Protein AF-A0AA39I699-F1 (afdb_monomer)

pLDDT: mean 75.39, std 20.85, range [30.75, 96.0]

Radius of gyration: 76.7 Å; Cα contacts (8 Å, |Δi|>4): 14; chains: 1; bounding box: 212×83×236 Å

Solvent-accessible surface area (backbone atoms only — not comparable to full-atom values): 44627 Å² total; per-residue (Å²): 113,66,68,59,55,48,55,47,52,55,46,53,52,51,51,51,50,51,49,53,53,47,53,55,47,50,54,47,52,53,51,52,52,53,50,54,51,48,57,49,50,61,46,49,56,50,49,56,53,50,52,52,52,50,52,51,52,51,51,52,52,52,53,50,54,47,52,51,52,51,50,52,52,50,52,52,49,54,49,54,53,48,54,52,50,48,58,51,48,54,52,49,52,52,53,50,50,54,48,50,54,51,52,51,50,50,52,51,52,51,51,54,48,51,54,52,48,51,50,51,52,51,50,51,50,54,52,47,54,52,48,53,52,49,53,50,54,51,54,46,54,52,48,58,52,47,53,56,47,53,51,52,47,53,54,51,50,51,51,50,52,52,53,53,50,53,52,66,55,47,75,63,83,65,52,94,66,50,49,39,73,79,32,54,69,58,34,49,51,54,44,57,75,72,42,94,66,54,69,70,53,57,53,48,54,49,53,54,50,49,56,51,50,53,50,51,54,52,51,48,51,50,50,58,47,53,54,49,53,52,48,49,60,46,64,66,43,50,62,54,52,54,51,50,51,56,51,48,53,53,49,50,53,50,51,51,54,50,52,55,49,51,52,52,50,51,52,49,52,52,49,54,49,52,52,49,51,52,52,51,52,51,49,51,53,50,49,55,52,50,52,53,49,53,51,53,49,53,52,51,51,50,50,48,51,51,50,50,51,51,58,78,57,45,79,93,72,89,78,84,69,70,82,56,54,57,62,50,49,55,56,49,50,53,49,52,51,52,51,50,50,55,48,50,50,50,49,51,51,49,52,51,51,51,50,54,50,51,53,50,50,52,51,53,50,55,46,51,54,51,55,51,50,57,48,52,53,50,50,51,50,48,52,50,53,50,48,57,51,51,54,53,48,51,53,51,53,52,52,50,52,52,52,52,53,54,52,57,68,66,65,78,76,83,84,83,91,88,84,87,86,84,88,77,98,45,74,66,55,60,51,51,46,50,49,50,50,50,53,50,49,48,54,48,49,53,49,54,50,48,53,51,52,54,45,54,51,51,54,49,53,50,51,54,52,50,49,54,50,52,52,52,52,49,53,52,53,54,52,50,53,49,51,53,55,49,52,52,50,50,51,53,50,49,56,51,49,53,55,48,52,60,48,51,53,52,52,49,49,58,48,49,57,48,51,51,52,53,50,52,54,46,52,56,49,53,52,50,49,52,53,49,52,51,55,46,53,55,50,51,52,50,50,51,53,52,51,53,51,50,50,53,52,48,56,49,53,52,52,50,51,54,51,48,53,49,52,53,51,53,50,48,51,50,50,54,49,47,62,47,49,56,49,49,52,48,53,47,50,51,50,53,49,50,47,54,49,50,52,50,51,50,53,61,51,45,63,58,46,59,73,48,47,80,71,48,67,89,66,77,72,91,84,83,86,90,83,86,90,82,85,88,88,80,91,87,92,87,90,84,89,86,89,80,85,89,84,93,80,91,89,81,93,83,83,86,87,88,80,89,93,82,90,90,87,82,85,88,88,80,94,73,85,85,82,87,86,89,85,83,88,84,84,88,86,83,87,85,90,80,89,80,80,88,76,73,88,69,70,70,71,58,66,68,67,60,69,75,76,77,73,79,76,62,80,66,59,61,55,55,54,57,49,48,57,56,53,57,60,55,60,61,62,72,75,64,86,79,79,92,87,82,86,91,86,87,84,90,78,80,79,85,79,82,80,88,79,85,89,81,94,135

Foldseek 3Di:
DVVVVVVVVVVVVVVVVVVVVVVVVVVVVVVVVVVVVVVVVVVVVVVVVVVVVVVVVVVVVVVVVVVVVVVVVVVVVVVVVVVVVVVVVVVVVVVVVVVVVVVVVVVVVVVVVVVVVVVVVVVVVVVVVVVVVVVVVVVVVVVVVVVVVVVVVVVVVVVVVVLVVLVVVCVPDDDLVSCCSVPVVRSVVVCVVPPPDDPVVVVVVVVVVVVVVVVVVVVVVVVVVVVVVVVVVVVVCVVVVVVVVVVVVVVVVVVVVVVVVVVVVVVVVVVVVVVVVVVVVVVVVVVVVVVVVVVVVVVVVVVVVVVVVVVVPDPDDDDDDDVVPVVVVVVVVVVVVVVVVVVVVVVVVVVVVVVVVVVVVVVVVVVVVVVVVVVVVVVVVVVVVVVVVVVVVVVVVVVVVVVVVVVVVVVPDDDDDDDDDDDDDDPVVVVVVVVVVVVVVVVVVVVVVVVVVVVVVVVVVVVVVVVVVVVVVVVVVVVVVVVVVVVVVVVVVVVVVVVVVVVVVVVVVVVVVVVVVVVVVVVVVVVVVVVVVVVVVVVVVVVVVVVVVVVVVVVVVVVVVVVVVVVVVVVVVVVVVVVVVVVVVVVVVVVVVVVVVVVVVVVVVVVVVVVCVVVCVVVDDDDDDDDDDDDDDDDDDDDDDDDDDDDDDDDDDDDDDDDDDDPPPPPPPDDDDDDDDDDDDDDDDDDDDDDDDDDDPPPVVPVVVVVVPVPDDDPVVVVVVVVVVVVVVVVVVVVPPPDDDDDPDDDPPDDDDDDDDDDDDD

Mean predicted aligned error: 25.69 Å

Structure (mmCIF, N/CA/C/O backbone):
data_AF-A0AA39I699-F1
#
_entry.id   AF-A0AA39I699-F1
#
loop_
_atom_site.group_PDB
_atom_site.id
_atom_site.type_symbol
_atom_site.label_atom_id
_atom_site.label_alt_id
_atom_site.label_comp_id
_atom_site.label_asym_id
_atom_site.label_entity_id
_atom_site.label_seq_id
_atom_site.pdbx_PDB_ins_code
_atom_site.Cartn_x
_atom_site.Cartn_y
_atom_site.Cartn_z
_atom_site.occupancy
_atom_site.B_iso_or_equiv
_atom_site.auth_seq_id
_atom_site.auth_comp_id
_atom_site.auth_asym_id
_atom_site.auth_atom_id
_atom_site.pdbx_PDB_model_num
ATOM 1 N N . MET A 1 1 ? 57.338 37.962 -127.384 1.00 60.59 1 MET A N 1
ATOM 2 C CA . MET A 1 1 ? 56.117 37.476 -126.703 1.00 60.59 1 MET A CA 1
ATOM 3 C C . MET A 1 1 ? 56.489 36.658 -125.481 1.00 60.59 1 MET A C 1
ATOM 5 O O . MET A 1 1 ? 56.047 36.980 -124.392 1.00 60.59 1 MET A O 1
ATOM 9 N N . ASP A 1 2 ? 57.347 35.665 -125.663 1.00 65.94 2 ASP A N 1
ATOM 10 C CA . ASP A 1 2 ? 57.622 34.555 -124.740 1.00 65.94 2 ASP A CA 1
ATOM 11 C C . ASP A 1 2 ? 57.986 34.966 -123.303 1.00 65.94 2 ASP A C 1
ATOM 13 O O . ASP A 1 2 ? 57.552 34.313 -122.360 1.00 65.94 2 ASP A O 1
ATOM 17 N N . VAL A 1 3 ? 58.690 36.091 -123.114 1.00 70.31 3 VAL A N 1
ATOM 18 C CA . VAL A 1 3 ? 58.987 36.651 -121.778 1.00 70.31 3 VAL A CA 1
ATOM 19 C C . VAL A 1 3 ? 57.706 36.982 -120.999 1.00 70.31 3 VAL A C 1
ATOM 21 O O . VAL A 1 3 ? 57.587 36.589 -119.846 1.00 70.31 3 VAL A O 1
ATOM 24 N N . LEU A 1 4 ? 56.720 37.626 -121.638 1.00 72.12 4 LEU A N 1
ATOM 25 C CA . LEU A 1 4 ? 55.424 37.943 -121.019 1.00 72.12 4 LEU A CA 1
ATOM 26 C C . LEU A 1 4 ? 54.596 36.680 -120.756 1.00 72.12 4 LEU A C 1
ATOM 28 O O . LEU A 1 4 ? 53.929 36.592 -119.733 1.00 72.12 4 LEU A O 1
ATOM 32 N N . ILE A 1 5 ? 54.655 35.691 -121.656 1.00 77.75 5 ILE A N 1
ATOM 33 C CA . ILE A 1 5 ? 53.956 34.407 -121.481 1.00 77.75 5 ILE A CA 1
ATOM 34 C C . ILE A 1 5 ? 54.518 33.671 -120.257 1.00 77.75 5 ILE A C 1
ATOM 36 O O . ILE A 1 5 ? 53.753 33.161 -119.440 1.00 77.75 5 ILE A O 1
ATOM 40 N N . LYS A 1 6 ? 55.846 33.673 -120.088 1.00 81.75 6 LYS A N 1
ATOM 41 C CA . LYS A 1 6 ? 56.493 33.097 -118.909 1.00 81.75 6 LYS A CA 1
ATOM 42 C C . LYS A 1 6 ? 56.162 33.876 -117.632 1.00 81.75 6 LYS A C 1
ATOM 44 O O . LYS A 1 6 ? 55.776 33.264 -116.648 1.00 81.75 6 LYS A O 1
ATOM 49 N N . GLU A 1 7 ? 56.231 35.206 -117.657 1.00 83.38 7 GLU A N 1
ATOM 50 C CA . GLU A 1 7 ? 55.905 36.055 -116.500 1.00 83.38 7 GLU A CA 1
ATOM 51 C C . GLU A 1 7 ? 54.439 35.897 -116.043 1.00 83.38 7 GLU A C 1
ATOM 53 O O . GLU A 1 7 ? 54.153 35.956 -114.848 1.00 83.38 7 GLU A O 1
ATOM 58 N N . VAL A 1 8 ? 53.507 35.653 -116.974 1.00 82.19 8 VAL A N 1
ATOM 59 C CA . VAL A 1 8 ? 52.116 35.278 -116.661 1.00 82.19 8 VAL A CA 1
ATOM 60 C C . VAL A 1 8 ? 52.050 33.873 -116.058 1.00 82.19 8 VAL A C 1
ATOM 62 O O . VAL A 1 8 ? 51.485 33.719 -114.982 1.00 82.19 8 VAL A O 1
ATOM 65 N N . SER A 1 9 ? 52.701 32.873 -116.662 1.00 84.81 9 SER A N 1
ATOM 66 C CA . SER A 1 9 ? 52.745 31.501 -116.126 1.00 84.81 9 SER A CA 1
ATOM 67 C C . SER A 1 9 ? 53.339 31.426 -114.711 1.00 84.81 9 SER A C 1
ATOM 69 O O . SER A 1 9 ? 52.842 30.676 -113.869 1.00 84.81 9 SER A O 1
ATOM 71 N N . ASP A 1 10 ? 54.381 32.210 -114.429 1.00 85.06 10 ASP A N 1
ATOM 72 C CA . ASP A 1 10 ? 55.028 32.286 -113.115 1.00 85.06 10 ASP A CA 1
ATOM 73 C C . ASP A 1 10 ? 54.114 33.001 -112.090 1.00 85.06 10 ASP A C 1
ATOM 75 O O . ASP A 1 10 ? 54.040 32.589 -110.927 1.00 85.06 10 ASP A O 1
ATOM 79 N N . ARG A 1 11 ? 53.347 34.024 -112.513 1.00 86.75 11 ARG A N 1
ATOM 80 C CA . ARG A 1 11 ? 52.301 34.662 -111.686 1.00 86.75 11 ARG A CA 1
ATOM 81 C C . ARG A 1 11 ? 51.146 33.716 -111.381 1.00 86.75 11 ARG A C 1
ATOM 83 O O . ARG A 1 11 ? 50.778 33.599 -110.216 1.00 86.75 11 ARG A O 1
ATOM 90 N N . ASP A 1 12 ? 50.600 33.037 -112.384 1.00 87.38 12 ASP A N 1
ATOM 91 C CA . ASP A 1 12 ? 49.466 32.123 -112.220 1.00 87.38 12 ASP A CA 1
ATOM 92 C C . ASP A 1 12 ? 49.845 30.928 -111.336 1.00 87.38 12 ASP A C 1
ATOM 94 O O . ASP A 1 12 ? 49.081 30.551 -110.447 1.00 87.38 12 ASP A O 1
ATOM 98 N N . SER A 1 13 ? 51.071 30.411 -111.478 1.00 86.44 13 SER A N 1
ATOM 99 C CA . SER A 1 13 ? 51.628 29.389 -110.580 1.00 86.44 13 SER A CA 1
ATOM 100 C C . SER A 1 13 ? 51.729 29.891 -109.136 1.00 86.44 13 SER A C 1
ATOM 102 O O . SER A 1 13 ? 51.346 29.182 -108.205 1.00 86.44 13 SER A O 1
ATOM 104 N N . LYS A 1 14 ? 52.180 31.136 -108.923 1.00 91.31 14 LYS A N 1
ATOM 105 C CA . LYS A 1 14 ? 52.234 31.743 -107.584 1.00 91.31 14 LYS A CA 1
ATOM 106 C C . LYS A 1 14 ? 50.840 32.007 -107.000 1.00 91.31 14 LYS A C 1
ATOM 108 O O . LYS A 1 14 ? 50.649 31.824 -105.804 1.00 91.31 14 LYS A O 1
ATOM 113 N N . ILE A 1 15 ? 49.862 32.391 -107.821 1.00 89.31 15 ILE A N 1
ATOM 114 C CA . ILE A 1 15 ? 48.460 32.559 -107.405 1.00 89.31 15 ILE A CA 1
ATOM 115 C C . ILE A 1 15 ? 47.835 31.203 -107.045 1.00 89.31 15 ILE A C 1
ATOM 117 O O . ILE A 1 15 ? 47.092 31.122 -106.070 1.00 89.31 15 ILE A O 1
ATOM 121 N N . ALA A 1 16 ? 48.151 30.135 -107.782 1.00 87.50 16 ALA A N 1
ATOM 122 C CA . ALA A 1 16 ? 47.708 28.781 -107.458 1.00 87.50 16 ALA A CA 1
ATOM 123 C C . ALA A 1 16 ? 48.294 28.291 -106.123 1.00 87.50 16 ALA A C 1
ATOM 125 O O . ALA A 1 16 ? 47.540 27.808 -105.281 1.00 87.50 16 ALA A O 1
ATOM 126 N N . LEU A 1 17 ? 49.599 28.487 -105.891 1.00 89.94 17 LEU A N 1
ATOM 127 C CA . LEU A 1 17 ? 50.243 28.174 -104.609 1.00 89.94 17 LEU A CA 1
ATOM 128 C C . LEU A 1 17 ? 49.617 28.965 -103.452 1.00 89.94 17 LEU A C 1
ATOM 130 O O . LEU A 1 17 ? 49.164 28.355 -102.492 1.00 89.94 17 LEU A O 1
ATOM 134 N N . LEU A 1 18 ? 49.473 30.289 -103.585 1.00 90.62 18 LEU A N 1
ATOM 135 C CA . LEU A 1 18 ? 48.841 31.130 -102.558 1.00 90.62 18 LEU A CA 1
ATOM 136 C C . LEU A 1 18 ? 47.385 30.727 -102.264 1.00 90.62 18 LEU A C 1
ATOM 138 O O . LEU A 1 18 ? 46.940 30.849 -101.128 1.00 90.62 18 LEU A O 1
ATOM 142 N N . ARG A 1 19 ? 46.632 30.224 -103.253 1.00 90.69 19 ARG A N 1
ATOM 143 C CA . ARG A 1 19 ? 45.275 29.684 -103.037 1.00 90.69 19 ARG A CA 1
ATOM 144 C C . ARG A 1 19 ? 45.278 28.351 -102.290 1.00 90.69 19 ARG A C 1
ATOM 146 O O . ARG A 1 19 ? 44.389 28.129 -101.477 1.00 90.69 19 ARG A O 1
ATOM 153 N N . ILE A 1 20 ? 46.253 27.481 -102.551 1.00 89.00 20 ILE A N 1
ATOM 154 C CA . ILE A 1 20 ? 46.423 26.214 -101.822 1.00 89.00 20 ILE A CA 1
ATOM 155 C C . ILE A 1 20 ? 46.878 26.490 -100.382 1.00 89.00 20 ILE A C 1
ATOM 157 O O . ILE A 1 20 ? 46.369 25.870 -99.453 1.00 89.00 20 ILE A O 1
ATOM 161 N N . GLU A 1 21 ? 47.777 27.455 -100.180 1.00 90.38 21 GLU A N 1
ATOM 162 C CA . GLU A 1 21 ? 48.214 27.912 -98.856 1.00 90.38 21 GLU A CA 1
ATOM 163 C C . GLU A 1 21 ? 47.059 28.548 -98.068 1.00 90.38 21 GLU A C 1
ATOM 165 O O . GLU A 1 21 ? 46.848 28.175 -96.916 1.00 90.38 21 GLU A O 1
ATOM 170 N N . LEU A 1 22 ? 46.263 29.431 -98.688 1.00 91.25 22 LEU A N 1
ATOM 171 C CA . LEU A 1 22 ? 45.055 29.998 -98.075 1.00 91.25 22 LEU A CA 1
ATOM 172 C C . LEU A 1 22 ? 44.035 28.914 -97.718 1.00 91.25 22 LEU A C 1
ATOM 174 O O . LEU A 1 22 ? 43.642 28.836 -96.563 1.00 91.25 22 LEU A O 1
ATOM 178 N N . SER A 1 23 ? 43.683 28.022 -98.647 1.00 89.69 23 SER A N 1
ATOM 179 C CA . SER A 1 23 ? 42.734 26.931 -98.379 1.00 89.69 23 SER A CA 1
ATOM 180 C C . SER A 1 23 ? 43.242 25.956 -97.304 1.00 89.69 23 SER A C 1
ATOM 182 O O . SER A 1 23 ? 42.467 25.457 -96.488 1.00 89.69 23 SER A O 1
ATOM 184 N N . GLY A 1 24 ? 44.558 25.729 -97.237 1.00 91.31 24 GLY A N 1
ATOM 185 C CA . GLY A 1 24 ? 45.198 24.954 -96.174 1.00 91.31 24 GLY A CA 1
ATOM 186 C C . GLY A 1 24 ? 45.230 25.663 -94.814 1.00 91.31 24 GLY A C 1
ATOM 187 O O . GLY A 1 24 ? 45.247 24.988 -93.786 1.00 91.31 24 GLY A O 1
ATOM 188 N N . LEU A 1 25 ? 45.227 26.999 -94.781 1.00 92.25 25 LEU A N 1
ATOM 189 C CA . LEU A 1 25 ? 45.075 27.796 -93.558 1.00 92.25 25 LEU A CA 1
ATOM 190 C C . LEU A 1 25 ? 43.607 27.879 -93.121 1.00 92.25 25 LEU A C 1
ATOM 192 O O . LEU A 1 25 ? 43.330 27.701 -91.941 1.00 92.25 25 LEU A O 1
ATOM 196 N N . GLU A 1 26 ? 42.675 28.063 -94.058 1.00 92.00 26 GLU A N 1
ATOM 197 C CA . GLU A 1 26 ? 41.225 28.021 -93.829 1.00 92.00 26 GLU A CA 1
ATOM 198 C C . GLU A 1 26 ? 40.814 26.666 -93.237 1.00 92.00 26 GLU A C 1
ATOM 200 O O . GLU A 1 26 ? 40.204 26.625 -92.174 1.00 92.00 26 GLU A O 1
ATOM 205 N N . SER A 1 27 ? 41.248 25.551 -93.837 1.00 89.62 27 SER A N 1
ATOM 206 C CA . SER A 1 27 ? 40.960 24.203 -93.328 1.00 89.62 27 SER A CA 1
ATOM 207 C C . SER A 1 27 ? 41.569 23.933 -91.943 1.00 89.62 27 SER A C 1
ATOM 209 O O . SER A 1 27 ? 40.943 23.257 -91.126 1.00 89.62 27 SER A O 1
ATOM 211 N N . LYS A 1 28 ? 42.757 24.479 -91.640 1.00 92.31 28 LYS A N 1
ATOM 212 C CA . LYS A 1 28 ? 43.346 24.409 -90.290 1.00 92.31 28 LYS A CA 1
ATOM 213 C C . LYS A 1 28 ? 42.550 25.232 -89.282 1.00 92.31 28 LYS A C 1
ATOM 215 O O . LYS A 1 28 ? 42.256 24.723 -88.209 1.00 92.31 28 LYS A O 1
ATOM 220 N N . TYR A 1 29 ? 42.169 26.454 -89.644 1.00 93.56 29 TYR A N 1
ATOM 221 C CA . TYR A 1 29 ? 41.360 27.333 -88.805 1.00 93.56 29 TYR A CA 1
ATOM 222 C C . TYR A 1 29 ? 39.967 26.744 -88.532 1.00 93.56 29 TYR A C 1
ATOM 224 O O . TYR A 1 29 ? 39.484 26.810 -87.407 1.00 93.56 29 TYR A O 1
ATOM 232 N N . GLU A 1 30 ? 39.329 26.112 -89.521 1.00 92.75 30 GLU A N 1
ATOM 233 C CA . GLU A 1 30 ? 38.067 25.393 -89.316 1.00 92.75 30 GLU A CA 1
ATOM 234 C C . GLU A 1 30 ? 38.239 24.167 -88.409 1.00 92.75 30 GLU A C 1
ATOM 236 O O . GLU A 1 30 ? 37.398 23.942 -87.539 1.00 92.75 30 GLU A O 1
ATOM 241 N N . ALA A 1 31 ? 39.332 23.409 -88.549 1.00 91.88 31 ALA A N 1
ATOM 242 C CA . ALA A 1 31 ? 39.632 22.281 -87.667 1.00 91.88 31 ALA A CA 1
ATOM 243 C C . ALA A 1 31 ? 39.896 22.724 -86.215 1.00 91.88 31 ALA A C 1
ATOM 245 O O . ALA A 1 31 ? 39.310 22.159 -85.296 1.00 91.88 31 ALA A O 1
ATOM 246 N N . GLU A 1 32 ? 40.712 23.762 -86.013 1.00 93.81 32 GLU A N 1
ATOM 247 C CA . GLU A 1 32 ? 41.030 24.354 -84.704 1.00 93.81 32 GLU A CA 1
ATOM 248 C C . GLU A 1 32 ? 39.791 24.989 -84.051 1.00 93.81 32 GLU A C 1
ATOM 250 O O . GLU A 1 32 ? 39.522 24.802 -82.866 1.00 93.81 32 GLU A O 1
ATOM 255 N N . ARG A 1 33 ? 38.945 25.659 -84.841 1.00 94.69 33 ARG A N 1
ATOM 256 C CA . ARG A 1 33 ? 37.639 26.149 -84.384 1.00 94.69 33 ARG A CA 1
ATOM 257 C C . ARG A 1 33 ? 36.706 25.005 -83.973 1.00 94.69 33 ARG A C 1
ATOM 259 O O . ARG A 1 33 ? 35.936 25.174 -83.032 1.00 94.69 33 ARG A O 1
ATOM 266 N N . LEU A 1 34 ? 36.749 23.858 -84.655 1.00 93.56 34 LEU A N 1
ATOM 267 C CA . LEU A 1 34 ? 35.952 22.678 -84.305 1.00 93.56 34 LEU A CA 1
ATOM 268 C C . LEU A 1 34 ? 36.485 21.933 -83.072 1.00 93.56 34 LEU A C 1
ATOM 270 O O . LEU A 1 34 ? 35.672 21.371 -82.339 1.00 93.56 34 LEU A O 1
ATOM 274 N N . THR A 1 35 ? 37.796 21.934 -82.802 1.00 94.06 35 THR A N 1
ATOM 275 C CA . THR A 1 35 ? 38.331 21.409 -81.531 1.00 94.06 35 THR A CA 1
ATOM 276 C C . THR A 1 35 ? 37.985 22.336 -80.373 1.00 94.06 35 THR A C 1
ATOM 278 O O . THR A 1 35 ? 37.394 21.867 -79.409 1.00 94.06 35 THR A O 1
ATOM 281 N N . LEU A 1 36 ? 38.193 23.651 -80.511 1.00 93.38 36 LEU A N 1
ATOM 282 C CA . LEU A 1 36 ? 37.828 24.635 -79.481 1.00 93.38 36 LEU A CA 1
ATOM 283 C C . LEU A 1 36 ? 36.319 24.655 -79.172 1.00 93.38 36 LEU A C 1
ATOM 285 O O . LEU A 1 36 ? 35.926 24.869 -78.028 1.00 93.38 36 LEU A O 1
ATOM 289 N N . LEU A 1 37 ? 35.455 24.410 -80.168 1.00 94.12 37 LEU A N 1
ATOM 290 C CA . LEU A 1 37 ? 34.015 24.240 -79.934 1.00 94.12 37 LEU A CA 1
ATOM 291 C C . LEU A 1 37 ? 33.707 22.976 -79.121 1.00 94.12 37 LEU A C 1
ATOM 293 O O . LEU A 1 37 ? 32.910 23.053 -78.195 1.00 94.12 37 LEU A O 1
ATOM 297 N N . ARG A 1 38 ? 34.357 21.842 -79.413 1.00 93.88 38 ARG A N 1
ATOM 298 C CA . ARG A 1 38 ? 34.192 20.610 -78.619 1.00 93.88 38 ARG A CA 1
ATOM 299 C C . ARG A 1 38 ? 34.728 20.767 -77.203 1.00 93.88 38 ARG A C 1
ATOM 301 O O . ARG A 1 38 ? 34.034 20.410 -76.270 1.00 93.88 38 ARG A O 1
ATOM 308 N N . GLU A 1 39 ? 35.906 21.358 -77.038 1.00 94.12 39 GLU A N 1
ATOM 309 C CA . GLU A 1 39 ? 36.505 21.618 -75.723 1.00 94.12 39 GLU A CA 1
ATOM 310 C C . GLU A 1 39 ? 35.622 22.540 -74.867 1.00 94.12 39 GLU A C 1
ATOM 312 O O . GLU A 1 39 ? 35.481 22.313 -73.667 1.00 94.12 39 GLU A O 1
ATOM 317 N N . ARG A 1 40 ? 34.964 23.534 -75.485 1.00 94.00 40 ARG A N 1
ATOM 318 C CA . ARG A 1 40 ? 33.929 24.356 -74.838 1.00 94.00 40 ARG A CA 1
ATOM 319 C C . ARG A 1 40 ? 32.703 23.529 -74.445 1.00 94.00 40 ARG A C 1
ATOM 321 O O . ARG A 1 40 ? 32.203 23.701 -73.340 1.00 94.00 40 ARG A O 1
ATOM 328 N N . ASP A 1 41 ? 32.205 22.672 -75.330 1.00 93.94 41 ASP A N 1
ATOM 329 C CA . ASP A 1 41 ? 30.977 21.900 -75.093 1.00 93.94 41 ASP A CA 1
ATOM 330 C C . ASP A 1 41 ? 31.203 20.812 -74.024 1.00 93.94 41 ASP A C 1
ATOM 332 O O . ASP A 1 41 ? 30.403 20.678 -73.099 1.00 93.94 41 ASP A O 1
ATOM 336 N N . ASP A 1 42 ? 32.359 20.143 -74.058 1.00 94.50 42 ASP A N 1
ATOM 337 C CA . ASP A 1 42 ? 32.846 19.225 -73.021 1.00 94.50 42 ASP A CA 1
ATOM 338 C C . ASP A 1 42 ? 33.089 19.937 -71.676 1.00 94.50 42 ASP A C 1
ATOM 340 O O . ASP A 1 42 ? 32.997 19.310 -70.619 1.00 94.50 42 ASP A O 1
ATOM 344 N N . ALA A 1 43 ? 33.433 21.231 -71.687 1.00 91.75 43 ALA A N 1
ATOM 345 C CA . ALA A 1 43 ? 33.540 22.046 -70.479 1.00 91.75 43 ALA A CA 1
ATOM 346 C C . ALA A 1 43 ? 32.161 22.476 -69.947 1.00 91.75 43 ALA A C 1
ATOM 348 O O . ALA A 1 43 ? 31.951 22.397 -68.740 1.00 91.75 43 ALA A O 1
ATOM 349 N N . SER A 1 44 ? 31.212 22.852 -70.816 1.00 93.44 44 SER A N 1
ATOM 350 C CA . SER A 1 44 ? 29.822 23.168 -70.432 1.00 93.44 44 SER A CA 1
ATOM 351 C C . SER A 1 44 ? 29.163 21.971 -69.750 1.00 93.44 44 SER A C 1
ATOM 353 O O . SER A 1 44 ? 28.701 22.089 -68.621 1.00 93.44 44 SER A O 1
ATOM 355 N N . ALA A 1 45 ? 29.256 20.784 -70.358 1.00 93.69 45 ALA A N 1
ATOM 356 C CA . ALA A 1 45 ? 28.707 19.554 -69.791 1.00 93.69 45 ALA A CA 1
ATOM 357 C C . ALA A 1 45 ? 29.324 19.182 -68.425 1.00 93.69 45 ALA A C 1
ATOM 359 O O . ALA A 1 45 ? 28.655 18.584 -67.585 1.00 93.69 45 ALA A O 1
ATOM 360 N N . LYS A 1 46 ? 30.591 19.548 -68.171 1.00 94.56 46 LYS A N 1
ATOM 361 C CA . LYS A 1 46 ? 31.232 19.379 -66.852 1.00 94.56 46 LYS A CA 1
ATOM 362 C C . LYS A 1 46 ? 30.753 20.407 -65.832 1.00 94.56 46 LYS A C 1
ATOM 364 O O . LYS A 1 46 ? 30.616 20.047 -64.669 1.00 94.56 46 LYS A O 1
ATOM 369 N N . VAL A 1 47 ? 30.506 21.652 -66.243 1.00 93.25 47 VAL A N 1
ATOM 370 C CA . VAL A 1 47 ? 29.910 22.676 -65.371 1.00 93.25 47 VAL A CA 1
ATOM 371 C C . VAL A 1 47 ? 28.491 22.263 -64.989 1.00 93.25 47 VAL A C 1
ATOM 373 O O . VAL A 1 47 ? 28.216 22.154 -63.804 1.00 93.25 47 VAL A O 1
ATOM 376 N N . GLU A 1 48 ? 27.650 21.898 -65.957 1.00 94.62 48 GLU A N 1
ATOM 377 C CA . GLU A 1 48 ? 26.273 21.431 -65.729 1.00 94.62 48 GLU A CA 1
ATOM 378 C C . GLU A 1 48 ? 26.224 20.206 -64.788 1.00 94.62 48 GLU A C 1
ATOM 380 O O . GLU A 1 48 ? 25.391 20.141 -63.884 1.00 94.62 48 GLU A O 1
ATOM 385 N N . ALA A 1 49 ? 27.154 19.252 -64.937 1.00 93.94 49 ALA A N 1
ATOM 386 C CA . ALA A 1 49 ? 27.259 18.096 -64.043 1.00 93.94 49 ALA A CA 1
ATOM 387 C C . ALA A 1 49 ? 27.708 18.464 -62.613 1.00 93.94 49 ALA A C 1
ATOM 389 O O . ALA A 1 49 ? 27.220 17.874 -61.648 1.00 93.94 49 ALA A O 1
ATOM 390 N N . LEU A 1 50 ? 28.617 19.434 -62.461 1.00 93.44 50 LEU A N 1
ATOM 391 C CA . LEU A 1 50 ? 29.059 19.928 -61.152 1.00 93.44 50 LEU A CA 1
ATOM 392 C C . LEU A 1 50 ? 27.988 20.793 -60.475 1.00 93.44 50 LEU A C 1
ATOM 394 O O . LEU A 1 50 ? 27.811 20.685 -59.267 1.00 93.44 50 LEU A O 1
ATOM 398 N N . GLU A 1 51 ? 27.244 21.602 -61.230 1.00 94.50 51 GLU A N 1
ATOM 399 C CA . GLU A 1 51 ? 26.107 22.383 -60.730 1.00 94.50 51 GLU A CA 1
ATOM 400 C C . GLU A 1 51 ? 25.003 21.458 -60.197 1.00 94.50 51 GLU A C 1
ATOM 402 O O . GLU A 1 51 ? 24.549 21.647 -59.069 1.00 94.50 51 GLU A O 1
ATOM 407 N N . ALA A 1 52 ? 24.659 20.390 -60.928 1.00 94.06 52 ALA A N 1
ATOM 408 C CA . ALA A 1 52 ? 23.723 19.369 -60.452 1.00 94.06 52 ALA A CA 1
ATOM 409 C C . ALA A 1 52 ? 24.229 18.635 -59.191 1.00 94.06 52 ALA A C 1
ATOM 411 O O . ALA A 1 52 ? 23.454 18.379 -58.270 1.00 94.06 52 ALA A O 1
ATOM 412 N N . GLN A 1 53 ? 25.531 18.329 -59.105 1.00 95.50 53 GLN A N 1
ATOM 413 C CA . GLN A 1 53 ? 26.114 17.726 -57.901 1.00 95.50 53 GLN A CA 1
ATOM 414 C C . GLN A 1 53 ? 26.083 18.691 -56.701 1.00 95.50 53 GLN A C 1
ATOM 416 O O . GLN A 1 53 ? 25.826 18.266 -55.575 1.00 95.50 53 GLN A O 1
ATOM 421 N N . ILE A 1 54 ? 26.309 19.989 -56.927 1.00 93.75 54 ILE A N 1
ATOM 422 C CA . ILE A 1 54 ? 26.192 21.032 -55.899 1.00 93.75 54 ILE A CA 1
ATOM 423 C C . ILE A 1 54 ? 24.739 21.162 -55.423 1.00 93.75 54 ILE A C 1
ATOM 425 O O . ILE A 1 54 ? 24.518 21.235 -54.217 1.00 93.75 54 ILE A O 1
ATOM 429 N N . GLU A 1 55 ? 23.754 21.133 -56.325 1.00 96.00 55 GLU A N 1
ATOM 430 C CA . GLU A 1 55 ? 22.331 21.154 -55.959 1.00 96.00 55 GLU A CA 1
ATOM 431 C C . GLU A 1 55 ? 21.939 19.917 -55.131 1.00 96.00 55 GLU A C 1
ATOM 433 O O . GLU A 1 55 ? 21.251 20.052 -54.118 1.00 96.00 55 GLU A O 1
ATOM 438 N N . MET A 1 56 ? 22.427 18.718 -55.479 1.00 94.75 56 MET A N 1
ATOM 439 C CA . MET A 1 56 ? 22.226 17.516 -54.655 1.00 94.75 56 MET A CA 1
ATOM 440 C C . MET A 1 56 ? 22.808 17.683 -53.244 1.00 94.75 56 MET A C 1
ATOM 442 O O . MET A 1 56 ? 22.075 17.537 -52.267 1.00 94.75 56 MET A O 1
ATOM 446 N N . MET A 1 57 ? 24.082 18.078 -53.123 1.00 94.00 57 MET A N 1
ATOM 447 C CA . MET A 1 57 ? 24.726 18.278 -51.815 1.00 94.00 57 MET A CA 1
ATOM 448 C C . MET A 1 57 ? 24.055 19.390 -50.991 1.00 94.00 57 MET A C 1
ATOM 450 O O . MET A 1 57 ? 23.963 19.281 -49.771 1.00 94.00 57 MET A O 1
ATOM 454 N N . GLN A 1 58 ? 23.546 20.453 -51.624 1.00 95.56 58 GLN A N 1
ATOM 455 C CA . GLN A 1 58 ? 22.786 21.500 -50.930 1.00 95.56 58 GLN A CA 1
ATOM 456 C C . GLN A 1 58 ? 21.463 20.970 -50.363 1.00 95.56 58 GLN A C 1
ATOM 458 O O . GLN A 1 58 ? 21.124 21.292 -49.224 1.00 95.56 58 GLN A O 1
ATOM 463 N N . ASN A 1 59 ? 20.741 20.131 -51.110 1.00 95.50 59 ASN A N 1
ATOM 464 C CA . ASN A 1 59 ? 19.522 19.490 -50.616 1.00 95.50 59 ASN A CA 1
ATOM 465 C C . ASN A 1 59 ? 19.817 18.512 -49.462 1.00 95.50 59 ASN A C 1
ATOM 467 O O . ASN A 1 59 ? 19.117 18.547 -48.451 1.00 95.50 59 ASN A O 1
ATOM 471 N N . GLU A 1 60 ? 20.887 17.716 -49.554 1.00 95.62 60 GLU A N 1
ATOM 472 C CA . GLU A 1 60 ? 21.343 16.829 -48.470 1.00 95.62 60 GLU A CA 1
ATOM 473 C C . GLU A 1 60 ? 21.713 17.614 -47.197 1.00 95.62 60 GLU A C 1
ATOM 475 O O . GLU A 1 60 ? 21.308 17.238 -46.095 1.00 95.62 60 GLU A O 1
ATOM 480 N N . ILE A 1 61 ? 22.413 18.749 -47.330 1.00 93.62 61 ILE A N 1
ATOM 481 C CA . ILE A 1 61 ? 22.735 19.650 -46.209 1.00 93.62 61 ILE A CA 1
ATOM 482 C C . ILE A 1 61 ? 21.460 20.219 -45.569 1.00 93.62 61 ILE A C 1
ATOM 484 O O . ILE A 1 61 ? 21.364 20.265 -44.342 1.00 93.62 61 ILE A O 1
ATOM 488 N N . ILE A 1 62 ? 20.465 20.622 -46.368 1.00 95.75 62 ILE A N 1
ATOM 489 C CA . ILE A 1 62 ? 19.178 21.131 -45.864 1.00 95.75 62 ILE A CA 1
ATOM 490 C C . ILE A 1 62 ? 18.402 20.028 -45.126 1.00 95.75 62 ILE A C 1
ATOM 492 O O . ILE A 1 62 ? 17.873 20.280 -44.042 1.00 95.75 62 ILE A O 1
ATOM 496 N N . GLU A 1 63 ? 18.365 18.805 -45.659 1.00 95.50 63 GLU A N 1
ATOM 497 C CA . GLU A 1 63 ? 17.699 17.666 -45.016 1.00 95.50 63 GLU A CA 1
ATOM 498 C C . GLU A 1 63 ? 18.381 17.288 -43.690 1.00 95.50 63 GLU A C 1
ATOM 500 O O . GLU A 1 63 ? 17.709 17.085 -42.675 1.00 95.50 63 GLU A O 1
ATOM 505 N N . MET A 1 64 ? 19.716 17.253 -43.661 1.00 93.38 64 MET A N 1
ATOM 506 C CA . MET A 1 64 ? 20.487 16.969 -42.447 1.00 93.38 64 MET A CA 1
ATOM 507 C C . MET A 1 64 ? 20.359 18.081 -41.398 1.00 93.38 64 MET A C 1
ATOM 509 O O . MET A 1 64 ? 20.201 17.777 -40.217 1.00 93.38 64 MET A O 1
ATOM 513 N N . ALA A 1 65 ? 20.337 19.355 -41.803 1.00 94.56 65 ALA A N 1
ATOM 514 C CA . ALA A 1 65 ? 20.054 20.474 -40.901 1.00 94.56 65 ALA A CA 1
ATOM 515 C C . ALA A 1 65 ? 18.618 20.421 -40.340 1.00 94.56 65 ALA A C 1
ATOM 517 O O . ALA A 1 65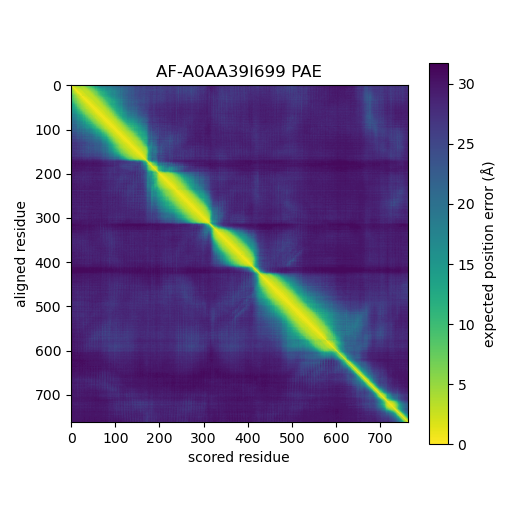 ? 18.400 20.749 -39.171 1.00 94.56 65 ALA A O 1
ATOM 518 N N . GLY A 1 66 ? 17.648 19.957 -41.139 1.00 95.25 66 GLY A N 1
ATOM 519 C CA . GLY A 1 66 ? 16.282 19.672 -40.696 1.00 95.25 66 GLY A CA 1
ATOM 520 C C . GLY A 1 66 ? 16.242 18.598 -39.607 1.00 95.25 66 GLY A C 1
ATOM 521 O O . GLY A 1 66 ? 15.790 18.871 -38.495 1.00 95.25 66 GLY A O 1
ATOM 522 N N . LYS A 1 67 ? 16.808 17.415 -39.885 1.00 95.25 67 LYS A N 1
ATOM 523 C CA . LYS A 1 67 ? 16.913 16.299 -38.923 1.00 95.25 67 LYS A CA 1
ATOM 524 C C . LYS A 1 67 ? 17.636 16.699 -37.636 1.00 95.25 67 LYS A C 1
ATOM 526 O O . LYS A 1 67 ? 17.197 16.339 -36.548 1.00 95.25 67 LYS A O 1
ATOM 531 N N . LEU A 1 68 ? 18.718 17.472 -37.746 1.00 92.88 68 LEU A N 1
ATOM 532 C CA . LEU A 1 68 ? 19.466 17.981 -36.597 1.00 92.88 68 LEU A CA 1
ATOM 533 C C . LEU A 1 68 ? 18.596 18.904 -35.727 1.00 92.88 68 LEU A C 1
ATOM 535 O O . LEU A 1 68 ? 18.569 18.761 -34.506 1.00 92.88 68 LEU A O 1
ATOM 539 N N . LYS A 1 69 ? 17.830 19.812 -36.345 1.00 95.62 69 LYS A N 1
ATOM 540 C CA . LYS A 1 69 ? 16.893 20.696 -35.637 1.00 95.62 69 LYS A CA 1
ATOM 541 C C . LYS A 1 69 ? 15.748 19.924 -34.971 1.00 95.62 69 LYS A C 1
ATOM 543 O O . LYS A 1 69 ? 15.371 20.257 -33.849 1.00 95.62 69 LYS A O 1
ATOM 548 N N . GLU A 1 70 ? 15.215 18.895 -35.626 1.00 94.62 70 GLU A N 1
ATOM 549 C CA . GLU A 1 70 ? 14.206 18.006 -35.036 1.00 94.62 70 GLU A CA 1
ATOM 550 C C . GLU A 1 70 ? 14.770 17.237 -33.834 1.00 94.62 70 GLU A C 1
ATOM 552 O O . GLU A 1 70 ? 14.133 17.211 -32.783 1.00 94.62 70 GLU A O 1
ATOM 557 N N . ALA A 1 71 ? 15.993 16.705 -33.932 1.00 92.62 71 ALA A N 1
ATOM 558 C CA . ALA A 1 71 ? 16.674 16.032 -32.827 1.00 92.62 71 ALA A CA 1
ATOM 559 C C . ALA A 1 71 ? 16.931 16.969 -31.630 1.00 92.62 71 ALA A C 1
ATOM 561 O O . ALA A 1 71 ? 16.703 16.573 -30.486 1.00 92.62 71 ALA A O 1
ATOM 562 N N . TYR A 1 72 ? 17.331 18.226 -31.865 1.00 93.56 72 TYR A N 1
ATOM 563 C CA . TYR A 1 72 ? 17.427 19.232 -30.798 1.00 93.56 72 TYR A CA 1
ATOM 564 C C . TYR A 1 72 ? 16.062 19.547 -30.168 1.00 93.56 72 TYR A C 1
ATOM 566 O O . TYR A 1 72 ? 15.966 19.629 -28.945 1.00 93.56 72 TYR A O 1
ATOM 574 N N . SER A 1 73 ? 14.997 19.668 -30.969 1.00 94.12 73 SER A N 1
ATOM 575 C CA . SER A 1 73 ? 13.639 19.905 -30.455 1.00 94.12 73 SER A CA 1
ATOM 576 C C . SER A 1 73 ? 13.135 18.739 -29.600 1.00 94.12 73 SER A C 1
ATOM 578 O O . SER A 1 73 ? 12.554 18.971 -28.543 1.00 94.12 73 SER A O 1
ATOM 580 N N . GLN A 1 74 ? 13.386 17.496 -30.023 1.00 94.69 74 GLN A N 1
ATOM 581 C CA . GLN A 1 74 ? 13.047 16.293 -29.257 1.00 94.69 74 GLN A CA 1
ATOM 582 C C . GLN A 1 74 ? 13.865 16.219 -27.962 1.00 94.69 74 GLN A C 1
ATOM 584 O O . GLN A 1 74 ? 13.299 16.005 -26.896 1.00 94.69 74 GLN A O 1
ATOM 589 N N . ARG A 1 75 ? 15.183 16.467 -28.018 1.00 94.94 75 ARG A N 1
ATOM 590 C CA . ARG A 1 75 ? 16.042 16.510 -26.822 1.00 94.94 75 ARG A CA 1
ATOM 591 C C . ARG A 1 75 ? 15.588 17.576 -25.821 1.00 94.94 75 ARG A C 1
ATOM 593 O O . ARG A 1 75 ? 15.625 17.315 -24.625 1.00 94.94 75 ARG A O 1
ATOM 600 N N . SER A 1 76 ? 15.145 18.742 -26.294 1.00 94.88 76 SER A N 1
ATOM 601 C CA . SER A 1 76 ? 14.596 19.794 -25.431 1.00 94.88 76 SER A CA 1
ATOM 602 C C . SER A 1 76 ? 13.291 19.368 -24.756 1.00 94.88 76 SER A C 1
ATOM 604 O O . SER A 1 76 ? 13.110 19.672 -23.584 1.00 94.88 76 SER A O 1
ATOM 606 N N . GLN A 1 77 ? 12.405 18.660 -25.466 1.00 94.44 77 GLN A N 1
ATOM 607 C CA . GLN A 1 77 ? 11.165 18.123 -24.892 1.00 94.44 77 GLN A CA 1
ATOM 608 C C . GLN A 1 77 ? 11.462 17.063 -23.828 1.00 94.44 77 GLN A C 1
ATOM 610 O O . GLN A 1 77 ? 10.986 17.195 -22.707 1.00 94.44 77 GLN A O 1
ATOM 615 N N . TYR A 1 78 ? 12.338 16.095 -24.129 1.00 95.19 78 TYR A N 1
ATOM 616 C CA . TYR A 1 78 ? 12.768 15.095 -23.149 1.00 95.19 78 TYR A CA 1
ATOM 617 C C . TYR A 1 78 ? 13.393 15.719 -21.895 1.00 95.19 78 TYR A C 1
ATOM 619 O O . TYR A 1 78 ? 13.171 15.201 -20.807 1.00 95.19 78 TYR A O 1
ATOM 627 N N . LEU A 1 79 ? 14.152 16.816 -22.021 1.00 93.00 79 LEU A N 1
ATOM 628 C CA . LEU A 1 79 ? 14.710 17.514 -20.858 1.00 93.00 79 LEU A CA 1
ATOM 629 C C . LEU A 1 79 ? 13.591 18.063 -19.957 1.00 93.00 79 LEU A C 1
ATOM 631 O O . LEU A 1 79 ? 13.561 17.755 -18.773 1.00 93.00 79 LEU A O 1
ATOM 635 N N . THR A 1 80 ? 12.624 18.782 -20.536 1.00 94.75 80 THR A N 1
ATOM 636 C CA . THR A 1 80 ? 11.475 19.328 -19.795 1.00 94.75 80 THR A CA 1
ATOM 637 C C . THR A 1 80 ? 10.589 18.235 -19.190 1.00 94.75 80 THR A C 1
ATOM 639 O O . THR A 1 80 ? 10.104 18.398 -18.072 1.00 94.75 80 THR A O 1
ATOM 642 N N . ASP A 1 81 ? 10.396 17.112 -19.884 1.00 93.12 81 ASP A N 1
ATOM 643 C CA . ASP A 1 81 ? 9.660 15.963 -19.346 1.00 93.12 81 ASP A CA 1
ATOM 644 C C . ASP A 1 81 ? 10.402 15.333 -18.147 1.00 93.12 81 ASP A C 1
ATOM 646 O O . ASP A 1 81 ? 9.767 15.002 -17.145 1.00 93.12 81 ASP A O 1
ATOM 650 N N . PHE A 1 82 ? 11.740 15.240 -18.194 1.00 94.44 82 PHE A N 1
ATOM 651 C CA . PHE A 1 82 ? 12.559 14.806 -17.054 1.00 94.44 82 PHE A CA 1
ATOM 652 C C . PHE A 1 82 ? 12.512 15.794 -15.879 1.00 94.44 82 PHE A C 1
ATOM 654 O O . PHE A 1 82 ? 12.355 15.354 -14.741 1.00 94.44 82 PHE A O 1
ATOM 661 N N . ASP A 1 83 ? 12.587 17.105 -16.126 1.00 94.44 83 ASP A N 1
ATOM 662 C CA . ASP A 1 83 ? 12.479 18.132 -15.076 1.00 94.44 83 ASP A CA 1
ATOM 663 C C . ASP A 1 83 ? 11.120 18.049 -14.351 1.00 94.44 83 ASP A C 1
ATOM 665 O O . ASP A 1 83 ? 11.037 18.176 -13.126 1.00 94.44 83 ASP A O 1
ATOM 669 N N . LEU A 1 84 ? 10.042 17.780 -15.097 1.00 93.19 84 LEU A N 1
ATOM 670 C CA . LEU A 1 84 ? 8.705 17.551 -14.544 1.00 93.19 84 LEU A CA 1
ATOM 671 C C . LEU A 1 84 ? 8.602 16.219 -13.780 1.00 93.19 84 LEU A C 1
ATOM 673 O O . LEU A 1 84 ? 7.910 16.163 -12.761 1.00 93.19 84 LEU A O 1
ATOM 677 N N . GLU A 1 85 ? 9.291 15.163 -14.222 1.00 92.00 85 GLU A N 1
ATOM 678 C CA . GLU A 1 85 ? 9.368 13.886 -13.497 1.00 92.00 85 GLU A CA 1
ATOM 679 C C . GLU A 1 85 ? 10.142 14.028 -12.173 1.00 92.00 85 GLU A C 1
ATOM 681 O O . GLU A 1 85 ? 9.732 13.457 -11.161 1.00 92.00 85 GLU A O 1
ATOM 686 N N . ILE A 1 86 ? 11.218 14.822 -12.150 1.00 94.00 86 ILE A N 1
ATOM 687 C CA . ILE A 1 86 ? 11.978 15.153 -10.933 1.00 94.00 86 ILE A CA 1
ATOM 688 C C . ILE A 1 86 ? 11.081 15.921 -9.955 1.00 94.00 86 ILE A C 1
ATOM 690 O O . ILE A 1 86 ? 10.839 15.435 -8.853 1.00 94.00 86 ILE A O 1
ATOM 694 N N . GLN A 1 87 ? 10.444 17.016 -10.390 1.00 95.00 87 GLN A N 1
ATOM 695 C CA . GLN A 1 87 ? 9.507 17.768 -9.542 1.00 95.00 87 GLN A CA 1
ATOM 696 C C . GLN A 1 87 ? 8.324 16.926 -9.031 1.00 95.00 87 GLN A C 1
ATOM 698 O O . GLN A 1 87 ? 7.763 17.222 -7.973 1.00 95.00 87 GLN A O 1
ATOM 703 N N . ALA A 1 88 ? 7.898 15.900 -9.774 1.00 90.88 88 ALA A N 1
ATOM 704 C CA . ALA A 1 88 ? 6.881 14.960 -9.314 1.00 90.88 88 ALA A CA 1
ATOM 705 C C . ALA A 1 88 ? 7.423 14.015 -8.227 1.00 90.88 88 ALA A C 1
ATOM 707 O O . ALA A 1 88 ? 6.728 13.776 -7.238 1.00 90.88 88 ALA A O 1
ATOM 708 N N . LYS A 1 89 ? 8.661 13.523 -8.369 1.00 91.50 89 LYS A N 1
ATOM 709 C CA . LYS A 1 89 ? 9.348 12.711 -7.351 1.00 91.50 89 LYS A CA 1
ATOM 710 C C . LYS A 1 89 ? 9.595 13.498 -6.071 1.00 91.50 89 LYS A C 1
ATOM 712 O O . LYS A 1 89 ? 9.267 12.985 -5.010 1.00 91.50 89 LYS A O 1
ATOM 717 N N . ASP A 1 90 ? 10.058 14.743 -6.156 1.00 93.69 90 ASP A N 1
ATOM 718 C CA . ASP A 1 90 ? 10.315 15.586 -4.979 1.00 93.69 90 ASP A CA 1
ATOM 719 C C . ASP A 1 90 ? 9.039 15.813 -4.153 1.00 93.69 90 ASP A C 1
ATOM 721 O O . ASP A 1 90 ? 9.048 15.718 -2.927 1.00 93.69 90 ASP A O 1
ATOM 725 N N . ARG A 1 91 ? 7.896 16.026 -4.823 1.00 94.31 91 ARG A N 1
ATOM 726 C CA . ARG A 1 91 ? 6.581 16.121 -4.160 1.00 94.31 91 ARG A CA 1
ATOM 727 C C . ARG A 1 91 ? 6.169 14.805 -3.499 1.00 94.31 91 ARG A C 1
ATOM 729 O O . ARG A 1 91 ? 5.602 14.835 -2.414 1.00 94.31 91 ARG A O 1
ATOM 736 N N . ILE A 1 92 ? 6.450 13.660 -4.124 1.00 92.12 92 ILE A N 1
ATOM 737 C CA . ILE A 1 92 ? 6.176 12.343 -3.529 1.00 92.12 92 ILE A CA 1
ATOM 738 C C . ILE A 1 92 ? 7.082 12.104 -2.312 1.00 92.12 92 ILE A C 1
ATOM 740 O O . ILE A 1 92 ? 6.582 11.680 -1.277 1.00 92.12 92 ILE A O 1
ATOM 744 N N . ILE A 1 93 ? 8.375 12.429 -2.399 1.00 92.19 93 ILE A N 1
ATOM 745 C CA . ILE A 1 93 ? 9.342 12.307 -1.297 1.00 92.19 93 ILE A CA 1
ATOM 746 C C . ILE A 1 93 ? 8.928 13.185 -0.111 1.00 92.19 93 ILE A C 1
ATOM 748 O O . ILE A 1 93 ? 8.922 12.712 1.021 1.00 92.19 93 ILE A O 1
ATOM 752 N N . ASN A 1 94 ? 8.525 14.434 -0.357 1.00 94.00 94 ASN A N 1
ATOM 753 C CA . ASN A 1 94 ? 8.078 15.333 0.706 1.00 94.00 94 ASN A CA 1
ATOM 754 C C . ASN A 1 94 ? 6.761 14.865 1.347 1.00 94.00 94 ASN A C 1
ATOM 756 O O . ASN A 1 94 ? 6.658 14.875 2.569 1.00 94.00 94 ASN A O 1
ATOM 760 N N . ASN A 1 95 ? 5.796 14.373 0.560 1.00 95.12 95 ASN A N 1
ATOM 761 C CA . ASN A 1 95 ? 4.566 13.785 1.103 1.00 95.12 95 ASN A CA 1
ATOM 762 C C . ASN A 1 95 ? 4.841 12.517 1.936 1.00 95.12 95 ASN A C 1
ATOM 764 O O . ASN A 1 95 ? 4.180 12.297 2.947 1.00 95.12 95 ASN A O 1
ATOM 768 N N . LEU A 1 96 ? 5.797 11.677 1.516 1.00 92.12 96 LEU A N 1
ATOM 769 C CA . LEU A 1 96 ? 6.199 10.483 2.267 1.00 92.12 96 LEU A CA 1
ATOM 770 C C . LEU A 1 96 ? 6.880 10.862 3.586 1.00 92.12 96 LEU A C 1
ATOM 772 O O . LEU A 1 96 ? 6.510 10.310 4.613 1.00 92.12 96 LEU A O 1
ATOM 776 N N . ARG A 1 97 ? 7.776 11.858 3.583 1.00 95.06 97 ARG A N 1
ATOM 777 C CA . ARG A 1 97 ? 8.382 12.406 4.810 1.00 95.06 97 ARG A CA 1
ATOM 778 C C . ARG A 1 97 ? 7.340 12.983 5.766 1.00 95.06 97 ARG A C 1
ATOM 780 O O . ARG A 1 97 ? 7.379 12.678 6.950 1.00 95.06 97 ARG A O 1
ATOM 787 N N . GLU A 1 98 ? 6.370 13.751 5.265 1.00 94.31 98 GLU A N 1
ATOM 788 C CA . GLU A 1 98 ? 5.276 14.268 6.100 1.00 94.31 98 GLU A CA 1
ATOM 789 C C . GLU A 1 98 ? 4.451 13.117 6.713 1.00 94.31 98 GLU A C 1
ATOM 791 O O . GLU A 1 98 ? 4.070 13.172 7.881 1.00 94.31 98 GLU A O 1
ATOM 796 N N . GLN A 1 99 ? 4.224 12.032 5.964 1.00 92.06 99 GLN A N 1
ATOM 797 C CA . GLN A 1 99 ? 3.547 10.836 6.468 1.00 92.06 99 GLN A CA 1
ATOM 798 C C . GLN A 1 99 ? 4.403 10.044 7.481 1.00 92.06 99 GLN A C 1
ATOM 800 O O . GLN A 1 99 ? 3.864 9.520 8.459 1.00 92.06 99 GLN A O 1
ATOM 805 N N . GLU A 1 100 ? 5.722 9.971 7.296 1.00 90.44 100 GLU A N 1
ATOM 806 C CA . GLU A 1 100 ? 6.673 9.394 8.258 1.00 90.44 100 GLU A CA 1
ATOM 807 C C . GLU A 1 100 ? 6.701 10.208 9.563 1.00 90.44 100 GLU A C 1
ATOM 809 O O . GLU A 1 100 ? 6.598 9.633 10.645 1.00 90.44 100 GLU A O 1
ATOM 814 N N . GLU A 1 101 ? 6.725 11.542 9.490 1.00 94.69 101 GLU A N 1
ATOM 815 C CA . GLU A 1 101 ? 6.636 12.431 10.658 1.00 94.69 101 GLU A CA 1
ATOM 816 C C . GLU A 1 101 ? 5.289 12.298 11.392 1.00 94.69 101 GLU A C 1
ATOM 818 O O . GLU A 1 101 ? 5.259 12.169 12.620 1.00 94.69 101 GLU A O 1
ATOM 823 N N . GLN A 1 102 ? 4.169 12.264 10.659 1.00 93.81 102 GLN A N 1
ATOM 824 C CA . GLN A 1 102 ? 2.833 12.070 11.239 1.00 93.81 102 GLN A CA 1
ATOM 825 C C . GLN A 1 102 ? 2.701 10.703 11.931 1.00 93.81 1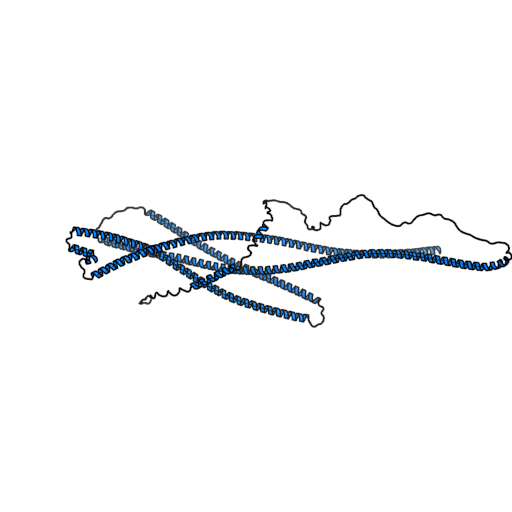02 GLN A C 1
ATOM 827 O O . GLN A 1 102 ? 2.228 10.632 13.067 1.00 93.81 102 GLN A O 1
ATOM 832 N N . THR A 1 103 ? 3.162 9.621 11.295 1.00 90.94 103 THR A N 1
ATOM 833 C CA . THR A 1 103 ? 3.105 8.269 11.883 1.00 90.94 103 THR A CA 1
ATOM 834 C C . THR A 1 103 ? 4.102 8.081 13.029 1.00 90.94 103 THR A C 1
ATOM 836 O O . THR A 1 103 ? 3.792 7.375 13.992 1.00 90.94 103 THR A O 1
ATOM 839 N N . ALA A 1 104 ? 5.256 8.756 13.012 1.00 92.06 104 ALA A N 1
ATOM 840 C CA . ALA A 1 104 ? 6.158 8.824 14.160 1.00 92.06 104 ALA A CA 1
ATOM 841 C C . ALA A 1 104 ? 5.507 9.556 15.349 1.00 92.06 104 ALA A C 1
ATOM 843 O O . ALA A 1 104 ? 5.600 9.085 16.486 1.00 92.06 104 ALA A O 1
ATOM 844 N N . HIS A 1 105 ? 4.795 10.661 15.101 1.00 94.69 105 HIS A N 1
ATOM 845 C CA . HIS A 1 105 ? 4.058 11.387 16.138 1.00 94.69 105 HIS A CA 1
ATOM 846 C C . HIS A 1 105 ? 2.909 10.552 16.730 1.00 94.69 105 HIS A C 1
ATOM 848 O O . HIS A 1 105 ? 2.776 10.471 17.952 1.00 94.69 105 HIS A O 1
ATOM 854 N N . GLU A 1 106 ? 2.132 9.859 15.893 1.00 93.38 106 GLU A N 1
ATOM 855 C CA . GLU A 1 106 ? 1.077 8.940 16.343 1.00 93.38 106 GLU A CA 1
ATOM 856 C C . GLU A 1 106 ? 1.645 7.788 17.194 1.00 93.38 106 GLU A C 1
ATOM 858 O O . GLU A 1 106 ? 1.114 7.487 18.263 1.00 93.38 106 GLU A O 1
ATOM 863 N N . ASN A 1 107 ? 2.792 7.214 16.808 1.00 91.12 107 ASN A N 1
ATOM 864 C CA . ASN A 1 107 ? 3.493 6.208 17.615 1.00 91.12 107 ASN A CA 1
ATOM 865 C C . ASN A 1 107 ? 3.951 6.740 18.987 1.00 91.12 107 ASN A C 1
ATOM 867 O O . ASN A 1 107 ? 3.943 5.990 19.964 1.00 91.12 107 ASN A O 1
ATOM 871 N N . ILE A 1 108 ? 4.342 8.015 19.094 1.00 94.31 108 ILE A N 1
ATOM 872 C CA . ILE A 1 108 ? 4.677 8.642 20.385 1.00 94.31 108 ILE A CA 1
ATOM 873 C C . ILE A 1 108 ? 3.420 8.771 21.257 1.00 94.31 108 ILE A C 1
ATOM 875 O O . ILE A 1 108 ? 3.454 8.385 22.427 1.00 94.31 108 ILE A O 1
ATOM 879 N N . LEU A 1 109 ? 2.300 9.231 20.692 1.00 93.94 109 LEU A N 1
ATOM 880 C CA . LEU A 1 109 ? 1.027 9.354 21.412 1.00 93.94 109 LEU A CA 1
ATOM 881 C C . LEU A 1 109 ? 0.505 7.992 21.898 1.00 93.94 109 LEU A C 1
ATOM 883 O O . LEU A 1 109 ? 0.134 7.867 23.065 1.00 93.94 109 LEU A O 1
ATOM 887 N N . LEU A 1 110 ? 0.560 6.955 21.055 1.00 91.62 110 LEU A N 1
ATOM 888 C CA . LEU A 1 110 ? 0.186 5.583 21.421 1.00 91.62 110 LEU A CA 1
ATOM 889 C C . LEU A 1 110 ? 1.099 5.001 22.514 1.00 91.62 110 LEU A C 1
ATOM 891 O O . LEU A 1 110 ? 0.621 4.304 23.409 1.00 91.62 110 LEU A O 1
ATOM 895 N N . ARG A 1 111 ? 2.404 5.311 22.500 1.00 93.12 111 ARG A N 1
ATOM 896 C CA . ARG A 1 111 ? 3.327 4.932 23.587 1.00 93.12 111 ARG A CA 1
ATOM 897 C C . ARG A 1 111 ? 2.977 5.627 24.901 1.00 93.12 111 ARG A C 1
ATOM 899 O O . ARG A 1 111 ? 2.965 4.966 25.937 1.00 93.12 111 ARG A O 1
ATOM 906 N N . GLU A 1 112 ? 2.648 6.919 24.877 1.00 94.38 112 GLU A N 1
ATOM 907 C CA . GLU A 1 112 ? 2.179 7.608 26.082 1.00 94.38 112 GLU A CA 1
ATOM 908 C C . GLU A 1 112 ? 0.838 7.059 26.595 1.00 94.38 112 GLU A C 1
ATOM 910 O O . GLU A 1 112 ? 0.633 6.981 27.806 1.00 94.38 112 GLU A O 1
ATOM 915 N N . GLU A 1 113 ? -0.101 6.723 25.706 1.00 93.50 113 GLU A N 1
ATOM 916 C CA . GLU A 1 113 ? -1.392 6.143 26.092 1.00 93.50 113 GLU A CA 1
ATOM 917 C C . GLU A 1 113 ? -1.213 4.751 26.705 1.00 93.50 113 GLU A C 1
ATOM 919 O O . GLU A 1 113 ? -1.751 4.486 27.779 1.00 93.50 113 GLU A O 1
ATOM 924 N N . ASN A 1 114 ? -0.366 3.906 26.114 1.00 91.62 114 ASN A N 1
ATOM 925 C CA . ASN A 1 114 ? -0.020 2.608 26.686 1.00 91.62 114 ASN A CA 1
ATOM 926 C C . ASN A 1 114 ? 0.627 2.740 28.074 1.00 91.62 114 ASN A C 1
ATOM 928 O O . ASN A 1 114 ? 0.214 2.033 28.987 1.00 91.62 114 ASN A O 1
ATOM 932 N N . GLN A 1 115 ? 1.535 3.698 28.296 1.00 95.00 115 GLN A N 1
ATOM 933 C CA . GLN A 1 115 ? 2.098 3.963 29.632 1.00 95.00 115 GLN A CA 1
ATOM 934 C C . GLN A 1 115 ? 1.037 4.423 30.651 1.00 95.00 115 GLN A C 1
ATOM 936 O O . GLN A 1 115 ? 1.076 4.028 31.819 1.00 95.00 115 GLN A O 1
ATOM 941 N N . LYS A 1 116 ? 0.057 5.235 30.227 1.00 94.88 116 LYS A N 1
ATOM 942 C CA . LYS A 1 116 ? -1.081 5.650 31.074 1.00 94.88 116 LYS A CA 1
ATOM 943 C C . LYS A 1 116 ? -1.989 4.455 31.396 1.00 94.88 116 LYS A C 1
ATOM 945 O O . LYS A 1 116 ? -2.424 4.312 32.538 1.00 94.88 116 LYS A O 1
ATOM 950 N N . ASN A 1 117 ? -2.212 3.563 30.432 1.00 91.50 117 ASN A N 1
ATOM 951 C CA . ASN A 1 117 ? -2.989 2.337 30.608 1.00 91.50 117 ASN A CA 1
ATOM 952 C C . ASN A 1 117 ? -2.272 1.322 31.515 1.00 91.50 117 ASN A C 1
ATOM 954 O O . ASN A 1 117 ? -2.904 0.773 32.412 1.00 91.50 117 ASN A O 1
ATOM 958 N N . GLU A 1 118 ? -0.958 1.126 31.375 1.00 94.31 118 GLU A N 1
ATOM 959 C CA . GLU A 1 118 ? -0.153 0.314 32.301 1.00 94.31 118 GLU A CA 1
ATOM 960 C C . GLU A 1 118 ? -0.207 0.855 33.733 1.00 94.31 118 GLU A C 1
ATOM 962 O O . GLU A 1 118 ? -0.367 0.082 34.680 1.00 94.31 118 GLU A O 1
ATOM 967 N N . TYR A 1 119 ? -0.116 2.179 33.911 1.00 95.69 119 TYR A N 1
ATOM 968 C CA . TYR A 1 119 ? -0.261 2.809 35.223 1.00 95.69 119 TYR A CA 1
ATOM 969 C C . TYR A 1 119 ? -1.631 2.503 35.847 1.00 95.69 119 TYR A C 1
ATOM 971 O O . TYR A 1 119 ? -1.687 2.028 36.981 1.00 95.69 119 TYR A O 1
ATOM 979 N N . LEU A 1 120 ? -2.720 2.693 35.093 1.00 94.25 120 LEU A N 1
ATOM 980 C CA . LEU A 1 120 ? -4.084 2.399 35.548 1.00 94.25 120 LEU A CA 1
ATOM 981 C C . LEU A 1 120 ? -4.297 0.905 35.838 1.00 94.25 120 LEU A C 1
ATOM 983 O O . LEU A 1 120 ? -4.887 0.559 36.858 1.00 94.25 120 LEU A O 1
ATOM 987 N N . ILE A 1 121 ? -3.771 0.006 35.000 1.00 92.94 121 ILE A N 1
ATOM 988 C CA . ILE A 1 121 ? -3.816 -1.447 35.228 1.00 92.94 121 ILE A CA 1
ATOM 989 C C . ILE A 1 121 ? -3.089 -1.811 36.528 1.00 92.94 121 ILE A C 1
ATOM 991 O O . ILE A 1 121 ? -3.582 -2.633 37.301 1.00 92.94 121 ILE A O 1
ATOM 995 N N . ASN A 1 122 ? -1.937 -1.197 36.802 1.00 94.62 122 ASN A N 1
ATOM 996 C CA . ASN A 1 122 ? -1.192 -1.428 38.036 1.00 94.62 122 ASN A CA 1
ATOM 997 C C . ASN A 1 122 ? -1.900 -0.827 39.264 1.00 94.62 122 ASN A C 1
ATOM 999 O O . ASN A 1 122 ? -1.968 -1.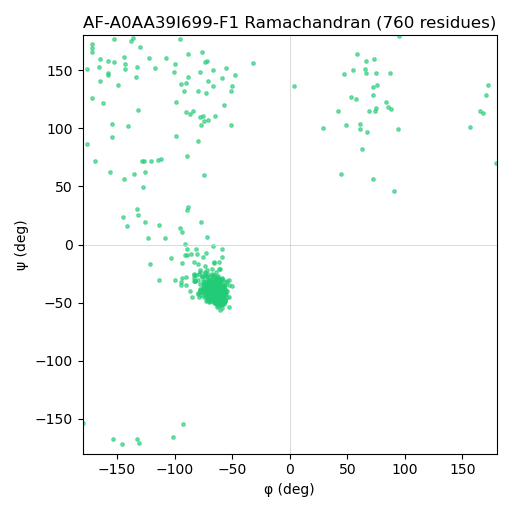492 40.299 1.00 94.62 122 ASN A O 1
ATOM 1003 N N . GLU A 1 123 ? -2.511 0.356 39.152 1.00 94.62 123 GLU A N 1
ATOM 1004 C CA . GLU A 1 123 ? -3.365 0.922 40.204 1.00 94.62 123 GLU A CA 1
ATOM 1005 C C . GLU A 1 123 ? -4.544 -0.019 40.513 1.00 94.62 123 GLU A C 1
ATOM 1007 O O . GLU A 1 123 ? -4.703 -0.446 41.661 1.00 94.62 123 GLU A O 1
ATOM 1012 N N . CYS A 1 124 ? -5.287 -0.464 39.493 1.00 91.06 124 CYS A N 1
ATOM 1013 C CA . CYS A 1 124 ? -6.371 -1.440 39.629 1.00 91.06 124 CYS A CA 1
ATOM 1014 C C . CYS A 1 124 ? -5.910 -2.765 40.259 1.00 91.06 124 CYS A C 1
ATOM 1016 O O . CYS A 1 124 ? -6.583 -3.261 41.162 1.00 91.06 124 CYS A O 1
ATOM 1018 N N . LYS A 1 125 ? -4.752 -3.315 39.859 1.00 94.19 125 LYS A N 1
ATOM 1019 C CA . LYS A 1 125 ? -4.164 -4.513 40.491 1.00 94.19 125 LYS A CA 1
ATOM 1020 C C . LYS A 1 125 ? -3.895 -4.290 41.982 1.00 94.19 125 LYS A C 1
ATOM 1022 O O . LYS A 1 125 ? -4.255 -5.137 42.794 1.00 94.19 125 LYS A O 1
ATOM 1027 N N . THR A 1 126 ? -3.308 -3.153 42.369 1.00 95.12 126 THR A N 1
ATOM 1028 C CA . THR A 1 126 ? -3.045 -2.862 43.793 1.00 95.12 126 THR A CA 1
ATOM 1029 C C . THR A 1 126 ? -4.324 -2.640 44.604 1.00 95.12 126 THR A C 1
ATOM 1031 O O . THR A 1 126 ? -4.404 -3.101 45.743 1.00 95.12 126 THR A O 1
ATOM 1034 N N . ALA A 1 127 ? -5.348 -2.010 44.021 1.00 93.12 127 ALA A N 1
ATOM 1035 C CA . ALA A 1 127 ? -6.654 -1.831 44.652 1.00 93.12 127 ALA A CA 1
ATOM 1036 C C . ALA A 1 127 ? -7.405 -3.164 44.829 1.00 93.12 127 ALA A C 1
ATOM 1038 O O . ALA A 1 127 ? -7.993 -3.405 45.885 1.00 93.12 127 ALA A O 1
ATOM 1039 N N . LEU A 1 128 ? -7.339 -4.053 43.831 1.00 91.38 128 LEU A N 1
ATOM 1040 C CA . LEU A 1 128 ? -7.922 -5.394 43.886 1.00 91.38 128 LEU A CA 1
ATOM 1041 C C . LEU A 1 128 ? -7.232 -6.244 44.961 1.00 91.38 128 LEU A C 1
ATOM 1043 O O . LEU A 1 128 ? -7.911 -6.733 45.861 1.00 91.38 128 LEU A O 1
ATOM 1047 N N . LEU A 1 129 ? -5.895 -6.302 44.966 1.00 95.06 129 LEU A N 1
ATOM 1048 C CA . LEU A 1 129 ? -5.121 -6.987 46.010 1.00 95.06 129 LEU A CA 1
ATOM 1049 C C . LEU A 1 129 ? -5.424 -6.438 47.415 1.00 95.06 129 LEU A C 1
ATOM 1051 O O . LEU A 1 129 ? -5.504 -7.206 48.376 1.00 95.06 129 LEU A O 1
ATOM 1055 N N . ALA A 1 130 ? -5.616 -5.124 47.570 1.00 94.44 130 ALA A N 1
ATOM 1056 C CA . ALA A 1 130 ? -6.020 -4.535 48.848 1.00 94.44 130 ALA A CA 1
ATOM 1057 C C . ALA A 1 130 ? -7.430 -4.989 49.277 1.00 94.44 130 ALA A C 1
ATOM 1059 O O . ALA A 1 130 ? -7.644 -5.299 50.452 1.00 94.44 130 ALA A O 1
ATOM 1060 N N . SER A 1 131 ? -8.371 -5.081 48.331 1.00 91.44 131 SER A N 1
ATOM 1061 C CA . SER A 1 131 ? -9.732 -5.576 48.569 1.00 91.44 131 SER A CA 1
ATOM 1062 C C . SER A 1 131 ? -9.747 -7.058 48.958 1.00 91.44 131 SER A C 1
ATOM 1064 O O . SER A 1 131 ? -10.348 -7.415 49.971 1.00 91.44 131 SER A O 1
ATOM 1066 N N . GLU A 1 132 ? -9.016 -7.912 48.236 1.00 92.12 132 GLU A N 1
ATOM 1067 C CA . GLU A 1 132 ? -8.875 -9.342 48.542 1.00 92.12 132 GLU A CA 1
ATOM 1068 C C . GLU A 1 132 ? -8.265 -9.579 49.926 1.00 92.12 132 GLU A C 1
ATOM 1070 O O . GLU A 1 132 ? -8.783 -10.381 50.707 1.00 92.12 132 GLU A O 1
ATOM 1075 N N . ASN A 1 133 ? -7.204 -8.840 50.271 1.00 94.44 133 ASN A N 1
ATOM 1076 C CA . ASN A 1 133 ? -6.609 -8.894 51.604 1.00 94.44 133 ASN A CA 1
ATOM 1077 C C . ASN A 1 133 ? -7.624 -8.493 52.683 1.00 94.44 133 ASN A C 1
ATOM 1079 O O . ASN A 1 133 ? -7.725 -9.173 53.706 1.00 94.44 133 ASN A O 1
ATOM 1083 N N . GLN A 1 134 ? -8.418 -7.441 52.460 1.00 93.88 134 GLN A N 1
ATOM 1084 C CA . GLN A 1 134 ? -9.431 -7.036 53.431 1.00 93.88 134 GLN A CA 1
ATOM 1085 C C . GLN A 1 134 ? -10.547 -8.086 53.571 1.00 93.88 134 GLN A C 1
ATOM 1087 O O . GLN A 1 134 ? -10.830 -8.504 54.696 1.00 93.88 134 GLN A O 1
ATOM 1092 N N . ILE A 1 135 ? -11.086 -8.606 52.461 1.00 91.38 135 ILE A N 1
ATOM 1093 C CA . ILE A 1 135 ? -12.066 -9.708 52.447 1.00 91.38 135 ILE A CA 1
ATOM 1094 C C . ILE A 1 135 ? -11.509 -10.944 53.168 1.00 91.38 135 ILE A C 1
ATOM 1096 O O . ILE A 1 135 ? -12.232 -11.587 53.927 1.00 91.38 135 ILE A O 1
ATOM 1100 N N . SER A 1 136 ? -10.224 -11.261 52.991 1.00 93.56 136 SER A N 1
ATOM 1101 C CA . SER A 1 136 ? -9.545 -12.347 53.706 1.00 93.56 136 SER A CA 1
ATOM 1102 C C . SER A 1 136 ? -9.492 -12.095 55.221 1.00 93.56 136 SER A C 1
ATOM 1104 O O . SER A 1 136 ? -9.862 -12.972 56.006 1.00 93.56 136 SER A O 1
ATOM 1106 N N . THR A 1 137 ? -9.132 -10.879 55.658 1.00 94.75 137 THR A N 1
ATOM 1107 C CA . THR A 1 137 ? -9.129 -10.535 57.094 1.00 94.75 137 THR A CA 1
ATOM 1108 C C . THR A 1 137 ? -10.524 -10.540 57.719 1.00 94.75 137 THR A C 1
ATOM 1110 O O . THR A 1 137 ? -10.668 -10.982 58.858 1.00 94.75 137 THR A O 1
ATOM 1113 N N . ASP A 1 138 ? -11.558 -10.113 56.992 1.00 91.62 138 ASP A N 1
ATOM 1114 C CA . ASP A 1 138 ? -12.935 -10.134 57.489 1.00 91.62 138 ASP A CA 1
ATOM 1115 C C . ASP A 1 138 ? -13.517 -11.557 57.489 1.00 91.62 138 ASP A C 1
ATOM 1117 O O . ASP A 1 138 ? -14.123 -11.961 58.481 1.00 91.62 138 ASP A O 1
ATOM 1121 N N . ARG A 1 139 ? -13.219 -12.386 56.476 1.00 92.50 139 ARG A N 1
ATOM 1122 C CA . ARG A 1 139 ? -13.498 -13.837 56.508 1.00 92.50 139 ARG A CA 1
ATOM 1123 C C . ARG A 1 139 ? -12.845 -14.516 57.714 1.00 92.50 139 ARG A C 1
ATOM 1125 O O . ARG A 1 139 ? -13.488 -15.357 58.340 1.00 92.50 139 ARG A O 1
ATOM 1132 N N . GLN A 1 140 ? -11.611 -14.151 58.076 1.00 93.31 140 GLN A N 1
ATOM 1133 C CA . GLN A 1 140 ? -10.974 -14.688 59.281 1.00 93.31 140 GLN A CA 1
ATOM 1134 C C . GLN A 1 140 ? -11.703 -14.243 60.554 1.00 93.31 140 GLN A C 1
ATOM 1136 O O . GLN A 1 140 ? -12.084 -15.100 61.343 1.00 93.31 140 GLN A O 1
ATOM 1141 N N . ARG A 1 141 ? -11.999 -12.944 60.710 1.00 93.69 141 ARG A N 1
ATOM 1142 C CA . ARG A 1 141 ? -12.766 -12.416 61.858 1.00 93.69 141 ARG A CA 1
ATOM 1143 C C . ARG A 1 141 ? -14.123 -13.103 62.025 1.00 93.69 141 ARG A C 1
ATOM 1145 O O . ARG A 1 141 ? -14.533 -13.374 63.152 1.00 93.69 141 ARG A O 1
ATOM 1152 N N . PHE A 1 142 ? -14.822 -13.393 60.925 1.00 90.44 142 PHE A N 1
ATOM 1153 C CA . PHE A 1 142 ? -16.092 -14.119 60.975 1.00 90.44 142 PHE A CA 1
ATOM 1154 C C . PHE A 1 142 ? -15.917 -15.590 61.376 1.00 90.44 142 PHE A C 1
ATOM 1156 O O . PHE A 1 142 ? -16.745 -16.083 62.137 1.00 90.44 142 PHE A O 1
ATOM 1163 N N . ARG A 1 143 ? -14.841 -16.274 60.953 1.00 93.50 143 ARG A N 1
ATOM 1164 C CA . ARG A 1 143 ? -14.508 -17.621 61.460 1.00 93.50 143 ARG A CA 1
ATOM 1165 C C . ARG A 1 143 ? -14.200 -17.600 62.957 1.00 93.50 143 ARG A C 1
ATOM 1167 O O . ARG A 1 143 ? -14.837 -18.341 63.696 1.00 93.50 143 ARG A O 1
ATOM 1174 N N . ASP A 1 144 ? -13.329 -16.697 63.407 1.00 92.88 144 ASP A N 1
ATOM 1175 C CA . ASP A 1 144 ? -12.970 -16.548 64.825 1.00 92.88 144 ASP A CA 1
ATOM 1176 C C . ASP A 1 144 ? -14.227 -16.317 65.700 1.00 92.88 144 ASP A C 1
ATOM 1178 O O . ASP A 1 144 ? -14.398 -16.926 66.757 1.00 92.88 144 ASP A O 1
ATOM 1182 N N . PHE A 1 145 ? -15.158 -15.474 65.231 1.00 93.62 145 PHE A N 1
ATOM 1183 C CA . PHE A 1 145 ? -16.431 -15.193 65.907 1.00 93.62 145 PHE A CA 1
ATOM 1184 C C . PHE A 1 145 ? -17.421 -16.372 65.888 1.00 93.62 145 PHE A C 1
ATOM 1186 O O . PHE A 1 145 ? -18.180 -16.555 66.846 1.00 93.62 145 PHE A O 1
ATOM 1193 N N . LEU A 1 146 ? -17.437 -17.171 64.815 1.00 90.94 146 LEU A N 1
ATOM 1194 C CA . LEU A 1 146 ? -18.235 -18.397 64.749 1.00 90.94 146 LEU A CA 1
ATOM 1195 C C . LEU A 1 146 ? -17.692 -19.451 65.720 1.00 90.94 146 LEU A C 1
ATOM 1197 O O . LEU A 1 146 ? -18.482 -19.985 66.494 1.00 90.94 146 LEU A O 1
ATOM 1201 N N . GLU A 1 147 ? -16.373 -19.659 65.786 1.00 93.44 147 GLU A N 1
ATOM 1202 C CA . GLU A 1 147 ? -15.748 -20.563 66.764 1.00 93.44 147 GLU A CA 1
ATOM 1203 C C . GLU A 1 147 ? -16.056 -20.145 68.216 1.00 93.44 147 GLU A C 1
ATOM 1205 O O . GLU A 1 147 ? -16.419 -20.989 69.042 1.00 93.44 147 GLU A O 1
ATOM 1210 N N . GLU A 1 148 ? -15.993 -18.845 68.546 1.00 93.44 148 GLU A N 1
ATOM 1211 C CA . GLU A 1 148 ? -16.415 -18.353 69.868 1.00 93.44 148 GLU A CA 1
ATOM 1212 C C . GLU A 1 148 ? -17.901 -18.636 70.152 1.00 93.44 148 GLU A C 1
ATOM 1214 O O . GLU A 1 148 ? -18.259 -19.000 71.281 1.00 93.44 148 GLU A O 1
ATOM 1219 N N . ARG A 1 149 ? -18.779 -18.506 69.147 1.00 92.06 149 ARG A N 1
ATOM 1220 C CA . ARG A 1 149 ? -20.212 -18.798 69.293 1.00 92.06 149 ARG A CA 1
ATOM 1221 C C . ARG A 1 149 ? -20.510 -20.285 69.424 1.00 92.06 149 ARG A C 1
ATOM 1223 O O . ARG A 1 149 ? -21.273 -20.640 70.317 1.00 92.06 149 ARG A O 1
ATOM 1230 N N . GLU A 1 150 ? -19.926 -21.145 68.599 1.00 92.50 150 GLU A N 1
ATOM 1231 C CA . GLU A 1 150 ? -20.122 -22.598 68.669 1.00 92.50 150 GLU A CA 1
ATOM 1232 C C . GLU A 1 150 ? -19.587 -23.163 69.982 1.00 92.50 150 GLU A C 1
ATOM 1234 O O . GLU A 1 150 ? -20.273 -23.936 70.653 1.00 92.50 150 GLU A O 1
ATOM 1239 N N . LYS A 1 151 ? -18.428 -22.679 70.440 1.00 92.75 151 LYS A N 1
ATOM 1240 C CA . LYS A 1 151 ? -17.925 -22.973 71.782 1.00 92.75 151 LYS A CA 1
ATOM 1241 C C . LYS A 1 151 ? -18.916 -22.542 72.865 1.00 92.75 151 LYS A C 1
ATOM 1243 O O . LYS A 1 151 ? -19.181 -23.315 73.785 1.00 92.75 151 LYS A O 1
ATOM 1248 N N . ARG A 1 152 ? -19.502 -21.340 72.768 1.00 92.81 152 ARG A N 1
ATOM 1249 C CA . ARG A 1 152 ? -20.485 -20.869 73.759 1.00 92.81 152 ARG A CA 1
ATOM 1250 C C . ARG A 1 152 ? -21.814 -21.632 73.692 1.00 92.81 152 ARG A C 1
ATOM 1252 O O . ARG A 1 152 ? -22.446 -21.810 74.731 1.00 92.81 152 ARG A O 1
ATOM 1259 N N . ILE A 1 153 ? -22.219 -22.117 72.517 1.00 90.81 153 ILE A N 1
ATOM 1260 C CA . ILE A 1 153 ? -23.351 -23.040 72.353 1.00 90.81 153 ILE A CA 1
ATOM 1261 C C . ILE A 1 153 ? -23.026 -24.370 73.038 1.00 90.81 153 ILE A C 1
ATOM 1263 O O . ILE A 1 153 ? -23.793 -24.793 73.892 1.00 90.81 153 ILE A O 1
ATOM 1267 N N . SER A 1 154 ? -21.859 -24.962 72.776 1.00 92.44 154 SER A N 1
ATOM 1268 C CA . SER A 1 154 ? -21.403 -26.211 73.403 1.00 92.44 154 SER A CA 1
ATOM 1269 C C . SER A 1 154 ? -21.328 -26.113 74.940 1.00 92.44 154 SER A C 1
ATOM 1271 O O . SER A 1 154 ? -21.757 -27.025 75.649 1.00 92.44 154 SER A O 1
ATOM 1273 N N . GLU A 1 155 ? -20.876 -24.974 75.482 1.00 91.31 155 GLU A N 1
ATOM 1274 C CA . GLU A 1 155 ? -20.931 -24.679 76.923 1.00 91.31 155 GLU A CA 1
ATOM 1275 C C . GLU A 1 155 ? -22.380 -24.673 77.459 1.00 91.31 155 GLU A C 1
ATOM 1277 O O . GLU A 1 155 ? -22.662 -25.296 78.484 1.00 91.31 155 GLU A O 1
ATOM 1282 N N . LEU A 1 156 ? -23.316 -24.025 76.755 1.00 88.81 156 LEU A N 1
ATOM 1283 C CA . LEU A 1 156 ? -24.737 -23.976 77.128 1.00 88.81 156 LEU A CA 1
ATOM 1284 C C . LEU A 1 156 ? -25.451 -25.329 76.955 1.00 88.81 156 LEU A C 1
ATOM 1286 O O . LEU A 1 156 ? -26.322 -25.670 77.754 1.00 88.81 156 LEU A O 1
ATOM 1290 N N . GLU A 1 157 ? -25.076 -26.128 75.959 1.00 91.12 157 GLU A N 1
ATOM 1291 C CA . GLU A 1 157 ? -25.570 -27.494 75.762 1.00 91.12 157 GLU A CA 1
ATOM 1292 C C . GLU A 1 157 ? -25.070 -28.436 76.859 1.00 91.12 157 GLU A C 1
ATOM 1294 O O . GLU A 1 157 ? -25.837 -29.265 77.348 1.00 91.12 157 GLU A O 1
ATOM 1299 N N . ALA A 1 158 ? -23.824 -28.280 77.317 1.00 88.12 158 ALA A N 1
ATOM 1300 C CA . ALA A 1 158 ? -23.300 -29.008 78.469 1.00 88.12 158 ALA A CA 1
ATOM 1301 C C . ALA A 1 158 ? -24.008 -28.601 79.778 1.00 88.12 158 ALA A C 1
ATOM 1303 O O . ALA A 1 158 ? -24.359 -29.470 80.585 1.00 88.12 158 ALA A O 1
ATOM 1304 N N . GLU A 1 159 ? -24.287 -27.306 79.976 1.00 83.75 159 GLU A N 1
ATOM 1305 C CA . GLU A 1 159 ? -25.120 -26.809 81.083 1.00 83.75 159 GLU A CA 1
ATOM 1306 C C . GLU A 1 159 ? -26.549 -27.395 81.019 1.00 83.75 159 GLU A C 1
ATOM 1308 O O . GLU A 1 159 ? -27.052 -27.907 82.024 1.00 83.75 159 GLU A O 1
ATOM 1313 N N . LEU A 1 160 ? -27.181 -27.421 79.838 1.00 85.31 160 LEU A N 1
ATOM 1314 C CA . LEU A 1 160 ? -28.501 -28.028 79.616 1.00 85.31 160 LEU A CA 1
ATOM 1315 C C . LEU A 1 160 ? -28.495 -29.549 79.807 1.00 85.31 160 LEU A C 1
ATOM 1317 O O . LEU A 1 160 ? -29.437 -30.096 80.382 1.00 85.31 160 LEU A O 1
ATOM 1321 N N . ALA A 1 161 ? -27.459 -30.259 79.362 1.00 84.44 161 ALA A N 1
ATOM 1322 C CA . ALA A 1 161 ? -27.319 -31.698 79.568 1.00 84.44 161 ALA A CA 1
ATOM 1323 C C . ALA A 1 161 ? -27.172 -32.030 81.061 1.00 84.44 161 ALA A C 1
ATOM 1325 O O . ALA A 1 161 ? -27.810 -32.966 81.546 1.00 84.44 161 ALA A O 1
ATOM 1326 N N . SER A 1 162 ? -26.404 -31.224 81.801 1.00 80.88 162 SER A N 1
ATOM 1327 C CA . SER A 1 162 ? -26.273 -31.309 83.259 1.00 80.88 162 SER A CA 1
ATOM 1328 C C . SER A 1 162 ? -27.614 -31.060 83.966 1.00 80.88 162 SER A C 1
ATOM 1330 O O . SER A 1 162 ? -28.065 -31.891 84.756 1.00 80.88 162 SER A O 1
ATOM 1332 N N . ALA A 1 163 ? -28.329 -29.987 83.606 1.00 77.75 163 ALA A N 1
ATOM 1333 C CA . ALA A 1 163 ? -29.661 -29.692 84.141 1.00 77.75 163 ALA A CA 1
ATOM 1334 C C . ALA A 1 163 ? -30.680 -30.812 83.844 1.00 77.75 163 ALA A C 1
ATOM 1336 O O . ALA A 1 163 ? -31.453 -31.203 84.718 1.00 77.75 163 ALA A O 1
ATOM 1337 N N . ASN A 1 164 ? -30.643 -31.397 82.643 1.00 77.50 164 ASN A N 1
ATOM 1338 C CA . ASN A 1 164 ? -31.492 -32.532 82.272 1.00 77.50 164 ASN A CA 1
ATOM 1339 C C . ASN A 1 164 ? -31.116 -33.841 82.993 1.00 77.50 164 ASN A C 1
ATOM 1341 O O . ASN A 1 164 ? -31.988 -34.683 83.211 1.00 77.50 164 ASN A O 1
ATOM 1345 N N . GLN A 1 165 ? -29.853 -34.034 83.391 1.00 76.56 165 GLN A N 1
ATOM 1346 C CA . GLN A 1 165 ? -29.459 -35.145 84.268 1.00 76.56 165 GLN A CA 1
ATOM 1347 C C . GLN A 1 165 ? -29.965 -34.938 85.702 1.00 76.56 165 GLN A C 1
ATOM 1349 O O . GLN A 1 165 ? -30.472 -35.886 86.299 1.00 76.56 165 GLN A O 1
ATOM 1354 N N . LEU A 1 166 ? -29.908 -33.709 86.228 1.00 66.94 166 LEU A N 1
ATOM 1355 C CA . LEU A 1 166 ? -30.472 -33.366 87.540 1.00 66.94 166 LEU A CA 1
ATOM 1356 C C . LEU A 1 166 ? -32.001 -33.538 87.568 1.00 66.94 166 LEU A C 1
ATOM 1358 O O . LEU A 1 166 ? -32.528 -34.137 88.501 1.00 66.94 166 LEU A O 1
ATOM 1362 N N . LEU A 1 167 ? -32.713 -33.122 86.513 1.00 64.25 167 LEU A N 1
ATOM 1363 C CA . LEU A 1 167 ? -34.155 -33.370 86.372 1.00 64.25 167 LEU A CA 1
ATOM 1364 C C . LEU A 1 167 ? -34.487 -34.873 86.372 1.00 64.25 167 LEU A C 1
ATOM 1366 O O . LEU A 1 167 ? -35.373 -35.300 87.107 1.00 64.25 167 LEU A O 1
ATOM 1370 N N . LYS A 1 168 ? -33.724 -35.695 85.639 1.00 70.00 168 LYS A N 1
ATOM 1371 C CA . LYS A 1 168 ? -33.886 -37.164 85.639 1.00 70.00 168 LYS A CA 1
ATOM 1372 C C . LYS A 1 168 ? -33.513 -37.831 86.970 1.00 70.00 168 LYS A C 1
ATOM 1374 O O . LYS A 1 168 ? -33.964 -38.942 87.230 1.00 70.00 168 LYS A O 1
ATOM 1379 N N . ALA A 1 169 ? -32.709 -37.183 87.814 1.00 58.28 169 ALA A N 1
ATOM 1380 C CA . ALA A 1 169 ? -32.471 -37.622 89.190 1.00 58.28 169 ALA A CA 1
ATOM 1381 C C . ALA A 1 169 ? -33.623 -37.219 90.136 1.00 58.28 169 ALA A C 1
ATOM 1383 O O . ALA A 1 169 ? -33.923 -37.945 91.085 1.00 58.28 169 ALA A O 1
ATOM 1384 N N . ALA A 1 170 ? -34.307 -36.104 89.861 1.00 50.81 170 ALA A N 1
ATOM 1385 C CA . ALA A 1 170 ? -35.462 -35.641 90.632 1.00 50.81 170 ALA A CA 1
ATOM 1386 C C . ALA A 1 170 ? -36.751 -36.458 90.385 1.00 50.81 170 ALA A C 1
ATOM 1388 O O . ALA A 1 170 ? -37.639 -36.454 91.239 1.00 50.81 170 ALA A O 1
ATOM 1389 N N . ASP A 1 171 ? -36.836 -37.216 89.283 1.00 49.78 171 ASP A N 1
ATOM 1390 C CA . ASP A 1 171 ? -37.925 -38.179 89.025 1.00 49.78 171 ASP A CA 1
ATOM 1391 C C . ASP A 1 171 ? -37.999 -39.316 90.077 1.00 49.78 171 ASP A C 1
ATOM 1393 O O . ASP A 1 171 ? -39.023 -39.997 90.186 1.00 49.78 171 ASP A O 1
ATOM 1397 N N . SER A 1 172 ? -36.955 -39.519 90.896 1.00 51.69 172 SER A N 1
ATOM 1398 C CA . SER A 1 172 ? -36.978 -40.440 92.044 1.00 51.69 172 SER A CA 1
ATOM 1399 C C . SER A 1 172 ? -37.228 -39.731 93.386 1.00 51.69 172 SER A C 1
ATOM 1401 O O . SER A 1 172 ? -36.292 -39.301 94.050 1.00 51.69 172 SER A O 1
ATOM 1403 N N . GLU A 1 173 ? -38.504 -39.668 93.792 1.00 51.56 173 GLU A N 1
ATOM 1404 C CA . GLU A 1 173 ? -39.011 -39.241 95.119 1.00 51.56 173 GLU A CA 1
ATOM 1405 C C . GLU A 1 173 ? -38.363 -37.969 95.719 1.00 51.56 173 GLU A C 1
ATOM 1407 O O . GLU A 1 173 ? -37.808 -37.976 96.820 1.00 51.56 173 GLU A O 1
ATOM 1412 N N . ALA A 1 174 ? -38.509 -36.849 95.003 1.00 44.69 174 ALA A N 1
ATOM 1413 C CA . ALA A 1 174 ? -38.028 -35.525 95.399 1.00 44.69 174 ALA A CA 1
ATOM 1414 C C . ALA A 1 174 ? -38.443 -35.064 96.819 1.00 44.69 174 ALA A C 1
ATOM 1416 O O . ALA A 1 174 ? -39.614 -35.064 97.212 1.00 44.69 174 ALA A O 1
ATOM 1417 N N . SER A 1 175 ? -37.453 -34.567 97.558 1.00 56.72 175 SER A N 1
ATOM 1418 C CA . SER A 1 175 ? -37.529 -33.947 98.879 1.00 56.72 175 SER A CA 1
ATOM 1419 C C . SER A 1 175 ? -37.605 -32.410 98.793 1.00 56.72 175 SER A C 1
ATOM 1421 O O . SER A 1 175 ? -37.485 -31.801 97.731 1.00 56.72 175 SER A O 1
ATOM 1423 N N . GLU A 1 176 ? -37.747 -31.727 99.937 1.00 47.59 176 GLU A N 1
ATOM 1424 C CA . GLU A 1 176 ? -37.863 -30.252 100.027 1.00 47.59 176 GLU A CA 1
ATOM 1425 C C . GLU A 1 176 ? -36.571 -29.499 99.613 1.00 47.59 176 GLU A C 1
ATOM 1427 O O . GLU A 1 176 ? -36.520 -28.268 99.616 1.00 47.59 176 GLU A O 1
ATOM 1432 N N . ARG A 1 177 ? -35.516 -30.237 99.248 1.00 55.50 177 ARG A N 1
ATOM 1433 C CA . ARG A 1 177 ? -34.272 -29.716 98.669 1.00 55.50 177 ARG A CA 1
ATOM 1434 C C . ARG A 1 177 ? -34.370 -29.578 97.148 1.00 55.50 177 ARG A C 1
ATOM 1436 O O . ARG A 1 177 ? -33.963 -28.559 96.604 1.00 55.50 177 ARG A O 1
ATOM 1443 N N . ASP A 1 178 ? -34.991 -30.550 96.494 1.00 54.28 178 ASP A N 1
ATOM 1444 C CA . ASP A 1 178 ? -34.877 -30.767 95.047 1.00 54.28 178 ASP A CA 1
ATOM 1445 C C . ASP A 1 178 ? -35.850 -29.847 94.280 1.00 54.28 178 ASP A C 1
ATOM 1447 O O . ASP A 1 178 ? -35.555 -29.346 93.196 1.00 54.28 178 ASP A O 1
ATOM 1451 N N . ILE A 1 179 ? -36.949 -29.453 94.940 1.00 55.03 179 ILE A N 1
ATOM 1452 C CA . ILE A 1 179 ? -37.830 -28.347 94.520 1.00 55.03 179 ILE A CA 1
ATOM 1453 C C . ILE A 1 179 ? -37.033 -27.038 94.314 1.00 55.03 179 ILE A C 1
ATOM 1455 O O . ILE A 1 179 ? -37.395 -26.228 93.459 1.00 55.03 179 ILE A O 1
ATOM 1459 N N . ALA A 1 180 ? -35.944 -26.818 95.066 1.00 54.75 180 ALA A N 1
ATOM 1460 C CA . ALA A 1 180 ? -35.118 -25.611 94.955 1.00 54.75 180 ALA A CA 1
ATOM 1461 C C . ALA A 1 180 ? -34.126 -25.630 93.786 1.00 54.75 180 ALA A C 1
ATOM 1463 O O . ALA A 1 180 ? -33.649 -24.561 93.402 1.00 54.75 180 ALA A O 1
ATOM 1464 N N . GLU A 1 181 ? -33.851 -26.805 93.221 1.00 58.94 181 GLU A N 1
ATOM 1465 C CA . GLU A 1 181 ? -33.004 -26.976 92.037 1.00 58.94 181 GLU A CA 1
ATOM 1466 C C . GLU A 1 181 ? -33.850 -26.913 90.752 1.00 58.94 181 GLU A C 1
ATOM 1468 O O . GLU A 1 181 ? -33.434 -26.289 89.781 1.00 58.94 181 GLU A O 1
ATOM 1473 N N . ILE A 1 182 ? -35.091 -27.423 90.783 1.00 53.28 182 ILE A N 1
ATOM 1474 C CA . ILE A 1 182 ? -36.059 -27.316 89.671 1.00 53.28 182 ILE A CA 1
ATOM 1475 C C . ILE A 1 182 ? -36.547 -25.871 89.473 1.00 53.28 182 ILE A C 1
ATOM 1477 O O . ILE A 1 182 ? -36.662 -25.388 88.347 1.00 53.28 182 ILE A O 1
ATOM 1481 N N . SER A 1 183 ? -36.873 -25.160 90.558 1.00 50.44 183 SER A N 1
ATOM 1482 C CA . SER A 1 183 ? -37.241 -23.744 90.488 1.00 50.44 183 SER A CA 1
ATOM 1483 C C . SER A 1 183 ? -36.960 -23.040 91.810 1.00 50.44 183 SER A C 1
ATOM 1485 O O . SER A 1 183 ? -37.726 -23.117 92.775 1.00 50.44 183 SER A O 1
ATOM 1487 N N . GLN A 1 184 ? -35.869 -22.275 91.832 1.00 58.91 184 GLN A N 1
ATOM 1488 C CA . GLN A 1 184 ? -35.471 -21.494 93.000 1.00 58.91 184 GLN A CA 1
ATOM 1489 C C . GLN A 1 184 ? -36.578 -20.513 93.437 1.00 58.91 184 GLN A C 1
ATOM 1491 O O . GLN A 1 184 ? -36.799 -20.334 94.632 1.00 58.91 184 GLN A O 1
ATOM 1496 N N . SER A 1 185 ? -37.346 -19.951 92.495 1.00 53.81 185 SER A N 1
ATOM 1497 C CA . SER A 1 185 ? -38.522 -19.116 92.774 1.00 53.81 185 SER A CA 1
ATOM 1498 C C . SER A 1 185 ? -39.688 -19.897 93.397 1.00 53.81 185 SER A C 1
ATOM 1500 O O . SER A 1 185 ? -40.304 -19.394 94.337 1.00 53.81 185 SER A O 1
ATOM 1502 N N . ALA A 1 186 ? -39.971 -21.130 92.958 1.00 58.12 186 ALA A N 1
ATOM 1503 C CA . ALA A 1 186 ? -41.009 -21.964 93.573 1.00 58.12 186 ALA A CA 1
ATOM 1504 C C . ALA A 1 186 ? -40.635 -22.402 95.002 1.00 58.12 186 ALA A C 1
ATOM 1506 O O . ALA A 1 186 ? -41.472 -22.350 95.905 1.00 58.12 186 ALA A O 1
ATOM 1507 N N . ALA A 1 187 ? -39.373 -22.770 95.242 1.00 56.28 187 ALA A N 1
ATOM 1508 C CA . ALA A 1 187 ? -38.897 -23.131 96.578 1.00 56.28 187 ALA A CA 1
ATOM 1509 C C . ALA A 1 187 ? -38.804 -21.932 97.534 1.00 56.28 187 ALA A C 1
ATOM 1511 O O . ALA A 1 187 ? -39.120 -22.068 98.718 1.00 56.28 187 ALA A O 1
ATOM 1512 N N . VAL A 1 188 ? -38.422 -20.748 97.040 1.00 59.78 188 VAL A N 1
ATOM 1513 C CA . VAL A 1 188 ? -38.486 -19.497 97.815 1.00 59.78 188 VAL A CA 1
ATOM 1514 C C . VAL A 1 188 ? -39.938 -19.171 98.170 1.00 59.78 188 VAL A C 1
ATOM 1516 O O . VAL A 1 188 ? -40.220 -18.940 99.342 1.00 59.78 188 VAL A O 1
ATOM 1519 N N . ALA A 1 189 ? -40.885 -19.274 97.231 1.00 59.25 189 ALA A N 1
ATOM 1520 C CA . ALA A 1 189 ? -42.309 -19.093 97.525 1.00 59.25 189 ALA A CA 1
ATOM 1521 C C . ALA A 1 189 ? -42.828 -20.103 98.572 1.00 59.25 189 ALA A C 1
ATOM 1523 O O . ALA A 1 189 ? -43.489 -19.712 99.536 1.00 59.25 189 ALA A O 1
ATOM 1524 N N . ALA A 1 190 ? -42.473 -21.388 98.454 1.00 53.19 190 ALA A N 1
ATOM 1525 C CA . ALA A 1 190 ? -42.830 -22.410 99.441 1.00 53.19 190 ALA A CA 1
ATOM 1526 C C . ALA A 1 190 ? -42.234 -22.121 100.836 1.00 53.19 190 ALA A C 1
ATOM 1528 O O . ALA A 1 190 ? -42.915 -22.309 101.850 1.00 53.19 190 ALA A O 1
ATOM 1529 N N . ARG A 1 191 ? -40.999 -21.601 100.902 1.00 58.94 191 ARG A N 1
ATOM 1530 C CA . ARG A 1 191 ? -40.371 -21.139 102.152 1.00 58.94 191 ARG A CA 1
ATOM 1531 C C . ARG A 1 191 ? -41.030 -19.889 102.727 1.00 58.94 191 ARG A C 1
ATOM 1533 O O . ARG A 1 191 ? -41.214 -19.849 103.938 1.00 58.94 191 ARG A O 1
ATOM 1540 N N . LEU A 1 192 ? -41.415 -18.907 101.912 1.00 60.47 192 LEU A N 1
ATOM 1541 C CA . LEU A 1 192 ? -42.107 -17.696 102.376 1.00 60.47 192 LEU A CA 1
ATOM 1542 C C . LEU A 1 192 ? -43.508 -17.995 102.926 1.00 60.47 192 LEU A C 1
ATOM 1544 O O . LEU A 1 192 ? -43.950 -17.332 103.857 1.00 60.47 192 LEU A O 1
ATOM 1548 N N . VAL A 1 193 ? -44.197 -19.002 102.3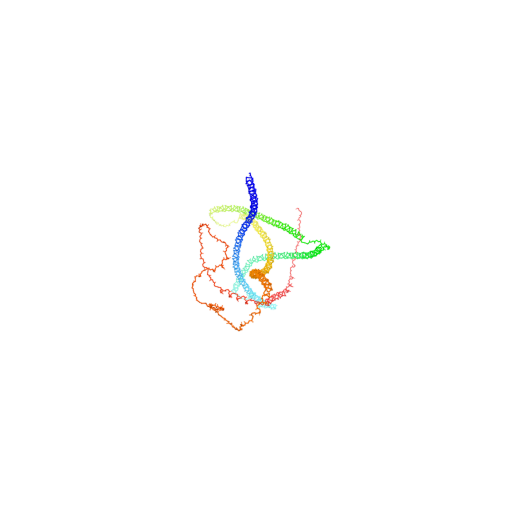80 1.00 58.69 193 VAL A N 1
ATOM 1549 C CA . VAL A 1 193 ? -45.546 -19.398 102.825 1.00 58.69 193 VAL A CA 1
ATOM 1550 C C . VAL A 1 193 ? -45.521 -20.290 104.080 1.00 58.69 193 VAL A C 1
ATOM 1552 O O . VAL A 1 193 ? -46.489 -20.291 104.839 1.00 58.69 193 VAL A O 1
ATOM 1555 N N . ARG A 1 194 ? -44.433 -21.039 104.334 1.00 58.62 194 ARG A N 1
ATOM 1556 C CA . ARG A 1 194 ? -44.283 -21.902 105.532 1.00 58.62 194 ARG A CA 1
ATOM 1557 C C . ARG A 1 194 ? -43.450 -21.290 106.662 1.00 58.62 194 ARG A C 1
ATOM 1559 O O . ARG A 1 194 ? -43.655 -21.636 107.824 1.00 58.62 194 ARG A O 1
ATOM 1566 N N . GLY A 1 195 ? -42.479 -20.442 106.342 1.00 56.59 195 GLY A N 1
ATOM 1567 C CA . GLY A 1 195 ? -41.600 -19.787 107.305 1.00 56.59 195 GLY A CA 1
ATOM 1568 C C . GLY A 1 195 ? -42.186 -18.469 107.804 1.00 56.59 195 GLY A C 1
ATOM 1569 O O . GLY A 1 195 ? -42.773 -17.714 107.038 1.00 56.59 195 GLY A O 1
ATOM 1570 N N . ASN A 1 196 ? -41.967 -18.145 109.081 1.00 53.03 196 ASN A N 1
ATOM 1571 C CA . ASN A 1 196 ? -42.367 -16.862 109.675 1.00 53.03 196 ASN A CA 1
ATOM 1572 C C . ASN A 1 196 ? -41.441 -15.711 109.219 1.00 53.03 196 ASN A C 1
ATOM 1574 O O . ASN A 1 196 ? -40.753 -15.089 110.032 1.00 53.03 196 ASN A O 1
ATOM 1578 N N . VAL A 1 197 ? -41.381 -15.456 107.910 1.00 59.81 197 VAL A N 1
ATOM 1579 C CA . VAL A 1 197 ? -40.614 -14.357 107.316 1.00 59.81 197 VAL A CA 1
ATOM 1580 C C . VAL A 1 197 ? -41.322 -13.037 107.627 1.00 59.81 197 VAL A C 1
ATOM 1582 O O . VAL A 1 197 ? -42.528 -12.900 107.429 1.00 59.81 197 VAL A O 1
ATOM 1585 N N . SER A 1 198 ? -40.578 -12.049 108.132 1.00 63.62 198 SER A N 1
ATOM 1586 C CA . SER A 1 198 ? -41.127 -10.709 108.374 1.00 63.62 198 SER A CA 1
ATOM 1587 C C . SER A 1 198 ? -41.656 -10.102 107.074 1.00 63.62 198 SER A C 1
ATOM 1589 O O . SER A 1 198 ? -41.009 -10.213 106.033 1.00 63.62 198 SER A O 1
ATOM 1591 N N . LEU A 1 199 ? -42.765 -9.360 107.154 1.00 63.47 199 LEU A N 1
ATOM 1592 C CA . LEU A 1 199 ? -43.310 -8.587 106.035 1.00 63.47 199 LEU A CA 1
ATOM 1593 C C . LEU A 1 199 ? -42.236 -7.698 105.375 1.00 63.47 199 LEU A C 1
ATOM 1595 O O . LEU A 1 199 ? -42.201 -7.577 104.156 1.00 63.47 199 LEU A O 1
ATOM 1599 N N . THR A 1 200 ? -41.300 -7.147 106.159 1.00 73.12 200 THR A N 1
ATOM 1600 C CA . THR A 1 200 ? -40.151 -6.370 105.657 1.00 73.12 200 THR A CA 1
ATOM 1601 C C . THR A 1 200 ? -39.225 -7.182 104.743 1.00 73.12 200 THR A C 1
ATOM 1603 O O . THR A 1 200 ? -38.693 -6.632 103.786 1.00 73.12 200 THR A O 1
ATOM 1606 N N . GLY A 1 201 ? -39.042 -8.479 105.015 1.00 71.81 201 GLY A N 1
ATOM 1607 C CA . GLY A 1 201 ? -38.250 -9.384 104.176 1.00 71.81 201 GLY A CA 1
ATOM 1608 C C . GLY A 1 201 ? -38.939 -9.662 102.842 1.00 71.81 201 GLY A C 1
ATOM 1609 O O . GLY A 1 201 ? -38.319 -9.502 101.798 1.00 71.81 201 GLY A O 1
ATOM 1610 N N . ILE A 1 202 ? -40.247 -9.937 102.873 1.00 72.94 202 ILE A N 1
ATOM 1611 C CA . ILE A 1 202 ? -41.067 -10.125 101.663 1.00 72.94 202 ILE A CA 1
ATOM 1612 C C . ILE A 1 202 ? -41.039 -8.858 100.789 1.00 72.94 202 ILE A C 1
ATOM 1614 O O . ILE A 1 202 ? -40.845 -8.945 99.580 1.00 72.94 202 ILE A O 1
ATOM 1618 N N . TYR A 1 203 ? -41.152 -7.666 101.390 1.00 77.81 203 TYR A N 1
ATOM 1619 C CA . TYR A 1 203 ? -40.995 -6.400 100.662 1.00 77.81 203 TYR A CA 1
ATOM 1620 C C . TYR A 1 203 ? -39.585 -6.205 100.081 1.00 77.81 203 TYR A C 1
ATOM 1622 O O . TYR A 1 203 ? -39.462 -5.622 99.006 1.00 77.81 203 TYR A O 1
ATOM 1630 N N . HIS A 1 204 ? -38.530 -6.673 100.755 1.00 79.25 204 HIS A N 1
ATOM 1631 C CA . HIS A 1 204 ? -37.160 -6.556 100.252 1.00 79.25 204 HIS A CA 1
ATOM 1632 C C . HIS A 1 204 ? -36.891 -7.501 99.073 1.00 79.25 204 HIS A C 1
ATOM 1634 O O . HIS A 1 204 ? -36.357 -7.071 98.054 1.00 79.25 204 HIS A O 1
ATOM 1640 N N . GLU A 1 205 ? -37.331 -8.757 99.165 1.00 79.62 205 GLU A N 1
ATOM 1641 C CA . GLU A 1 205 ? -37.272 -9.705 98.047 1.00 79.62 205 GLU A CA 1
ATOM 1642 C C . GLU A 1 205 ? -38.116 -9.213 96.860 1.00 79.62 205 GLU A C 1
ATOM 1644 O O . GLU A 1 205 ? -37.674 -9.291 95.716 1.00 79.62 205 GLU A O 1
ATOM 1649 N N . HIS A 1 206 ? -39.281 -8.607 97.115 1.00 79.50 206 HIS A N 1
ATOM 1650 C CA . HIS A 1 206 ? -40.106 -7.991 96.074 1.00 79.50 206 HIS A CA 1
ATOM 1651 C C . HIS A 1 206 ? -39.411 -6.797 95.394 1.00 79.50 206 HIS A C 1
ATOM 1653 O O . HIS A 1 206 ? -39.458 -6.689 94.170 1.00 79.50 206 HIS A O 1
ATOM 1659 N N . THR A 1 207 ? -38.727 -5.908 96.131 1.00 82.31 207 THR A N 1
ATOM 1660 C CA . THR A 1 207 ? -37.955 -4.816 95.498 1.00 82.31 207 THR A CA 1
ATOM 1661 C C . THR A 1 207 ? -36.727 -5.325 94.744 1.00 82.31 207 THR A C 1
ATOM 1663 O O . THR A 1 207 ? -36.388 -4.775 93.696 1.00 82.31 207 THR A O 1
ATOM 1666 N N . GLN A 1 208 ? -36.101 -6.412 95.199 1.00 84.31 208 GLN A N 1
ATOM 1667 C CA . GLN A 1 208 ? -35.016 -7.071 94.469 1.00 84.31 208 GLN A CA 1
ATOM 1668 C C . GLN A 1 208 ? -35.516 -7.754 93.183 1.00 84.31 208 GLN A C 1
ATOM 1670 O O . GLN A 1 208 ? -34.855 -7.665 92.146 1.00 84.31 208 GLN A O 1
ATOM 1675 N N . ALA A 1 209 ? -36.695 -8.383 93.220 1.00 80.38 209 ALA A N 1
ATOM 1676 C CA . ALA A 1 209 ? -37.351 -8.961 92.051 1.00 80.38 209 ALA A CA 1
ATOM 1677 C C . ALA A 1 209 ? -37.749 -7.885 91.029 1.00 80.38 209 ALA A C 1
ATOM 1679 O O . ALA A 1 209 ? -37.463 -8.053 89.845 1.00 80.38 209 ALA A O 1
ATOM 1680 N N . LEU A 1 210 ? -38.314 -6.754 91.476 1.00 83.06 210 LEU A N 1
ATOM 1681 C CA . LEU A 1 210 ? -38.586 -5.597 90.613 1.00 83.06 210 LEU A CA 1
ATOM 1682 C C . LEU A 1 210 ? -37.308 -5.088 89.932 1.00 83.06 210 LEU A C 1
ATOM 1684 O O . LEU A 1 210 ? -37.288 -5.000 88.711 1.00 83.06 210 LEU A O 1
ATOM 1688 N N . SER A 1 211 ? -36.214 -4.873 90.673 1.00 84.12 211 SER A N 1
ATOM 1689 C CA . SER A 1 211 ? -34.943 -4.426 90.073 1.00 84.12 211 SER A CA 1
ATOM 1690 C C . SER A 1 211 ? -34.335 -5.447 89.097 1.00 84.12 211 SER A C 1
ATOM 1692 O O . SER A 1 211 ? -33.620 -5.065 88.169 1.00 84.12 211 SER A O 1
ATOM 1694 N N . LYS A 1 212 ? -34.618 -6.749 89.262 1.00 86.56 212 LYS A N 1
ATOM 1695 C CA . LYS A 1 212 ? -34.238 -7.774 88.277 1.00 86.56 212 LYS A CA 1
ATOM 1696 C C . LYS A 1 212 ? -35.129 -7.726 87.029 1.00 86.56 212 LYS A C 1
ATOM 1698 O O . LYS A 1 212 ? -34.607 -7.872 85.929 1.00 86.56 212 LYS A O 1
ATOM 1703 N N . ILE A 1 213 ? -36.434 -7.497 87.185 1.00 84.31 213 ILE A N 1
ATOM 1704 C CA . ILE A 1 213 ? -37.370 -7.309 86.064 1.00 84.31 213 ILE A CA 1
ATOM 1705 C C . ILE A 1 213 ? -36.997 -6.054 85.267 1.00 84.31 213 ILE A C 1
ATOM 1707 O O . ILE A 1 213 ? -36.892 -6.138 84.050 1.00 84.31 213 ILE A O 1
ATOM 1711 N N . GLU A 1 214 ? -36.722 -4.928 85.931 1.00 88.94 214 GLU A N 1
ATOM 1712 C CA . GLU A 1 214 ? -36.293 -3.678 85.287 1.00 88.94 214 GLU A CA 1
ATOM 1713 C C . GLU A 1 214 ? -35.084 -3.913 84.372 1.00 88.94 214 GLU A C 1
ATOM 1715 O O . GLU A 1 214 ? -35.189 -3.679 83.168 1.00 88.94 214 GLU A O 1
ATOM 1720 N N . ARG A 1 215 ? -34.002 -4.511 84.894 1.00 87.75 215 ARG A N 1
ATOM 1721 C CA . ARG A 1 215 ? -32.805 -4.848 84.098 1.00 87.75 215 ARG A CA 1
ATOM 1722 C C . ARG A 1 215 ? -33.107 -5.770 82.921 1.00 87.75 215 ARG A C 1
ATOM 1724 O O . ARG A 1 215 ? -32.635 -5.503 81.826 1.00 87.75 215 ARG A O 1
ATOM 1731 N N . LEU A 1 216 ? -33.918 -6.812 83.115 1.00 87.62 216 LEU A N 1
ATOM 1732 C CA . LEU A 1 216 ? -34.308 -7.712 82.023 1.00 87.62 216 LEU A CA 1
ATOM 1733 C C . LEU A 1 216 ? -35.168 -6.999 80.964 1.00 87.62 216 LEU A C 1
ATOM 1735 O O . LEU A 1 216 ? -35.082 -7.330 79.786 1.00 87.62 216 LEU A O 1
ATOM 1739 N N . THR A 1 217 ? -35.961 -5.985 81.336 1.00 90.19 217 THR A N 1
ATOM 1740 C CA . THR A 1 217 ? -36.678 -5.154 80.351 1.00 90.19 217 THR A CA 1
ATOM 1741 C C . THR A 1 217 ? -35.781 -4.138 79.644 1.00 90.19 217 THR A C 1
ATOM 1743 O O . THR A 1 217 ? -36.078 -3.775 78.510 1.00 90.19 217 THR A O 1
ATOM 1746 N N . GLU A 1 218 ? -34.693 -3.680 80.265 1.00 91.00 218 GLU A N 1
ATOM 1747 C CA . GLU A 1 218 ? -33.663 -2.858 79.611 1.00 91.00 218 GLU A CA 1
ATOM 1748 C C . GLU A 1 218 ? -32.798 -3.698 78.660 1.00 91.00 218 GLU A C 1
ATOM 1750 O O . GLU A 1 218 ? -32.531 -3.280 77.535 1.00 91.00 218 GLU A O 1
ATOM 1755 N N . GLU A 1 219 ? -32.433 -4.912 79.071 1.00 91.38 219 GLU A N 1
ATOM 1756 C CA . GLU A 1 219 ? -31.690 -5.885 78.270 1.00 91.38 219 GLU A CA 1
ATOM 1757 C C . GLU A 1 219 ? -32.507 -6.359 77.061 1.00 91.38 219 GLU A C 1
ATOM 1759 O O . GLU A 1 219 ? -32.019 -6.270 75.934 1.00 91.38 219 GLU A O 1
ATOM 1764 N N . ASN A 1 220 ? -33.785 -6.715 77.250 1.00 88.81 220 ASN A N 1
ATOM 1765 C CA . ASN A 1 220 ? -34.682 -7.001 76.129 1.00 88.81 220 ASN A CA 1
ATOM 1766 C C . ASN A 1 220 ? -34.810 -5.803 75.184 1.00 88.81 220 ASN A C 1
ATOM 1768 O O . ASN A 1 220 ? -34.686 -6.006 73.988 1.00 88.81 220 ASN A O 1
ATOM 1772 N N . LYS A 1 221 ? -34.981 -4.561 75.671 1.00 92.50 221 LYS A N 1
ATOM 1773 C CA . LYS A 1 221 ? -35.012 -3.363 74.800 1.00 92.50 221 LYS A CA 1
ATOM 1774 C C . LYS A 1 221 ? -33.719 -3.177 74.004 1.00 92.50 221 LYS A C 1
ATOM 1776 O O . LYS A 1 221 ? -33.773 -2.740 72.860 1.00 92.50 221 LYS A O 1
ATOM 1781 N N . ARG A 1 222 ? -32.561 -3.496 74.591 1.00 94.12 222 ARG A N 1
ATOM 1782 C CA . ARG A 1 222 ? -31.268 -3.439 73.898 1.00 94.12 222 ARG A CA 1
ATOM 1783 C C . ARG A 1 222 ? -31.180 -4.490 72.787 1.00 94.12 222 ARG A C 1
ATOM 1785 O O . ARG A 1 222 ? -30.722 -4.160 71.699 1.00 94.12 222 ARG A O 1
ATOM 1792 N N . LEU A 1 223 ? -31.643 -5.714 73.041 1.00 92.19 223 LEU A N 1
ATOM 1793 C CA . LEU A 1 223 ? -31.719 -6.774 72.030 1.00 92.19 223 LEU A CA 1
ATOM 1794 C C . LEU A 1 223 ? -32.733 -6.428 70.926 1.00 92.19 223 LEU A C 1
ATOM 1796 O O . LEU A 1 223 ? -32.420 -6.564 69.750 1.00 92.19 223 LEU A O 1
ATOM 1800 N N . ASP A 1 224 ? -33.897 -5.890 71.296 1.00 92.62 224 ASP A N 1
ATOM 1801 C CA . ASP A 1 224 ? -34.940 -5.401 70.384 1.00 92.62 224 ASP A CA 1
ATOM 1802 C C . ASP A 1 224 ? -34.427 -4.304 69.440 1.00 92.62 224 ASP A C 1
ATOM 1804 O O . ASP A 1 224 ? -34.876 -4.211 68.301 1.00 92.62 224 ASP A O 1
ATOM 1808 N N . ASN A 1 225 ? -33.528 -3.440 69.921 1.00 92.31 225 ASN A N 1
ATOM 1809 C CA . ASN A 1 225 ? -32.890 -2.409 69.105 1.00 92.31 225 ASN A CA 1
ATOM 1810 C C . ASN A 1 225 ? -31.828 -3.013 68.183 1.00 92.31 225 ASN A C 1
ATOM 1812 O O . ASN A 1 225 ? -31.859 -2.738 66.992 1.00 92.31 225 ASN A O 1
ATOM 1816 N N . TYR A 1 226 ? -30.971 -3.902 68.691 1.00 94.12 226 TYR A N 1
ATOM 1817 C CA . TYR A 1 226 ? -29.942 -4.565 67.883 1.00 94.12 226 TYR A CA 1
ATOM 1818 C C . TYR A 1 226 ? -30.533 -5.435 66.756 1.00 94.12 226 TYR A C 1
ATOM 1820 O O . TYR A 1 226 ? -30.015 -5.462 65.644 1.00 94.12 226 TYR A O 1
ATOM 1828 N N . ILE A 1 227 ? -31.674 -6.089 67.000 1.00 91.94 227 ILE A N 1
ATOM 1829 C CA . ILE A 1 227 ? -32.422 -6.821 65.965 1.00 91.94 227 ILE A CA 1
ATOM 1830 C C . ILE A 1 227 ? -32.985 -5.863 64.901 1.00 91.94 227 ILE A C 1
ATOM 1832 O O . ILE A 1 227 ? -32.992 -6.211 63.723 1.00 91.94 227 ILE A O 1
ATOM 1836 N N . LYS A 1 228 ? -33.421 -4.653 65.281 1.00 93.00 228 LYS A N 1
ATOM 1837 C CA . LYS A 1 228 ? -33.881 -3.624 64.327 1.00 93.00 228 LYS A CA 1
ATOM 1838 C C . LYS A 1 228 ? -32.725 -3.019 63.536 1.00 93.00 228 LYS A C 1
ATOM 1840 O O . LYS A 1 228 ? -32.884 -2.817 62.343 1.00 93.00 228 LYS A O 1
ATOM 1845 N N . GLU A 1 229 ? -31.575 -2.794 64.167 1.00 92.69 229 GLU A N 1
ATOM 1846 C CA . GLU A 1 229 ? -30.342 -2.348 63.505 1.00 92.69 229 GLU A CA 1
ATOM 1847 C C . GLU A 1 229 ? -29.915 -3.368 62.430 1.00 92.69 229 GLU A C 1
ATOM 1849 O O . GLU A 1 229 ? -29.739 -2.994 61.274 1.00 92.69 229 GLU A O 1
ATOM 1854 N N . ILE A 1 230 ? -29.887 -4.669 62.757 1.00 91.69 230 ILE A N 1
ATOM 1855 C CA . ILE A 1 230 ? -29.625 -5.745 61.779 1.00 91.69 230 ILE A CA 1
ATOM 1856 C C . ILE A 1 230 ? -30.695 -5.795 60.677 1.00 91.69 230 ILE A C 1
ATOM 1858 O O . ILE A 1 230 ? -30.355 -5.964 59.508 1.00 91.69 230 ILE A O 1
ATOM 1862 N N . ALA A 1 231 ? -31.981 -5.659 61.020 1.00 91.81 231 ALA A N 1
ATOM 1863 C CA . ALA A 1 231 ? -33.058 -5.671 60.030 1.00 91.81 231 ALA A CA 1
ATOM 1864 C C . ALA A 1 231 ? -32.944 -4.492 59.049 1.00 91.81 231 ALA A C 1
ATOM 1866 O O . ALA A 1 231 ? -33.091 -4.695 57.848 1.00 91.81 231 ALA A O 1
ATOM 1867 N N . GLN A 1 232 ? -32.604 -3.295 59.535 1.00 92.31 232 GLN A N 1
ATOM 1868 C CA . GLN A 1 232 ? -32.365 -2.117 58.698 1.00 92.31 232 GLN A CA 1
ATOM 1869 C C . GLN A 1 232 ? -31.122 -2.290 57.817 1.00 92.31 232 GLN A C 1
ATOM 1871 O O . GLN A 1 232 ? -31.200 -2.044 56.618 1.00 92.31 232 GLN A O 1
ATOM 1876 N N . GLU A 1 233 ? -30.013 -2.812 58.353 1.00 91.50 233 GLU A N 1
ATOM 1877 C CA . GLU A 1 233 ? -28.844 -3.169 57.537 1.00 91.50 233 GLU A CA 1
ATOM 1878 C C . GLU A 1 233 ? -29.168 -4.194 56.436 1.00 91.50 233 GLU A C 1
ATOM 1880 O O . GLU A 1 233 ? -28.513 -4.200 55.394 1.00 91.50 233 GLU A O 1
ATOM 1885 N N . PHE A 1 234 ? -30.141 -5.083 56.658 1.00 91.12 234 PHE A N 1
ATOM 1886 C CA . PHE A 1 234 ? -30.578 -6.058 55.661 1.00 91.12 234 PHE A CA 1
ATOM 1887 C C . PHE A 1 234 ? -31.504 -5.416 54.614 1.00 91.12 234 PHE A C 1
ATOM 1889 O O . PHE A 1 234 ? -31.289 -5.599 53.416 1.00 91.12 234 PHE A O 1
ATOM 1896 N N . GLU A 1 235 ? -32.473 -4.600 55.044 1.00 90.81 235 GLU A N 1
ATOM 1897 C CA . GLU A 1 235 ? -33.346 -3.803 54.167 1.00 90.81 235 GLU A CA 1
ATOM 1898 C C . GLU A 1 235 ? -32.548 -2.834 53.271 1.00 90.81 235 GLU A C 1
ATOM 1900 O O . GLU A 1 235 ? -32.899 -2.659 52.106 1.00 90.81 235 GLU A O 1
ATOM 1905 N N . GLU A 1 236 ? -31.440 -2.262 53.758 1.00 89.94 236 GLU A N 1
ATOM 1906 C CA . GLU A 1 236 ? -30.534 -1.410 52.969 1.00 89.94 236 GLU A CA 1
ATOM 1907 C C . GLU A 1 236 ? -29.678 -2.192 51.951 1.00 89.94 236 GLU A C 1
ATOM 1909 O O . GLU A 1 236 ? -29.301 -1.642 50.911 1.00 89.94 236 GLU A O 1
ATOM 1914 N N . LYS A 1 237 ? -29.383 -3.475 52.210 1.00 91.56 237 LYS A N 1
ATOM 1915 C CA . LYS A 1 237 ? -28.560 -4.332 51.330 1.00 91.56 237 LYS A CA 1
ATOM 1916 C C . LYS A 1 237 ? -29.378 -5.087 50.278 1.00 91.56 237 LYS A C 1
ATOM 1918 O O . LYS A 1 237 ? -28.859 -5.343 49.194 1.00 91.56 237 LYS A O 1
ATOM 1923 N N . VAL A 1 238 ? -30.655 -5.394 50.529 1.00 91.88 238 VAL A N 1
ATOM 1924 C CA . VAL A 1 238 ? -31.542 -6.068 49.553 1.00 91.88 238 VAL A CA 1
ATOM 1925 C C . VAL A 1 238 ? -31.593 -5.359 48.182 1.00 91.88 238 VAL A C 1
ATOM 1927 O O . VAL A 1 238 ? -31.437 -6.049 47.174 1.00 91.88 238 VAL A O 1
ATOM 1930 N N . PRO A 1 239 ? -31.719 -4.017 48.081 1.00 90.06 239 PRO A N 1
ATOM 1931 C CA . PRO A 1 239 ? -31.640 -3.311 46.798 1.00 90.06 239 PRO A CA 1
ATOM 1932 C C . PRO A 1 239 ? -30.297 -3.481 46.074 1.00 90.06 239 PRO A C 1
ATOM 1934 O O . PRO A 1 239 ? -30.273 -3.534 44.848 1.00 90.06 239 PRO A O 1
ATOM 1937 N N . GLN A 1 240 ? -29.188 -3.596 46.814 1.00 87.88 240 GLN A N 1
ATOM 1938 C CA . GLN A 1 240 ? -27.855 -3.789 46.234 1.00 87.88 240 GLN A CA 1
ATOM 1939 C C . GLN A 1 240 ? -27.718 -5.194 45.636 1.00 87.88 240 GLN A C 1
ATOM 1941 O O . GLN A 1 240 ? -27.219 -5.329 44.523 1.00 87.88 240 GLN A O 1
ATOM 1946 N N . PHE A 1 241 ? -28.231 -6.225 46.319 1.00 89.81 241 PHE A N 1
ATOM 1947 C CA . PHE A 1 241 ? -28.278 -7.588 45.779 1.00 89.81 241 PHE A CA 1
ATOM 1948 C C . PHE A 1 241 ? -29.192 -7.702 44.551 1.00 89.81 241 PHE A C 1
ATOM 1950 O O . PHE A 1 241 ? -28.795 -8.310 43.561 1.00 89.81 241 PHE A O 1
ATOM 1957 N N . MET A 1 242 ? -30.368 -7.062 44.568 1.00 90.75 242 MET A N 1
ATOM 1958 C CA . MET A 1 242 ? -31.257 -6.990 43.396 1.00 90.75 242 MET A CA 1
ATOM 1959 C C . MET A 1 242 ? -30.557 -6.336 42.195 1.00 90.75 242 MET A C 1
ATOM 1961 O O . MET A 1 242 ? -30.616 -6.857 41.084 1.00 90.75 242 MET A O 1
ATOM 1965 N N . GLN A 1 243 ? -29.836 -5.231 42.418 1.00 91.50 243 GLN A N 1
ATOM 1966 C CA . GLN A 1 243 ? -29.068 -4.563 41.366 1.00 91.50 243 GLN A CA 1
ATOM 1967 C C . GLN A 1 243 ? -27.899 -5.428 40.861 1.00 91.50 243 GLN A C 1
ATOM 1969 O O . GLN A 1 243 ? -27.656 -5.473 39.657 1.00 91.50 243 GLN A O 1
ATOM 1974 N N . GLN A 1 244 ? -27.196 -6.140 41.750 1.00 90.31 244 GLN A N 1
ATOM 1975 C CA . GLN A 1 244 ? -26.130 -7.076 41.372 1.00 90.31 244 GLN A CA 1
ATOM 1976 C C . GLN A 1 244 ? -26.667 -8.225 40.509 1.00 90.31 244 GLN A C 1
ATOM 1978 O O . GLN A 1 244 ? -26.088 -8.513 39.461 1.00 90.31 244 GLN A O 1
ATOM 1983 N N . GLN A 1 245 ? -27.800 -8.821 40.889 1.00 93.38 245 GLN A N 1
ATOM 1984 C CA . GLN A 1 245 ? -28.477 -9.858 40.109 1.00 93.38 245 GLN A CA 1
ATOM 1985 C C . GLN A 1 245 ? -28.893 -9.341 38.722 1.00 93.38 245 GLN A C 1
ATOM 1987 O O . GLN A 1 245 ? -28.615 -9.994 37.719 1.00 93.38 245 GLN A O 1
ATOM 1992 N N . GLU A 1 246 ? -29.466 -8.135 38.639 1.00 92.94 246 GLU A N 1
ATOM 1993 C CA . GLU A 1 246 ? -29.825 -7.503 37.362 1.00 92.94 246 GLU A CA 1
ATOM 1994 C C . GLU A 1 246 ? -28.589 -7.239 36.473 1.00 92.94 246 GLU A C 1
ATOM 1996 O O . GLU A 1 246 ? -28.663 -7.364 35.249 1.00 92.94 246 GLU A O 1
ATOM 2001 N N . THR A 1 247 ? -27.433 -6.893 37.058 1.00 89.44 247 THR A N 1
ATOM 2002 C CA . THR A 1 247 ? -26.179 -6.737 36.295 1.00 89.44 247 THR A CA 1
ATOM 2003 C C . THR A 1 247 ? -25.557 -8.064 35.862 1.00 89.44 247 THR A C 1
ATOM 2005 O O . THR A 1 247 ? -25.001 -8.119 34.767 1.00 89.44 247 THR A O 1
ATOM 2008 N N . LEU A 1 248 ? -25.676 -9.126 36.667 1.00 92.94 248 LEU A N 1
ATOM 2009 C CA . LEU A 1 248 ? -25.204 -10.466 36.304 1.00 92.94 248 LEU A CA 1
ATOM 2010 C C . LEU A 1 248 ? -26.022 -11.027 35.140 1.00 92.94 248 LEU A C 1
ATOM 2012 O O . LEU A 1 248 ? -25.435 -11.374 34.120 1.00 92.94 248 LEU A O 1
ATOM 2016 N N . GLN A 1 249 ? -27.355 -10.975 35.222 1.00 95.19 249 GLN A N 1
ATOM 2017 C CA . GLN A 1 249 ? -28.237 -11.428 34.143 1.00 95.19 249 GLN A CA 1
ATOM 2018 C C . GLN A 1 249 ? -27.942 -10.700 32.817 1.00 95.19 249 GLN A C 1
ATOM 2020 O O . GLN A 1 249 ? -27.832 -11.326 31.768 1.00 95.19 249 GLN A O 1
ATOM 2025 N N . LYS A 1 250 ? -27.724 -9.377 32.847 1.00 93.44 250 LYS A N 1
ATOM 2026 C CA . LYS A 1 250 ? -27.330 -8.612 31.646 1.00 93.44 250 LYS A CA 1
ATOM 2027 C C . LYS A 1 250 ? -25.948 -9.000 31.115 1.00 93.44 250 LYS A C 1
ATOM 2029 O O . LYS A 1 250 ? -25.723 -8.942 29.909 1.00 93.44 250 LYS A O 1
ATOM 2034 N N . SER A 1 251 ? -25.022 -9.383 31.993 1.00 91.06 251 SER A N 1
ATOM 2035 C CA . SER A 1 251 ? -23.710 -9.905 31.599 1.00 91.06 251 SER A CA 1
ATOM 2036 C C . SER A 1 251 ? -23.851 -11.268 30.910 1.00 91.06 251 SER A C 1
ATOM 2038 O O . SER A 1 251 ? -23.269 -11.482 29.850 1.00 91.06 251 SER A O 1
ATOM 2040 N N . GLU A 1 252 ? -24.683 -12.158 31.451 1.00 92.19 252 GLU A N 1
ATOM 2041 C CA . GLU A 1 252 ? -25.006 -13.470 30.877 1.00 92.19 252 GLU A CA 1
ATOM 2042 C C . GLU A 1 252 ? -25.707 -13.348 29.514 1.00 92.19 252 GLU A C 1
ATOM 2044 O O . GLU A 1 252 ? -25.307 -14.016 28.561 1.00 92.19 252 GLU A O 1
ATOM 2049 N N . GLU A 1 253 ? -26.675 -12.435 29.374 1.00 94.75 253 GLU A N 1
ATOM 2050 C CA . GLU A 1 253 ? -27.329 -12.106 28.098 1.00 94.75 253 GLU A CA 1
ATOM 2051 C C . GLU A 1 253 ? -26.314 -11.612 27.047 1.00 94.75 253 GLU A C 1
ATOM 2053 O O . GLU A 1 253 ? -26.330 -12.065 25.898 1.00 94.75 253 GLU A O 1
ATOM 2058 N N . VAL A 1 254 ? -25.374 -10.739 27.433 1.00 93.25 254 VAL A N 1
ATOM 2059 C CA . VAL A 1 254 ? -24.302 -10.254 26.543 1.00 93.25 254 VAL A CA 1
ATOM 2060 C C . VAL A 1 254 ? -23.313 -11.366 26.175 1.00 93.25 254 VAL A C 1
ATOM 2062 O O . VAL A 1 254 ? -22.912 -11.453 25.013 1.00 93.25 254 VAL A O 1
ATOM 2065 N N . ILE A 1 255 ? -22.946 -12.244 27.113 1.00 92.69 255 ILE A N 1
ATOM 2066 C CA . ILE A 1 255 ? -22.098 -13.419 26.850 1.00 92.69 255 ILE A CA 1
ATOM 2067 C C . ILE A 1 255 ? -22.818 -14.394 25.903 1.00 92.69 255 ILE A C 1
ATOM 2069 O O . ILE A 1 255 ? -22.197 -14.912 24.975 1.00 92.69 255 ILE A O 1
ATOM 2073 N N . GLY A 1 256 ? -24.129 -14.591 26.065 1.00 95.31 256 GLY A N 1
ATOM 2074 C CA . GLY A 1 256 ? -24.972 -15.377 25.160 1.00 95.31 256 GLY A CA 1
ATOM 2075 C C . GLY A 1 256 ? -25.034 -14.798 23.742 1.00 95.31 256 GLY A C 1
ATOM 2076 O O . GLY A 1 256 ? -24.821 -15.528 22.769 1.00 95.31 256 GLY A O 1
ATOM 2077 N N . GLU A 1 257 ? -25.229 -13.480 23.600 1.00 94.62 257 GLU A N 1
ATOM 2078 C CA . GLU A 1 257 ? -25.124 -12.795 22.301 1.00 94.62 257 GLU A CA 1
ATOM 2079 C C . GLU A 1 257 ? -23.721 -12.954 21.685 1.00 94.62 257 GLU A C 1
ATOM 2081 O O . GLU A 1 257 ? -23.602 -13.187 20.481 1.00 94.62 257 GLU A O 1
ATOM 2086 N N . GLN A 1 258 ? -22.649 -12.846 22.477 1.00 91.00 258 GLN A N 1
ATOM 2087 C CA . GLN A 1 258 ? -21.273 -12.984 21.985 1.00 91.00 258 GLN A CA 1
ATOM 2088 C C . GLN A 1 258 ? -20.955 -14.415 21.530 1.00 91.00 258 GLN A C 1
ATOM 2090 O O . GLN A 1 258 ? -20.440 -14.583 20.425 1.00 91.00 258 GLN A O 1
ATOM 2095 N N . ARG A 1 259 ? -21.330 -15.441 22.308 1.00 93.81 259 ARG A N 1
ATOM 2096 C CA . ARG A 1 259 ? -21.218 -16.860 21.915 1.00 93.81 259 ARG A CA 1
ATOM 2097 C C . ARG A 1 259 ? -21.963 -17.128 20.604 1.00 93.81 259 ARG A C 1
ATOM 2099 O O . ARG A 1 259 ? -21.362 -17.621 19.654 1.00 93.81 259 ARG A O 1
ATOM 2106 N N . SER A 1 260 ? -23.210 -16.664 20.494 1.00 93.25 260 SER A N 1
ATOM 2107 C CA . SER A 1 260 ? -24.029 -16.799 19.277 1.00 93.25 260 SER A CA 1
ATOM 2108 C C . SER A 1 260 ? -23.379 -16.152 18.040 1.00 93.25 260 SER A C 1
ATOM 2110 O O . SER A 1 260 ? -23.442 -16.691 16.934 1.00 93.25 260 SER A O 1
ATOM 2112 N N . ARG A 1 261 ? -22.720 -14.994 18.207 1.00 92.69 261 ARG A N 1
ATOM 2113 C CA . ARG A 1 261 ? -21.979 -14.319 17.124 1.00 92.69 261 ARG A CA 1
ATOM 2114 C C . ARG A 1 261 ? -20.701 -15.073 16.739 1.00 92.69 261 ARG A C 1
ATOM 2116 O O . ARG A 1 261 ? -20.390 -15.147 15.553 1.00 92.69 261 ARG A O 1
ATOM 2123 N N . LEU A 1 262 ? -19.980 -15.640 17.710 1.00 89.75 262 LEU A N 1
ATOM 2124 C CA . LEU A 1 262 ? -18.790 -16.464 17.463 1.00 89.75 262 LEU A CA 1
ATOM 2125 C C . LEU A 1 262 ? -19.143 -17.770 16.740 1.00 89.75 262 LEU A C 1
ATOM 2127 O O . LEU A 1 262 ? -18.413 -18.179 15.840 1.00 89.75 262 LEU A O 1
ATOM 2131 N N . GLU A 1 263 ? -20.266 -18.406 17.072 1.00 94.19 263 GLU A N 1
ATOM 2132 C CA . GLU A 1 263 ? -20.777 -19.578 16.348 1.00 94.19 263 GLU A CA 1
ATOM 2133 C C . GLU A 1 263 ? -21.125 -19.242 14.892 1.00 94.19 263 GLU A C 1
ATOM 2135 O O . GLU A 1 263 ? -20.672 -19.934 13.976 1.00 94.19 263 GLU A O 1
ATOM 2140 N N . ALA A 1 264 ? -21.852 -18.141 14.662 1.00 91.50 264 ALA A N 1
ATOM 2141 C CA . ALA A 1 264 ? -22.191 -17.676 13.318 1.00 91.50 264 ALA A CA 1
ATOM 2142 C C . ALA A 1 264 ? -20.939 -17.379 12.470 1.00 91.50 264 ALA A C 1
ATOM 2144 O O . ALA A 1 264 ? -20.830 -17.864 11.343 1.00 91.50 264 ALA A O 1
ATOM 2145 N N . PHE A 1 265 ? -19.961 -16.660 13.033 1.00 93.12 265 PHE A N 1
ATOM 2146 C CA . PHE A 1 265 ? -18.688 -16.364 12.367 1.00 93.12 265 PHE A CA 1
ATOM 2147 C C . PHE A 1 265 ? -17.859 -17.631 12.094 1.00 93.12 265 PHE A C 1
ATOM 2149 O O . PHE A 1 265 ? -17.240 -17.759 11.038 1.00 93.12 265 PHE A O 1
ATOM 2156 N N . ASN A 1 266 ? -17.869 -18.609 13.004 1.00 89.56 266 ASN A N 1
ATOM 2157 C CA . ASN A 1 266 ? -17.191 -19.887 12.786 1.00 89.56 266 ASN A CA 1
ATOM 2158 C C . ASN A 1 266 ? -17.839 -20.718 11.667 1.00 89.56 266 ASN A C 1
ATOM 2160 O O . ASN A 1 266 ? -17.113 -21.363 10.906 1.00 89.56 266 ASN A O 1
ATOM 2164 N N . GLU A 1 267 ? -19.167 -20.700 11.520 1.00 94.12 267 GLU A N 1
ATOM 2165 C CA . GLU A 1 267 ? -19.826 -21.388 10.402 1.00 94.12 267 GLU A CA 1
ATOM 2166 C C . GLU A 1 267 ? -19.659 -20.639 9.070 1.00 94.12 267 GLU A C 1
ATOM 2168 O O . GLU A 1 267 ? -19.453 -21.288 8.046 1.00 94.12 267 GLU A O 1
ATOM 2173 N N . GLU A 1 268 ? -19.614 -19.302 9.065 1.00 92.31 268 GLU A N 1
ATOM 2174 C CA . GLU A 1 268 ? -19.185 -18.524 7.891 1.00 92.31 268 GLU A CA 1
ATOM 2175 C C . GLU A 1 268 ? -17.740 -18.878 7.492 1.00 92.31 268 GLU A C 1
ATOM 2177 O O . GLU A 1 268 ? -17.476 -19.217 6.337 1.00 92.31 268 GLU A O 1
ATOM 2182 N N . ARG A 1 269 ? -16.809 -18.937 8.456 1.00 90.12 269 ARG A N 1
ATOM 2183 C CA . ARG A 1 269 ? -15.414 -19.352 8.221 1.00 90.12 269 ARG A CA 1
ATOM 2184 C C . ARG A 1 269 ? -15.320 -20.777 7.657 1.00 90.12 269 ARG A C 1
ATOM 2186 O O . ARG A 1 269 ? -14.489 -21.033 6.786 1.00 90.12 269 ARG A O 1
ATOM 2193 N N . ARG A 1 270 ? -16.189 -21.699 8.093 1.00 90.94 270 ARG A N 1
ATOM 2194 C CA . ARG A 1 270 ? -16.313 -23.058 7.522 1.00 90.94 270 ARG A CA 1
ATOM 2195 C C . ARG A 1 270 ? -16.909 -23.061 6.113 1.00 90.94 270 ARG A C 1
ATOM 2197 O O . ARG A 1 270 ? -16.540 -23.926 5.323 1.00 90.94 270 ARG A O 1
ATOM 2204 N N . GLN A 1 271 ? -17.825 -22.151 5.786 1.00 93.44 271 GLN A N 1
ATOM 2205 C CA . GLN A 1 271 ? -18.378 -22.017 4.433 1.00 93.44 271 GLN A CA 1
ATOM 2206 C C . GLN A 1 271 ? -17.320 -21.470 3.467 1.00 93.44 271 GLN A C 1
ATOM 2208 O O . GLN A 1 271 ? -17.030 -22.122 2.466 1.00 93.44 271 GLN A O 1
ATOM 2213 N N . LEU A 1 272 ? -16.640 -20.380 3.831 1.00 91.12 272 LEU A N 1
ATOM 2214 C CA . LEU A 1 272 ? -15.531 -19.806 3.058 1.00 91.12 272 LEU A CA 1
ATOM 2215 C C . LEU A 1 272 ? -14.367 -20.795 2.863 1.00 91.12 272 LEU A C 1
ATOM 2217 O O . LEU A 1 272 ? -13.749 -20.816 1.800 1.00 91.12 272 LEU A O 1
ATOM 2221 N N . ALA A 1 273 ? -14.087 -21.660 3.845 1.00 89.31 273 ALA A N 1
ATOM 2222 C CA . ALA A 1 273 ? -13.108 -22.739 3.691 1.00 89.31 273 ALA A CA 1
ATOM 2223 C C . ALA A 1 273 ? -13.523 -23.769 2.620 1.00 89.31 273 ALA A C 1
ATOM 2225 O O . ALA A 1 273 ? -12.701 -24.131 1.778 1.00 89.31 273 ALA A O 1
ATOM 2226 N N . LYS A 1 274 ? -14.797 -24.193 2.601 1.00 92.69 274 LYS A N 1
ATOM 2227 C CA . LYS A 1 274 ? -15.347 -25.115 1.584 1.00 92.69 274 LYS A CA 1
ATOM 2228 C C . LYS A 1 274 ? -15.350 -24.479 0.187 1.00 92.69 274 LYS A C 1
ATOM 2230 O O . LYS A 1 274 ? -15.014 -25.145 -0.789 1.00 92.69 274 LYS A O 1
ATOM 2235 N N . GLU A 1 275 ? -15.692 -23.194 0.082 1.00 92.88 275 GLU A N 1
ATOM 2236 C CA . GLU A 1 275 ? -15.647 -22.453 -1.188 1.00 92.88 275 GLU A CA 1
ATOM 2237 C C . GLU A 1 275 ? -14.214 -22.284 -1.703 1.00 92.88 275 GLU A C 1
ATOM 2239 O O . GLU A 1 275 ? -13.958 -22.508 -2.887 1.00 92.88 275 GLU A O 1
ATOM 2244 N N . ARG A 1 276 ? -13.256 -21.970 -0.819 1.00 93.62 276 ARG A N 1
ATOM 2245 C CA . ARG A 1 276 ? -11.828 -21.950 -1.163 1.00 93.62 276 ARG A CA 1
ATOM 2246 C C . ARG A 1 276 ? -11.364 -23.312 -1.679 1.00 93.62 276 ARG A C 1
ATOM 2248 O O . ARG A 1 276 ? -10.691 -23.353 -2.705 1.00 93.62 276 ARG A O 1
ATOM 2255 N N . GLU A 1 277 ? -11.711 -24.404 -0.998 1.00 93.44 277 GLU A N 1
ATOM 2256 C CA . GLU A 1 277 ? -11.332 -25.756 -1.425 1.00 93.44 277 GLU A CA 1
ATOM 2257 C C . GLU A 1 277 ? -11.908 -26.082 -2.814 1.00 93.44 277 GLU A C 1
ATOM 2259 O O . GLU A 1 277 ? -11.179 -26.540 -3.693 1.00 93.44 277 GLU A O 1
ATOM 2264 N N . ALA A 1 278 ? -13.184 -25.766 -3.057 1.00 91.06 278 ALA A N 1
ATOM 2265 C CA . ALA A 1 278 ? -13.818 -25.948 -4.362 1.00 91.06 278 ALA A CA 1
ATOM 2266 C C . ALA A 1 278 ? -13.127 -25.127 -5.469 1.00 91.06 278 ALA A C 1
ATOM 2268 O O . ALA A 1 278 ? -12.832 -25.660 -6.539 1.00 91.06 278 ALA A O 1
ATOM 2269 N N . LEU A 1 279 ? -12.793 -23.859 -5.206 1.00 90.88 279 LEU A N 1
ATOM 2270 C CA . LEU A 1 279 ? -12.046 -23.010 -6.142 1.00 90.88 279 LEU A CA 1
ATOM 2271 C C . LEU A 1 279 ? -10.614 -23.516 -6.383 1.00 90.88 279 LEU A C 1
ATOM 2273 O O . LEU A 1 279 ? -10.091 -23.372 -7.487 1.00 90.88 279 LEU A O 1
ATOM 2277 N N . GLU A 1 280 ? -9.975 -24.140 -5.394 1.00 91.19 280 GLU A N 1
ATOM 2278 C CA . GLU A 1 280 ? -8.647 -24.750 -5.529 1.00 91.19 280 GLU A CA 1
ATOM 2279 C C . GLU A 1 280 ? -8.699 -26.061 -6.348 1.00 91.19 280 GLU A C 1
ATOM 2281 O O . GLU A 1 280 ? -7.821 -26.319 -7.185 1.00 91.19 280 GLU A O 1
ATOM 2286 N N . GLN A 1 281 ? -9.784 -26.834 -6.225 1.00 92.00 281 GLN A N 1
ATOM 2287 C CA . GLN A 1 281 ? -10.095 -27.968 -7.107 1.00 92.00 281 GLN A CA 1
ATOM 2288 C C . GLN A 1 281 ? -10.393 -27.509 -8.554 1.00 92.00 281 GLN A C 1
ATOM 2290 O O . GLN A 1 281 ? -9.871 -28.092 -9.509 1.00 92.00 281 GLN A O 1
ATOM 2295 N N . GLU A 1 282 ? -11.144 -26.420 -8.756 1.00 91.56 282 GLU A N 1
ATOM 2296 C CA . GLU A 1 282 ? -11.353 -25.838 -10.094 1.00 91.56 282 GLU A CA 1
ATOM 2297 C C . GLU A 1 282 ? -10.056 -25.272 -10.698 1.00 91.56 282 GLU A C 1
ATOM 2299 O O . GLU A 1 282 ? -9.779 -25.482 -11.882 1.00 91.56 282 GLU A O 1
ATOM 2304 N N . LEU A 1 283 ? -9.214 -24.613 -9.894 1.00 90.50 283 LEU A N 1
ATOM 2305 C CA . LEU A 1 283 ? -7.911 -24.087 -10.311 1.00 90.50 283 LEU A CA 1
ATOM 2306 C C . LEU A 1 283 ? -6.965 -25.210 -10.762 1.00 90.50 283 LEU A C 1
ATOM 2308 O O . LEU A 1 283 ? -6.279 -25.076 -11.778 1.00 90.50 283 LEU A O 1
ATOM 2312 N N . THR A 1 284 ? -6.907 -26.322 -10.028 1.00 91.50 284 THR A N 1
ATOM 2313 C CA . THR A 1 284 ? -6.066 -27.480 -10.383 1.00 91.50 284 THR A CA 1
ATOM 2314 C C . THR A 1 284 ? -6.600 -28.224 -11.613 1.00 91.50 284 THR A C 1
ATOM 2316 O O . THR A 1 284 ? -5.813 -28.609 -12.486 1.00 91.50 284 THR A O 1
ATOM 2319 N N . TYR A 1 285 ? -7.923 -28.318 -11.778 1.00 92.81 285 TYR A N 1
ATOM 2320 C CA . TYR A 1 285 ? -8.544 -28.785 -13.023 1.00 92.81 285 TYR A CA 1
ATOM 2321 C C . TYR A 1 285 ? -8.234 -27.862 -14.219 1.00 92.81 285 TYR A C 1
ATOM 2323 O O . TYR A 1 285 ? -7.907 -28.332 -15.312 1.00 92.81 285 TYR A O 1
ATOM 2331 N N . ALA A 1 286 ? -8.255 -26.540 -14.025 1.00 88.62 286 ALA A N 1
ATOM 2332 C CA . ALA A 1 286 ? -7.897 -25.572 -15.060 1.00 88.62 286 ALA A CA 1
ATOM 2333 C C . ALA A 1 286 ? -6.407 -25.655 -15.452 1.00 88.62 286 ALA A C 1
ATOM 2335 O O . ALA A 1 286 ? -6.095 -25.646 -16.646 1.00 88.62 286 ALA A O 1
ATOM 2336 N N . LYS A 1 287 ? -5.496 -25.798 -14.475 1.00 90.56 287 LYS A N 1
ATOM 2337 C CA . LYS A 1 287 ? -4.048 -25.995 -14.695 1.00 90.56 287 LYS A CA 1
ATOM 2338 C C . LYS A 1 287 ? -3.764 -27.255 -15.519 1.00 90.56 287 LYS A C 1
ATOM 2340 O O . LYS A 1 287 ? -3.180 -27.158 -16.595 1.00 90.56 287 LYS A O 1
ATOM 2345 N N . THR A 1 288 ? -4.258 -28.414 -15.085 1.00 90.06 288 THR A N 1
ATOM 2346 C CA . THR A 1 288 ? -4.042 -29.695 -15.791 1.00 90.06 288 THR A CA 1
ATOM 2347 C C . THR A 1 288 ? -4.641 -29.699 -17.204 1.00 90.06 288 THR A C 1
ATOM 2349 O O . THR A 1 288 ? -4.048 -30.235 -18.149 1.00 90.06 288 THR A O 1
ATOM 2352 N N . ARG A 1 289 ? -5.782 -29.025 -17.408 1.00 90.94 289 ARG A N 1
ATOM 2353 C CA . ARG A 1 289 ? -6.368 -28.808 -18.741 1.00 90.94 289 ARG A CA 1
ATOM 2354 C C . ARG A 1 289 ? -5.517 -27.880 -19.621 1.00 90.94 289 ARG A C 1
ATOM 2356 O O . ARG A 1 289 ? -5.391 -28.147 -20.818 1.00 90.94 289 ARG A O 1
ATOM 2363 N N . LEU A 1 290 ? -4.922 -26.826 -19.056 1.00 89.00 290 LEU A N 1
ATOM 2364 C CA . LEU A 1 290 ? -3.991 -25.933 -19.757 1.00 89.00 290 LEU A CA 1
ATOM 2365 C C . LEU A 1 290 ? -2.717 -26.681 -20.177 1.00 89.00 290 LEU A C 1
ATOM 2367 O O . LEU A 1 290 ? -2.312 -26.593 -21.333 1.00 89.00 290 LEU A O 1
ATOM 2371 N N . GLU A 1 291 ? -2.117 -27.451 -19.271 1.00 88.81 291 GLU A N 1
ATOM 2372 C CA . GLU A 1 291 ? -0.930 -28.278 -19.528 1.00 88.81 291 GLU A CA 1
ATOM 2373 C C . GLU A 1 291 ? -1.185 -29.282 -20.659 1.00 88.81 291 GLU A C 1
ATOM 2375 O O . GLU A 1 291 ? -0.411 -29.356 -21.616 1.00 88.81 291 GLU A O 1
ATOM 2380 N N . THR A 1 292 ? -2.329 -29.973 -20.619 1.00 84.81 292 THR A N 1
ATOM 2381 C CA . THR A 1 292 ? -2.771 -30.885 -21.687 1.00 84.81 292 THR A CA 1
ATOM 2382 C C . THR A 1 292 ? -2.879 -30.162 -23.037 1.00 84.81 292 THR A C 1
ATOM 2384 O O . THR A 1 292 ? -2.410 -30.670 -24.059 1.00 84.81 292 THR A O 1
ATOM 2387 N N . ALA A 1 293 ? -3.438 -28.947 -23.058 1.00 84.00 293 ALA A N 1
ATOM 2388 C CA . ALA A 1 293 ? -3.525 -28.133 -24.271 1.00 84.00 293 ALA A CA 1
ATOM 2389 C C . ALA A 1 293 ? -2.146 -27.655 -24.771 1.00 84.00 293 ALA A C 1
ATOM 2391 O O . ALA A 1 293 ? -1.910 -27.637 -25.979 1.00 84.00 293 ALA A O 1
ATOM 2392 N N . GLN A 1 294 ? -1.211 -27.325 -23.873 1.00 86.06 294 GLN A N 1
ATOM 2393 C CA . GLN A 1 294 ? 0.164 -26.962 -24.236 1.00 86.06 294 GLN A CA 1
ATOM 2394 C C . GLN A 1 294 ? 0.950 -28.144 -24.820 1.00 86.06 294 GLN A C 1
ATOM 2396 O O . GLN A 1 294 ? 1.728 -27.949 -25.756 1.00 86.06 294 GLN A O 1
ATOM 2401 N N . VAL A 1 295 ? 0.758 -29.363 -24.303 1.00 84.12 295 VAL A N 1
ATOM 2402 C CA . VAL A 1 295 ? 1.347 -30.584 -24.881 1.00 84.12 295 VAL A CA 1
ATOM 2403 C C . VAL A 1 295 ? 0.781 -30.824 -26.282 1.00 84.12 295 VAL A C 1
ATOM 2405 O O . VAL A 1 295 ? 1.556 -30.914 -27.234 1.00 84.12 295 VAL A O 1
ATOM 2408 N N . GLY A 1 296 ? -0.547 -30.794 -26.443 1.00 84.12 296 GLY A N 1
ATOM 2409 C CA . GLY A 1 296 ? -1.191 -30.927 -27.754 1.00 84.12 296 GLY A CA 1
ATOM 2410 C C . GLY A 1 296 ? -0.751 -29.855 -28.761 1.00 84.12 296 GLY A C 1
ATOM 2411 O O . GLY A 1 296 ? -0.530 -30.161 -29.932 1.00 84.12 296 GLY A O 1
ATOM 2412 N N . TYR A 1 297 ? -0.534 -28.612 -28.316 1.00 86.88 297 TYR A N 1
ATOM 2413 C CA . TYR A 1 297 ? 0.015 -27.548 -29.162 1.00 86.88 297 TYR A CA 1
ATOM 2414 C C . TYR A 1 297 ? 1.466 -27.826 -29.589 1.00 86.88 297 TYR A C 1
ATOM 2416 O O . TYR A 1 297 ? 1.800 -27.635 -30.755 1.00 86.88 297 TYR A O 1
ATOM 2424 N N . LYS A 1 298 ? 2.328 -28.327 -28.692 1.00 86.50 298 LYS A N 1
ATOM 2425 C CA . LYS A 1 298 ? 3.709 -28.731 -29.033 1.00 86.50 298 LYS A CA 1
ATOM 2426 C C . LYS A 1 298 ? 3.729 -29.891 -30.035 1.00 86.50 298 LYS A C 1
ATOM 2428 O O . LYS A 1 298 ? 4.523 -29.873 -30.974 1.00 86.50 298 LYS A O 1
ATOM 2433 N N . GLU A 1 299 ? 2.837 -30.869 -29.883 1.00 82.12 299 GLU A N 1
ATOM 2434 C CA . GLU A 1 299 ? 2.674 -31.967 -30.845 1.00 82.12 299 GLU A CA 1
ATOM 2435 C C . GLU A 1 299 ? 2.216 -31.460 -32.217 1.00 82.12 299 GLU A C 1
ATOM 2437 O O . GLU A 1 299 ? 2.839 -31.790 -33.227 1.00 82.12 299 GLU A O 1
ATOM 2442 N N . GLN A 1 300 ? 1.194 -30.599 -32.266 1.00 83.25 300 GLN A N 1
ATOM 2443 C CA . GLN A 1 300 ? 0.736 -29.963 -33.506 1.00 83.25 300 GLN A CA 1
ATOM 2444 C C . GLN A 1 300 ? 1.830 -29.098 -34.142 1.00 83.25 300 GLN A C 1
ATOM 2446 O O . GLN A 1 300 ? 2.044 -29.184 -35.347 1.00 83.25 300 GLN A O 1
ATOM 2451 N N . GLN A 1 301 ? 2.583 -28.322 -33.359 1.00 85.12 301 GLN A N 1
ATOM 2452 C CA . GLN A 1 301 ? 3.704 -27.523 -33.859 1.00 85.12 301 GLN A CA 1
ATOM 2453 C C . GLN A 1 301 ? 4.801 -28.410 -34.468 1.00 85.12 301 GLN A C 1
ATOM 2455 O O . GLN A 1 301 ? 5.385 -28.050 -35.489 1.00 85.12 301 GLN A O 1
ATOM 2460 N N . ASN A 1 302 ? 5.068 -29.582 -33.888 1.00 73.25 302 ASN A N 1
ATOM 2461 C CA . ASN A 1 302 ? 6.024 -30.544 -34.436 1.00 73.25 302 ASN A CA 1
ATOM 2462 C C . ASN A 1 302 ? 5.488 -31.252 -35.693 1.00 73.25 302 ASN A C 1
ATOM 2464 O O . ASN A 1 302 ? 6.252 -31.459 -36.634 1.00 73.25 302 ASN A O 1
ATOM 2468 N N . GLN A 1 303 ? 4.186 -31.550 -35.767 1.00 74.88 303 GLN A N 1
ATOM 2469 C CA . GLN A 1 303 ? 3.542 -32.034 -36.996 1.00 74.88 303 GLN A CA 1
ATOM 2470 C C . GLN A 1 303 ? 3.587 -30.978 -38.109 1.00 74.88 303 GLN A C 1
ATOM 2472 O O . GLN A 1 303 ? 3.920 -31.312 -39.243 1.00 74.88 303 GLN A O 1
ATOM 2477 N N . VAL A 1 304 ? 3.333 -29.704 -37.792 1.00 78.44 304 VAL A N 1
ATOM 2478 C CA . VAL A 1 304 ? 3.475 -28.584 -38.735 1.00 78.44 304 VAL A CA 1
ATOM 2479 C C . VAL A 1 304 ? 4.924 -28.453 -39.191 1.00 78.44 304 VAL A C 1
ATOM 2481 O O . VAL A 1 304 ? 5.152 -28.447 -40.390 1.00 78.44 304 VAL A O 1
ATOM 2484 N N . LYS A 1 305 ? 5.918 -28.456 -38.290 1.00 75.69 305 LYS A N 1
ATOM 2485 C CA . LYS A 1 305 ? 7.347 -28.452 -38.670 1.00 75.69 305 LYS A CA 1
ATOM 2486 C C . LYS A 1 305 ? 7.712 -29.625 -39.586 1.00 75.69 305 LYS A C 1
ATOM 2488 O O . LYS A 1 305 ? 8.445 -29.430 -40.545 1.00 75.69 305 LYS A O 1
ATOM 2493 N N . PHE A 1 306 ? 7.189 -30.824 -39.327 1.00 66.88 306 PHE A N 1
ATOM 2494 C CA . PHE A 1 306 ? 7.421 -32.003 -40.166 1.00 66.88 306 PHE A CA 1
ATOM 2495 C C . PHE A 1 306 ? 6.748 -31.895 -41.546 1.00 66.88 306 PHE A C 1
ATOM 2497 O O . PHE A 1 306 ? 7.353 -32.254 -42.553 1.00 66.88 306 PHE A O 1
ATOM 2504 N N . LEU A 1 307 ? 5.524 -31.366 -41.618 1.00 70.06 307 LEU A N 1
ATOM 2505 C CA . LEU A 1 307 ? 4.819 -31.126 -42.881 1.00 70.06 307 LEU A CA 1
ATOM 2506 C C . LEU A 1 307 ? 5.459 -29.987 -43.684 1.00 70.06 307 LEU A C 1
ATOM 2508 O O . LEU A 1 307 ? 5.650 -30.137 -44.885 1.00 70.06 307 LEU A O 1
ATOM 2512 N N . THR A 1 308 ? 5.852 -28.895 -43.029 1.00 74.00 308 THR A N 1
ATOM 2513 C CA . THR A 1 308 ? 6.633 -27.802 -43.618 1.00 74.00 308 THR A CA 1
ATOM 2514 C C . THR A 1 308 ? 7.957 -28.331 -44.160 1.00 74.00 308 THR A C 1
ATOM 2516 O O . THR A 1 308 ? 8.210 -28.153 -45.344 1.00 74.00 308 THR A O 1
ATOM 2519 N N . TYR A 1 309 ? 8.713 -29.115 -43.383 1.00 71.56 309 TYR A N 1
ATOM 2520 C CA . TYR A 1 309 ? 9.923 -29.795 -43.859 1.00 71.56 309 TYR A CA 1
ATOM 2521 C C . TYR A 1 309 ? 9.660 -30.685 -45.083 1.00 71.56 309 TYR A C 1
ATOM 2523 O O . TYR A 1 309 ? 10.477 -30.726 -45.993 1.00 71.56 309 TYR A O 1
ATOM 2531 N N . LEU A 1 310 ? 8.522 -31.383 -45.159 1.00 60.38 310 LEU A N 1
ATOM 2532 C CA . LEU A 1 310 ? 8.152 -32.178 -46.338 1.00 60.38 310 LEU A CA 1
ATOM 2533 C C . LEU A 1 310 ? 7.699 -31.335 -47.546 1.00 60.38 310 LEU A C 1
ATOM 2535 O O . LEU A 1 310 ? 7.814 -31.812 -48.675 1.00 60.38 310 LEU A O 1
ATOM 2539 N N . MET A 1 311 ? 7.215 -30.107 -47.341 1.00 62.22 311 MET A N 1
ATOM 2540 C CA . MET A 1 311 ? 6.919 -29.152 -48.420 1.00 62.22 311 MET A CA 1
ATOM 2541 C C . MET A 1 311 ? 8.192 -28.447 -48.917 1.00 62.22 311 MET A C 1
ATOM 2543 O O . MET A 1 311 ? 8.400 -28.361 -50.124 1.00 62.22 311 MET A O 1
ATOM 2547 N N . GLU A 1 312 ? 9.081 -28.036 -48.007 1.00 59.25 312 GLU A N 1
ATOM 2548 C CA . GLU A 1 312 ? 10.448 -27.565 -48.291 1.00 59.25 312 GLU A CA 1
ATOM 2549 C C . GLU A 1 312 ? 11.266 -28.645 -49.025 1.00 59.25 312 GLU A C 1
ATOM 2551 O O . GLU A 1 312 ? 11.998 -28.361 -49.970 1.00 59.25 312 GLU A O 1
ATOM 2556 N N . LYS A 1 313 ? 11.101 -29.915 -48.631 1.00 46.09 313 LYS A N 1
ATOM 2557 C CA . LYS A 1 313 ? 11.660 -31.109 -49.291 1.00 46.09 313 LYS A CA 1
ATOM 2558 C C . LYS A 1 313 ? 10.747 -31.662 -50.392 1.00 46.09 313 LYS A C 1
ATOM 2560 O O . LYS A 1 313 ? 10.744 -32.874 -50.633 1.00 46.09 313 LYS A O 1
ATOM 2565 N N . GLY A 1 314 ? 9.999 -30.792 -51.077 1.00 42.34 314 GLY A N 1
ATOM 2566 C CA . GLY A 1 314 ? 9.280 -31.138 -52.304 1.00 42.34 314 GLY A CA 1
ATOM 2567 C C . GLY A 1 314 ? 10.181 -31.904 -53.286 1.00 42.34 314 GLY A C 1
ATOM 2568 O O . GLY A 1 314 ? 11.397 -31.703 -53.313 1.00 42.34 314 GLY A O 1
ATOM 2569 N N . GLN A 1 315 ? 9.598 -32.845 -54.041 1.00 44.06 315 GLN A N 1
ATOM 2570 C CA . GLN A 1 315 ? 10.360 -33.849 -54.802 1.00 44.06 315 GLN A CA 1
ATOM 2571 C C . GLN A 1 315 ? 11.482 -33.220 -55.657 1.00 44.06 315 GLN A C 1
ATOM 2573 O O . GLN A 1 315 ? 11.251 -32.202 -56.306 1.00 44.06 315 GLN A O 1
ATOM 2578 N N . PRO A 1 316 ? 12.692 -33.815 -55.674 1.00 46.91 316 PRO A N 1
ATOM 2579 C CA . PRO A 1 316 ? 13.917 -33.105 -56.038 1.00 46.91 316 PRO A CA 1
ATOM 2580 C C . PRO A 1 316 ? 13.923 -32.635 -57.500 1.00 46.91 316 PRO A C 1
ATOM 2582 O O . PRO A 1 316 ? 14.052 -33.448 -58.417 1.00 46.91 316 PRO A O 1
ATOM 2585 N N . GLY A 1 317 ? 13.836 -31.317 -57.703 1.00 44.22 317 GLY A N 1
ATOM 2586 C CA . GLY A 1 317 ? 13.855 -30.698 -59.029 1.00 44.22 317 GLY A CA 1
ATOM 2587 C C . GLY A 1 317 ? 13.844 -29.166 -59.002 1.00 44.22 317 GLY A C 1
ATOM 2588 O O . GLY A 1 317 ? 12.783 -28.569 -59.110 1.00 44.22 317 GLY A O 1
ATOM 2589 N N . ASN A 1 318 ? 15.037 -28.571 -58.904 1.00 48.38 318 ASN A N 1
ATOM 2590 C CA . ASN A 1 318 ? 15.413 -27.190 -59.253 1.00 48.38 318 ASN A CA 1
ATOM 2591 C C . ASN A 1 318 ? 14.339 -26.078 -59.165 1.00 48.38 318 ASN A C 1
ATOM 2593 O O . ASN A 1 318 ? 13.655 -25.811 -60.153 1.00 48.38 318 ASN A O 1
ATOM 2597 N N . ILE A 1 319 ? 14.364 -25.301 -58.077 1.00 42.75 319 ILE A N 1
ATOM 2598 C CA . ILE A 1 319 ? 14.200 -23.835 -58.123 1.00 42.75 319 ILE A CA 1
ATOM 2599 C C . ILE A 1 319 ? 15.310 -23.234 -57.238 1.00 42.75 319 ILE A C 1
ATOM 2601 O O . ILE A 1 319 ? 15.715 -23.859 -56.257 1.00 42.75 319 ILE A O 1
ATOM 2605 N N . GLU A 1 320 ? 15.857 -22.087 -57.634 1.00 49.91 320 GLU A N 1
ATOM 2606 C CA . GLU A 1 320 ? 16.943 -21.380 -56.935 1.00 49.91 320 GLU A CA 1
ATOM 2607 C C . GLU A 1 320 ? 16.398 -20.607 -55.713 1.00 49.91 320 GLU A C 1
ATOM 2609 O O . GLU A 1 320 ? 15.227 -20.231 -55.686 1.00 49.91 320 GLU A O 1
ATOM 2614 N N . ALA A 1 321 ? 17.205 -20.466 -54.655 1.00 52.31 321 ALA A N 1
ATOM 2615 C CA . ALA A 1 321 ? 16.676 -20.295 -53.294 1.00 52.31 321 ALA A CA 1
ATOM 2616 C C . ALA A 1 321 ? 16.504 -18.843 -52.803 1.00 52.31 321 ALA A C 1
ATOM 2618 O O . ALA A 1 321 ? 15.639 -18.596 -51.967 1.00 52.31 321 ALA A O 1
ATOM 2619 N N . GLU A 1 322 ? 17.306 -17.895 -53.294 1.00 47.91 322 GLU A N 1
ATOM 2620 C CA . GLU A 1 322 ? 17.478 -16.586 -52.636 1.00 47.91 322 GLU A CA 1
ATOM 2621 C C . GLU A 1 322 ? 16.274 -15.636 -52.832 1.00 47.91 322 GLU A C 1
ATOM 2623 O O . GLU A 1 322 ? 15.795 -15.049 -51.864 1.00 47.91 322 GLU A O 1
ATOM 2628 N N . ASP A 1 323 ? 15.680 -15.564 -54.032 1.00 49.81 323 ASP A N 1
ATOM 2629 C CA . ASP A 1 323 ? 14.566 -14.637 -54.340 1.00 49.81 323 ASP A CA 1
ATOM 2630 C C . ASP A 1 323 ? 13.251 -14.919 -53.572 1.00 49.81 323 ASP A C 1
ATOM 2632 O O . ASP A 1 323 ? 12.334 -14.088 -53.559 1.00 49.81 323 ASP A O 1
ATOM 2636 N N . VAL A 1 324 ? 13.101 -16.100 -52.962 1.00 54.25 324 VAL A N 1
ATOM 2637 C CA . VAL A 1 324 ? 11.844 -16.534 -52.319 1.00 54.25 324 VAL A CA 1
ATOM 2638 C C . VAL A 1 324 ? 11.825 -16.225 -50.819 1.00 54.25 324 VAL A C 1
ATOM 2640 O O . VAL A 1 324 ? 10.759 -15.930 -50.271 1.00 54.25 324 VAL A O 1
ATOM 2643 N N . GLU A 1 325 ? 12.982 -16.271 -50.157 1.00 54.50 325 GLU A N 1
ATOM 2644 C CA . GLU A 1 325 ? 13.091 -16.127 -48.702 1.00 54.50 325 GLU A CA 1
ATOM 2645 C C . GLU A 1 325 ? 12.815 -14.680 -48.257 1.00 54.50 325 GLU A C 1
ATOM 2647 O O . GLU A 1 325 ? 11.951 -14.460 -47.404 1.00 54.50 325 GLU A O 1
ATOM 2652 N N . ASP A 1 326 ? 13.402 -13.688 -48.936 1.00 51.78 326 ASP A N 1
ATOM 2653 C CA . ASP A 1 326 ? 13.140 -12.259 -48.698 1.00 51.78 326 ASP A CA 1
ATOM 2654 C C . ASP A 1 326 ? 11.659 -11.892 -48.896 1.00 51.78 326 ASP A C 1
ATOM 2656 O O . ASP A 1 326 ? 11.045 -11.233 -48.054 1.00 51.78 326 ASP A O 1
ATOM 266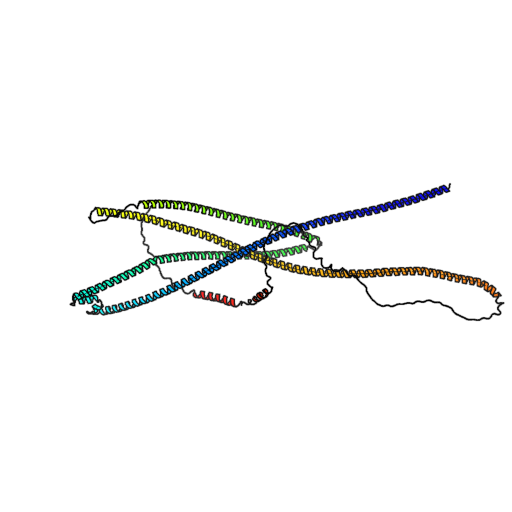0 N N . ASN A 1 327 ? 11.033 -12.366 -49.979 1.00 53.62 327 ASN A N 1
ATOM 2661 C CA . ASN A 1 327 ? 9.619 -12.091 -50.264 1.00 53.62 327 ASN A CA 1
ATOM 2662 C C . ASN A 1 327 ? 8.666 -12.693 -49.210 1.00 53.62 327 ASN A C 1
ATOM 2664 O O . ASN A 1 327 ? 7.585 -12.148 -48.963 1.00 53.62 327 ASN A O 1
ATOM 2668 N N . LEU A 1 328 ? 9.052 -13.797 -48.561 1.00 59.25 328 LEU A N 1
ATOM 2669 C CA . LEU A 1 328 ? 8.332 -14.349 -47.410 1.00 59.25 328 LEU A CA 1
ATOM 2670 C C . LEU A 1 328 ? 8.629 -13.568 -46.123 1.00 59.25 328 LEU A C 1
ATOM 2672 O O . LEU A 1 328 ? 7.709 -13.332 -45.335 1.00 59.25 328 LEU A O 1
ATOM 2676 N N . LEU A 1 329 ? 9.873 -13.128 -45.921 1.00 62.59 329 LEU A N 1
ATOM 2677 C CA . LEU A 1 329 ? 10.294 -12.333 -44.769 1.00 62.59 329 LEU A CA 1
ATOM 2678 C C . LEU A 1 329 ? 9.560 -10.985 -44.713 1.00 62.59 329 LEU A C 1
ATOM 2680 O O . LEU A 1 329 ? 8.896 -10.705 -43.714 1.00 62.59 329 LEU A O 1
ATOM 2684 N N . PHE A 1 330 ? 9.576 -10.195 -45.793 1.00 58.91 330 PHE A N 1
ATOM 2685 C CA . PHE A 1 330 ? 8.859 -8.913 -45.852 1.00 58.91 330 PHE A CA 1
ATOM 2686 C C . PHE A 1 330 ? 7.352 -9.085 -45.630 1.00 58.91 330 PHE A C 1
ATOM 2688 O O . PHE A 1 330 ? 6.753 -8.358 -44.839 1.00 58.91 330 PHE A O 1
ATOM 2695 N N . ARG A 1 331 ? 6.739 -10.113 -46.227 1.00 63.66 331 ARG A N 1
ATOM 2696 C CA . ARG A 1 331 ? 5.308 -10.403 -46.054 1.00 63.66 331 ARG A CA 1
ATOM 2697 C C . ARG A 1 331 ? 4.940 -10.859 -44.632 1.00 63.66 331 ARG A C 1
ATOM 2699 O O . ARG A 1 331 ? 3.809 -10.629 -44.191 1.00 63.66 331 ARG A O 1
ATOM 2706 N N . ASN A 1 332 ? 5.859 -11.505 -43.914 1.00 69.81 332 ASN A N 1
ATOM 2707 C CA . ASN A 1 332 ? 5.698 -11.823 -42.493 1.00 69.81 332 ASN A CA 1
ATOM 2708 C C . ASN A 1 332 ? 5.887 -10.579 -41.610 1.00 69.81 332 ASN A C 1
ATOM 2710 O O . ASN A 1 332 ? 5.138 -10.404 -40.651 1.00 69.81 332 ASN A O 1
ATOM 2714 N N . ILE A 1 333 ? 6.824 -9.691 -41.957 1.00 68.00 333 ILE A N 1
ATOM 2715 C CA . ILE A 1 333 ? 7.040 -8.401 -41.285 1.00 68.00 333 ILE A CA 1
ATOM 2716 C C . ILE A 1 333 ? 5.796 -7.507 -41.419 1.00 68.00 333 ILE A C 1
ATOM 2718 O O . ILE A 1 333 ? 5.300 -7.013 -40.409 1.00 68.00 333 ILE A O 1
ATOM 2722 N N . GLU A 1 334 ? 5.215 -7.370 -42.615 1.00 67.75 334 GLU A N 1
ATOM 2723 C CA . GLU A 1 334 ? 3.957 -6.632 -42.828 1.00 67.75 334 GLU A CA 1
ATOM 2724 C C . GLU A 1 334 ? 2.800 -7.190 -41.983 1.00 67.75 334 GLU A C 1
ATOM 2726 O O . GLU A 1 334 ? 2.064 -6.431 -41.348 1.00 67.75 334 GLU A O 1
ATOM 2731 N N . GLN A 1 335 ? 2.650 -8.518 -41.922 1.00 73.19 335 GLN A N 1
ATOM 2732 C CA . GLN A 1 335 ? 1.616 -9.161 -41.104 1.00 73.19 335 GLN A CA 1
ATOM 2733 C C . GLN A 1 335 ? 1.862 -8.970 -39.602 1.00 73.19 335 GLN A C 1
ATOM 2735 O O . GLN A 1 335 ? 0.915 -8.699 -38.864 1.00 73.19 335 GLN A O 1
ATOM 2740 N N . LEU A 1 336 ? 3.115 -9.039 -39.145 1.00 75.25 336 LEU A N 1
ATOM 2741 C CA . LEU A 1 336 ? 3.483 -8.735 -37.761 1.00 75.25 336 LEU A CA 1
ATOM 2742 C C . LEU A 1 336 ? 3.231 -7.265 -37.414 1.00 75.25 336 LEU A C 1
ATOM 2744 O O . LEU A 1 336 ? 2.735 -6.994 -36.321 1.00 75.25 336 LEU A O 1
ATOM 2748 N N . HIS A 1 337 ? 3.495 -6.320 -38.318 1.00 72.25 337 HIS A N 1
ATOM 2749 C CA . HIS A 1 337 ? 3.137 -4.915 -38.117 1.00 72.25 337 HIS A CA 1
ATOM 2750 C C . HIS A 1 337 ? 1.619 -4.720 -38.050 1.00 72.25 337 HIS A C 1
ATOM 2752 O O . HIS A 1 337 ? 1.144 -4.074 -37.118 1.00 72.25 337 HIS A O 1
ATOM 2758 N N . LEU A 1 338 ? 0.847 -5.325 -38.959 1.00 84.56 338 LEU A N 1
ATOM 2759 C CA . LEU A 1 338 ? -0.616 -5.237 -38.951 1.00 84.56 338 LEU A CA 1
ATOM 2760 C C . LEU A 1 338 ? -1.224 -5.816 -37.662 1.00 84.56 338 LEU A C 1
ATOM 2762 O O . LEU A 1 338 ? -2.096 -5.193 -37.058 1.00 84.56 338 LEU A O 1
ATOM 2766 N N . VAL A 1 339 ? -0.732 -6.969 -37.197 1.00 79.62 339 VAL A N 1
ATOM 2767 C CA . VAL A 1 339 ? -1.163 -7.573 -35.925 1.00 79.62 339 VAL A CA 1
ATOM 2768 C C . VAL A 1 339 ? -0.736 -6.716 -34.729 1.00 79.62 339 VAL A C 1
ATOM 2770 O O . VAL A 1 339 ? -1.532 -6.533 -33.812 1.00 79.62 339 VAL A O 1
ATOM 2773 N N . ASN A 1 340 ? 0.463 -6.123 -34.735 1.00 78.81 340 ASN A N 1
ATOM 2774 C CA . ASN A 1 340 ? 0.885 -5.192 -33.682 1.00 78.81 340 ASN A CA 1
ATOM 2775 C C . ASN A 1 340 ? 0.037 -3.911 -33.648 1.00 78.81 340 ASN A C 1
ATOM 2777 O O . ASN A 1 340 ? -0.263 -3.425 -32.559 1.00 78.81 340 ASN A O 1
ATOM 2781 N N . VAL A 1 341 ? -0.386 -3.377 -34.799 1.00 84.31 341 VAL A N 1
ATOM 2782 C CA . VAL A 1 341 ? -1.328 -2.245 -34.861 1.00 84.31 341 VAL A CA 1
ATOM 2783 C C . VAL A 1 341 ? -2.678 -2.654 -34.271 1.00 84.31 341 VAL A C 1
ATOM 2785 O O . VAL A 1 341 ? -3.129 -2.012 -33.330 1.00 84.31 341 VAL A O 1
ATOM 2788 N N . GLN A 1 342 ? -3.258 -3.777 -34.704 1.00 84.62 342 GLN A N 1
ATOM 2789 C CA . GLN A 1 342 ? -4.537 -4.274 -34.172 1.00 84.62 342 GLN A CA 1
ATOM 2790 C C . GLN A 1 342 ? -4.488 -4.609 -32.671 1.00 84.62 342 GLN A C 1
ATOM 2792 O O . GLN A 1 342 ? -5.488 -4.466 -31.967 1.00 84.62 342 GLN A O 1
ATOM 2797 N N . LEU A 1 343 ? -3.339 -5.058 -32.156 1.00 82.56 343 LEU A N 1
ATOM 2798 C CA . LEU A 1 343 ? -3.132 -5.262 -30.721 1.00 82.56 343 LEU A CA 1
ATOM 2799 C C . LEU A 1 343 ? -3.020 -3.930 -29.971 1.00 82.56 343 LEU A C 1
ATOM 2801 O O . LEU A 1 343 ? -3.633 -3.795 -28.917 1.00 82.56 343 LEU A O 1
ATOM 2805 N N . ARG A 1 344 ? -2.314 -2.929 -30.514 1.00 82.00 344 ARG A N 1
ATOM 2806 C CA . ARG A 1 344 ? -2.256 -1.572 -29.938 1.00 82.00 344 ARG A CA 1
ATOM 2807 C C . ARG A 1 344 ? -3.631 -0.902 -29.925 1.00 82.00 344 ARG A C 1
ATOM 2809 O O . ARG A 1 344 ? -3.995 -0.319 -28.909 1.00 82.00 344 ARG A O 1
ATOM 2816 N N . GLU A 1 345 ? -4.409 -1.037 -30.997 1.00 86.00 345 GLU A N 1
ATOM 2817 C CA . GLU A 1 345 ? -5.796 -0.561 -31.078 1.00 86.00 345 GLU A CA 1
ATOM 2818 C C . GLU A 1 345 ? -6.669 -1.227 -30.007 1.00 86.00 345 GLU A C 1
ATOM 2820 O O . GLU A 1 345 ? -7.267 -0.527 -29.195 1.00 86.00 345 GLU A O 1
ATOM 2825 N N . LYS A 1 346 ? -6.656 -2.564 -29.903 1.00 87.81 346 LYS A N 1
ATOM 2826 C CA . LYS A 1 346 ? -7.399 -3.293 -28.855 1.00 87.81 346 LYS A CA 1
ATOM 2827 C C . LYS A 1 346 ? -6.956 -2.945 -27.437 1.00 87.81 346 LYS A C 1
ATOM 2829 O O . LYS A 1 346 ? -7.789 -2.890 -26.540 1.00 87.81 346 LYS A O 1
ATOM 2834 N N . VAL A 1 347 ? -5.666 -2.704 -27.214 1.00 82.19 347 VAL A N 1
ATOM 2835 C CA . VAL A 1 347 ? -5.148 -2.249 -25.916 1.00 82.19 347 VAL A CA 1
ATOM 2836 C C . VAL A 1 347 ? -5.647 -0.832 -25.605 1.00 82.19 347 VAL A C 1
ATOM 2838 O O . VAL A 1 347 ? -6.077 -0.581 -24.483 1.00 82.19 347 VAL A O 1
ATOM 2841 N N . GLN A 1 348 ? -5.702 0.074 -26.586 1.00 85.88 348 GLN A N 1
ATOM 2842 C CA . GLN A 1 348 ? -6.322 1.394 -26.412 1.00 85.88 348 GLN A CA 1
ATOM 2843 C C . GLN A 1 348 ? -7.844 1.319 -26.196 1.00 85.88 348 GLN A C 1
ATOM 2845 O O . GLN A 1 348 ? -8.372 2.091 -25.397 1.00 85.88 348 GLN A O 1
ATOM 2850 N N . GLU A 1 349 ? -8.557 0.404 -26.858 1.00 87.94 349 GLU A N 1
ATOM 2851 C CA . GLU A 1 349 ? -9.981 0.141 -26.596 1.00 87.94 349 GLU A CA 1
ATOM 2852 C C . GLU A 1 349 ? -10.203 -0.410 -25.181 1.00 87.94 349 GLU A C 1
ATOM 2854 O O . GLU A 1 349 ? -11.107 0.050 -24.487 1.00 87.94 349 GLU A O 1
ATOM 2859 N N . MET A 1 350 ? -9.351 -1.330 -24.715 1.00 83.69 350 MET A N 1
ATOM 2860 C CA . MET A 1 350 ? -9.381 -1.866 -23.348 1.00 83.69 350 MET A CA 1
ATOM 2861 C C . MET A 1 350 ? -9.111 -0.778 -22.302 1.00 83.69 350 MET A C 1
ATOM 2863 O O . MET A 1 350 ? -9.870 -0.670 -21.339 1.00 83.69 350 MET A O 1
ATOM 2867 N N . TYR A 1 351 ? -8.090 0.066 -22.501 1.00 85.69 351 TYR A N 1
ATOM 2868 C CA . TYR A 1 351 ? -7.812 1.192 -21.602 1.00 85.69 351 TYR A CA 1
ATOM 2869 C C . TYR A 1 351 ? -8.970 2.193 -21.573 1.00 85.69 351 TYR A C 1
ATOM 2871 O O . TYR A 1 351 ? -9.418 2.549 -20.488 1.00 85.69 351 TYR A O 1
ATOM 2879 N N . LYS A 1 352 ? -9.534 2.569 -22.729 1.00 87.94 352 LYS A N 1
ATOM 2880 C CA . LYS A 1 352 ? -10.737 3.420 -22.787 1.00 87.94 352 LYS A CA 1
ATOM 2881 C C . LYS A 1 352 ? -11.945 2.753 -22.130 1.00 87.94 352 LYS A C 1
ATOM 2883 O O . LYS A 1 352 ? -12.736 3.436 -21.487 1.00 87.94 352 LYS A O 1
ATOM 2888 N N . GLY A 1 353 ? -12.107 1.437 -22.256 1.00 89.12 353 GLY A N 1
ATOM 2889 C CA . GLY A 1 353 ? -13.159 0.681 -21.572 1.00 89.12 353 GLY A CA 1
ATOM 2890 C C . GLY A 1 353 ? -13.020 0.743 -20.049 1.00 89.12 353 GLY A C 1
ATOM 2891 O O . GLY A 1 353 ? -13.993 1.030 -19.352 1.00 89.12 353 GLY A O 1
ATOM 2892 N N . LEU A 1 354 ? -11.801 0.550 -19.538 1.00 85.94 354 LEU A N 1
ATOM 2893 C CA . LEU A 1 354 ? -11.472 0.643 -18.113 1.00 85.94 354 LEU A CA 1
ATOM 2894 C C . LEU A 1 354 ? -11.617 2.078 -17.574 1.00 85.94 354 LEU A C 1
ATOM 2896 O O . LEU A 1 354 ? -12.181 2.281 -16.500 1.00 85.94 354 LEU A O 1
ATOM 2900 N N . GLU A 1 355 ? -11.177 3.078 -18.336 1.00 89.38 355 GLU A N 1
ATOM 2901 C CA . GLU A 1 355 ? -11.340 4.504 -18.034 1.00 89.38 355 GLU A CA 1
ATOM 2902 C C . GLU A 1 355 ? -12.826 4.882 -17.938 1.00 89.38 355 GLU A C 1
ATOM 2904 O O . GLU A 1 355 ? -13.272 5.371 -16.903 1.00 89.38 355 GLU A O 1
ATOM 2909 N N . ASN A 1 356 ? -13.640 4.541 -18.944 1.00 90.38 356 ASN A N 1
ATOM 2910 C CA . ASN A 1 356 ? -15.092 4.754 -18.894 1.00 90.38 356 ASN A CA 1
ATOM 2911 C C . ASN A 1 356 ? -15.756 3.986 -17.734 1.00 90.38 356 ASN A C 1
ATOM 2913 O O . ASN A 1 356 ? -16.693 4.490 -17.116 1.00 90.38 356 ASN A O 1
ATOM 2917 N N . SER A 1 357 ? -15.296 2.772 -17.411 1.00 88.06 357 SER A N 1
ATOM 2918 C CA . SER A 1 357 ? -15.843 1.990 -16.293 1.00 88.06 357 SER A CA 1
ATOM 2919 C C . SER A 1 357 ? -15.515 2.615 -14.933 1.00 88.06 357 SER A C 1
ATOM 2921 O O . SER A 1 357 ? -16.389 2.700 -14.071 1.00 88.06 357 SER A O 1
ATOM 2923 N N . THR A 1 358 ? -14.282 3.088 -14.739 1.00 86.12 358 THR A N 1
ATOM 2924 C CA . THR A 1 358 ? -13.850 3.744 -13.493 1.00 86.12 358 THR A CA 1
ATOM 2925 C C . THR A 1 358 ? -14.445 5.143 -13.344 1.00 86.12 358 THR A C 1
ATOM 2927 O O . THR A 1 358 ? -14.853 5.515 -12.245 1.00 86.12 358 THR A O 1
ATOM 2930 N N . GLU A 1 359 ? -14.598 5.901 -14.431 1.00 88.50 359 GLU A N 1
ATOM 2931 C CA . GLU A 1 359 ? -15.298 7.188 -14.407 1.00 88.50 359 GLU A CA 1
ATOM 2932 C C . GLU A 1 359 ? -16.794 7.010 -14.082 1.00 88.50 359 GLU A C 1
ATOM 2934 O O . GLU A 1 359 ? -17.352 7.782 -13.303 1.00 88.50 359 GLU A O 1
ATOM 2939 N N . ASN A 1 360 ? -17.446 5.962 -14.603 1.00 89.31 360 ASN A N 1
ATOM 2940 C CA . ASN A 1 360 ? -18.833 5.637 -14.255 1.00 89.31 360 ASN A CA 1
ATOM 2941 C C . ASN A 1 360 ? -18.986 5.166 -12.798 1.00 89.31 360 ASN A C 1
ATOM 2943 O O . ASN A 1 360 ? -19.932 5.591 -12.135 1.00 89.31 360 ASN A O 1
ATOM 2947 N N . ALA A 1 361 ? -18.054 4.366 -12.268 1.00 85.44 361 ALA A N 1
ATOM 2948 C CA . ALA A 1 361 ? -18.037 4.003 -10.847 1.00 85.44 361 ALA A CA 1
ATOM 2949 C C . ALA A 1 361 ? -17.926 5.254 -9.954 1.00 85.44 361 ALA A C 1
ATOM 2951 O O . ALA A 1 361 ? -18.804 5.498 -9.124 1.00 85.44 361 ALA A O 1
ATOM 2952 N N . ARG A 1 362 ? -16.947 6.128 -10.235 1.00 87.94 362 ARG A N 1
ATOM 2953 C CA . ARG A 1 362 ? -16.762 7.419 -9.547 1.00 87.94 362 ARG A CA 1
ATOM 2954 C C . ARG A 1 362 ? -17.998 8.323 -9.640 1.00 87.94 362 ARG A C 1
ATOM 2956 O O . ARG A 1 362 ? -18.340 8.990 -8.668 1.00 87.94 362 ARG A O 1
ATOM 2963 N N . LYS A 1 363 ? -18.705 8.344 -10.779 1.00 90.88 363 LYS A N 1
ATOM 2964 C CA . LYS A 1 363 ? -19.974 9.085 -10.943 1.00 90.88 363 LYS A CA 1
ATOM 2965 C C . LYS A 1 363 ? -21.093 8.528 -10.058 1.00 90.88 363 LYS A C 1
ATOM 2967 O O . LYS A 1 363 ? -21.825 9.315 -9.461 1.00 90.88 363 LYS A O 1
ATOM 2972 N N . ILE A 1 364 ? -21.212 7.203 -9.946 1.00 90.62 364 ILE A N 1
ATOM 2973 C CA . ILE A 1 364 ? -22.206 6.534 -9.090 1.00 90.62 364 ILE A CA 1
ATOM 2974 C C . ILE A 1 364 ? -21.898 6.779 -7.606 1.00 90.62 364 ILE A C 1
ATOM 2976 O O . ILE A 1 364 ? -22.802 7.100 -6.838 1.00 90.62 364 ILE A O 1
ATOM 2980 N N . GLU A 1 365 ? -20.634 6.695 -7.197 1.00 82.06 365 GLU A N 1
ATOM 2981 C CA . GLU A 1 365 ? -20.194 7.007 -5.830 1.00 82.06 365 GLU A CA 1
ATOM 2982 C C . GLU A 1 365 ? -20.429 8.481 -5.488 1.00 82.06 365 GLU A C 1
ATOM 2984 O O . GLU A 1 365 ? -21.088 8.787 -4.495 1.00 82.06 365 GLU A O 1
ATOM 2989 N N . ALA A 1 366 ? -20.014 9.408 -6.357 1.00 83.12 366 ALA A N 1
ATOM 2990 C CA . ALA A 1 366 ? -20.287 10.834 -6.189 1.00 83.12 366 ALA A CA 1
ATOM 2991 C C . ALA A 1 366 ? -21.794 11.152 -6.131 1.00 83.12 366 ALA A C 1
ATOM 2993 O O . ALA A 1 366 ? -22.190 12.105 -5.458 1.00 83.12 366 ALA A O 1
ATOM 2994 N N . GLN A 1 367 ? -22.651 10.369 -6.797 1.00 89.81 367 GLN A N 1
ATOM 2995 C CA . GLN A 1 367 ? -24.102 10.484 -6.645 1.00 89.81 367 GLN A CA 1
ATOM 2996 C C . GLN A 1 367 ? -24.576 9.966 -5.275 1.00 89.81 367 GLN A C 1
ATOM 2998 O O . GLN A 1 367 ? -25.291 10.698 -4.592 1.00 89.81 367 GLN A O 1
ATOM 3003 N N . LYS A 1 368 ? -24.127 8.783 -4.826 1.00 89.25 368 LYS A N 1
ATOM 3004 C CA . LYS A 1 368 ? -24.435 8.252 -3.480 1.00 89.25 368 LYS A CA 1
ATOM 3005 C C . LYS A 1 368 ? -24.056 9.244 -2.375 1.00 89.25 368 LYS A C 1
ATOM 3007 O O . LYS A 1 368 ? -24.864 9.500 -1.487 1.00 89.25 368 LYS A O 1
ATOM 3012 N N . TYR A 1 369 ? -22.869 9.854 -2.449 1.00 86.69 369 TYR A N 1
ATOM 3013 C CA . TYR A 1 369 ? -22.428 10.847 -1.462 1.00 86.69 369 TYR A CA 1
ATOM 3014 C C . TYR A 1 369 ? -23.289 12.123 -1.474 1.00 86.69 369 TYR A C 1
ATOM 3016 O O . TYR A 1 369 ? -23.590 12.655 -0.408 1.00 86.69 369 TYR A O 1
ATOM 3024 N N . ARG A 1 370 ? -23.763 12.591 -2.641 1.00 89.31 370 ARG A N 1
ATOM 3025 C CA . ARG A 1 370 ? -24.723 13.715 -2.725 1.00 89.31 370 ARG A CA 1
ATOM 3026 C C . ARG A 1 370 ? -26.090 13.362 -2.142 1.00 89.31 370 ARG A C 1
ATOM 3028 O O . ARG A 1 370 ? -26.699 14.193 -1.474 1.00 89.31 370 ARG A O 1
ATOM 3035 N N . GLU A 1 371 ? -26.582 12.152 -2.394 1.00 92.00 371 GLU A N 1
ATOM 3036 C CA . GLU A 1 371 ? -27.861 11.678 -1.853 1.00 92.00 371 GLU A CA 1
ATOM 3037 C C . GLU A 1 371 ? -27.793 11.525 -0.326 1.00 92.00 371 GLU A C 1
ATOM 3039 O O . GLU A 1 371 ? -28.705 11.968 0.374 1.00 92.00 371 GLU A O 1
ATOM 3044 N N . LEU A 1 372 ? -26.677 11.007 0.199 1.00 90.75 372 LEU A N 1
ATOM 3045 C CA . LEU A 1 372 ? -26.396 10.935 1.633 1.00 90.75 372 LEU A CA 1
ATOM 3046 C C . LEU A 1 372 ? -26.300 12.332 2.272 1.00 90.75 372 LEU A C 1
ATOM 3048 O O . LEU A 1 372 ? -26.975 12.587 3.268 1.00 90.75 372 LEU A O 1
ATOM 3052 N N . ALA A 1 373 ? -25.545 13.259 1.671 1.00 85.38 373 ALA A N 1
ATOM 3053 C CA . ALA A 1 373 ? -25.453 14.644 2.139 1.00 85.38 373 ALA A CA 1
ATOM 3054 C C . ALA A 1 373 ? -26.830 15.332 2.166 1.00 85.38 373 ALA A C 1
ATOM 3056 O O . ALA A 1 373 ? -27.214 15.905 3.182 1.00 85.38 373 ALA A O 1
ATOM 3057 N N . SER A 1 374 ? -27.629 15.182 1.103 1.00 93.19 374 SER A N 1
ATOM 3058 C CA . SER A 1 374 ? -29.000 15.709 1.045 1.00 93.19 374 SER A CA 1
ATOM 3059 C C . SER A 1 374 ? -29.922 15.098 2.110 1.00 93.19 374 SER A C 1
ATOM 3061 O O . SER A 1 374 ? -30.897 15.727 2.521 1.00 93.19 374 SER A O 1
ATOM 3063 N N . ASN A 1 375 ? -29.659 13.873 2.570 1.00 90.75 375 ASN A N 1
ATOM 3064 C CA . ASN A 1 375 ? -30.423 13.258 3.655 1.00 90.75 375 ASN A CA 1
ATOM 3065 C C . ASN A 1 375 ? -30.000 13.794 5.030 1.00 90.75 375 ASN A C 1
ATOM 3067 O O . ASN A 1 375 ? -30.882 14.111 5.830 1.00 90.75 375 ASN A O 1
ATOM 3071 N N . TYR A 1 376 ? -28.704 14.017 5.269 1.00 88.00 376 TYR A N 1
ATOM 3072 C CA . TYR A 1 376 ? -28.242 14.718 6.472 1.00 88.00 376 TYR A CA 1
ATOM 3073 C C . TYR A 1 376 ? -28.737 16.174 6.526 1.00 88.00 376 TYR A C 1
ATOM 3075 O O . TYR A 1 376 ? -29.183 16.617 7.581 1.00 88.00 376 TYR A O 1
ATOM 3083 N N . GLU A 1 377 ? -28.779 16.901 5.401 1.00 87.25 377 GLU A N 1
ATOM 3084 C CA . GLU A 1 377 ? -29.397 18.238 5.333 1.00 87.25 377 GLU A CA 1
ATOM 3085 C C . GLU A 1 377 ? -30.871 18.219 5.777 1.00 87.25 377 GLU A C 1
ATOM 3087 O O . GLU A 1 377 ? -31.299 19.085 6.542 1.00 87.25 377 GLU A O 1
ATOM 3092 N N . LYS A 1 378 ? -31.655 17.220 5.343 1.00 92.00 378 LYS A N 1
ATOM 3093 C CA . LYS A 1 378 ? -33.066 17.055 5.752 1.00 92.00 378 LYS A CA 1
ATOM 3094 C C . LYS A 1 378 ? -33.192 16.711 7.236 1.00 92.00 378 LYS A C 1
ATOM 3096 O O . LYS A 1 378 ? -34.067 17.258 7.902 1.00 92.00 378 LYS A O 1
ATOM 3101 N N . GLN A 1 379 ? -32.329 15.836 7.758 1.00 88.62 379 GLN A N 1
ATOM 3102 C CA . GLN A 1 379 ? -32.311 15.461 9.176 1.00 88.62 379 GLN A CA 1
ATOM 3103 C C . GLN A 1 379 ? -31.964 16.666 10.063 1.00 88.62 379 GLN A C 1
ATOM 3105 O O . GLN A 1 379 ? -32.644 16.916 11.056 1.00 88.62 379 GLN A O 1
ATOM 3110 N N . LEU A 1 380 ? -30.982 17.474 9.655 1.00 85.25 380 LEU A N 1
ATOM 3111 C CA . LEU A 1 380 ? -30.566 18.684 10.363 1.00 85.25 380 LEU A CA 1
ATOM 3112 C C . LEU A 1 380 ? -31.642 19.786 10.286 1.00 85.25 380 LEU A C 1
ATOM 3114 O O . LEU A 1 380 ? -31.914 20.451 11.285 1.00 85.25 380 LEU A O 1
ATOM 3118 N N . GLN A 1 381 ? -32.346 19.927 9.153 1.00 88.69 381 GLN A N 1
ATOM 3119 C CA . GLN A 1 381 ? -33.544 20.778 9.065 1.00 88.69 381 GLN A CA 1
ATOM 3120 C C . GLN A 1 381 ? -34.686 20.282 9.969 1.00 88.69 381 GLN A C 1
ATOM 3122 O O . GLN A 1 381 ? -35.361 21.097 10.597 1.00 88.69 381 GLN A O 1
ATOM 3127 N N . PHE A 1 382 ? -34.909 18.968 10.066 1.00 89.88 382 PHE A N 1
ATOM 3128 C CA . PHE A 1 382 ? -35.922 18.392 10.955 1.00 89.88 382 PHE A CA 1
ATOM 3129 C C . PHE A 1 382 ? -35.597 18.665 12.432 1.00 89.88 382 PHE A C 1
ATOM 3131 O O . PHE A 1 382 ? -36.430 19.228 13.140 1.00 89.88 382 PHE A O 1
ATOM 3138 N N . GLN A 1 383 ? -34.367 18.377 12.868 1.00 86.62 383 GLN A N 1
ATOM 3139 C CA . GLN A 1 383 ? -33.897 18.667 14.227 1.00 86.62 383 GLN A CA 1
ATOM 3140 C C . GLN A 1 383 ? -33.937 20.171 14.545 1.00 86.62 383 GLN A C 1
ATOM 3142 O O . GLN A 1 383 ? -34.342 20.558 15.640 1.00 86.62 383 GLN A O 1
ATOM 3147 N N . GLY A 1 384 ? -33.605 21.038 13.582 1.00 88.44 384 GLY A N 1
ATOM 3148 C CA . GLY A 1 384 ? -33.761 22.488 13.725 1.00 88.44 384 GLY A CA 1
ATOM 3149 C C . GLY A 1 384 ? -35.219 22.918 13.934 1.00 88.44 384 GLY A C 1
ATOM 3150 O O . GLY A 1 384 ? -35.501 23.774 14.772 1.00 88.44 384 GLY A O 1
ATOM 3151 N N . ASN A 1 385 ? -36.170 22.301 13.228 1.00 89.56 385 ASN A N 1
ATOM 3152 C CA . ASN A 1 385 ? -37.602 22.553 13.425 1.00 89.56 385 ASN A CA 1
ATOM 3153 C C . ASN A 1 385 ? -38.108 22.031 14.783 1.00 89.56 385 ASN A C 1
ATOM 3155 O O . ASN A 1 385 ? -38.889 22.718 15.441 1.00 89.56 385 ASN A O 1
ATOM 3159 N N . GLU A 1 386 ? -37.629 20.870 15.241 1.00 86.81 386 GLU A N 1
ATOM 3160 C CA . GLU A 1 386 ? -37.891 20.381 16.600 1.00 86.81 386 GLU A CA 1
ATOM 3161 C C . GLU A 1 386 ? -37.346 21.325 17.677 1.00 86.81 386 GLU A C 1
ATOM 3163 O O . GLU A 1 386 ? -38.065 21.631 18.627 1.00 86.81 386 GLU A O 1
ATOM 3168 N N . MET A 1 387 ? -36.109 21.812 17.535 1.00 82.81 387 MET A N 1
ATOM 3169 C CA . MET A 1 387 ? -35.508 22.766 18.474 1.00 82.81 387 MET A CA 1
ATOM 3170 C C . MET A 1 387 ? -36.328 24.054 18.557 1.00 82.81 387 MET A C 1
ATOM 3172 O O . MET A 1 387 ? -36.739 24.435 19.648 1.00 82.81 387 MET A O 1
ATOM 3176 N N . ASN A 1 388 ? -36.702 24.644 17.415 1.00 86.50 388 ASN A N 1
ATOM 3177 C CA . ASN A 1 388 ? -37.596 25.808 17.374 1.00 86.50 388 ASN A CA 1
ATOM 3178 C C . ASN A 1 388 ? -38.947 25.547 18.083 1.00 86.50 388 ASN A C 1
ATOM 3180 O O . ASN A 1 388 ? -39.504 26.443 18.723 1.00 86.50 388 ASN A O 1
ATOM 3184 N N . SER A 1 389 ? -39.480 24.321 18.002 1.00 89.31 389 SER A N 1
ATOM 3185 C CA . SER A 1 389 ? -40.703 23.925 18.716 1.00 89.31 389 SER A CA 1
ATOM 3186 C C . SER A 1 389 ? -40.479 23.772 20.227 1.00 89.31 389 SER A C 1
ATOM 3188 O O . SER A 1 389 ? -41.323 24.194 21.021 1.00 89.31 389 SER A O 1
ATOM 3190 N N . LYS A 1 390 ? -39.342 23.198 20.641 1.00 81.44 390 LYS A N 1
ATOM 3191 C CA . LYS A 1 390 ? -38.953 23.027 22.052 1.00 81.44 390 LYS A CA 1
ATOM 3192 C C . LYS A 1 390 ? -38.685 24.385 22.712 1.00 81.44 390 LYS A C 1
ATOM 3194 O O . LYS A 1 390 ? -39.224 24.640 23.786 1.00 81.44 390 LYS A O 1
ATOM 3199 N N . ASP A 1 391 ? -38.001 25.300 22.028 1.00 85.69 391 ASP A N 1
ATOM 3200 C CA . ASP A 1 391 ? -37.792 26.685 22.471 1.00 85.69 391 ASP A CA 1
ATOM 3201 C C . ASP A 1 391 ? -39.117 27.453 22.621 1.00 85.69 391 ASP A C 1
ATOM 3203 O O . ASP A 1 391 ? -39.325 28.162 23.610 1.00 85.69 391 ASP A O 1
ATOM 3207 N N . SER A 1 392 ? -40.065 27.260 21.694 1.00 84.75 392 SER A N 1
ATOM 3208 C CA . SER A 1 392 ? -41.413 27.835 21.809 1.00 84.75 392 SER A CA 1
ATOM 3209 C C . SER A 1 392 ? -42.162 27.320 23.046 1.00 84.75 392 SER A C 1
ATOM 3211 O O . SER A 1 392 ? -42.833 28.096 23.732 1.00 84.75 392 SER A O 1
ATOM 3213 N N . HIS A 1 393 ? -42.013 26.036 23.387 1.00 86.19 393 HIS A N 1
ATOM 3214 C CA . HIS A 1 393 ? -42.607 25.469 24.598 1.00 86.19 393 HIS A CA 1
ATOM 3215 C C . HIS A 1 393 ? -41.904 25.949 25.881 1.00 86.19 393 HIS A C 1
ATOM 3217 O O . HIS A 1 393 ? -42.572 26.300 26.855 1.00 86.19 393 HIS A O 1
ATOM 3223 N N . ILE A 1 394 ? -40.572 26.070 25.874 1.00 85.25 394 ILE A N 1
ATOM 3224 C CA . ILE A 1 394 ? -39.798 26.649 26.984 1.00 85.25 394 ILE A CA 1
ATOM 3225 C C . ILE A 1 394 ? -40.248 28.092 27.261 1.00 85.25 394 ILE A C 1
ATOM 3227 O O . ILE A 1 394 ? -40.447 28.454 28.423 1.00 85.25 394 ILE A O 1
ATOM 3231 N N . ALA A 1 395 ? -40.492 28.901 26.225 1.00 86.00 395 ALA A N 1
ATOM 3232 C CA . ALA A 1 395 ? -41.030 30.253 26.382 1.00 86.00 395 ALA A CA 1
ATOM 3233 C C . ALA A 1 395 ? -42.422 30.263 27.053 1.00 86.00 395 ALA A C 1
ATOM 3235 O O . ALA A 1 395 ? -42.659 31.060 27.963 1.00 86.00 395 ALA A O 1
ATOM 3236 N N . GLN A 1 396 ? -43.316 29.338 26.682 1.00 86.12 396 GLN A N 1
ATOM 3237 C CA . GLN A 1 396 ? -44.635 29.185 27.319 1.00 86.12 396 GLN A CA 1
ATOM 3238 C C . GLN A 1 396 ? -44.519 28.781 28.800 1.00 86.12 396 GLN A C 1
ATOM 3240 O O . GLN A 1 396 ? -45.231 29.321 29.648 1.00 86.12 396 GLN A O 1
ATOM 3245 N N . LEU A 1 397 ? -43.601 27.872 29.143 1.00 81.06 397 LEU A N 1
ATOM 3246 C CA . LEU A 1 397 ? -43.345 27.474 30.534 1.00 81.06 397 LEU A CA 1
ATOM 3247 C C . LEU A 1 397 ? -42.760 28.629 31.366 1.00 81.06 397 LEU A C 1
ATOM 3249 O O . LEU A 1 397 ? -43.122 28.801 32.532 1.00 81.06 397 LEU A O 1
ATOM 3253 N N . GLN A 1 398 ? -41.906 29.470 30.773 1.00 81.81 398 GLN A N 1
ATOM 3254 C CA . GLN A 1 398 ? -41.402 30.687 31.420 1.00 81.81 398 GLN A CA 1
ATOM 3255 C C . GLN A 1 398 ? -42.519 31.717 31.669 1.00 81.81 398 GLN A C 1
ATOM 3257 O O . GLN A 1 398 ? -42.565 32.312 32.749 1.00 81.81 398 GLN A O 1
ATOM 3262 N N . GLU A 1 399 ? -43.454 31.887 30.728 1.00 87.00 399 GLU A N 1
ATOM 3263 C CA . GLU A 1 399 ? -44.638 32.742 30.899 1.00 87.00 399 GLU A CA 1
ATOM 3264 C C . GLU A 1 399 ? -45.558 32.224 32.022 1.00 87.00 399 GLU A C 1
ATOM 3266 O O . GLU A 1 399 ? -45.958 32.990 32.906 1.00 87.00 399 GLU A O 1
ATOM 3271 N N . GLN A 1 400 ? -45.811 30.911 32.075 1.00 81.50 400 GLN A N 1
ATOM 3272 C CA . GLN A 1 400 ? -46.565 30.283 33.168 1.00 81.50 400 GLN A CA 1
ATOM 3273 C C . GLN A 1 400 ? -45.875 30.480 34.529 1.00 81.50 400 GLN A C 1
ATOM 3275 O O . GLN A 1 400 ? -46.522 30.872 35.502 1.00 81.50 400 GLN A O 1
ATOM 3280 N N . LEU A 1 401 ? -44.553 30.295 34.615 1.00 78.19 401 LEU A N 1
ATOM 3281 C CA . LEU A 1 401 ? -43.787 30.551 35.842 1.00 78.19 401 LEU A CA 1
ATOM 3282 C C . LEU A 1 401 ? -43.838 32.025 36.279 1.00 78.19 401 LEU A C 1
ATOM 3284 O O . LEU A 1 401 ? -43.853 32.303 37.482 1.00 78.19 401 LEU A O 1
ATOM 3288 N N . ALA A 1 402 ? -43.895 32.974 35.341 1.00 79.81 402 ALA A N 1
ATOM 3289 C CA . ALA A 1 402 ? -44.102 34.387 35.655 1.00 79.81 402 ALA A CA 1
ATOM 3290 C C . ALA A 1 402 ? -45.511 34.643 36.228 1.00 79.81 402 ALA A C 1
ATOM 3292 O O . ALA A 1 402 ? -45.643 35.325 37.250 1.00 79.81 402 ALA A O 1
ATOM 3293 N N . ALA A 1 403 ? -46.550 34.033 35.646 1.00 78.00 403 ALA A N 1
ATOM 3294 C CA . ALA A 1 403 ? -47.921 34.096 36.156 1.00 78.00 403 ALA A CA 1
ATOM 3295 C C . ALA A 1 403 ? -48.061 33.483 37.567 1.00 78.00 403 ALA A C 1
ATOM 3297 O O . ALA A 1 403 ? -48.657 34.105 38.452 1.00 78.00 403 ALA A O 1
ATOM 3298 N N . TYR A 1 404 ? -47.455 32.320 37.831 1.00 76.81 404 TYR A N 1
ATOM 3299 C CA . TYR A 1 404 ? -47.470 31.710 39.168 1.00 76.81 404 TYR A CA 1
ATOM 3300 C C . TYR A 1 404 ? -46.727 32.556 40.214 1.00 76.81 404 TYR A C 1
ATOM 3302 O O . TYR A 1 404 ? -47.227 32.730 41.328 1.00 76.81 404 TYR A O 1
ATOM 3310 N N . LYS A 1 405 ? -45.586 33.169 39.862 1.00 80.56 405 LYS A N 1
ATOM 3311 C CA . LYS A 1 405 ? -44.885 34.119 40.748 1.00 80.56 405 LYS A CA 1
ATOM 3312 C C . LYS A 1 405 ? -45.745 35.347 41.071 1.00 80.56 405 LYS A C 1
ATOM 3314 O O . LYS A 1 405 ? -45.750 35.800 42.216 1.00 80.56 405 LYS A O 1
ATOM 3319 N N . ALA A 1 406 ? -46.520 35.859 40.111 1.00 74.06 406 ALA A N 1
ATOM 3320 C CA . ALA A 1 406 ? -47.469 36.946 40.358 1.00 74.06 406 ALA A CA 1
ATOM 3321 C C . ALA A 1 406 ? -48.603 36.533 41.322 1.00 74.06 406 ALA A C 1
ATOM 3323 O O . ALA A 1 406 ? -48.958 37.311 42.208 1.00 74.06 406 ALA A O 1
ATOM 3324 N N . LEU A 1 407 ? -49.123 35.306 41.203 1.00 73.81 407 LEU A N 1
ATOM 3325 C CA . LEU A 1 407 ? -50.137 34.737 42.104 1.00 73.81 407 LEU A CA 1
ATOM 3326 C C . LEU A 1 407 ? -49.630 34.555 43.545 1.00 73.81 407 LEU A C 1
ATOM 3328 O O . LEU A 1 407 ? -50.309 34.967 44.486 1.00 73.81 407 LEU A O 1
ATOM 3332 N N . ILE A 1 408 ? -48.427 34.005 43.732 1.00 65.31 408 ILE A N 1
ATOM 3333 C CA . ILE A 1 408 ? -47.818 33.817 45.064 1.00 65.31 408 ILE A CA 1
ATOM 3334 C C . ILE A 1 408 ? -47.645 35.168 45.779 1.00 65.31 408 ILE A C 1
ATOM 3336 O O . ILE A 1 408 ? -48.008 35.307 46.951 1.00 65.31 408 ILE A O 1
ATOM 3340 N N . ASN A 1 409 ? -47.187 36.192 45.051 1.00 63.00 409 ASN A N 1
ATOM 3341 C CA . ASN A 1 409 ? -47.029 37.551 45.577 1.00 63.00 409 ASN A CA 1
ATOM 3342 C C . ASN A 1 409 ? -48.361 38.211 45.993 1.00 63.00 409 ASN A C 1
ATOM 3344 O O . ASN A 1 409 ? -48.352 39.098 46.845 1.00 63.00 409 ASN A O 1
ATOM 3348 N N . GLN A 1 410 ? -49.509 37.779 45.453 1.00 57.69 410 GLN A N 1
ATOM 3349 C CA . GLN A 1 410 ? -50.829 38.261 45.891 1.00 57.69 410 GLN A CA 1
ATOM 3350 C C . GLN A 1 410 ? -51.317 37.599 47.190 1.00 57.69 410 GLN A C 1
ATOM 3352 O O . GLN A 1 410 ? -52.105 38.203 47.917 1.00 57.69 410 GLN A O 1
ATOM 3357 N N . GLN A 1 411 ? -50.856 36.386 47.519 1.00 55.66 411 GLN A N 1
ATOM 3358 C CA . GLN A 1 411 ? -51.333 35.649 48.700 1.00 55.66 411 GLN A CA 1
ATOM 3359 C C . GLN A 1 411 ? -50.639 36.047 50.016 1.00 55.66 411 GLN A C 1
ATOM 3361 O O . GLN A 1 411 ? -51.162 35.767 51.091 1.00 55.66 411 GLN A O 1
ATOM 3366 N N . HIS A 1 412 ? -49.506 36.754 49.970 1.00 42.44 412 HIS A N 1
ATOM 3367 C CA . HIS A 1 412 ? -48.711 37.114 51.157 1.00 42.44 412 HIS A CA 1
ATOM 3368 C C . HIS A 1 412 ? -49.262 38.288 52.007 1.00 42.44 412 HIS A C 1
ATOM 3370 O O . HIS A 1 412 ? -48.534 38.869 52.811 1.00 42.44 412 HIS A O 1
ATOM 3376 N N . ILE A 1 413 ? -50.552 38.636 51.887 1.00 46.19 413 ILE A N 1
ATOM 3377 C CA . ILE A 1 413 ? -51.197 39.694 52.690 1.00 46.19 413 ILE A CA 1
ATOM 3378 C C . ILE A 1 413 ? -52.474 39.184 53.389 1.00 46.19 413 ILE A C 1
ATOM 3380 O O . ILE A 1 413 ? -53.579 39.600 53.037 1.00 46.19 413 ILE A O 1
ATOM 3384 N N . ARG A 1 414 ? -52.325 38.334 54.426 1.00 37.75 414 ARG A N 1
ATOM 3385 C CA . ARG A 1 414 ? -53.144 38.350 55.671 1.00 37.75 414 ARG A CA 1
ATOM 3386 C C . ARG A 1 414 ? -52.707 37.329 56.740 1.00 37.75 414 ARG A C 1
ATOM 3388 O O . ARG A 1 414 ? -52.182 36.267 56.445 1.00 37.75 414 ARG A O 1
ATOM 3395 N N . VAL A 1 415 ? -52.971 37.711 57.991 1.00 36.09 415 VAL A N 1
ATOM 3396 C CA . VAL A 1 415 ? -52.682 37.102 59.316 1.00 36.09 415 VAL A CA 1
ATOM 3397 C C . VAL A 1 415 ? -53.810 37.639 60.258 1.00 36.09 415 VAL A C 1
ATOM 3399 O O . VAL A 1 415 ? -54.325 38.706 59.896 1.00 36.09 415 VAL A O 1
ATOM 3402 N N . PRO A 1 416 ? -54.239 37.050 61.415 1.00 43.38 416 PRO A N 1
ATOM 3403 C CA . PRO A 1 416 ? -53.751 35.883 62.186 1.00 43.38 416 PRO A CA 1
ATOM 3404 C C . PRO A 1 416 ? -54.792 34.796 62.605 1.00 43.38 416 PRO A C 1
ATOM 3406 O O . PRO A 1 416 ? -56.001 34.979 62.539 1.00 43.38 416 PRO A O 1
ATOM 3409 N N . VAL A 1 417 ? -54.244 33.683 63.117 1.00 45.81 417 VAL A N 1
ATOM 3410 C CA . VAL A 1 417 ? -54.564 32.916 64.358 1.00 45.81 417 VAL A CA 1
ATOM 3411 C C . VAL A 1 417 ? -55.761 33.343 65.243 1.00 45.81 417 VAL A C 1
ATOM 3413 O O . VAL A 1 417 ? -55.798 34.486 65.685 1.00 45.81 417 VAL A O 1
ATOM 3416 N N . GLU A 1 418 ? -56.563 32.366 65.717 1.00 30.97 418 GLU A N 1
ATOM 3417 C CA . GLU A 1 418 ? -57.003 32.290 67.136 1.00 30.97 418 GLU A CA 1
ATOM 3418 C C . GLU A 1 418 ? -57.316 30.843 67.618 1.00 30.97 418 GLU A C 1
ATOM 3420 O O . GLU A 1 418 ? -57.108 29.890 66.868 1.00 30.97 418 GLU A O 1
ATOM 3425 N N . ARG A 1 419 ? -57.669 30.652 68.906 1.00 33.19 419 ARG A N 1
ATOM 3426 C CA . ARG A 1 419 ? -57.599 29.366 69.654 1.00 33.19 419 ARG A CA 1
ATOM 3427 C C . ARG A 1 419 ? -58.958 28.693 69.936 1.00 33.19 419 ARG A C 1
ATOM 3429 O O . ARG A 1 419 ? -59.987 29.355 69.991 1.00 33.19 419 ARG A O 1
ATOM 3436 N N . ALA A 1 420 ? -58.923 27.387 70.225 1.00 39.47 420 ALA A N 1
ATOM 3437 C CA . ALA A 1 420 ? -60.049 26.605 70.760 1.00 39.47 420 ALA A CA 1
ATOM 3438 C C . ALA A 1 420 ? -60.385 26.933 72.234 1.00 39.47 420 ALA A C 1
ATOM 3440 O O . ALA A 1 420 ? -59.521 27.413 72.977 1.00 39.47 420 ALA A O 1
ATOM 3441 N N . PRO A 1 421 ? -61.624 26.633 72.667 1.00 41.09 421 PRO A N 1
ATOM 3442 C CA . PRO A 1 421 ? -61.813 25.740 73.821 1.00 41.09 421 PRO A CA 1
ATOM 3443 C C . PRO A 1 421 ? -62.880 24.640 73.574 1.00 41.09 421 PRO A C 1
ATOM 3445 O O . PRO A 1 421 ? -63.247 24.363 72.436 1.00 41.09 421 PRO A O 1
ATOM 3448 N N . GLU A 1 422 ? -63.310 23.953 74.638 1.00 32.28 422 GLU A N 1
ATOM 3449 C CA . GLU A 1 422 ? -63.774 22.555 74.614 1.00 32.28 422 GLU A CA 1
ATOM 3450 C C . GLU A 1 422 ? -65.305 22.318 74.588 1.00 32.28 422 GLU A C 1
ATOM 3452 O O . GLU A 1 422 ? -66.086 23.089 75.138 1.00 32.28 422 GLU A O 1
ATOM 3457 N N . ASN A 1 423 ? -65.681 21.143 74.060 1.00 43.19 423 ASN A N 1
ATOM 3458 C CA . ASN A 1 423 ? -66.799 20.271 74.462 1.00 43.19 423 ASN A CA 1
ATOM 3459 C C . ASN A 1 423 ? -68.211 20.864 74.676 1.00 43.19 423 ASN A C 1
ATOM 3461 O O . ASN A 1 423 ? -68.576 21.236 75.791 1.00 43.19 423 ASN A O 1
ATOM 3465 N N . THR A 1 424 ? -69.105 20.649 73.700 1.00 35.66 424 THR A N 1
ATOM 3466 C CA . THR A 1 424 ? -70.459 20.138 74.014 1.00 35.66 424 THR A CA 1
ATOM 3467 C C . THR A 1 424 ? -70.911 19.118 72.967 1.00 35.66 424 THR A C 1
ATOM 3469 O O . THR A 1 424 ? -71.387 19.502 71.903 1.00 35.66 424 THR A O 1
ATOM 3472 N N . LEU A 1 425 ? -70.823 17.828 73.323 1.00 52.69 425 LEU A N 1
ATOM 3473 C CA . LEU A 1 425 ? -71.240 16.687 72.497 1.00 52.69 425 LEU A CA 1
ATOM 3474 C C . LEU A 1 425 ? -72.667 16.854 71.958 1.00 52.69 425 LEU A C 1
ATOM 3476 O O . LEU A 1 425 ? -73.651 16.666 72.675 1.00 52.69 425 LEU A O 1
ATOM 3480 N N . ASN A 1 426 ? -72.763 17.215 70.679 1.00 51.03 426 ASN A N 1
ATOM 3481 C CA . ASN A 1 426 ? -74.012 17.506 69.980 1.00 51.03 426 ASN A CA 1
ATOM 3482 C C . ASN A 1 426 ? -74.060 16.789 68.627 1.00 51.03 426 ASN A C 1
ATOM 3484 O O . ASN A 1 426 ? -73.043 16.571 67.977 1.00 51.03 426 ASN A O 1
ATOM 3488 N N . PHE A 1 427 ? -75.272 16.496 68.148 1.00 48.62 427 PHE A N 1
ATOM 3489 C CA . PHE A 1 427 ? -75.520 15.824 66.862 1.00 48.62 427 PHE A CA 1
ATOM 3490 C C . PHE A 1 427 ? -74.819 16.506 65.665 1.00 48.62 427 PHE A C 1
ATOM 3492 O O . PHE A 1 427 ? -74.393 15.836 64.725 1.00 48.62 427 PHE A O 1
ATOM 3499 N N . HIS A 1 428 ? -74.633 17.828 65.730 1.00 56.00 428 HIS A N 1
ATOM 3500 C CA . HIS A 1 428 ? -73.902 18.601 64.725 1.00 56.00 428 HIS A CA 1
ATOM 3501 C C . HIS A 1 428 ? -72.396 18.308 64.668 1.00 56.00 428 HIS A C 1
ATOM 3503 O O . HIS A 1 428 ? -71.819 18.469 63.600 1.00 56.00 428 HIS A O 1
ATOM 3509 N N . GLU A 1 429 ? -71.758 17.847 65.748 1.00 56.78 429 GLU A N 1
ATOM 3510 C CA . GLU A 1 429 ? -70.347 17.434 65.706 1.00 56.78 429 GLU A CA 1
ATOM 3511 C C . GLU A 1 429 ? -70.199 16.139 64.902 1.00 56.78 429 GLU A C 1
ATOM 3513 O O . GLU A 1 429 ? -69.385 16.094 63.990 1.00 56.78 429 GLU A O 1
ATOM 3518 N N . VAL A 1 430 ? -71.066 15.144 65.126 1.00 61.09 430 VAL A N 1
ATOM 3519 C CA . VAL A 1 430 ? -71.104 13.901 64.325 1.00 61.09 430 VAL A CA 1
ATOM 3520 C C . VAL A 1 430 ? -71.449 14.190 62.859 1.00 61.09 430 VAL A C 1
ATOM 3522 O O . VAL A 1 430 ? -70.912 13.559 61.950 1.00 61.09 430 VAL A O 1
ATOM 3525 N N . GLN A 1 431 ? -72.323 15.166 62.600 1.00 65.50 431 GLN A N 1
ATOM 3526 C CA . GLN A 1 431 ? -72.669 15.574 61.238 1.00 65.50 431 GLN A CA 1
ATOM 3527 C C . GLN A 1 431 ? -71.517 16.329 60.548 1.00 65.50 431 GLN A C 1
ATOM 3529 O O . GLN A 1 431 ? -71.221 16.048 59.388 1.00 65.50 431 GLN A O 1
ATOM 3534 N N . ALA A 1 432 ? -70.806 17.201 61.269 1.00 72.06 432 ALA A N 1
ATOM 3535 C CA . ALA A 1 432 ? -69.607 17.879 60.779 1.00 72.06 432 ALA A CA 1
ATOM 3536 C C . ALA A 1 432 ? -68.406 16.927 60.638 1.00 72.06 432 ALA A C 1
ATOM 3538 O O . ALA A 1 432 ? -67.586 17.115 59.747 1.00 72.06 432 ALA A O 1
ATOM 3539 N N . GLU A 1 433 ? -68.287 15.886 61.467 1.00 73.25 433 GLU A N 1
ATOM 3540 C CA . GLU A 1 433 ? -67.313 14.810 61.265 1.00 73.25 433 GLU A CA 1
ATOM 3541 C C . GLU A 1 433 ? -67.669 13.946 60.063 1.00 73.25 433 GLU A C 1
ATOM 3543 O O . GLU A 1 433 ? -66.782 13.642 59.273 1.00 73.25 433 GLU A O 1
ATOM 3548 N N . LYS A 1 434 ? -68.950 13.640 59.831 1.00 77.25 434 LYS A N 1
ATOM 3549 C CA . LYS A 1 434 ? -69.383 12.987 58.589 1.00 77.25 434 LYS A CA 1
ATOM 3550 C C . LYS A 1 434 ? -69.024 13.824 57.355 1.00 77.25 434 LYS A C 1
ATOM 3552 O O . LYS A 1 434 ? -68.559 13.259 56.371 1.00 77.25 434 LYS A O 1
ATOM 3557 N N . GLU A 1 435 ? -69.201 15.145 57.399 1.00 80.56 435 GLU A N 1
ATOM 3558 C CA . GLU A 1 435 ? -68.794 16.043 56.307 1.00 80.56 435 GLU A CA 1
ATOM 3559 C C . GLU A 1 435 ? -67.264 16.142 56.173 1.00 80.56 435 GLU A C 1
ATOM 3561 O O . GLU A 1 435 ? -66.753 16.059 55.060 1.00 80.56 435 GLU A O 1
ATOM 3566 N N . LYS A 1 436 ? -66.503 16.205 57.277 1.00 82.19 436 LYS A N 1
ATOM 3567 C CA . LYS A 1 436 ? -65.029 16.111 57.247 1.00 82.19 436 LYS A CA 1
ATOM 3568 C C . LYS A 1 436 ? -64.552 14.786 56.647 1.00 82.19 436 LYS A C 1
ATOM 3570 O O . LYS A 1 436 ? -63.636 14.803 55.838 1.00 82.19 436 LYS A O 1
ATOM 3575 N N . ILE A 1 437 ? -65.169 13.661 57.010 1.00 81.94 437 ILE A N 1
ATOM 3576 C CA . ILE A 1 437 ? -64.845 12.323 56.492 1.00 81.94 437 ILE A CA 1
ATOM 3577 C C . ILE A 1 437 ? -65.230 12.211 55.014 1.00 81.94 437 ILE A C 1
ATOM 3579 O O . ILE A 1 437 ? -64.453 11.668 54.237 1.00 81.94 437 ILE A O 1
ATOM 3583 N N . ALA A 1 438 ? -66.370 12.768 54.592 1.00 81.50 438 ALA A N 1
ATOM 3584 C CA . ALA A 1 438 ? -66.751 12.826 53.181 1.00 81.50 438 ALA A CA 1
ATOM 3585 C C . ALA A 1 438 ? -65.759 13.670 52.359 1.00 81.50 438 ALA A C 1
ATOM 3587 O O . ALA A 1 438 ? -65.269 13.203 51.335 1.00 81.50 438 ALA A O 1
ATOM 3588 N N . ASN A 1 439 ? -65.381 14.855 52.845 1.00 84.75 439 ASN A N 1
ATOM 3589 C CA . ASN A 1 439 ? -64.399 15.727 52.193 1.00 84.75 439 ASN A CA 1
ATOM 3590 C C . ASN A 1 439 ? -62.980 15.120 52.202 1.00 84.75 439 ASN A C 1
ATOM 3592 O O . ASN A 1 439 ? -62.226 15.282 51.243 1.00 84.75 439 ASN A O 1
ATOM 3596 N N . ALA A 1 440 ? -62.610 14.385 53.255 1.00 85.06 440 ALA A N 1
ATOM 3597 C CA . ALA A 1 440 ? -61.360 13.629 53.319 1.00 85.06 440 ALA A CA 1
ATOM 3598 C C . ALA A 1 440 ? -61.368 12.449 52.336 1.00 85.06 440 ALA A C 1
ATOM 3600 O O . ALA A 1 440 ? -60.380 12.219 51.650 1.00 85.06 440 ALA A O 1
ATOM 3601 N N . TYR A 1 441 ? -62.489 11.734 52.210 1.00 85.62 441 TYR A N 1
ATOM 3602 C CA . TYR A 1 441 ? -62.646 10.646 51.246 1.00 85.62 441 TYR A CA 1
ATOM 3603 C C . TYR A 1 441 ? -62.624 11.163 49.801 1.00 85.62 441 TYR A C 1
ATOM 3605 O O . TYR A 1 441 ? -61.977 10.566 48.946 1.00 85.62 441 TYR A O 1
ATOM 3613 N N . GLN A 1 442 ? -63.262 12.305 49.536 1.00 88.69 442 GLN A N 1
ATOM 3614 C CA . GLN A 1 442 ? -63.270 12.940 48.220 1.00 88.69 442 GLN A CA 1
ATOM 3615 C C . GLN A 1 442 ? -61.885 13.485 47.832 1.00 88.69 442 GLN A C 1
ATOM 3617 O O . GLN A 1 442 ? -61.395 13.160 46.755 1.00 88.69 442 GLN A O 1
ATOM 3622 N N . SER A 1 443 ? -61.190 14.196 48.727 1.00 84.88 443 SER A N 1
ATOM 3623 C CA . SER A 1 443 ? -59.801 14.626 48.470 1.00 84.88 443 SER A CA 1
ATOM 3624 C C . SER A 1 443 ? -58.816 13.450 48.378 1.00 84.88 443 SER A C 1
ATOM 3626 O O . SER A 1 443 ? -57.828 13.529 47.649 1.00 84.88 443 SER A O 1
ATOM 3628 N N . LEU A 1 444 ? -59.095 12.320 49.041 1.00 88.81 444 LEU A N 1
ATOM 3629 C CA . LEU A 1 444 ? -58.346 11.074 48.861 1.00 88.81 444 LEU A CA 1
ATOM 3630 C C . LEU A 1 444 ? -58.628 10.419 47.495 1.00 88.81 444 LEU A C 1
ATOM 3632 O O . LEU A 1 444 ? -57.691 9.936 46.865 1.00 88.81 444 LEU A O 1
ATOM 3636 N N . GLN A 1 445 ? -59.871 10.438 46.996 1.00 89.38 445 GLN A N 1
ATOM 3637 C CA . GLN A 1 445 ? -60.195 10.002 45.628 1.00 89.38 445 GLN A CA 1
ATOM 3638 C C . GLN A 1 445 ? -59.525 10.887 44.570 1.00 89.38 445 GLN A C 1
ATOM 3640 O O . GLN A 1 445 ? -58.940 10.358 43.628 1.00 89.38 445 GLN A O 1
ATOM 3645 N N . GLU A 1 446 ? -59.550 12.210 44.741 1.00 90.75 446 GLU A N 1
ATOM 3646 C CA . GLU A 1 446 ? -58.851 13.165 43.869 1.00 90.75 446 GLU A CA 1
ATOM 3647 C C . GLU A 1 446 ? -57.334 12.907 43.874 1.00 90.75 446 GLU A C 1
ATOM 3649 O O . GLU A 1 446 ? -56.710 12.839 42.816 1.00 90.75 446 GLU A O 1
ATOM 3654 N N . ARG A 1 447 ? -56.743 12.639 45.046 1.00 86.69 447 ARG A N 1
ATOM 3655 C CA . ARG A 1 447 ? -55.327 12.260 45.165 1.00 86.69 447 ARG A CA 1
ATOM 3656 C C . ARG A 1 447 ? -55.010 10.903 44.521 1.00 86.69 447 ARG A C 1
ATOM 3658 O O . ARG A 1 447 ? -53.959 10.766 43.906 1.00 86.69 447 ARG A O 1
ATOM 3665 N N . PHE A 1 448 ? -55.905 9.915 44.597 1.00 86.94 448 PHE A N 1
ATOM 3666 C CA . PHE A 1 448 ? -55.751 8.652 43.861 1.00 86.94 448 PHE A CA 1
ATOM 3667 C C . PHE A 1 448 ? -55.920 8.816 42.343 1.00 86.94 448 PHE A C 1
ATOM 3669 O O . PHE A 1 448 ? -55.291 8.074 41.590 1.00 86.94 448 PHE A O 1
ATOM 3676 N N . ALA A 1 449 ? -56.732 9.770 41.877 1.00 90.56 449 ALA A N 1
ATOM 3677 C CA . ALA A 1 449 ? -56.818 10.110 40.459 1.00 90.56 449 ALA A CA 1
ATOM 3678 C C . ALA A 1 449 ? -55.506 10.743 39.967 1.00 90.56 449 ALA A C 1
ATOM 3680 O O . ALA A 1 449 ? -54.961 10.286 38.964 1.00 90.56 449 ALA A O 1
ATOM 3681 N N . LEU A 1 450 ? -54.946 11.693 40.728 1.00 90.38 450 LEU A N 1
ATOM 3682 C CA . LEU A 1 450 ? -53.630 12.278 40.450 1.00 90.38 450 LEU A CA 1
ATOM 3683 C C . LEU A 1 450 ? -52.525 11.214 40.429 1.00 90.38 450 LEU A C 1
ATOM 3685 O O . LEU A 1 450 ? -51.794 11.147 39.451 1.00 90.38 450 LEU A O 1
ATOM 3689 N N . TYR A 1 451 ? -52.459 10.308 41.413 1.00 89.94 451 TYR A N 1
ATOM 3690 C CA . TYR A 1 451 ? -51.465 9.223 41.404 1.00 89.94 451 TYR A CA 1
ATOM 3691 C C . TYR A 1 451 ? -51.606 8.257 40.215 1.00 89.94 451 TYR A C 1
ATOM 3693 O O . TYR A 1 451 ? -50.611 7.688 39.768 1.00 89.94 451 TYR A O 1
ATOM 3701 N N . ARG A 1 452 ? -52.816 8.064 39.669 1.00 90.88 452 ARG A N 1
ATOM 3702 C CA . ARG A 1 452 ? -53.004 7.301 38.422 1.00 90.88 452 ARG A CA 1
ATOM 3703 C C . ARG A 1 452 ? -52.504 8.073 37.204 1.00 90.88 452 ARG A C 1
ATOM 3705 O O . ARG A 1 452 ? -51.896 7.469 36.329 1.00 90.88 452 ARG A O 1
ATOM 3712 N N . GLU A 1 453 ? -52.737 9.381 37.149 1.00 91.88 453 GLU A N 1
ATOM 3713 C CA . GLU A 1 453 ? -52.266 10.239 36.058 1.00 91.88 453 GLU A CA 1
ATOM 3714 C C . GLU A 1 453 ? -50.735 10.408 36.080 1.00 91.88 453 GLU A C 1
ATOM 3716 O O . GLU A 1 453 ? -50.092 10.316 35.037 1.00 91.88 453 GLU A O 1
ATOM 3721 N N . GLU A 1 454 ? -50.139 10.586 37.262 1.00 86.19 454 GLU A N 1
ATOM 3722 C CA . GLU A 1 454 ? -48.685 10.599 37.473 1.00 86.19 454 GLU A CA 1
ATOM 3723 C C . GLU A 1 454 ? -48.054 9.260 37.087 1.00 86.19 454 GLU A C 1
ATOM 3725 O O . GLU A 1 454 ? -47.050 9.255 36.378 1.00 86.19 454 GLU A O 1
ATOM 3730 N N . ARG A 1 455 ? -48.668 8.128 37.469 1.00 91.38 455 ARG A N 1
ATOM 3731 C CA . ARG A 1 455 ? -48.205 6.806 37.031 1.00 91.38 455 ARG A CA 1
ATOM 3732 C C . ARG A 1 455 ? -48.250 6.665 35.510 1.00 91.38 455 ARG A C 1
ATOM 3734 O O . ARG A 1 455 ? -47.240 6.296 34.934 1.00 91.38 455 ARG A O 1
ATOM 3741 N N . VAL A 1 456 ? -49.370 6.981 34.855 1.00 92.81 456 VAL A N 1
ATOM 3742 C CA . VAL A 1 456 ? -49.476 6.864 33.387 1.00 92.81 456 VAL A CA 1
ATOM 3743 C C . VAL A 1 456 ? -48.434 7.736 32.679 1.00 92.81 456 VAL A C 1
ATOM 3745 O O . VAL A 1 456 ? -47.862 7.298 31.689 1.00 92.81 456 VAL A O 1
ATOM 3748 N N . LYS A 1 457 ? -48.123 8.927 33.207 1.00 92.06 457 LYS A N 1
ATOM 3749 C CA . LYS A 1 457 ? -47.044 9.780 32.679 1.00 92.06 457 LYS A CA 1
ATOM 3750 C C . LYS A 1 457 ? -45.649 9.206 32.929 1.00 92.06 457 LYS A C 1
ATOM 3752 O O . LYS A 1 457 ? -44.789 9.348 32.070 1.00 92.06 457 LYS A O 1
ATOM 3757 N N . ALA A 1 458 ? -45.408 8.575 34.078 1.00 86.75 458 ALA A N 1
ATOM 3758 C CA . ALA A 1 458 ? -44.139 7.910 34.368 1.00 86.75 458 ALA A CA 1
ATOM 3759 C C . ALA A 1 458 ? -43.935 6.671 33.480 1.00 86.75 458 ALA A C 1
ATOM 3761 O O . ALA A 1 458 ? -42.854 6.497 32.925 1.00 86.75 458 ALA A O 1
ATOM 3762 N N . ASP A 1 459 ? -44.984 5.864 33.298 1.00 89.88 459 ASP A N 1
ATOM 3763 C CA . ASP A 1 459 ? -45.004 4.710 32.398 1.00 89.88 459 ASP A CA 1
ATOM 3764 C C . ASP A 1 459 ? -44.726 5.184 30.945 1.00 89.88 459 ASP A C 1
ATOM 3766 O O . ASP A 1 459 ? -43.779 4.712 30.323 1.00 89.88 459 ASP A O 1
ATOM 3770 N N . GLN A 1 460 ? -45.408 6.236 30.462 1.00 93.62 460 GLN A N 1
ATOM 3771 C CA . GLN A 1 460 ? -45.151 6.861 29.147 1.00 93.62 460 GLN A CA 1
ATOM 3772 C C . GLN A 1 460 ? -43.719 7.394 28.969 1.00 93.62 460 GLN A C 1
ATOM 3774 O O . GLN A 1 460 ? -43.121 7.207 27.914 1.00 93.62 460 GLN A O 1
ATOM 3779 N N . LEU A 1 461 ? -43.149 8.058 29.979 1.00 92.69 461 LEU A N 1
ATOM 3780 C CA . LEU A 1 461 ? -41.790 8.614 29.904 1.00 92.69 461 LEU A CA 1
ATOM 3781 C C . LEU A 1 461 ? -40.732 7.491 29.903 1.00 92.69 461 LEU A C 1
ATOM 3783 O O . LEU A 1 461 ? -39.702 7.601 29.238 1.00 92.69 461 LEU A O 1
ATOM 3787 N N . ASN A 1 462 ? -41.006 6.377 30.590 1.00 89.81 462 ASN A N 1
ATOM 3788 C CA . ASN A 1 462 ? -40.188 5.168 30.496 1.00 89.81 462 ASN A CA 1
ATOM 3789 C C . ASN A 1 462 ? -40.276 4.526 29.101 1.00 89.81 462 ASN A C 1
ATOM 3791 O O . ASN A 1 462 ? -39.228 4.174 28.560 1.00 89.81 462 ASN A O 1
ATOM 3795 N N . ASP A 1 463 ? -41.470 4.436 28.504 1.00 92.12 463 ASP A N 1
ATOM 3796 C CA . ASP A 1 463 ? -41.668 3.932 27.135 1.00 92.12 463 ASP A CA 1
ATOM 3797 C C . ASP A 1 463 ? -40.946 4.811 26.093 1.00 92.12 463 ASP A C 1
ATOM 3799 O O . ASP A 1 463 ? -40.229 4.296 25.234 1.00 92.12 463 ASP A O 1
ATOM 3803 N N . GLU A 1 464 ? -41.052 6.143 26.195 1.00 93.50 464 GLU A N 1
ATOM 3804 C CA . GLU A 1 464 ? -40.324 7.087 25.331 1.00 93.50 464 GLU A CA 1
ATOM 3805 C C . GLU A 1 464 ? -38.801 6.923 25.456 1.00 93.50 464 GLU A C 1
ATOM 3807 O O . GLU A 1 464 ? -38.087 6.923 24.449 1.00 93.50 464 GLU A O 1
ATOM 3812 N N . ARG A 1 465 ? -38.286 6.744 26.681 1.00 94.50 465 ARG A N 1
ATOM 3813 C CA . ARG A 1 465 ? -36.855 6.510 26.923 1.00 94.50 465 ARG A CA 1
ATOM 3814 C C . ARG A 1 465 ? -36.401 5.148 26.390 1.00 94.50 465 ARG A C 1
ATOM 3816 O O . ARG A 1 465 ? -35.297 5.047 25.860 1.00 94.50 465 ARG A O 1
ATOM 3823 N N . LEU A 1 466 ? -37.235 4.115 26.514 1.00 92.31 466 LEU A N 1
ATOM 3824 C CA . LEU A 1 466 ? -36.967 2.784 25.971 1.00 92.31 466 LEU A C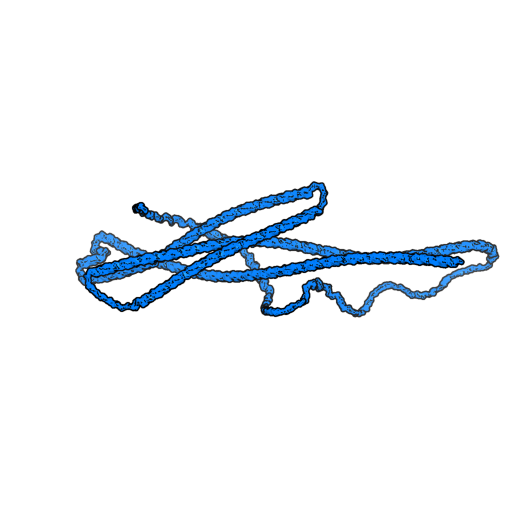A 1
ATOM 3825 C C . LEU A 1 466 ? -36.914 2.821 24.438 1.00 92.31 466 LEU A C 1
ATOM 3827 O O . LEU A 1 466 ? -35.980 2.276 23.854 1.00 92.31 466 LEU A O 1
ATOM 3831 N N . GLN A 1 467 ? -37.844 3.527 23.788 1.00 93.62 467 GLN A N 1
ATOM 3832 C CA . GLN A 1 467 ? -37.830 3.702 22.334 1.00 93.62 467 GLN A CA 1
ATOM 3833 C C . GLN A 1 467 ? -36.567 4.440 21.865 1.00 93.62 467 GLN A C 1
ATOM 3835 O O . GLN A 1 467 ? -35.904 3.972 20.947 1.00 93.62 467 GLN A O 1
ATOM 3840 N N . GLN A 1 468 ? -36.160 5.518 22.548 1.00 93.81 468 GLN A N 1
ATOM 3841 C CA . GLN A 1 468 ? -34.903 6.223 22.246 1.00 93.81 468 GLN A CA 1
ATOM 3842 C C . GLN A 1 468 ? -33.668 5.311 22.374 1.00 93.81 468 GLN A C 1
ATOM 3844 O O . GLN A 1 468 ? -32.728 5.429 21.589 1.00 93.81 468 GLN A O 1
ATOM 3849 N N . GLN A 1 469 ? -33.663 4.380 23.335 1.00 92.38 469 GLN A N 1
ATOM 3850 C CA . GLN A 1 469 ? -32.600 3.379 23.468 1.00 92.38 469 GLN A CA 1
ATOM 3851 C C . GLN A 1 469 ? -32.646 2.330 22.344 1.00 92.38 469 GLN A C 1
ATOM 3853 O O . GLN A 1 469 ? -31.596 1.978 21.811 1.00 92.38 469 GLN A O 1
ATOM 3858 N N . ILE A 1 470 ? -33.835 1.872 21.938 1.00 90.75 470 ILE A N 1
ATOM 3859 C CA . ILE A 1 470 ? -34.021 0.954 20.801 1.00 90.75 470 ILE A CA 1
ATOM 3860 C C . ILE A 1 470 ? -33.536 1.597 19.493 1.00 90.75 470 ILE A C 1
ATOM 3862 O O . ILE A 1 470 ? -32.790 0.962 18.744 1.00 90.75 470 ILE A O 1
ATOM 3866 N N . ASP A 1 471 ? -33.900 2.856 19.244 1.00 92.12 471 ASP A N 1
ATOM 3867 C CA . ASP A 1 471 ? -33.513 3.600 18.042 1.00 92.12 471 ASP A CA 1
ATOM 3868 C C . ASP A 1 471 ? -31.988 3.810 17.989 1.00 92.12 471 ASP A C 1
ATOM 3870 O O . ASP A 1 471 ? -31.358 3.525 16.969 1.00 92.12 471 ASP A O 1
ATOM 3874 N N . LEU A 1 472 ? -31.362 4.190 19.111 1.00 93.69 472 LEU A N 1
ATOM 3875 C CA . LEU A 1 472 ? -29.903 4.306 19.221 1.00 93.69 472 LEU A CA 1
ATOM 3876 C C . LEU A 1 472 ? -29.192 2.960 18.987 1.00 93.69 472 LEU A C 1
ATOM 3878 O O . LEU A 1 472 ? -28.179 2.902 18.289 1.00 93.69 472 LEU A O 1
ATOM 3882 N N . ILE A 1 473 ? -29.723 1.857 19.527 1.00 89.12 473 ILE A N 1
ATOM 3883 C CA . ILE A 1 473 ? -29.187 0.507 19.285 1.00 89.12 473 ILE A CA 1
ATOM 3884 C C . ILE A 1 473 ? -29.330 0.121 17.803 1.00 89.12 473 ILE A C 1
ATOM 3886 O O . ILE A 1 473 ? -28.434 -0.527 17.253 1.00 89.12 473 ILE A O 1
ATOM 3890 N N . ALA A 1 474 ? -30.407 0.533 17.128 1.00 91.44 474 ALA A N 1
ATOM 3891 C CA . ALA A 1 474 ? -30.585 0.318 15.694 1.00 91.44 474 ALA A CA 1
ATOM 3892 C C . ALA A 1 474 ? -29.580 1.128 14.853 1.00 91.44 474 ALA A C 1
ATOM 3894 O O . ALA A 1 474 ? -28.972 0.566 13.939 1.00 91.44 474 ALA A O 1
ATOM 3895 N N . GLU A 1 475 ? -29.332 2.401 15.184 1.00 91.50 475 GLU A N 1
ATOM 3896 C CA . GLU A 1 475 ? -28.303 3.220 14.523 1.00 91.50 475 GLU A CA 1
ATOM 3897 C C . GLU A 1 475 ? -26.889 2.653 14.731 1.00 91.50 475 GLU A C 1
ATOM 3899 O O . GLU A 1 475 ? -26.119 2.541 13.772 1.00 91.50 475 GLU A O 1
ATOM 3904 N N . LEU A 1 476 ? -26.554 2.214 15.950 1.00 90.12 476 LEU A N 1
ATOM 3905 C CA . LEU A 1 476 ? -25.271 1.570 16.252 1.00 90.12 476 LEU A CA 1
ATOM 3906 C C . LEU A 1 476 ? -25.101 0.244 15.496 1.00 90.12 476 LEU A C 1
ATOM 3908 O O . LEU A 1 476 ? -24.039 0.003 14.921 1.00 90.12 476 LEU A O 1
ATOM 3912 N N . ARG A 1 477 ? -26.147 -0.593 15.416 1.00 90.69 477 ARG A N 1
ATOM 3913 C CA . ARG A 1 477 ? -26.143 -1.827 14.604 1.00 90.69 477 ARG A CA 1
ATOM 3914 C C . ARG A 1 477 ? -25.970 -1.522 13.109 1.00 90.69 477 ARG A C 1
ATOM 3916 O O . ARG A 1 477 ? -25.195 -2.204 12.441 1.00 90.69 477 ARG A O 1
ATOM 3923 N N . ALA A 1 478 ? -26.617 -0.476 12.593 1.00 88.56 478 ALA A N 1
ATOM 3924 C CA . ALA A 1 478 ? -26.477 -0.052 11.199 1.00 88.56 478 ALA A CA 1
ATOM 3925 C C . ALA A 1 478 ? -25.080 0.512 10.881 1.00 88.56 478 ALA A C 1
ATOM 3927 O O . ALA A 1 478 ? -24.544 0.248 9.806 1.00 88.56 478 ALA A O 1
ATOM 3928 N N . ASN A 1 479 ? -24.467 1.263 11.800 1.00 90.75 479 ASN A N 1
ATOM 3929 C CA . ASN A 1 479 ? -23.106 1.775 11.628 1.00 90.75 479 ASN A CA 1
ATOM 3930 C C . ASN A 1 479 ? -22.050 0.670 11.772 1.00 90.75 479 ASN A C 1
ATOM 3932 O O . ASN A 1 479 ? -21.118 0.637 10.972 1.00 90.75 479 ASN A O 1
ATOM 3936 N N . LYS A 1 480 ? -22.235 -0.291 12.690 1.00 89.38 480 LYS A N 1
ATOM 3937 C CA . LYS A 1 480 ? -21.400 -1.501 12.767 1.00 89.38 480 LYS A CA 1
ATOM 3938 C C . LYS A 1 480 ? -21.400 -2.260 11.433 1.00 89.38 480 LYS A C 1
ATOM 3940 O O . LYS A 1 480 ? -20.331 -2.546 10.909 1.00 89.38 480 LYS A O 1
ATOM 3945 N N . ALA A 1 481 ? -22.575 -2.501 10.846 1.00 85.75 481 ALA A N 1
ATOM 3946 C CA . ALA A 1 481 ? -22.682 -3.196 9.563 1.00 85.75 481 ALA A CA 1
ATOM 3947 C C . ALA A 1 481 ? -21.971 -2.453 8.411 1.00 85.75 481 ALA A C 1
ATOM 3949 O O . ALA A 1 481 ? -21.342 -3.095 7.573 1.00 85.75 481 ALA A O 1
ATOM 3950 N N . LYS A 1 482 ? -22.012 -1.108 8.380 1.00 90.19 482 LYS A N 1
ATOM 3951 C CA . LYS A 1 482 ? -21.223 -0.312 7.416 1.00 90.19 482 LYS A CA 1
ATOM 3952 C C . LYS A 1 482 ? -19.725 -0.535 7.612 1.00 90.19 482 LYS A C 1
ATOM 3954 O O . LYS A 1 482 ? -19.049 -0.880 6.648 1.00 90.19 482 LYS A O 1
ATOM 3959 N N . LEU A 1 483 ? -19.231 -0.407 8.845 1.00 86.00 483 LEU A N 1
ATOM 3960 C CA . LEU A 1 483 ? -17.814 -0.602 9.168 1.00 86.00 483 LEU A CA 1
ATOM 3961 C C . LEU A 1 483 ? -17.339 -2.018 8.809 1.00 86.00 483 LEU A C 1
ATOM 3963 O O . LEU A 1 483 ? -16.255 -2.172 8.263 1.00 86.00 483 LEU A O 1
ATOM 3967 N N . GLU A 1 484 ? -18.164 -3.048 9.009 1.00 89.75 484 GLU A N 1
ATOM 3968 C CA . GLU A 1 484 ? -17.858 -4.419 8.572 1.00 89.75 484 GLU A CA 1
ATOM 3969 C C . GLU A 1 484 ? -17.771 -4.541 7.036 1.00 89.75 484 GLU A C 1
ATOM 3971 O O . GLU A 1 484 ? -16.855 -5.189 6.521 1.00 89.75 484 GLU A O 1
ATOM 3976 N N . THR A 1 485 ? -18.643 -3.859 6.279 1.00 90.75 485 THR A N 1
ATOM 3977 C CA . THR A 1 485 ? -18.519 -3.789 4.806 1.00 90.75 485 THR A CA 1
ATOM 3978 C C . THR A 1 485 ? -17.327 -2.952 4.328 1.00 90.75 485 THR A C 1
ATOM 3980 O O . THR A 1 485 ? -16.727 -3.263 3.300 1.00 90.75 485 THR A O 1
ATOM 3983 N N . GLU A 1 486 ? -16.936 -1.917 5.072 1.00 89.00 486 GLU A N 1
ATOM 3984 C CA . GLU A 1 486 ? -15.770 -1.088 4.758 1.00 89.00 486 GLU A CA 1
ATOM 3985 C C . GLU A 1 486 ? -14.471 -1.860 5.034 1.00 89.00 486 GLU A C 1
ATOM 3987 O O . GLU A 1 486 ? -13.648 -1.987 4.126 1.00 89.00 486 GLU A O 1
ATOM 3992 N N . ILE A 1 487 ? -14.332 -2.489 6.208 1.00 87.00 487 ILE A N 1
ATOM 3993 C CA . ILE A 1 487 ? -13.190 -3.343 6.582 1.00 87.00 487 ILE A CA 1
ATOM 3994 C C . ILE A 1 487 ? -12.991 -4.480 5.573 1.00 87.00 487 ILE A C 1
ATOM 3996 O O . ILE A 1 487 ? -11.877 -4.675 5.086 1.00 87.00 487 ILE A O 1
ATOM 4000 N N . THR A 1 488 ? -14.052 -5.204 5.203 1.00 91.31 488 THR A N 1
ATOM 4001 C CA . THR A 1 488 ? -13.949 -6.283 4.202 1.00 91.31 488 THR A CA 1
ATOM 4002 C C . THR A 1 488 ? -13.560 -5.748 2.820 1.00 91.31 488 THR A C 1
ATOM 4004 O O . THR A 1 488 ? -12.726 -6.356 2.146 1.00 91.31 488 THR A O 1
ATOM 4007 N N . SER A 1 489 ? -14.055 -4.572 2.409 1.00 88.06 489 SER A N 1
ATOM 4008 C CA . SER A 1 489 ? -13.614 -3.936 1.158 1.00 88.06 489 SER A CA 1
ATOM 4009 C C . SER A 1 489 ? -12.132 -3.524 1.183 1.00 88.06 489 SER A C 1
ATOM 4011 O O . SER A 1 489 ? -11.414 -3.744 0.205 1.00 88.06 489 SER A O 1
ATOM 4013 N N . VAL A 1 490 ? -11.642 -3.004 2.315 1.00 85.38 490 VAL A N 1
ATOM 4014 C CA . VAL A 1 490 ? -10.232 -2.633 2.520 1.00 85.38 490 VAL A CA 1
ATOM 4015 C C . VAL A 1 490 ? -9.336 -3.872 2.515 1.00 85.38 490 VAL A C 1
ATOM 4017 O O . VAL A 1 490 ? -8.306 -3.863 1.846 1.00 85.38 490 VAL A O 1
ATOM 4020 N N . GLN A 1 491 ? -9.743 -4.967 3.162 1.00 88.50 491 GLN A N 1
ATOM 4021 C CA . GLN A 1 491 ? -9.018 -6.242 3.132 1.00 88.50 491 GLN A CA 1
ATOM 4022 C C . GLN A 1 491 ? -8.919 -6.823 1.712 1.00 88.50 491 GLN A C 1
ATOM 4024 O O . GLN A 1 491 ? -7.842 -7.260 1.303 1.00 88.50 491 GLN A O 1
ATOM 4029 N N . ILE A 1 492 ? -10.002 -6.786 0.927 1.00 87.62 492 ILE A N 1
ATOM 4030 C CA . ILE A 1 492 ? -9.994 -7.228 -0.479 1.00 87.62 492 ILE A CA 1
ATOM 4031 C C . ILE A 1 492 ? -9.048 -6.354 -1.319 1.00 87.62 492 ILE A C 1
ATOM 4033 O O . ILE A 1 492 ? -8.241 -6.885 -2.086 1.00 87.62 492 ILE A O 1
ATOM 4037 N N . ASN A 1 493 ? -9.089 -5.030 -1.138 1.00 85.50 493 ASN A N 1
ATOM 4038 C CA . ASN A 1 493 ? -8.197 -4.098 -1.830 1.00 85.50 493 ASN A CA 1
ATOM 4039 C C . ASN A 1 493 ? -6.723 -4.300 -1.435 1.00 85.50 493 ASN A C 1
ATOM 4041 O O . ASN A 1 493 ? -5.862 -4.332 -2.312 1.00 85.50 493 ASN A O 1
ATOM 4045 N N . ALA A 1 494 ? -6.424 -4.521 -0.151 1.00 80.94 494 ALA A N 1
ATOM 4046 C CA . ALA A 1 494 ? -5.076 -4.818 0.334 1.00 80.94 494 ALA A CA 1
ATOM 4047 C C . ALA A 1 494 ? -4.540 -6.147 -0.231 1.00 80.94 494 ALA A C 1
ATOM 4049 O O . ALA A 1 494 ? -3.407 -6.207 -0.710 1.00 80.94 494 ALA A O 1
ATOM 4050 N N . GLN A 1 495 ? -5.365 -7.201 -0.278 1.00 87.81 495 GLN A N 1
ATOM 4051 C CA . GLN A 1 495 ? -4.993 -8.464 -0.928 1.00 87.81 495 GLN A CA 1
ATOM 4052 C C . GLN A 1 495 ? -4.781 -8.314 -2.442 1.00 87.81 495 GLN A C 1
ATOM 4054 O O . GLN A 1 495 ? -3.940 -9.012 -3.014 1.00 87.81 495 GLN A O 1
ATOM 4059 N N . ALA A 1 496 ? -5.535 -7.438 -3.112 1.00 85.56 496 ALA A N 1
ATOM 4060 C CA . ALA A 1 496 ? -5.335 -7.136 -4.527 1.00 85.56 496 ALA A CA 1
ATOM 4061 C C . ALA A 1 496 ? -4.027 -6.359 -4.761 1.00 85.56 496 ALA A C 1
ATOM 4063 O O . ALA A 1 496 ? -3.269 -6.717 -5.662 1.00 85.56 496 ALA A O 1
ATOM 4064 N N . ALA A 1 497 ? -3.724 -5.368 -3.916 1.00 83.75 497 ALA A N 1
ATOM 4065 C CA . ALA A 1 497 ? -2.475 -4.612 -3.952 1.00 83.75 497 ALA A CA 1
ATOM 4066 C C . ALA A 1 497 ? -1.254 -5.513 -3.698 1.00 83.75 497 ALA A C 1
ATOM 4068 O O . ALA A 1 497 ? -0.329 -5.516 -4.505 1.00 83.75 497 ALA A O 1
ATOM 4069 N N . GLY A 1 498 ? -1.280 -6.368 -2.669 1.00 86.19 498 GLY A N 1
ATOM 4070 C CA . GLY A 1 498 ? -0.195 -7.324 -2.402 1.00 86.19 498 GLY A CA 1
ATOM 4071 C C . GLY A 1 498 ? 0.061 -8.292 -3.567 1.00 86.19 498 GLY A C 1
ATOM 4072 O O . GLY A 1 498 ? 1.208 -8.570 -3.909 1.00 86.19 498 GLY A O 1
ATOM 4073 N N . LYS A 1 499 ? -0.997 -8.743 -4.258 1.00 89.50 499 LYS A N 1
ATOM 4074 C CA . LYS A 1 499 ? -0.871 -9.547 -5.490 1.00 89.50 499 LYS A CA 1
ATOM 4075 C C . LYS A 1 499 ? -0.280 -8.756 -6.664 1.00 89.50 499 LYS A C 1
ATOM 4077 O O . LYS A 1 499 ? 0.396 -9.357 -7.495 1.00 89.50 499 LYS A O 1
ATOM 4082 N N . GLN A 1 500 ? -0.517 -7.445 -6.744 1.00 86.25 500 GLN A N 1
ATOM 4083 C CA . GLN A 1 500 ? 0.131 -6.581 -7.736 1.00 86.25 500 GLN A CA 1
ATOM 4084 C C . GLN A 1 500 ? 1.615 -6.377 -7.415 1.00 86.25 500 GLN A C 1
ATOM 4086 O O . GLN A 1 500 ? 2.423 -6.576 -8.315 1.00 86.25 500 GLN A O 1
ATOM 4091 N N . VAL A 1 501 ? 1.979 -6.095 -6.156 1.00 85.50 501 VAL A N 1
ATOM 4092 C CA . VAL A 1 501 ? 3.381 -5.933 -5.716 1.00 85.50 501 VAL A CA 1
ATOM 4093 C C . VAL A 1 501 ? 4.210 -7.182 -6.038 1.00 85.50 501 VAL A C 1
ATOM 4095 O O . VAL A 1 501 ? 5.204 -7.094 -6.755 1.00 85.50 501 VAL A O 1
ATOM 4098 N N . LEU A 1 502 ? 3.732 -8.369 -5.641 1.00 90.94 502 LEU A N 1
ATOM 4099 C CA . LEU A 1 502 ? 4.402 -9.645 -5.937 1.00 90.94 502 LEU A CA 1
ATOM 4100 C C . LEU A 1 502 ? 4.546 -9.928 -7.445 1.00 90.94 502 LEU A C 1
ATOM 4102 O O . LEU A 1 502 ? 5.487 -10.603 -7.868 1.00 90.94 502 LEU A O 1
ATOM 4106 N N . GLN A 1 503 ? 3.621 -9.429 -8.272 1.00 89.25 503 GLN A N 1
ATOM 4107 C CA . GLN A 1 503 ? 3.724 -9.538 -9.726 1.00 89.25 503 GLN A CA 1
ATOM 4108 C C . GLN A 1 503 ? 4.718 -8.513 -10.297 1.00 89.25 503 GLN A C 1
ATOM 4110 O O . GLN A 1 503 ? 5.515 -8.880 -11.160 1.00 89.25 503 GLN A O 1
ATOM 4115 N N . THR A 1 504 ? 4.745 -7.273 -9.795 1.00 86.25 504 THR A N 1
ATOM 4116 C CA . THR A 1 504 ? 5.730 -6.267 -10.220 1.00 86.25 504 THR A CA 1
ATOM 4117 C C . THR A 1 504 ? 7.152 -6.635 -9.812 1.00 86.25 504 THR A C 1
ATOM 4119 O O . THR A 1 504 ? 8.049 -6.465 -10.630 1.00 86.25 504 THR A O 1
ATOM 4122 N N . ASP A 1 505 ? 7.370 -7.224 -8.633 1.00 88.06 505 ASP A N 1
ATOM 4123 C CA . ASP A 1 505 ? 8.690 -7.723 -8.215 1.00 88.06 505 ASP A CA 1
ATOM 4124 C C . ASP A 1 505 ? 9.184 -8.835 -9.142 1.00 88.06 505 ASP A C 1
ATOM 4126 O O . ASP A 1 505 ? 10.337 -8.847 -9.576 1.00 88.06 505 ASP A O 1
ATOM 4130 N N . LYS A 1 506 ? 8.287 -9.751 -9.521 1.00 91.81 506 LYS A N 1
ATOM 4131 C CA . LYS A 1 506 ? 8.582 -10.823 -10.474 1.00 91.81 506 LYS A CA 1
ATOM 4132 C C . LYS A 1 506 ? 8.906 -10.291 -11.872 1.00 91.81 506 LYS A C 1
ATOM 4134 O O . LYS A 1 506 ? 9.835 -10.785 -12.514 1.00 91.81 506 LYS A O 1
ATOM 4139 N N . ASP A 1 507 ? 8.171 -9.288 -12.346 1.00 88.31 507 ASP A N 1
ATOM 4140 C CA . ASP A 1 507 ? 8.451 -8.639 -13.629 1.00 88.31 507 ASP A CA 1
ATOM 4141 C C . ASP A 1 507 ? 9.766 -7.839 -13.579 1.00 88.31 507 ASP A C 1
ATOM 4143 O O . ASP A 1 507 ? 10.553 -7.889 -14.527 1.00 88.31 507 ASP A O 1
ATOM 4147 N N . LEU A 1 508 ? 10.073 -7.194 -12.449 1.00 89.38 508 LEU A N 1
ATOM 4148 C CA . LEU A 1 508 ? 11.323 -6.473 -12.197 1.00 89.38 508 LEU A CA 1
ATOM 4149 C C . LEU A 1 508 ? 12.528 -7.428 -12.138 1.00 89.38 508 LEU A C 1
ATOM 4151 O O . LEU A 1 508 ? 13.564 -7.132 -12.736 1.00 89.38 508 LEU A O 1
ATOM 4155 N N . LEU A 1 509 ? 12.393 -8.605 -11.519 1.00 92.06 509 LEU A N 1
ATOM 4156 C CA . LEU A 1 509 ? 13.398 -9.677 -11.560 1.00 92.06 509 LEU A CA 1
ATOM 4157 C C . LEU A 1 509 ? 13.638 -10.178 -12.993 1.00 92.06 509 LEU A C 1
ATOM 4159 O O . LEU A 1 509 ? 14.787 -10.251 -13.431 1.00 92.06 509 LEU A O 1
ATOM 4163 N N . MET A 1 510 ? 12.577 -10.430 -13.772 1.00 89.12 510 MET A N 1
ATOM 4164 C CA . MET A 1 510 ? 12.714 -10.798 -15.190 1.00 89.12 510 MET A CA 1
ATOM 4165 C C . MET A 1 510 ? 13.367 -9.692 -16.035 1.00 89.12 510 MET A C 1
ATOM 4167 O O . MET A 1 510 ? 14.046 -9.992 -17.020 1.00 89.12 510 MET A O 1
ATOM 4171 N N . VAL A 1 511 ? 13.181 -8.419 -15.675 1.00 87.12 511 VAL A N 1
ATOM 4172 C CA . VAL A 1 511 ? 13.869 -7.282 -16.303 1.00 87.12 511 VAL A CA 1
ATOM 4173 C C . VAL A 1 511 ? 15.346 -7.236 -15.894 1.00 87.12 511 VAL A C 1
ATOM 4175 O O . VAL A 1 511 ? 16.190 -7.107 -16.781 1.00 87.12 511 VAL A O 1
ATOM 4178 N N . ARG A 1 512 ? 15.688 -7.431 -14.610 1.00 89.50 512 ARG A N 1
ATOM 4179 C CA . ARG A 1 512 ? 17.084 -7.536 -14.133 1.00 89.50 512 ARG A CA 1
ATOM 4180 C C . ARG A 1 512 ? 17.842 -8.657 -14.852 1.00 89.50 512 ARG A C 1
ATOM 4182 O O . ARG A 1 512 ? 18.878 -8.386 -15.454 1.00 89.50 512 ARG A O 1
ATOM 4189 N N . GLU A 1 513 ? 17.275 -9.864 -14.922 1.00 91.00 513 GLU A N 1
ATOM 4190 C CA . GLU A 1 513 ? 17.848 -10.990 -15.679 1.00 91.00 513 GLU A CA 1
ATOM 4191 C C . GLU A 1 513 ? 18.133 -10.645 -17.153 1.00 91.00 513 GLU A C 1
ATOM 4193 O O . GLU A 1 513 ? 19.126 -11.094 -17.728 1.00 91.00 513 GLU A O 1
ATOM 4198 N N . ARG A 1 514 ? 17.238 -9.888 -17.803 1.00 89.31 514 ARG A N 1
ATOM 4199 C CA . ARG A 1 514 ? 17.421 -9.459 -19.199 1.00 89.31 514 ARG A CA 1
ATOM 4200 C C . ARG A 1 514 ? 18.510 -8.401 -19.324 1.00 89.31 514 ARG A C 1
ATOM 4202 O O . ARG A 1 514 ? 19.280 -8.466 -20.277 1.00 89.31 514 ARG A O 1
ATOM 4209 N N . PHE A 1 515 ? 18.611 -7.472 -18.375 1.00 87.31 515 PHE A N 1
ATOM 4210 C CA . PHE A 1 515 ? 19.700 -6.495 -18.334 1.00 87.31 515 PHE A CA 1
ATOM 4211 C C . PHE A 1 515 ? 21.066 -7.157 -18.123 1.00 87.31 515 PHE A C 1
ATOM 4213 O O . PHE A 1 515 ? 22.021 -6.759 -18.782 1.00 87.31 515 PHE A O 1
ATOM 4220 N N . GLU A 1 516 ? 21.176 -8.195 -17.292 1.00 91.44 516 GLU A N 1
ATOM 4221 C CA . GLU A 1 516 ? 22.429 -8.949 -17.128 1.00 91.44 516 GLU A CA 1
ATOM 4222 C C . GLU A 1 516 ? 22.821 -9.722 -18.395 1.00 91.44 516 GLU A C 1
ATOM 4224 O O . GLU A 1 516 ? 23.980 -9.682 -18.819 1.00 91.44 516 GLU A O 1
ATOM 4229 N N . LYS A 1 517 ? 21.852 -10.357 -19.067 1.00 92.06 517 LYS A N 1
ATOM 4230 C CA . LYS A 1 517 ? 22.073 -11.020 -20.365 1.00 92.06 517 LYS A CA 1
ATOM 4231 C C . LYS A 1 517 ? 22.530 -10.005 -21.423 1.00 92.06 517 LYS A C 1
ATOM 4233 O O . LYS A 1 517 ? 23.601 -10.172 -21.994 1.00 92.06 517 LYS A O 1
ATOM 4238 N N . MET A 1 518 ? 21.832 -8.877 -21.565 1.00 88.44 518 MET A N 1
ATOM 4239 C CA . MET A 1 518 ? 22.242 -7.768 -22.444 1.00 88.44 518 MET A CA 1
ATOM 4240 C C . MET A 1 518 ? 23.628 -7.197 -22.084 1.00 88.44 518 MET A C 1
ATOM 4242 O O . MET A 1 518 ? 24.401 -6.846 -22.973 1.00 88.44 518 MET A O 1
ATOM 4246 N N . ARG A 1 519 ? 23.977 -7.110 -20.792 1.00 93.62 519 ARG A N 1
ATOM 4247 C CA . ARG A 1 519 ? 25.284 -6.621 -20.315 1.00 93.62 519 ARG A CA 1
ATOM 4248 C C . ARG A 1 519 ? 26.420 -7.578 -20.678 1.00 93.62 519 ARG A C 1
ATOM 4250 O O . ARG A 1 519 ? 27.466 -7.114 -21.126 1.00 93.62 519 ARG A O 1
ATOM 4257 N N . THR A 1 520 ? 26.216 -8.886 -20.526 1.00 93.75 520 THR A N 1
ATOM 4258 C CA . THR A 1 520 ? 27.214 -9.902 -20.910 1.00 93.75 520 THR A CA 1
ATOM 4259 C C . THR A 1 520 ? 27.342 -10.031 -22.431 1.00 93.75 520 THR A C 1
ATOM 4261 O O . THR A 1 520 ? 28.460 -10.088 -22.941 1.00 93.75 520 THR A O 1
ATOM 4264 N N . GLU A 1 521 ? 26.237 -9.958 -23.179 1.00 91.75 521 GLU A N 1
ATOM 4265 C CA . GLU A 1 521 ? 26.253 -9.879 -24.647 1.00 91.75 521 GLU A CA 1
ATOM 4266 C C . GLU A 1 521 ? 26.993 -8.628 -25.144 1.00 91.75 521 GLU A C 1
ATOM 4268 O O . GLU A 1 521 ? 27.835 -8.736 -26.039 1.00 91.75 521 GLU A O 1
ATOM 4273 N N . LYS A 1 522 ? 26.770 -7.461 -24.518 1.00 91.81 522 LYS A N 1
ATOM 4274 C CA . LYS A 1 522 ? 27.539 -6.244 -24.814 1.00 91.81 522 LYS A CA 1
ATOM 4275 C C . LYS A 1 522 ? 29.030 -6.444 -24.535 1.00 91.81 522 LYS A C 1
ATOM 4277 O O . LYS A 1 522 ? 29.837 -6.144 -25.403 1.00 91.81 522 LYS A O 1
ATOM 4282 N N . GLN A 1 523 ? 29.413 -6.992 -23.381 1.00 93.00 523 GLN A N 1
ATOM 4283 C CA . GLN A 1 523 ? 30.827 -7.233 -23.054 1.00 93.00 523 GLN A CA 1
ATOM 4284 C C . GLN A 1 523 ? 31.518 -8.163 -24.068 1.00 93.00 523 GLN A C 1
ATOM 4286 O O . GLN A 1 523 ? 32.669 -7.923 -24.428 1.00 93.00 523 GLN A O 1
ATOM 4291 N N . LEU A 1 524 ? 30.821 -9.185 -24.573 1.00 93.31 524 LEU A N 1
ATOM 4292 C CA . LEU A 1 524 ? 31.331 -10.066 -25.632 1.00 93.31 524 LEU A CA 1
ATOM 4293 C C . LEU A 1 524 ? 31.437 -9.353 -26.993 1.00 93.31 524 LEU A C 1
ATOM 4295 O O . LEU A 1 524 ? 32.371 -9.615 -27.753 1.00 93.31 524 LEU A O 1
ATOM 4299 N N . LEU A 1 525 ? 30.512 -8.440 -27.303 1.00 91.75 525 LEU A N 1
ATOM 4300 C CA . LEU A 1 525 ? 30.582 -7.572 -28.483 1.00 91.75 525 LEU A CA 1
ATOM 4301 C C . LEU A 1 525 ? 31.740 -6.571 -28.389 1.00 91.75 525 LEU A C 1
ATOM 4303 O O . LEU A 1 525 ? 32.519 -6.485 -29.334 1.00 91.75 525 LEU A O 1
ATOM 4307 N N . ASP A 1 526 ? 31.902 -5.888 -27.255 1.00 92.69 526 ASP A N 1
ATOM 4308 C CA . ASP A 1 526 ? 32.985 -4.933 -26.994 1.00 92.69 526 ASP A CA 1
ATOM 4309 C C . ASP A 1 526 ? 34.360 -5.631 -27.127 1.00 92.69 526 ASP A C 1
ATOM 4311 O O . ASP A 1 526 ? 35.230 -5.157 -27.859 1.00 92.69 526 ASP A O 1
ATOM 4315 N N . GLN A 1 527 ? 34.531 -6.825 -26.536 1.00 95.06 527 GLN A N 1
ATOM 4316 C CA . GLN A 1 527 ? 35.737 -7.658 -26.704 1.00 95.06 527 GLN A CA 1
ATOM 4317 C C . GLN A 1 527 ? 35.985 -8.068 -28.164 1.00 95.06 527 GLN A C 1
ATOM 4319 O O . GLN A 1 527 ? 37.129 -8.100 -28.624 1.00 95.06 527 GLN A O 1
ATOM 4324 N N . LYS A 1 528 ? 34.928 -8.394 -28.918 1.00 94.44 528 LYS A N 1
ATOM 4325 C CA . LYS A 1 528 ? 35.040 -8.758 -30.337 1.00 94.44 528 LYS A CA 1
ATOM 4326 C C . LYS A 1 528 ? 35.402 -7.552 -31.208 1.00 94.44 528 LYS A C 1
ATOM 4328 O O . LYS A 1 528 ? 36.170 -7.710 -32.155 1.00 94.44 528 LYS A O 1
ATOM 4333 N N . VAL A 1 529 ? 34.892 -6.362 -30.889 1.00 91.12 529 VAL A N 1
ATOM 4334 C CA . VAL A 1 529 ? 35.301 -5.103 -31.528 1.00 91.12 529 VAL A CA 1
ATOM 4335 C C . VAL A 1 529 ? 36.774 -4.828 -31.233 1.00 91.12 529 VAL A C 1
ATOM 4337 O O . VAL A 1 529 ? 37.528 -4.594 -32.169 1.00 91.12 529 VAL A O 1
ATOM 4340 N N . GLU A 1 530 ? 37.225 -4.962 -29.983 1.00 95.06 530 GLU A N 1
ATOM 4341 C CA . GLU A 1 530 ? 38.637 -4.780 -29.614 1.00 95.06 530 GLU A CA 1
ATOM 4342 C C . GLU A 1 530 ? 39.574 -5.741 -30.379 1.00 95.06 530 GLU A C 1
ATOM 4344 O O . GLU A 1 530 ? 40.623 -5.329 -30.879 1.00 95.06 530 GLU A O 1
ATOM 4349 N N . GLN A 1 531 ? 39.184 -7.013 -30.529 1.00 95.44 531 GLN A N 1
ATOM 4350 C CA . GLN A 1 531 ? 39.918 -7.999 -31.337 1.00 95.44 531 GLN A CA 1
ATOM 4351 C C . GLN A 1 531 ? 39.962 -7.622 -32.825 1.00 95.44 531 GLN A C 1
ATOM 4353 O O . GLN A 1 531 ? 41.018 -7.721 -33.452 1.00 95.44 531 GLN A O 1
ATOM 4358 N N . LEU A 1 532 ? 38.837 -7.170 -33.392 1.00 92.50 532 LEU A N 1
ATOM 4359 C CA . LEU A 1 532 ? 38.771 -6.737 -34.789 1.00 92.50 532 LEU A CA 1
ATOM 4360 C C . LEU A 1 532 ? 39.629 -5.489 -35.030 1.00 92.50 532 LEU A C 1
ATOM 4362 O O . LEU A 1 532 ? 40.415 -5.489 -35.975 1.00 92.50 532 LEU A O 1
ATOM 4366 N N . THR A 1 533 ? 39.562 -4.486 -34.150 1.00 94.00 533 THR A N 1
ATOM 4367 C CA . THR A 1 533 ? 40.402 -3.280 -34.211 1.00 94.00 533 THR A CA 1
ATOM 4368 C C . THR A 1 533 ? 41.888 -3.630 -34.173 1.00 94.00 533 THR A C 1
ATOM 4370 O O . THR A 1 533 ? 42.636 -3.144 -35.016 1.00 94.00 533 THR A O 1
ATOM 4373 N N . LYS A 1 534 ? 42.319 -4.540 -33.285 1.00 95.00 534 LYS A N 1
ATOM 4374 C CA . LYS A 1 534 ? 43.715 -5.018 -33.252 1.00 95.00 534 LYS A CA 1
ATOM 4375 C C . LYS A 1 534 ? 44.127 -5.673 -34.574 1.00 95.00 534 LYS A C 1
ATOM 4377 O O . LYS A 1 534 ? 45.153 -5.304 -35.141 1.00 95.00 534 LYS A O 1
ATOM 4382 N N . SER A 1 535 ? 43.292 -6.565 -35.115 1.00 93.75 535 SER A N 1
ATOM 4383 C CA . SER A 1 535 ? 43.565 -7.213 -36.409 1.00 93.75 535 SER A CA 1
ATOM 4384 C C . SER A 1 535 ? 43.590 -6.232 -37.592 1.00 93.75 535 SER A C 1
ATOM 4386 O O . SER A 1 535 ? 44.336 -6.443 -38.548 1.00 93.75 535 SER A O 1
ATOM 4388 N N . LEU A 1 536 ? 42.823 -5.137 -37.517 1.00 92.38 536 LEU A N 1
ATOM 4389 C CA . LEU A 1 536 ? 42.855 -4.055 -38.498 1.00 92.38 536 LEU A CA 1
ATOM 4390 C C . LEU A 1 536 ? 44.167 -3.269 -38.395 1.00 92.38 536 LEU A C 1
ATOM 4392 O O . LEU A 1 536 ? 44.843 -3.119 -39.408 1.00 92.38 536 LEU A O 1
ATOM 4396 N N . THR A 1 537 ? 44.585 -2.859 -37.193 1.00 93.56 537 THR A N 1
ATOM 4397 C CA . THR A 1 537 ? 45.865 -2.150 -37.003 1.00 93.56 537 THR A CA 1
ATOM 4398 C C . THR A 1 537 ? 47.076 -3.000 -37.405 1.00 93.56 537 THR A C 1
ATOM 4400 O O . THR A 1 537 ? 48.000 -2.490 -38.035 1.00 93.56 537 THR A O 1
ATOM 4403 N N . GLU A 1 538 ? 47.053 -4.313 -37.144 1.00 94.88 538 GLU A N 1
ATOM 4404 C CA . GLU A 1 538 ? 48.086 -5.247 -37.617 1.00 94.88 538 GLU A CA 1
ATOM 4405 C C . GLU A 1 538 ? 48.133 -5.328 -39.155 1.00 94.88 538 GLU A C 1
ATOM 4407 O O . GLU A 1 538 ? 49.216 -5.357 -39.747 1.00 94.88 538 GLU A O 1
ATOM 4412 N N . ALA A 1 539 ? 46.970 -5.328 -39.817 1.00 92.12 539 ALA A N 1
ATOM 4413 C CA . ALA A 1 539 ? 46.877 -5.321 -41.275 1.00 92.12 539 ALA A CA 1
ATOM 4414 C C . ALA A 1 539 ? 47.312 -3.977 -41.888 1.00 92.12 539 ALA A C 1
ATOM 4416 O O . ALA A 1 539 ? 47.976 -3.968 -42.925 1.00 92.12 539 ALA A O 1
ATOM 4417 N N . GLU A 1 540 ? 46.990 -2.848 -41.253 1.00 92.56 540 GLU A N 1
ATOM 4418 C CA . GLU A 1 540 ? 47.424 -1.512 -41.676 1.00 92.56 540 GLU A CA 1
ATOM 4419 C C . GLU A 1 540 ? 48.941 -1.335 -41.537 1.00 92.56 540 GLU A C 1
ATOM 4421 O O . GLU A 1 540 ? 49.592 -0.883 -42.484 1.00 92.56 540 GLU A O 1
ATOM 4426 N N . GLU A 1 541 ? 49.538 -1.777 -40.423 1.00 93.94 541 GLU A N 1
ATOM 4427 C CA . GLU A 1 541 ? 50.995 -1.850 -40.272 1.00 93.94 541 GLU A CA 1
ATOM 4428 C C . GLU A 1 541 ? 51.640 -2.691 -41.381 1.00 93.94 541 GLU A C 1
ATOM 4430 O O . GLU A 1 541 ? 52.621 -2.272 -42.000 1.00 93.94 541 GLU A O 1
ATOM 4435 N N . GLU A 1 542 ? 51.092 -3.872 -41.669 1.00 94.25 542 GLU A N 1
ATOM 4436 C CA . GLU A 1 542 ? 51.630 -4.764 -42.694 1.00 94.25 542 GLU A CA 1
ATOM 4437 C C . GLU A 1 542 ? 51.490 -4.169 -44.110 1.00 94.25 542 GLU A C 1
ATOM 4439 O O . GLU A 1 542 ? 52.424 -4.248 -44.913 1.00 94.25 542 GLU A O 1
ATOM 4444 N N . VAL A 1 543 ? 50.401 -3.448 -44.400 1.00 93.31 543 VAL A N 1
ATOM 4445 C CA . VAL A 1 543 ? 50.246 -2.659 -45.635 1.00 93.31 543 VAL A CA 1
ATOM 4446 C C . VAL A 1 543 ? 51.263 -1.512 -45.707 1.00 93.31 543 VAL A C 1
ATOM 4448 O O . VAL A 1 543 ? 51.817 -1.260 -46.780 1.00 93.31 543 VAL A O 1
ATOM 4451 N N . LEU A 1 544 ? 51.587 -0.839 -44.598 1.00 93.25 544 LEU A N 1
ATOM 4452 C CA . LEU A 1 544 ? 52.625 0.203 -44.555 1.00 93.25 544 LEU A CA 1
ATOM 4453 C C . LEU A 1 544 ? 54.040 -0.372 -44.770 1.00 93.25 544 LEU A C 1
ATOM 4455 O O . LEU A 1 544 ? 54.846 0.217 -45.505 1.00 93.25 544 LEU A O 1
ATOM 4459 N N . ARG A 1 545 ? 54.339 -1.559 -44.225 1.00 94.56 545 ARG A N 1
ATOM 4460 C CA . ARG A 1 545 ? 55.581 -2.314 -44.497 1.00 94.56 545 ARG A CA 1
ATOM 4461 C C . ARG A 1 545 ? 55.670 -2.737 -45.971 1.00 94.56 545 ARG A C 1
ATOM 4463 O O . ARG A 1 545 ? 56.719 -2.585 -46.605 1.00 94.56 545 ARG A O 1
ATOM 4470 N N . GLN A 1 546 ? 54.569 -3.192 -46.568 1.00 93.50 546 GLN A N 1
ATOM 4471 C CA . GLN A 1 546 ? 54.516 -3.549 -47.993 1.00 93.50 546 GLN A CA 1
ATOM 4472 C C . GLN A 1 546 ? 54.619 -2.316 -48.910 1.00 93.50 546 GLN A C 1
ATOM 4474 O O . GLN A 1 546 ? 55.314 -2.351 -49.927 1.00 93.50 546 GLN A O 1
ATOM 4479 N N . ARG A 1 547 ? 54.023 -1.179 -48.530 1.00 94.56 547 ARG A N 1
ATOM 4480 C CA . ARG A 1 547 ? 54.119 0.091 -49.271 1.00 94.56 547 ARG A CA 1
ATOM 4481 C C . ARG A 1 547 ? 55.537 0.666 -49.259 1.00 94.56 547 ARG A C 1
ATOM 4483 O O . ARG A 1 547 ? 56.034 1.083 -50.305 1.00 94.56 547 ARG A O 1
ATOM 4490 N N . SER A 1 548 ? 56.201 0.663 -48.105 1.00 93.00 548 SER A N 1
ATOM 4491 C CA . SER A 1 548 ? 57.582 1.151 -47.969 1.00 93.00 548 SER A CA 1
ATOM 4492 C C . SER A 1 548 ? 58.591 0.244 -48.688 1.00 93.00 548 SER A C 1
ATOM 4494 O O . SER A 1 548 ? 59.450 0.740 -49.420 1.00 93.00 548 SER A O 1
ATOM 4496 N N . THR A 1 549 ? 58.451 -1.083 -48.597 1.00 94.69 549 THR A N 1
ATOM 4497 C CA . THR A 1 549 ? 59.280 -2.014 -49.389 1.00 94.69 549 THR A CA 1
ATOM 4498 C C . THR A 1 549 ? 59.036 -1.883 -50.897 1.00 94.69 549 THR A C 1
ATOM 4500 O O . THR A 1 549 ? 60.003 -1.886 -51.663 1.00 94.69 549 THR A O 1
ATOM 4503 N N . ALA A 1 550 ? 57.795 -1.656 -51.344 1.00 89.94 550 ALA A N 1
ATOM 4504 C CA . ALA A 1 550 ? 57.493 -1.353 -52.745 1.00 89.94 550 ALA A CA 1
ATOM 4505 C C . ALA A 1 550 ? 58.157 -0.047 -53.230 1.00 89.94 550 ALA A C 1
ATOM 4507 O O . ALA A 1 550 ? 58.730 -0.026 -54.320 1.00 89.94 550 ALA A O 1
ATOM 4508 N N . GLN A 1 551 ? 58.165 1.017 -52.417 1.00 92.50 551 GLN A N 1
ATOM 4509 C CA . GLN A 1 551 ? 58.886 2.264 -52.726 1.00 92.50 551 GLN A CA 1
ATOM 4510 C C . GLN A 1 551 ? 60.406 2.051 -52.823 1.00 92.50 551 GLN A C 1
ATOM 4512 O O . GLN A 1 551 ? 61.048 2.561 -53.746 1.00 92.50 551 GLN A O 1
ATOM 4517 N N . ILE A 1 552 ? 60.991 1.255 -51.920 1.00 92.69 552 ILE A N 1
ATOM 4518 C CA . ILE A 1 552 ? 62.416 0.893 -51.976 1.00 92.69 552 ILE A CA 1
ATOM 4519 C C . ILE A 1 552 ? 62.723 0.156 -53.287 1.00 92.69 552 ILE A C 1
ATOM 4521 O O . ILE A 1 552 ? 63.651 0.555 -53.999 1.00 92.69 552 ILE A O 1
ATOM 4525 N N . LEU A 1 553 ? 61.924 -0.855 -53.646 1.00 92.81 553 LEU A N 1
ATOM 4526 C CA . LEU A 1 553 ? 62.065 -1.616 -54.893 1.00 92.81 553 LEU A CA 1
ATOM 4527 C C . LEU A 1 553 ? 61.870 -0.742 -56.142 1.00 92.81 553 LEU A C 1
ATOM 4529 O O . LEU A 1 553 ? 62.627 -0.887 -57.102 1.00 92.81 553 LEU A O 1
ATOM 4533 N N . GLN A 1 554 ? 60.935 0.212 -56.128 1.00 93.44 554 GLN A N 1
ATOM 4534 C CA . GLN A 1 554 ? 60.788 1.188 -57.212 1.00 93.44 554 GLN A CA 1
ATOM 4535 C C . GLN A 1 554 ? 62.052 2.051 -57.358 1.00 93.44 554 GLN A C 1
ATOM 4537 O O . GLN A 1 554 ? 62.567 2.188 -58.467 1.00 93.44 554 GLN A O 1
ATOM 4542 N N . SER A 1 555 ? 62.615 2.557 -56.254 1.00 91.44 555 SER A N 1
ATOM 4543 C CA . SER A 1 555 ? 63.855 3.350 -56.297 1.00 91.44 555 SER A CA 1
ATOM 4544 C C . SER A 1 555 ? 65.059 2.550 -56.822 1.00 91.44 555 SER A C 1
ATOM 4546 O O . SER A 1 555 ? 65.956 3.111 -57.452 1.00 91.44 555 SER A O 1
ATOM 4548 N N . GLN A 1 556 ? 65.089 1.232 -56.586 1.00 93.56 556 GLN A N 1
ATOM 4549 C CA . GLN A 1 556 ? 66.095 0.323 -57.142 1.00 93.56 556 GLN A CA 1
ATOM 4550 C C . GLN A 1 556 ? 65.862 0.093 -58.642 1.00 93.56 556 GLN A C 1
ATOM 4552 O O . GLN A 1 556 ? 66.800 0.209 -59.428 1.00 93.56 556 GLN A O 1
ATOM 4557 N N . LEU A 1 557 ? 64.615 -0.140 -59.061 1.00 91.56 557 LEU A N 1
ATOM 4558 C CA . LEU A 1 557 ? 64.244 -0.284 -60.471 1.00 91.56 557 LEU A CA 1
ATOM 4559 C C . LEU A 1 557 ? 64.559 0.980 -61.288 1.00 91.56 557 LEU A C 1
ATOM 4561 O O . LEU A 1 557 ? 64.985 0.882 -62.436 1.00 91.56 557 LEU A O 1
ATOM 4565 N N . GLU A 1 558 ? 64.380 2.169 -60.714 1.00 92.38 558 GLU A N 1
ATOM 4566 C CA . GLU A 1 558 ? 64.732 3.441 -61.354 1.00 92.38 558 GLU A CA 1
ATOM 4567 C C . GLU A 1 558 ? 66.250 3.629 -61.478 1.00 92.38 558 GLU A C 1
ATOM 4569 O O . GLU A 1 558 ? 66.725 4.009 -62.552 1.00 92.38 558 GLU A O 1
ATOM 4574 N N . LYS A 1 559 ? 67.031 3.264 -60.449 1.00 92.31 559 LYS A N 1
ATOM 4575 C CA . LYS A 1 559 ? 68.505 3.216 -60.533 1.00 92.31 559 LYS A CA 1
ATOM 4576 C C . LYS A 1 559 ? 68.973 2.263 -61.635 1.00 92.31 559 LYS A C 1
ATOM 4578 O O . LYS A 1 559 ? 69.802 2.654 -62.456 1.00 92.31 559 LYS A O 1
ATOM 4583 N N . GLU A 1 560 ? 68.392 1.068 -61.724 1.00 88.81 560 GLU A N 1
ATOM 4584 C CA . GLU A 1 560 ? 68.745 0.095 -62.763 1.00 88.81 560 GLU A CA 1
ATOM 4585 C C . GLU A 1 560 ? 68.284 0.508 -64.166 1.00 88.81 560 GLU A C 1
ATOM 4587 O O . GLU A 1 560 ? 69.020 0.308 -65.130 1.00 88.81 560 GLU A O 1
ATOM 4592 N N . ARG A 1 561 ? 67.139 1.187 -64.311 1.00 92.44 561 ARG A N 1
ATOM 4593 C CA . ARG A 1 561 ? 66.745 1.824 -65.583 1.00 92.44 561 ARG A CA 1
ATOM 4594 C C . ARG A 1 561 ? 67.762 2.880 -66.021 1.00 92.44 561 ARG A C 1
ATOM 4596 O O . ARG A 1 561 ? 68.169 2.881 -67.181 1.00 92.44 561 ARG A O 1
ATOM 4603 N N . VAL A 1 562 ? 68.217 3.739 -65.106 1.00 91.88 562 VAL A N 1
ATOM 4604 C CA . VAL A 1 562 ? 69.251 4.750 -65.387 1.00 91.88 562 VAL A CA 1
ATOM 4605 C C . VAL A 1 562 ? 70.597 4.098 -65.731 1.00 91.88 562 VAL A C 1
ATOM 4607 O O . VAL A 1 562 ? 71.270 4.550 -66.657 1.00 91.88 562 VAL A O 1
ATOM 4610 N N . ASN A 1 563 ? 70.985 3.019 -65.046 1.00 92.50 563 ASN A N 1
ATOM 4611 C CA . ASN A 1 563 ? 72.194 2.255 -65.368 1.00 92.50 563 ASN A CA 1
ATOM 4612 C C . ASN A 1 563 ? 72.098 1.581 -66.746 1.00 92.50 563 ASN A C 1
ATOM 4614 O O . ASN A 1 563 ? 73.052 1.641 -67.519 1.00 92.50 563 ASN A O 1
ATOM 4618 N N . ASN A 1 564 ? 70.941 1.020 -67.100 1.00 89.81 564 ASN A N 1
ATOM 4619 C CA . ASN A 1 564 ? 70.714 0.412 -68.409 1.00 89.81 564 ASN A CA 1
ATOM 4620 C C . ASN A 1 564 ? 70.796 1.460 -69.538 1.00 89.81 564 ASN A C 1
ATOM 4622 O O . ASN A 1 564 ? 71.528 1.260 -70.500 1.00 89.81 564 ASN A O 1
ATOM 4626 N N . ILE A 1 565 ? 70.190 2.643 -69.367 1.00 91.88 565 ILE A N 1
ATOM 4627 C CA . ILE A 1 565 ? 70.314 3.764 -70.323 1.00 91.88 565 ILE A CA 1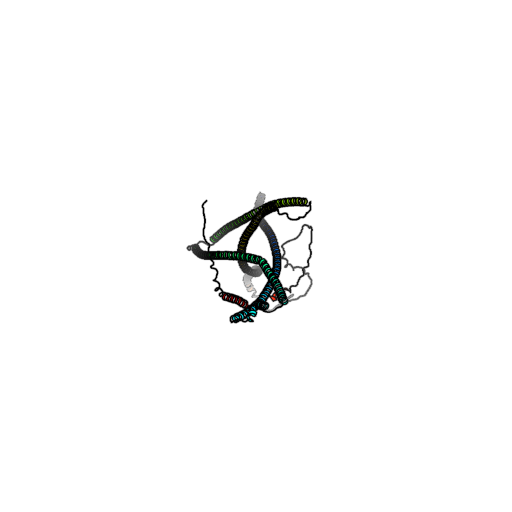
ATOM 4628 C C . ILE A 1 565 ? 71.781 4.210 -70.491 1.00 91.88 565 ILE A C 1
ATOM 4630 O O . ILE A 1 565 ? 72.229 4.458 -71.615 1.00 91.88 565 ILE A O 1
ATOM 4634 N N . LYS A 1 566 ? 72.572 4.273 -69.406 1.00 90.25 566 LYS A N 1
ATOM 4635 C CA . LYS A 1 566 ? 74.023 4.533 -69.504 1.00 90.25 566 LYS A CA 1
ATOM 4636 C C . LYS A 1 566 ? 74.714 3.454 -70.342 1.00 90.25 566 LYS A C 1
ATOM 4638 O O . LYS A 1 566 ? 75.382 3.789 -71.315 1.00 90.25 566 LYS A O 1
ATOM 4643 N N . LEU A 1 567 ? 74.483 2.176 -70.041 1.00 89.12 567 LEU A N 1
ATOM 4644 C CA . LEU A 1 567 ? 75.066 1.055 -70.783 1.00 89.12 567 LEU A CA 1
ATOM 4645 C C . LEU A 1 567 ? 74.639 1.037 -72.262 1.00 89.12 567 LEU A C 1
ATOM 4647 O O . LEU A 1 567 ? 75.474 0.776 -73.125 1.00 89.12 567 LEU A O 1
ATOM 4651 N N . GLU A 1 568 ? 73.390 1.376 -72.595 1.00 89.88 568 GLU A N 1
ATOM 4652 C CA . GLU A 1 568 ? 72.940 1.527 -73.984 1.00 89.88 568 GLU A CA 1
ATOM 4653 C C . GLU A 1 568 ? 73.640 2.688 -74.700 1.00 89.88 568 GLU A C 1
ATOM 4655 O O . GLU A 1 568 ? 74.042 2.543 -75.858 1.00 89.88 568 GLU A O 1
ATOM 4660 N N . THR A 1 569 ? 73.826 3.836 -74.039 1.00 88.88 569 THR A N 1
ATOM 4661 C CA . THR A 1 569 ? 74.554 4.969 -74.637 1.00 88.88 569 THR A CA 1
ATOM 4662 C C . THR A 1 569 ? 76.040 4.654 -74.823 1.00 88.88 569 THR A C 1
ATOM 4664 O O . THR A 1 569 ? 76.563 4.883 -75.915 1.00 88.88 569 THR A O 1
ATOM 4667 N N . GLU A 1 570 ? 76.701 4.020 -73.851 1.00 86.62 570 GLU A N 1
ATOM 4668 C CA . GLU A 1 570 ? 78.069 3.504 -73.993 1.00 86.62 570 GLU A CA 1
ATOM 4669 C C . GLU A 1 570 ? 78.182 2.476 -75.126 1.00 86.62 570 GLU A C 1
ATOM 4671 O O . GLU A 1 570 ? 79.095 2.550 -75.950 1.00 86.62 570 GLU A O 1
ATOM 4676 N N . LEU A 1 571 ? 77.232 1.544 -75.227 1.00 87.88 571 LEU A N 1
ATOM 4677 C CA . LEU A 1 571 ? 77.187 0.518 -76.269 1.00 87.88 571 LEU A CA 1
ATOM 4678 C C . LEU A 1 571 ? 76.920 1.123 -77.658 1.00 87.88 571 LEU A C 1
ATOM 4680 O O . LEU A 1 571 ? 77.468 0.650 -78.656 1.00 87.88 571 LEU A O 1
ATOM 4684 N N . ASN A 1 572 ? 76.151 2.208 -77.748 1.00 86.12 572 ASN A N 1
ATOM 4685 C CA . ASN A 1 572 ? 75.964 2.959 -78.989 1.00 86.12 572 ASN A CA 1
ATOM 4686 C C . ASN A 1 572 ? 77.201 3.804 -79.353 1.00 86.12 572 ASN A C 1
ATOM 4688 O O . ASN A 1 572 ? 77.556 3.865 -80.531 1.00 86.12 572 ASN A O 1
ATOM 4692 N N . VAL A 1 573 ? 77.939 4.349 -78.379 1.00 86.31 573 VAL A N 1
ATOM 4693 C CA . VAL A 1 573 ? 79.268 4.957 -78.603 1.00 86.31 573 VAL A CA 1
ATOM 4694 C C . VAL A 1 573 ? 80.294 3.898 -79.037 1.00 86.31 573 VAL A C 1
ATOM 4696 O O . VAL A 1 573 ? 81.088 4.146 -79.949 1.00 86.31 573 VAL A O 1
ATOM 4699 N N . ARG A 1 574 ? 80.243 2.679 -78.482 1.00 80.88 574 ARG A N 1
ATOM 4700 C CA . ARG A 1 574 ? 81.036 1.519 -78.933 1.00 80.88 574 ARG A CA 1
ATOM 4701 C C . ARG A 1 574 ? 80.687 1.111 -80.366 1.00 80.88 574 ARG A C 1
ATOM 4703 O O . ARG A 1 574 ? 81.601 0.932 -81.160 1.00 80.88 574 ARG A O 1
ATOM 4710 N N . LYS A 1 575 ? 79.405 1.048 -80.748 1.00 85.25 575 LYS A N 1
ATOM 4711 C CA . LYS A 1 575 ? 78.984 0.813 -82.148 1.00 85.25 575 LYS A CA 1
ATOM 4712 C C . LYS A 1 575 ? 79.438 1.936 -83.087 1.00 85.25 575 LYS A C 1
ATOM 4714 O O . LYS A 1 575 ? 79.931 1.662 -84.177 1.00 85.25 575 LYS A O 1
ATOM 4719 N N . GLY A 1 576 ? 79.309 3.197 -82.672 1.00 82.62 576 GLY A N 1
ATOM 4720 C CA . GLY A 1 576 ? 79.743 4.359 -83.454 1.00 82.62 576 GLY A CA 1
ATOM 4721 C C . GLY A 1 576 ? 81.254 4.370 -83.698 1.00 82.62 576 GLY A C 1
ATOM 4722 O O . GLY A 1 576 ? 81.700 4.558 -84.831 1.00 82.62 576 GLY A O 1
ATOM 4723 N N . SER A 1 577 ? 82.041 4.088 -82.657 1.00 80.31 577 SER A N 1
ATOM 4724 C CA . SER A 1 577 ? 83.497 3.932 -82.757 1.00 80.31 577 SER A CA 1
ATOM 4725 C C . SER A 1 577 ? 83.904 2.661 -83.508 1.00 80.31 577 SER A C 1
ATOM 4727 O O . SER A 1 577 ? 84.823 2.738 -84.317 1.00 80.31 577 SER A O 1
ATOM 4729 N N . GLN A 1 578 ? 83.183 1.541 -83.388 1.00 81.81 578 GLN A N 1
ATOM 4730 C CA . GLN A 1 578 ? 83.363 0.372 -84.260 1.00 81.81 578 GLN A CA 1
ATOM 4731 C C . GLN A 1 578 ? 83.126 0.741 -85.732 1.00 81.81 578 GLN A C 1
ATOM 4733 O O . GLN A 1 578 ? 83.951 0.420 -86.578 1.00 81.81 578 GLN A O 1
ATOM 4738 N N . GLY A 1 579 ? 82.081 1.509 -86.050 1.00 79.69 579 GLY A N 1
ATOM 4739 C CA . GLY A 1 579 ? 81.845 2.027 -87.401 1.00 79.69 579 GLY A CA 1
ATOM 4740 C C . GLY A 1 579 ? 82.903 3.029 -87.889 1.00 79.69 579 GLY A C 1
ATOM 4741 O O . GLY A 1 579 ? 82.972 3.313 -89.085 1.00 79.69 579 GLY A O 1
ATOM 4742 N N . ILE A 1 580 ? 83.737 3.590 -87.006 1.00 79.62 580 ILE A N 1
ATOM 4743 C CA . ILE A 1 580 ? 84.953 4.340 -87.372 1.00 79.62 580 ILE A CA 1
ATOM 4744 C C . ILE A 1 580 ? 86.124 3.370 -87.574 1.00 79.62 580 ILE A C 1
ATOM 4746 O O . ILE A 1 580 ? 86.807 3.471 -88.589 1.00 79.62 580 ILE A O 1
ATOM 4750 N N . ILE A 1 581 ? 86.310 2.395 -86.680 1.00 79.75 581 ILE A N 1
ATOM 4751 C CA . ILE A 1 581 ? 87.335 1.347 -86.779 1.00 79.75 581 ILE A CA 1
ATOM 4752 C C . ILE A 1 581 ? 87.172 0.558 -88.081 1.00 79.75 581 ILE A C 1
ATOM 4754 O O . ILE A 1 581 ? 88.133 0.448 -88.820 1.00 79.75 581 ILE A O 1
ATOM 4758 N N . GLU A 1 582 ? 85.972 0.112 -88.452 1.00 80.88 582 GLU A N 1
ATOM 4759 C CA . GLU A 1 582 ? 85.714 -0.589 -89.719 1.00 80.88 582 GLU A CA 1
ATOM 4760 C C . GLU A 1 582 ? 86.007 0.276 -90.955 1.00 80.88 582 GLU A C 1
ATOM 4762 O O . GLU A 1 582 ? 86.441 -0.242 -91.986 1.00 80.88 582 GLU A O 1
ATOM 4767 N N . ARG A 1 583 ? 85.807 1.600 -90.870 1.00 82.94 583 ARG A N 1
ATOM 4768 C CA . ARG A 1 583 ? 86.224 2.536 -91.927 1.00 82.94 583 ARG A CA 1
ATOM 4769 C C . ARG A 1 583 ? 87.743 2.681 -91.973 1.00 82.94 583 ARG A C 1
ATOM 4771 O O . ARG A 1 583 ? 88.296 2.668 -93.066 1.00 82.94 583 ARG A O 1
ATOM 4778 N N . LEU A 1 584 ? 88.418 2.739 -90.825 1.00 80.31 584 LEU A N 1
ATOM 4779 C CA . LEU A 1 584 ? 89.880 2.711 -90.748 1.00 80.31 584 LEU A CA 1
ATOM 4780 C C . LEU A 1 584 ? 90.439 1.380 -91.268 1.00 80.31 584 LEU A C 1
ATOM 4782 O O . LEU A 1 584 ? 91.365 1.407 -92.062 1.00 80.31 584 LEU A O 1
ATOM 4786 N N . THR A 1 585 ? 89.845 0.231 -90.936 1.00 84.31 585 THR A N 1
ATOM 4787 C CA . THR A 1 585 ? 90.219 -1.086 -91.473 1.00 84.31 585 THR A CA 1
ATOM 4788 C C . THR A 1 585 ? 89.998 -1.158 -92.982 1.00 84.31 585 THR A C 1
ATOM 4790 O O . THR A 1 585 ? 90.854 -1.683 -93.682 1.00 84.31 585 THR A O 1
ATOM 4793 N N . LYS A 1 586 ? 88.910 -0.589 -93.522 1.00 81.69 586 LYS A N 1
ATOM 4794 C CA . LYS A 1 586 ? 88.722 -0.475 -94.981 1.00 81.69 586 LYS A CA 1
ATOM 4795 C C . LYS A 1 586 ? 89.781 0.416 -95.627 1.00 81.69 586 LYS A C 1
ATOM 4797 O O . LYS A 1 586 ? 90.381 -0.007 -96.603 1.00 81.69 586 LYS A O 1
ATOM 4802 N N . VAL A 1 587 ? 90.075 1.584 -95.058 1.00 81.62 587 VAL A N 1
ATOM 4803 C CA . VAL A 1 587 ? 91.116 2.499 -95.560 1.00 81.62 587 VAL A CA 1
ATOM 4804 C C . VAL A 1 587 ? 92.524 1.894 -95.443 1.00 81.62 587 VAL A C 1
ATOM 4806 O O . VAL A 1 587 ? 93.339 2.072 -96.343 1.00 81.62 587 VAL A O 1
ATOM 4809 N N . VAL A 1 588 ? 92.808 1.126 -94.388 1.00 80.19 588 VAL A N 1
ATOM 4810 C CA . VAL A 1 588 ? 94.051 0.353 -94.229 1.00 80.19 588 VAL A CA 1
ATOM 4811 C C . VAL A 1 588 ? 94.115 -0.777 -95.253 1.00 80.19 588 VAL A C 1
ATOM 4813 O O . VAL A 1 588 ? 95.141 -0.914 -95.903 1.00 80.19 588 VAL A O 1
ATOM 4816 N N . ASN A 1 589 ? 93.029 -1.520 -95.481 1.00 80.00 589 ASN A N 1
ATOM 4817 C CA . ASN A 1 589 ? 92.968 -2.546 -96.526 1.00 80.00 589 ASN A CA 1
ATOM 4818 C C . ASN A 1 589 ? 93.091 -1.937 -97.934 1.00 80.00 589 ASN A C 1
ATOM 4820 O O . ASN A 1 589 ? 93.726 -2.527 -98.798 1.00 80.00 589 ASN A O 1
ATOM 4824 N N . GLU A 1 590 ? 92.543 -0.745 -98.182 1.00 80.75 590 GLU A N 1
ATOM 4825 C CA . GLU A 1 590 ? 92.745 -0.002 -99.431 1.00 80.75 590 GLU A CA 1
ATOM 4826 C C . GLU A 1 590 ? 94.190 0.494 -99.575 1.00 80.75 590 GLU A C 1
ATOM 4828 O O . GLU A 1 590 ? 94.729 0.461 -100.679 1.00 80.75 590 GLU A O 1
ATOM 4833 N N . MET A 1 591 ? 94.849 0.914 -98.489 1.00 77.81 591 MET A N 1
ATOM 4834 C CA . MET A 1 591 ? 96.279 1.240 -98.499 1.00 77.81 591 MET A CA 1
ATOM 4835 C C . MET A 1 591 ? 97.161 0.000 -98.687 1.00 77.81 591 MET A C 1
ATOM 4837 O O . MET A 1 591 ? 98.139 0.076 -99.419 1.00 77.81 591 MET A O 1
ATOM 4841 N N . ASP A 1 592 ? 96.802 -1.141 -98.108 1.00 78.88 592 ASP A N 1
ATOM 4842 C CA . ASP A 1 592 ? 97.483 -2.431 -98.265 1.00 78.88 592 ASP A CA 1
ATOM 4843 C C . ASP A 1 592 ? 97.287 -3.010 -99.682 1.00 78.88 592 ASP A C 1
ATOM 4845 O O . ASP A 1 592 ? 98.236 -3.505 -100.289 1.00 78.88 592 ASP A O 1
ATOM 4849 N N . ILE A 1 593 ? 96.105 -2.833 -100.285 1.00 77.75 593 ILE A N 1
ATOM 4850 C CA . ILE A 1 593 ? 95.868 -3.088 -101.715 1.00 77.75 593 ILE A CA 1
ATOM 4851 C C . ILE A 1 593 ? 96.694 -2.126 -102.581 1.00 77.75 593 ILE A C 1
ATOM 4853 O O . ILE A 1 593 ? 97.316 -2.579 -103.538 1.00 77.75 593 ILE A O 1
ATOM 4857 N N . ARG A 1 594 ? 96.761 -0.827 -102.250 1.00 76.12 594 ARG A N 1
ATOM 4858 C CA . ARG A 1 594 ? 97.598 0.151 -102.978 1.00 76.12 594 ARG A CA 1
ATOM 4859 C C . ARG A 1 594 ? 99.092 -0.139 -102.853 1.00 76.12 594 ARG A C 1
ATOM 4861 O O . ARG A 1 594 ? 99.825 0.069 -103.816 1.00 76.12 594 ARG A O 1
ATOM 4868 N N . LEU A 1 595 ? 99.546 -0.628 -101.700 1.00 72.00 595 LEU A N 1
ATOM 4869 C CA . LEU A 1 595 ? 100.909 -1.115 -101.503 1.00 72.00 595 LEU A CA 1
ATOM 4870 C C . LEU A 1 595 ? 101.157 -2.327 -102.401 1.00 72.00 595 LEU A C 1
ATOM 4872 O O . LEU A 1 595 ? 102.095 -2.290 -103.187 1.00 72.00 595 LEU A O 1
ATOM 4876 N N . LYS A 1 596 ? 100.256 -3.316 -102.410 1.00 73.75 596 LYS A N 1
ATOM 4877 C CA . LYS A 1 596 ? 100.348 -4.492 -103.293 1.00 73.75 596 LYS A CA 1
ATOM 4878 C C . LYS A 1 596 ? 100.298 -4.139 -104.781 1.00 73.75 596 LYS A C 1
ATOM 4880 O O . LYS A 1 596 ? 101.017 -4.753 -105.562 1.00 73.75 596 LYS A O 1
ATOM 4885 N N . THR A 1 597 ? 99.531 -3.129 -105.203 1.00 67.12 597 THR A N 1
ATOM 4886 C CA . THR A 1 597 ? 99.600 -2.634 -106.591 1.00 67.12 597 THR A CA 1
ATOM 4887 C C . THR A 1 597 ? 100.880 -1.851 -106.863 1.00 67.12 597 THR A C 1
ATOM 4889 O O . THR A 1 597 ? 101.425 -1.993 -107.947 1.00 67.12 597 THR A O 1
ATOM 4892 N N . SER A 1 598 ? 101.416 -1.098 -105.898 1.00 63.75 598 SER A N 1
ATOM 4893 C CA . SER A 1 598 ? 102.707 -0.408 -106.049 1.00 63.75 598 SER A CA 1
ATOM 4894 C C . SER A 1 598 ? 103.890 -1.388 -106.082 1.00 63.75 598 SER A C 1
ATOM 4896 O O . SER A 1 598 ? 104.861 -1.173 -106.803 1.00 63.75 598 SER A O 1
ATOM 4898 N N . GLU A 1 599 ? 103.802 -2.509 -105.365 1.00 64.12 599 GLU A N 1
ATOM 4899 C CA . GLU A 1 599 ? 104.721 -3.647 -105.465 1.00 64.12 599 GLU A CA 1
ATOM 4900 C C . GLU A 1 599 ? 104.594 -4.350 -106.826 1.00 64.12 599 GLU A C 1
ATOM 4902 O O . GLU A 1 599 ? 105.608 -4.703 -107.428 1.00 64.12 599 GLU A O 1
ATOM 4907 N N . LEU A 1 600 ? 103.377 -4.473 -107.369 1.00 62.25 600 LEU A N 1
ATOM 4908 C CA . LEU A 1 600 ? 103.140 -5.000 -108.716 1.00 62.25 600 LEU A CA 1
ATOM 4909 C C . LEU A 1 600 ? 103.674 -4.060 -109.815 1.00 62.25 600 LEU A C 1
ATOM 4911 O O . LEU A 1 600 ? 104.291 -4.518 -110.773 1.00 62.25 600 LEU A O 1
ATOM 4915 N N . GLU A 1 601 ? 103.514 -2.745 -109.660 1.00 58.69 601 GLU A N 1
ATOM 4916 C CA . GLU A 1 601 ? 104.097 -1.728 -110.546 1.00 58.69 601 GLU A CA 1
ATOM 4917 C C . GLU A 1 601 ? 105.633 -1.748 -110.475 1.00 58.69 601 GLU A C 1
ATOM 4919 O O . GLU A 1 601 ? 106.299 -1.763 -111.512 1.00 58.69 601 GLU A O 1
ATOM 4924 N N . ARG A 1 602 ? 106.213 -1.886 -109.272 1.00 58.75 602 ARG A N 1
ATOM 4925 C CA . ARG A 1 602 ? 107.655 -2.135 -109.083 1.00 58.75 602 ARG A CA 1
ATOM 4926 C C . ARG A 1 602 ? 108.119 -3.440 -109.734 1.00 58.75 602 ARG A C 1
ATOM 4928 O O . ARG A 1 602 ? 109.224 -3.476 -110.264 1.00 58.75 602 ARG A O 1
ATOM 4935 N N . SER A 1 603 ? 107.291 -4.486 -109.757 1.00 56.12 603 SER A N 1
ATOM 4936 C CA . SER A 1 603 ? 107.585 -5.724 -110.490 1.00 56.12 603 SER A CA 1
ATOM 4937 C C . SER A 1 603 ? 107.626 -5.511 -112.012 1.00 56.12 603 SER A C 1
ATOM 4939 O O . SER A 1 603 ? 108.440 -6.136 -112.687 1.00 56.12 603 SER A O 1
AT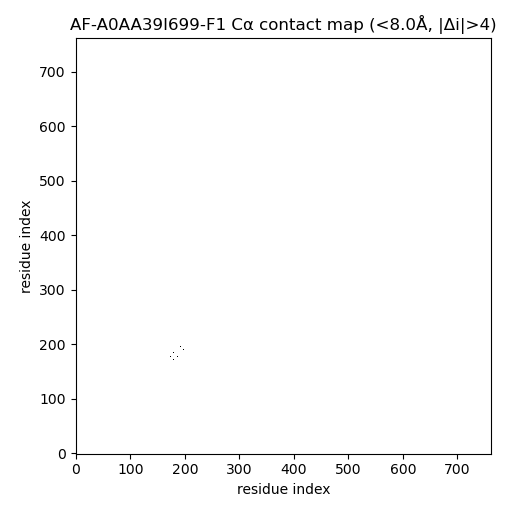OM 4941 N N . ILE A 1 604 ? 106.799 -4.609 -112.552 1.00 58.12 604 ILE A N 1
ATOM 4942 C CA . ILE A 1 604 ? 106.732 -4.284 -113.992 1.00 58.12 604 ILE A CA 1
ATOM 4943 C C . ILE A 1 604 ? 107.892 -3.370 -114.430 1.00 58.12 604 ILE A C 1
ATOM 4945 O O . ILE A 1 604 ? 108.407 -3.509 -115.541 1.00 58.12 604 ILE A O 1
ATOM 4949 N N . ASP A 1 605 ? 108.360 -2.464 -113.568 1.00 54.41 605 ASP A N 1
ATOM 4950 C CA . ASP A 1 605 ? 109.607 -1.723 -113.813 1.00 54.41 605 ASP A CA 1
ATOM 4951 C C . ASP A 1 605 ? 110.866 -2.560 -113.515 1.00 54.41 605 ASP A C 1
ATOM 4953 O O . ASP A 1 605 ? 111.904 -2.357 -114.150 1.00 54.41 605 ASP A O 1
ATOM 4957 N N . GLY A 1 606 ? 110.766 -3.584 -112.661 1.00 56.06 606 GLY A N 1
ATOM 4958 C CA . GLY A 1 606 ? 111.812 -4.586 -112.439 1.00 56.06 606 GLY A CA 1
ATOM 4959 C C . GLY A 1 606 ? 112.234 -5.323 -113.717 1.00 56.06 606 GLY A C 1
ATOM 4960 O O . GLY A 1 606 ? 113.424 -5.552 -113.932 1.00 56.06 606 GLY A O 1
ATOM 4961 N N . GLU A 1 607 ? 111.305 -5.624 -114.629 1.00 53.88 607 GLU A N 1
ATOM 4962 C CA . GLU A 1 607 ? 111.642 -6.234 -115.929 1.00 53.88 607 GLU A CA 1
ATOM 4963 C C . GLU A 1 607 ? 112.452 -5.291 -116.844 1.00 53.88 607 GLU A C 1
ATOM 4965 O O . GLU A 1 607 ? 113.258 -5.750 -117.655 1.00 53.88 607 GLU A O 1
ATOM 4970 N N . LYS A 1 608 ? 112.321 -3.966 -116.675 1.00 54.94 608 LYS A N 1
ATOM 4971 C CA . LYS A 1 608 ? 113.125 -2.961 -117.400 1.00 54.94 608 LYS A CA 1
ATOM 4972 C C . LYS A 1 608 ? 114.498 -2.751 -116.757 1.00 54.94 608 LYS A C 1
ATOM 4974 O O . LYS A 1 608 ? 115.464 -2.481 -117.468 1.00 54.94 608 LYS A O 1
ATOM 4979 N N . ILE A 1 609 ? 114.594 -2.905 -115.436 1.00 53.34 609 ILE A N 1
ATOM 4980 C CA . ILE A 1 609 ? 115.856 -2.845 -114.683 1.00 53.34 609 ILE A CA 1
ATOM 4981 C C . ILE A 1 609 ? 116.748 -4.046 -115.035 1.00 53.34 609 ILE A C 1
ATOM 4983 O O . ILE A 1 609 ? 117.903 -3.847 -115.412 1.00 53.34 609 ILE A O 1
ATOM 4987 N N . ASN A 1 610 ? 116.194 -5.264 -115.074 1.00 54.41 610 ASN A N 1
ATOM 4988 C CA . ASN A 1 610 ? 116.916 -6.473 -115.504 1.00 54.41 610 ASN A CA 1
ATOM 4989 C C . ASN A 1 610 ? 117.546 -6.340 -116.912 1.00 54.41 610 ASN A C 1
ATOM 4991 O O . ASN A 1 610 ? 118.621 -6.880 -117.173 1.00 54.41 610 ASN A O 1
ATOM 4995 N N . ALA A 1 611 ? 116.918 -5.580 -117.819 1.00 53.78 611 ALA A N 1
ATOM 4996 C CA . ALA A 1 611 ? 117.436 -5.316 -119.166 1.00 53.78 611 ALA A CA 1
ATOM 4997 C C . ALA A 1 611 ? 118.600 -4.296 -119.220 1.00 53.78 611 ALA A C 1
ATOM 4999 O O . ALA A 1 611 ? 119.234 -4.148 -120.268 1.00 53.78 611 ALA A O 1
ATOM 5000 N N . LEU A 1 612 ? 118.894 -3.596 -118.117 1.00 52.53 612 LEU A N 1
ATOM 5001 C CA . LEU A 1 612 ? 119.983 -2.617 -117.998 1.00 52.53 612 LEU A CA 1
ATOM 5002 C C . LEU A 1 612 ? 121.085 -3.062 -117.023 1.00 52.53 612 LEU A C 1
ATOM 5004 O O . LEU A 1 612 ? 122.255 -2.771 -117.268 1.00 52.53 612 LEU A O 1
ATOM 5008 N N . GLU A 1 613 ? 120.759 -3.828 -115.980 1.00 49.75 613 GLU A N 1
ATOM 5009 C CA . GLU A 1 613 ? 121.753 -4.418 -115.066 1.00 49.75 613 GLU A CA 1
ATOM 5010 C C . GLU A 1 613 ? 122.676 -5.414 -115.788 1.00 49.75 613 GLU A C 1
ATOM 5012 O O . GLU A 1 613 ? 123.890 -5.408 -115.563 1.00 49.75 613 GLU A O 1
ATOM 5017 N N . ALA A 1 614 ? 122.152 -6.128 -116.794 1.00 51.69 614 ALA A N 1
ATOM 5018 C CA . ALA A 1 614 ? 122.928 -6.935 -117.744 1.00 51.69 614 ALA A CA 1
ATOM 5019 C C . ALA A 1 614 ? 123.983 -6.143 -118.559 1.00 51.69 614 ALA A C 1
ATOM 5021 O O . ALA A 1 614 ? 124.729 -6.735 -119.338 1.00 51.69 614 ALA A O 1
ATOM 5022 N N . LYS A 1 615 ? 124.054 -4.813 -118.399 1.00 51.28 615 LYS A N 1
ATOM 5023 C CA . LYS A 1 615 ? 125.043 -3.918 -119.019 1.00 51.28 615 LYS A CA 1
ATOM 5024 C C . LYS A 1 615 ? 125.854 -3.090 -118.007 1.00 51.28 615 LYS A C 1
ATOM 5026 O O . LYS A 1 615 ? 126.636 -2.233 -118.411 1.00 51.28 615 LYS A O 1
ATOM 5031 N N . ILE A 1 616 ? 125.675 -3.330 -116.705 1.00 49.69 616 ILE A N 1
ATOM 5032 C CA . ILE A 1 616 ? 126.409 -2.656 -115.616 1.00 49.69 616 ILE A CA 1
ATOM 5033 C C . ILE A 1 616 ? 127.173 -3.664 -114.736 1.00 49.69 616 ILE A C 1
ATOM 5035 O O . ILE A 1 616 ? 128.157 -3.293 -114.100 1.00 49.69 616 ILE A O 1
ATOM 5039 N N . GLU A 1 617 ? 126.848 -4.959 -114.803 1.00 45.81 617 GLU A N 1
ATOM 5040 C CA . GLU A 1 617 ? 127.658 -6.031 -114.194 1.00 45.81 617 GLU A CA 1
ATOM 5041 C C . GLU A 1 617 ? 129.100 -6.099 -114.765 1.00 45.81 617 GLU A C 1
ATOM 5043 O O . GLU A 1 617 ? 130.017 -6.549 -114.083 1.00 45.81 617 GLU A O 1
ATOM 5048 N N . GLU A 1 618 ? 129.348 -5.548 -115.965 1.00 43.97 618 GLU A N 1
ATOM 5049 C CA . GLU A 1 618 ? 130.695 -5.366 -116.551 1.00 43.97 618 GLU A CA 1
ATOM 5050 C C . GLU A 1 618 ? 131.520 -4.245 -115.863 1.00 43.97 618 GLU A C 1
ATOM 5052 O O . GLU A 1 618 ? 132.713 -4.097 -116.119 1.00 43.97 618 GLU A O 1
ATOM 5057 N N . MET A 1 619 ? 130.917 -3.474 -114.948 1.00 38.69 619 MET A N 1
ATOM 5058 C CA . MET A 1 619 ? 131.549 -2.377 -114.193 1.00 38.69 619 MET A CA 1
ATOM 5059 C C . MET A 1 619 ? 131.665 -2.651 -112.679 1.00 38.69 619 MET A C 1
ATOM 5061 O O . MET A 1 619 ? 131.934 -1.736 -111.897 1.00 38.69 619 MET A O 1
ATOM 5065 N N . ARG A 1 620 ? 131.531 -3.910 -112.233 1.00 38.94 620 ARG A N 1
ATOM 5066 C CA . ARG A 1 620 ? 131.830 -4.300 -110.842 1.00 38.94 620 ARG A CA 1
ATOM 5067 C C . ARG A 1 620 ? 133.333 -4.481 -110.601 1.00 38.94 620 ARG A C 1
ATOM 5069 O O . ARG A 1 620 ? 133.860 -5.589 -110.662 1.00 38.94 620 ARG A O 1
ATOM 5076 N N . SER A 1 621 ? 134.022 -3.405 -110.217 1.00 35.91 621 SER A N 1
ATOM 5077 C CA . SER A 1 621 ? 135.310 -3.521 -109.518 1.00 35.91 621 SER A CA 1
ATOM 5078 C C . SER A 1 621 ? 135.555 -2.355 -108.554 1.00 35.91 621 SER A C 1
ATOM 5080 O O . SER A 1 621 ? 135.365 -1.207 -108.937 1.00 35.91 621 SER A O 1
ATOM 5082 N N . GLN A 1 622 ? 136.061 -2.676 -107.354 1.00 33.94 622 GLN A N 1
ATOM 5083 C CA . GLN A 1 622 ? 136.449 -1.762 -106.260 1.00 33.94 622 GLN A CA 1
ATOM 5084 C C . GLN A 1 622 ? 135.280 -1.119 -105.475 1.00 33.94 622 GLN A C 1
ATOM 5086 O O . GLN A 1 622 ? 134.525 -0.304 -105.992 1.00 33.94 622 GLN A O 1
ATOM 5091 N N . GLY A 1 623 ? 135.175 -1.465 -104.185 1.00 30.97 623 GLY A N 1
ATOM 5092 C CA . GLY A 1 623 ? 134.184 -0.940 -103.232 1.00 30.97 623 GLY A CA 1
ATOM 5093 C C . GLY A 1 623 ? 133.967 -1.925 -102.077 1.00 30.97 623 GLY A C 1
ATOM 5094 O O . GLY A 1 623 ? 133.317 -2.948 -102.266 1.00 30.97 623 GLY A O 1
ATOM 5095 N N . ASN A 1 624 ? 134.573 -1.670 -100.912 1.00 30.75 624 ASN A N 1
ATOM 5096 C CA . ASN A 1 624 ? 134.591 -2.607 -99.774 1.00 30.75 624 ASN A CA 1
ATOM 5097 C C . ASN A 1 624 ? 133.364 -2.425 -98.834 1.00 30.75 624 ASN A C 1
ATOM 5099 O O . ASN A 1 624 ? 132.702 -1.393 -98.924 1.00 30.75 624 ASN A O 1
ATOM 5103 N N . PRO A 1 625 ? 133.048 -3.398 -97.948 1.00 50.94 625 PRO A N 1
ATOM 5104 C CA . PRO A 1 625 ? 131.827 -3.412 -97.121 1.00 50.94 625 PRO A CA 1
ATOM 5105 C C . PRO A 1 625 ? 132.038 -2.764 -95.727 1.00 50.94 625 PRO A C 1
ATOM 5107 O O . PRO A 1 625 ? 132.986 -2.000 -95.566 1.00 50.94 625 PRO A O 1
ATOM 5110 N N . THR A 1 626 ? 131.227 -3.160 -94.721 1.00 32.97 626 THR A N 1
ATOM 5111 C CA . THR A 1 626 ? 131.261 -2.825 -93.258 1.00 32.97 626 THR A CA 1
ATOM 5112 C C . THR A 1 626 ? 130.501 -1.539 -92.842 1.00 32.97 626 THR A C 1
ATOM 5114 O O . THR A 1 626 ? 130.471 -0.610 -93.641 1.00 32.97 626 THR A O 1
ATOM 5117 N N . ILE A 1 627 ? 129.876 -1.375 -91.651 1.00 34.53 627 ILE A N 1
ATOM 5118 C CA . ILE A 1 627 ? 129.193 -2.262 -90.651 1.00 34.53 627 ILE A CA 1
ATOM 5119 C C . ILE A 1 627 ? 128.488 -1.355 -89.575 1.00 34.53 627 ILE A C 1
ATOM 5121 O O . ILE A 1 627 ? 128.716 -0.152 -89.592 1.00 34.53 627 ILE A O 1
ATOM 5125 N N . GLU A 1 628 ? 127.685 -1.933 -88.659 1.00 33.50 628 GLU A N 1
ATOM 5126 C CA . GLU A 1 628 ? 127.304 -1.420 -87.302 1.00 33.50 628 GLU A CA 1
ATOM 5127 C C . GLU A 1 628 ? 126.288 -0.259 -87.051 1.00 33.50 628 GLU A C 1
ATOM 5129 O O . GLU A 1 628 ? 126.173 0.702 -87.799 1.00 33.50 628 GLU A O 1
ATOM 5134 N N . GLU A 1 629 ? 125.595 -0.425 -85.901 1.00 34.19 629 GLU A N 1
ATOM 5135 C CA . GLU A 1 629 ? 125.174 0.558 -84.863 1.00 34.19 629 GLU A CA 1
ATOM 5136 C C . GLU A 1 629 ? 124.141 1.693 -85.132 1.00 34.19 629 GLU A C 1
ATOM 5138 O O . GLU A 1 629 ? 123.972 2.152 -86.252 1.00 34.19 629 GLU A O 1
ATOM 5143 N N . VAL A 1 630 ? 123.436 2.299 -84.150 1.00 32.84 630 VAL A N 1
ATOM 5144 C CA . VAL A 1 630 ? 122.801 1.932 -82.845 1.00 32.84 630 VAL A CA 1
ATOM 5145 C C . VAL A 1 630 ? 122.362 3.241 -82.134 1.00 32.84 630 VAL A C 1
ATOM 5147 O O . VAL A 1 630 ? 123.186 4.118 -81.923 1.00 32.84 630 VAL A O 1
ATOM 5150 N N . ARG A 1 631 ? 121.087 3.301 -81.700 1.00 37.22 631 ARG A N 1
ATOM 5151 C CA . ARG A 1 631 ? 120.502 4.069 -80.558 1.00 37.22 631 ARG A CA 1
ATOM 5152 C C . ARG A 1 631 ? 120.413 5.620 -80.485 1.00 37.22 631 ARG A C 1
ATOM 5154 O O . ARG A 1 631 ? 121.314 6.344 -80.873 1.00 37.22 631 ARG A O 1
ATOM 5161 N N . ASP A 1 632 ? 119.321 6.012 -79.798 1.00 34.84 632 ASP A N 1
ATOM 5162 C CA . ASP A 1 632 ? 119.032 7.191 -78.937 1.00 34.84 632 ASP A CA 1
ATOM 5163 C C . ASP A 1 632 ? 119.172 8.615 -79.557 1.00 34.84 632 ASP A C 1
ATOM 5165 O O . ASP A 1 632 ? 119.688 8.763 -80.658 1.00 34.84 632 ASP A O 1
ATOM 5169 N N . ALA A 1 633 ? 118.657 9.729 -79.003 1.00 35.25 633 ALA A N 1
ATOM 5170 C CA . ALA A 1 633 ? 117.970 10.076 -77.731 1.00 35.25 633 ALA A CA 1
ATOM 5171 C C . ALA A 1 633 ? 116.901 11.198 -78.006 1.00 35.25 633 ALA A C 1
ATOM 5173 O O . ALA A 1 633 ? 116.679 11.495 -79.178 1.00 35.25 633 ALA A O 1
ATOM 5174 N N . GLU A 1 634 ? 116.175 11.908 -77.116 1.00 40.28 634 GLU A N 1
ATOM 5175 C CA . GLU A 1 634 ? 115.945 12.023 -75.646 1.00 40.28 634 GLU A CA 1
ATOM 5176 C C . GLU A 1 634 ? 114.528 12.698 -75.470 1.00 40.28 634 GLU A C 1
ATOM 5178 O O . GLU A 1 634 ? 114.034 13.295 -76.425 1.00 40.28 634 GLU A O 1
ATOM 5183 N N . VAL A 1 635 ? 113.691 12.444 -74.443 1.00 37.50 635 VAL A N 1
ATOM 5184 C CA . VAL A 1 635 ? 113.494 13.184 -73.149 1.00 37.50 635 VAL A CA 1
ATOM 5185 C C . VAL A 1 635 ? 113.219 14.706 -73.305 1.00 37.50 635 VAL A C 1
ATOM 5187 O O . VAL A 1 635 ? 113.902 15.371 -74.070 1.00 37.50 635 VAL A O 1
ATOM 5190 N N . VAL A 1 636 ? 112.151 15.314 -72.744 1.00 36.53 636 VAL A N 1
ATOM 5191 C CA . VAL A 1 636 ? 111.869 15.793 -71.348 1.00 36.53 636 VAL A CA 1
ATOM 5192 C C . VAL A 1 636 ? 110.328 15.979 -71.239 1.00 36.53 636 VAL A C 1
ATOM 5194 O O . VAL A 1 636 ? 109.762 16.593 -72.136 1.00 36.53 636 VAL A O 1
ATOM 5197 N N . ASN A 1 637 ? 109.538 15.362 -70.343 1.00 33.94 637 ASN A N 1
ATOM 5198 C CA . ASN A 1 637 ? 109.446 15.337 -68.860 1.00 33.94 637 ASN A CA 1
ATOM 5199 C C . ASN A 1 637 ? 108.602 16.469 -68.208 1.00 33.94 637 ASN A C 1
ATOM 5201 O O . ASN A 1 637 ? 109.005 17.627 -68.258 1.00 33.94 637 ASN A O 1
ATOM 5205 N N . THR A 1 638 ? 107.519 16.090 -67.503 1.00 34.78 638 THR A N 1
ATOM 5206 C CA . THR A 1 638 ? 106.944 16.760 -66.305 1.00 34.78 638 THR A CA 1
ATOM 5207 C C . THR A 1 638 ? 105.953 15.828 -65.576 1.00 34.78 638 THR A C 1
ATOM 5209 O O . THR A 1 638 ? 105.474 14.854 -66.155 1.00 34.78 638 THR A O 1
ATOM 5212 N N . GLU A 1 639 ? 105.675 16.100 -64.295 1.00 34.91 639 GLU A N 1
ATOM 5213 C CA . GLU A 1 639 ? 105.112 15.144 -63.319 1.00 34.91 639 GLU A CA 1
ATOM 5214 C C . GLU A 1 639 ? 103.722 15.544 -62.769 1.00 34.91 639 GLU A C 1
ATOM 5216 O O . GLU A 1 639 ? 103.431 16.732 -62.661 1.00 34.91 639 GLU A O 1
ATOM 5221 N N . LEU A 1 640 ? 102.905 14.552 -62.371 1.00 32.81 640 LEU A N 1
ATOM 5222 C CA . LEU A 1 640 ? 102.270 14.346 -61.038 1.00 32.81 640 LEU A CA 1
ATOM 5223 C C . LEU A 1 640 ? 101.181 13.246 -61.172 1.00 32.81 640 LEU A C 1
ATOM 5225 O O . LEU A 1 640 ? 100.294 13.356 -62.009 1.00 32.81 640 LEU A O 1
ATOM 5229 N N . VAL A 1 641 ? 101.347 12.065 -60.560 1.00 35.12 641 VAL A N 1
ATOM 5230 C CA . VAL A 1 641 ? 100.964 11.669 -59.177 1.00 35.12 641 VAL A CA 1
ATOM 5231 C C . VAL A 1 641 ? 99.495 11.228 -59.042 1.00 35.12 641 VAL A C 1
ATOM 5233 O O . VAL A 1 641 ? 98.564 11.968 -59.337 1.00 35.12 641 VAL A O 1
ATOM 5236 N N . VAL A 1 642 ? 99.328 9.996 -58.550 1.00 46.97 642 VAL A N 1
ATOM 5237 C CA . VAL A 1 642 ? 98.070 9.346 -58.136 1.00 46.97 642 VAL A CA 1
ATOM 5238 C C . VAL A 1 642 ? 97.966 9.422 -56.611 1.00 46.97 642 VAL A C 1
ATOM 5240 O O . VAL A 1 642 ? 98.999 9.328 -55.951 1.00 46.97 642 VAL A O 1
ATOM 5243 N N . TYR A 1 643 ? 96.753 9.511 -56.060 1.00 33.12 643 TYR A N 1
ATOM 5244 C CA . TYR A 1 643 ? 96.483 9.137 -54.668 1.00 33.12 643 TYR A CA 1
ATOM 5245 C C . TYR A 1 643 ? 95.111 8.477 -54.510 1.00 33.12 643 TYR A C 1
ATOM 5247 O O . TYR A 1 643 ? 94.207 8.704 -55.312 1.00 33.12 643 TYR A O 1
ATOM 5255 N N . ASP A 1 644 ? 95.009 7.672 -53.458 1.00 37.56 644 ASP A N 1
ATOM 5256 C CA . ASP A 1 644 ? 93.834 6.942 -52.981 1.00 37.56 644 ASP A CA 1
ATOM 5257 C C . ASP A 1 644 ? 93.771 7.097 -51.436 1.00 37.56 644 ASP A C 1
ATOM 5259 O O . ASP A 1 644 ? 94.681 7.690 -50.855 1.00 37.56 644 ASP A O 1
ATOM 5263 N N . GLU A 1 645 ? 92.740 6.553 -50.781 1.00 35.84 645 GLU A N 1
ATOM 5264 C CA . GLU A 1 645 ? 92.626 6.363 -49.308 1.00 35.84 645 GLU A CA 1
ATOM 5265 C C . GLU A 1 645 ? 92.511 7.599 -48.353 1.00 35.84 645 GLU A C 1
ATOM 5267 O O . GLU A 1 645 ? 93.481 8.110 -47.808 1.00 35.84 645 GLU A O 1
ATOM 5272 N N . SER A 1 646 ? 91.254 7.924 -47.992 1.00 36.78 646 SER A N 1
ATOM 5273 C CA . SER A 1 646 ? 90.685 7.940 -46.609 1.00 36.78 646 SER A CA 1
ATOM 5274 C C . SER A 1 646 ? 91.115 8.896 -45.448 1.00 36.78 646 SER A C 1
ATOM 5276 O O . SER A 1 646 ? 92.273 9.231 -45.254 1.00 36.78 646 SER A O 1
ATOM 5278 N N . GLU A 1 647 ? 90.115 9.155 -44.574 1.00 35.41 647 GLU A N 1
ATOM 5279 C CA . GLU A 1 647 ? 90.150 9.436 -43.105 1.00 35.41 647 GLU A CA 1
ATOM 5280 C C . GLU A 1 647 ? 90.200 10.877 -42.489 1.00 35.41 647 GLU A C 1
ATOM 5282 O O . GLU A 1 647 ? 91.247 11.461 -42.240 1.00 35.41 647 GLU A O 1
ATOM 5287 N N . VAL A 1 648 ? 89.009 11.345 -42.054 1.00 33.97 648 VAL A N 1
ATOM 5288 C CA . VAL A 1 648 ? 88.615 11.692 -40.650 1.00 33.97 648 VAL A CA 1
ATOM 5289 C C . VAL A 1 648 ? 89.345 12.802 -39.837 1.00 33.97 648 VAL A C 1
ATOM 5291 O O . VAL A 1 648 ? 90.348 12.530 -39.177 1.00 33.97 648 VAL A O 1
ATOM 5294 N N . LYS A 1 649 ? 88.697 13.988 -39.698 1.00 35.12 649 LYS A N 1
ATOM 5295 C CA . LYS A 1 649 ? 88.386 14.789 -38.454 1.00 35.12 649 LYS A CA 1
ATOM 5296 C C . LYS A 1 649 ? 87.801 16.185 -38.817 1.00 35.12 649 LYS A C 1
ATOM 5298 O O . LYS A 1 649 ? 88.099 16.671 -39.899 1.00 35.12 649 LYS A O 1
ATOM 5303 N N . LYS A 1 650 ? 86.753 16.707 -38.142 1.00 35.28 650 LYS A N 1
ATOM 5304 C CA . LYS A 1 650 ? 86.720 17.548 -36.902 1.00 35.28 650 LYS A CA 1
ATOM 5305 C C . LYS A 1 650 ? 87.580 18.835 -36.978 1.00 35.28 650 LYS A C 1
ATOM 5307 O O . LYS A 1 650 ? 88.584 18.804 -37.673 1.00 35.28 650 LYS A O 1
ATOM 5312 N N . GLU A 1 651 ? 87.330 19.983 -36.329 1.00 37.34 651 GLU A N 1
ATOM 5313 C CA . GLU A 1 651 ? 86.484 20.512 -35.212 1.00 37.34 651 GLU A CA 1
ATOM 5314 C C . GLU A 1 651 ? 86.380 22.067 -35.468 1.00 37.34 651 GLU A C 1
ATOM 5316 O O . GLU A 1 651 ? 87.286 22.581 -36.123 1.00 37.34 651 GLU A O 1
ATOM 5321 N N . GLU A 1 652 ? 85.442 22.935 -35.030 1.00 35.81 652 GLU A N 1
ATOM 5322 C CA . GLU A 1 652 ? 84.117 22.898 -34.350 1.00 35.81 652 GLU A CA 1
ATOM 5323 C C . GLU A 1 652 ? 83.490 24.351 -34.333 1.00 35.81 652 GLU A C 1
ATOM 5325 O O . GLU A 1 652 ? 84.244 25.287 -34.588 1.00 35.81 652 GLU A O 1
ATOM 5330 N N . VAL A 1 653 ? 82.191 24.559 -33.975 1.00 33.00 653 VAL A N 1
ATOM 5331 C CA . VAL A 1 653 ? 81.516 25.869 -33.597 1.00 33.00 653 VAL A CA 1
ATOM 5332 C C . VAL A 1 653 ? 81.244 26.884 -34.764 1.00 33.00 653 VAL A C 1
ATOM 5334 O O . VAL A 1 653 ? 82.062 27.010 -35.665 1.00 33.00 653 VAL A O 1
ATOM 5337 N N . GLU A 1 654 ? 80.083 27.563 -34.928 1.00 35.78 654 GLU A N 1
ATOM 5338 C CA . GLU A 1 654 ? 79.359 28.472 -34.001 1.00 35.78 654 GLU A CA 1
ATOM 5339 C C . GLU A 1 654 ? 77.830 28.645 -34.286 1.00 35.78 654 GLU A C 1
ATOM 5341 O O . GLU A 1 654 ? 77.404 28.630 -35.436 1.00 35.78 654 GLU A O 1
ATOM 5346 N N . GLU A 1 655 ? 77.047 28.811 -33.205 1.00 34.00 655 GLU A N 1
ATOM 5347 C CA . GLU A 1 655 ? 75.698 29.424 -33.021 1.00 34.00 655 GLU A CA 1
ATOM 5348 C C . GLU A 1 655 ? 74.497 29.218 -34.000 1.00 34.00 655 GLU A C 1
ATOM 5350 O O . GLU A 1 655 ? 74.469 29.728 -35.112 1.00 34.00 655 GLU A O 1
ATOM 5355 N N . LEU A 1 656 ? 73.444 28.551 -33.471 1.00 35.28 656 LEU A N 1
ATOM 5356 C CA . LEU A 1 656 ? 72.071 29.053 -33.157 1.00 35.28 656 LEU A CA 1
ATOM 5357 C C . LEU A 1 656 ? 71.264 29.902 -34.193 1.00 35.28 656 LEU A C 1
ATOM 5359 O O . LEU A 1 656 ? 71.839 30.717 -34.906 1.00 35.28 656 LEU A O 1
ATOM 5363 N N . PRO A 1 657 ? 69.906 29.790 -34.247 1.00 43.59 657 PRO A N 1
ATOM 5364 C CA . PRO A 1 657 ? 69.019 29.572 -33.094 1.00 43.59 657 PRO A CA 1
ATOM 5365 C C . PRO A 1 657 ? 68.111 28.331 -33.117 1.00 43.59 657 PRO A C 1
ATOM 5367 O O . PRO A 1 657 ? 67.778 27.771 -34.157 1.00 43.59 657 PRO A O 1
ATOM 5370 N N . VAL A 1 658 ? 67.656 27.976 -31.913 1.00 41.53 658 VAL A N 1
ATOM 5371 C CA . VAL A 1 658 ? 66.482 27.137 -31.641 1.00 41.53 658 VAL A CA 1
ATOM 5372 C C . VAL A 1 658 ? 65.272 28.052 -31.464 1.00 41.53 658 VAL A C 1
ATOM 5374 O O . VAL A 1 658 ? 65.351 28.967 -30.650 1.00 41.53 658 VAL A O 1
ATOM 5377 N N . GLU A 1 659 ? 64.149 27.763 -32.125 1.00 36.16 659 GLU A N 1
ATOM 5378 C CA . GLU A 1 659 ? 62.810 27.984 -31.556 1.00 36.16 659 GLU A CA 1
ATOM 5379 C C . GLU A 1 659 ? 61.726 27.231 -32.351 1.00 36.16 659 GLU A C 1
ATOM 5381 O O . GLU A 1 659 ? 61.767 27.231 -33.576 1.00 36.16 659 GLU A O 1
ATOM 5386 N N . LYS A 1 660 ? 60.745 26.669 -31.622 1.00 39.41 660 LYS A N 1
ATOM 5387 C CA . LYS A 1 660 ? 59.401 26.233 -32.068 1.00 39.41 660 LYS A CA 1
ATOM 5388 C C . LYS A 1 660 ? 59.305 25.146 -33.153 1.00 39.41 660 LYS A C 1
ATOM 5390 O O . LYS A 1 660 ? 59.313 25.446 -34.336 1.00 39.41 660 LYS A O 1
ATOM 5395 N N . GLU A 1 661 ? 59.073 23.910 -32.697 1.00 39.00 661 GLU A N 1
ATOM 5396 C CA . GLU A 1 661 ? 58.008 23.006 -33.193 1.00 39.00 661 GLU A CA 1
ATOM 5397 C C . GLU A 1 661 ? 57.891 21.789 -32.243 1.00 39.00 661 GLU A C 1
ATOM 5399 O O . GLU A 1 661 ? 58.342 20.681 -32.520 1.00 39.00 661 GLU A O 1
ATOM 5404 N N . VAL A 1 662 ? 57.343 22.051 -31.051 1.00 39.28 662 VAL A N 1
ATOM 5405 C CA . VAL A 1 662 ? 56.836 21.080 -30.059 1.00 39.28 662 VAL A CA 1
ATOM 5406 C C . VAL A 1 662 ? 55.585 21.730 -29.439 1.00 39.28 662 VAL A C 1
ATOM 5408 O O . VAL A 1 662 ? 55.541 22.958 -29.380 1.00 39.28 662 VAL A O 1
ATOM 5411 N N . ASP A 1 663 ? 54.622 20.917 -28.989 1.00 38.56 663 ASP A N 1
ATOM 5412 C CA . ASP A 1 663 ? 53.314 21.281 -28.397 1.00 38.56 663 ASP A CA 1
ATOM 5413 C C . ASP A 1 663 ? 52.108 21.438 -29.360 1.00 38.56 663 ASP A C 1
ATOM 5415 O O . ASP A 1 663 ? 51.289 22.335 -29.198 1.00 38.56 663 ASP A O 1
ATOM 5419 N N . GLU A 1 664 ? 51.914 20.486 -30.288 1.00 37.25 664 GLU A N 1
ATOM 5420 C CA . GLU A 1 664 ? 50.609 20.217 -30.944 1.00 37.25 664 GLU A CA 1
ATOM 5421 C C . GLU A 1 664 ? 50.198 18.724 -30.840 1.00 37.25 664 GLU A C 1
ATOM 5423 O O . GLU A 1 664 ? 49.838 18.078 -31.819 1.00 37.25 664 GLU A O 1
ATOM 5428 N N . GLU A 1 665 ? 50.246 18.143 -29.633 1.00 38.50 665 GLU A N 1
ATOM 5429 C CA . GLU A 1 665 ? 49.729 16.777 -29.366 1.00 38.50 665 GLU A CA 1
ATOM 5430 C C . GLU A 1 665 ? 48.826 16.717 -28.110 1.00 38.50 665 GLU A C 1
ATOM 5432 O O . GLU A 1 665 ? 48.708 15.687 -27.448 1.00 38.50 665 GLU A O 1
ATOM 5437 N N . LYS A 1 666 ? 48.195 17.848 -27.744 1.00 40.00 666 LYS A N 1
ATOM 5438 C CA . LYS A 1 666 ? 47.338 17.970 -26.545 1.00 40.00 666 LYS A CA 1
ATOM 5439 C C . LYS A 1 666 ? 46.111 18.893 -26.660 1.00 40.00 666 LYS A C 1
ATOM 5441 O O . LYS A 1 666 ? 45.601 19.326 -25.633 1.00 40.00 666 LYS A O 1
ATOM 5446 N N . GLU A 1 667 ? 45.579 19.152 -27.857 1.00 36.72 667 GLU A N 1
ATOM 5447 C CA . GLU A 1 667 ? 44.353 19.968 -27.981 1.00 36.72 667 GLU A CA 1
ATOM 5448 C C . GLU A 1 667 ? 43.401 19.513 -29.107 1.00 36.72 667 GLU A C 1
ATOM 5450 O O . GLU A 1 667 ? 43.033 20.272 -29.995 1.00 36.72 667 GLU A O 1
ATOM 5455 N N . LEU A 1 668 ? 42.978 18.239 -29.061 1.00 37.16 668 LEU A N 1
ATOM 5456 C CA . LEU A 1 668 ? 41.907 17.695 -29.921 1.00 37.16 668 LEU A CA 1
ATOM 5457 C C . LEU A 1 668 ? 40.760 17.002 -29.149 1.00 37.16 668 LEU A C 1
ATOM 5459 O O . LEU A 1 668 ? 39.958 16.277 -29.729 1.00 37.16 668 LEU A O 1
ATOM 5463 N N . GLU A 1 669 ? 40.627 17.293 -27.850 1.00 37.16 669 GLU A N 1
ATOM 5464 C CA . GLU A 1 669 ? 39.448 16.954 -27.034 1.00 37.16 669 GLU A CA 1
ATOM 5465 C C . GLU A 1 669 ? 38.866 18.199 -26.333 1.00 37.16 669 GLU A C 1
ATOM 5467 O O . GLU A 1 669 ? 38.859 18.260 -25.103 1.00 37.16 669 GLU A O 1
ATOM 5472 N N . LYS A 1 670 ? 38.386 19.195 -27.108 1.00 38.72 670 LYS A N 1
ATOM 5473 C CA . LYS A 1 670 ? 37.273 20.120 -26.747 1.00 38.72 670 LYS A CA 1
ATOM 5474 C C . LYS A 1 670 ? 36.960 21.183 -27.822 1.00 38.72 670 LYS A C 1
ATOM 5476 O O . LYS A 1 670 ? 37.086 22.377 -27.590 1.00 38.72 670 LYS A O 1
ATOM 5481 N N . GLU A 1 671 ? 36.404 20.757 -28.958 1.00 36.59 671 GLU A N 1
ATOM 5482 C CA . GLU A 1 671 ? 35.530 21.630 -29.767 1.00 36.59 671 GLU A CA 1
ATOM 5483 C C . GLU A 1 671 ? 34.089 21.097 -29.785 1.00 36.59 671 GLU A C 1
ATOM 5485 O O . GLU A 1 671 ? 33.578 20.590 -30.780 1.00 36.59 671 GLU A O 1
ATOM 5490 N N . LEU A 1 672 ? 33.412 21.250 -28.644 1.00 32.88 672 LEU A N 1
ATOM 5491 C CA . LEU A 1 672 ? 31.960 21.400 -28.593 1.00 32.88 672 LEU A CA 1
ATOM 5492 C C . LEU A 1 672 ? 31.640 22.597 -27.685 1.00 32.88 672 LEU A C 1
ATOM 5494 O O . LEU A 1 672 ? 31.963 22.590 -26.503 1.00 32.88 672 LEU A O 1
ATOM 5498 N N . HIS A 1 673 ? 31.049 23.614 -28.317 1.00 36.88 673 HIS A N 1
ATOM 5499 C CA . HIS A 1 673 ? 30.541 24.908 -27.834 1.00 36.88 673 HIS A CA 1
ATOM 5500 C C . HIS A 1 673 ? 29.981 24.980 -26.389 1.00 36.88 673 HIS A C 1
ATOM 5502 O O . HIS A 1 673 ? 29.472 23.971 -25.899 1.00 36.88 673 HIS A O 1
ATOM 5508 N N . PRO A 1 674 ? 29.963 26.182 -25.750 1.00 50.81 674 PRO A N 1
ATOM 5509 C CA . PRO A 1 674 ? 29.657 27.465 -26.414 1.00 50.81 674 PRO A CA 1
ATOM 5510 C C . PRO A 1 674 ? 30.515 28.694 -26.062 1.00 50.81 674 PRO A C 1
ATOM 5512 O O . PRO A 1 674 ? 31.366 28.672 -25.181 1.00 50.81 674 PRO A O 1
ATOM 5515 N N . GLN A 1 675 ? 30.231 29.788 -26.778 1.00 31.66 675 GLN A N 1
ATOM 5516 C CA . GLN A 1 675 ? 30.496 31.156 -26.333 1.00 31.66 675 GLN A CA 1
ATOM 5517 C C . GLN A 1 675 ? 29.237 31.727 -25.659 1.00 31.66 675 GLN A C 1
ATOM 5519 O O . GLN A 1 675 ? 28.132 31.565 -26.180 1.00 31.66 675 GLN A O 1
ATOM 5524 N N . GLU A 1 676 ? 29.426 32.439 -24.552 1.00 33.81 676 GLU A N 1
ATOM 5525 C CA . GLU A 1 676 ? 28.564 33.549 -24.110 1.00 33.81 676 GLU A CA 1
ATOM 5526 C C . GLU A 1 676 ? 28.909 34.782 -24.997 1.00 33.81 676 GLU A C 1
ATOM 5528 O O . GLU A 1 676 ? 29.907 34.757 -25.718 1.00 33.81 676 GLU A O 1
ATOM 5533 N N . GLU A 1 677 ? 28.174 35.887 -25.103 1.00 36.31 677 GLU A N 1
ATOM 5534 C CA . GLU A 1 677 ? 27.132 36.525 -24.279 1.00 36.31 677 GLU A CA 1
ATOM 5535 C C . GLU A 1 677 ? 25.919 36.875 -25.207 1.00 36.31 677 GLU A C 1
ATOM 5537 O O . GLU A 1 677 ? 25.873 36.423 -26.351 1.00 36.31 677 GLU A O 1
ATOM 5542 N N . GLU A 1 678 ? 24.854 37.613 -24.872 1.00 32.75 678 GLU A N 1
ATOM 5543 C CA . GLU A 1 678 ? 24.615 38.681 -23.887 1.00 32.75 678 GLU A CA 1
ATOM 5544 C C . GLU A 1 678 ? 23.084 38.883 -23.738 1.00 32.75 678 GLU A C 1
ATOM 5546 O O . GLU A 1 678 ? 22.358 38.626 -24.701 1.00 32.75 678 GLU A O 1
ATOM 5551 N N . VAL A 1 679 ? 22.595 39.354 -22.573 1.00 31.14 679 VAL A N 1
ATOM 5552 C CA . VAL A 1 679 ? 21.546 40.404 -22.400 1.00 31.14 679 VAL A CA 1
ATOM 5553 C C . VAL A 1 679 ? 20.971 40.428 -20.965 1.00 31.14 679 VAL A C 1
ATOM 5555 O O . VAL A 1 679 ? 20.251 39.529 -20.551 1.00 31.14 679 VAL A O 1
ATOM 5558 N N . HIS A 1 680 ? 21.236 41.555 -20.294 1.00 32.66 680 HIS A N 1
ATOM 5559 C CA . HIS A 1 680 ? 20.562 42.188 -19.145 1.00 32.66 680 HIS A CA 1
ATOM 5560 C C . HIS A 1 680 ? 20.359 41.484 -17.784 1.00 32.66 680 HIS A C 1
ATOM 5562 O O . HIS A 1 680 ? 19.682 40.474 -17.629 1.00 32.66 680 HIS A O 1
ATOM 5568 N N . GLU A 1 681 ? 20.850 42.207 -16.773 1.00 41.09 681 GLU A N 1
ATOM 5569 C CA . GLU A 1 681 ? 20.478 42.194 -15.355 1.00 41.09 681 GLU A CA 1
ATOM 5570 C C . GLU A 1 681 ? 18.969 42.454 -15.132 1.00 41.09 681 GLU A C 1
ATOM 5572 O O . GLU A 1 681 ? 18.375 43.232 -15.877 1.00 41.09 681 GLU A O 1
ATOM 5577 N N . GLU A 1 682 ? 18.392 41.932 -14.038 1.00 31.55 682 GLU A N 1
ATOM 5578 C CA . GLU A 1 682 ? 17.800 42.772 -12.970 1.00 31.55 682 GLU A CA 1
ATOM 5579 C C . GLU A 1 682 ? 17.364 41.959 -11.716 1.00 31.55 682 GLU A C 1
ATOM 5581 O O . GLU A 1 682 ? 16.533 41.063 -11.804 1.00 31.55 682 GLU A O 1
ATOM 5586 N N . ASN A 1 683 ? 17.862 42.392 -10.545 1.00 31.80 683 ASN A N 1
ATOM 5587 C CA . ASN A 1 683 ? 17.215 42.419 -9.212 1.00 31.80 683 ASN A CA 1
ATOM 5588 C C . ASN A 1 683 ? 16.871 41.138 -8.389 1.00 31.80 683 ASN A C 1
ATOM 5590 O O . ASN A 1 683 ? 15.877 40.469 -8.641 1.00 31.80 683 ASN A O 1
ATOM 5594 N N . GLU A 1 684 ? 17.562 41.038 -7.232 1.00 34.00 684 GLU A N 1
ATOM 5595 C CA . GLU A 1 684 ? 17.060 40.628 -5.887 1.00 34.00 684 GLU A CA 1
ATOM 5596 C C . GLU A 1 684 ? 16.721 39.126 -5.594 1.00 34.00 684 GLU A C 1
ATOM 5598 O O . GLU A 1 684 ? 16.447 38.362 -6.513 1.00 34.00 684 GLU A O 1
ATOM 5603 N N . PRO A 1 685 ? 16.669 38.679 -4.309 1.00 51.66 685 PRO A N 1
ATOM 5604 C CA . PRO A 1 685 ? 17.715 38.845 -3.273 1.00 51.66 685 PRO A CA 1
ATOM 5605 C C . PRO A 1 685 ? 17.900 37.643 -2.288 1.00 51.66 685 PRO A C 1
ATOM 5607 O O . PRO A 1 685 ? 16.951 36.927 -1.989 1.00 51.66 685 PRO A O 1
ATOM 5610 N N . GLY A 1 686 ? 19.051 37.578 -1.598 1.00 39.31 686 GLY A N 1
ATOM 5611 C CA . GLY A 1 686 ? 19.149 37.041 -0.219 1.00 39.31 686 GLY A CA 1
ATOM 5612 C C . GLY A 1 686 ? 19.546 35.567 -0.012 1.00 39.31 686 GLY A C 1
ATOM 5613 O O . GLY A 1 686 ? 19.789 34.853 -0.975 1.00 39.31 686 GLY A O 1
ATOM 5614 N N . GLU A 1 687 ? 19.610 35.187 1.277 1.00 35.19 687 GLU A N 1
ATOM 5615 C CA . GLU A 1 687 ? 19.872 33.843 1.853 1.00 35.19 687 GLU A CA 1
ATOM 5616 C C . GLU A 1 687 ? 21.270 33.266 1.509 1.00 35.19 687 GLU A C 1
ATOM 5618 O O . GLU A 1 687 ? 21.495 32.701 0.448 1.00 35.19 687 GLU A O 1
ATOM 5623 N N . GLU A 1 688 ? 22.325 33.649 2.242 1.00 37.69 688 GLU A N 1
ATOM 5624 C CA . GLU A 1 688 ? 22.783 33.170 3.575 1.00 37.69 688 GLU A CA 1
ATOM 5625 C C . GLU A 1 688 ? 23.723 31.944 3.490 1.00 37.69 688 GLU A C 1
ATOM 5627 O O . GLU A 1 688 ? 23.364 30.878 3.004 1.00 37.69 688 GLU A O 1
ATOM 5632 N N . GLU A 1 689 ? 24.968 32.135 3.945 1.00 36.88 689 GLU A N 1
ATOM 5633 C CA . GLU A 1 689 ? 26.040 31.130 3.956 1.00 36.88 689 GLU A CA 1
ATOM 5634 C C . GLU A 1 689 ? 26.008 30.347 5.285 1.00 36.88 689 GLU A C 1
ATOM 5636 O O . GLU A 1 689 ? 26.303 30.923 6.333 1.00 36.88 689 GLU A O 1
ATOM 5641 N N . GLU A 1 690 ? 25.709 29.042 5.259 1.00 38.78 690 GLU A N 1
ATOM 5642 C CA . GLU A 1 690 ? 26.043 28.132 6.370 1.00 38.78 690 GLU A CA 1
ATOM 5643 C C . GLU A 1 690 ? 27.327 27.349 6.054 1.00 38.78 690 GLU A C 1
ATOM 5645 O O . GLU A 1 690 ? 27.428 26.641 5.049 1.00 38.78 690 GLU A O 1
ATOM 5650 N N . GLU A 1 691 ? 28.324 27.478 6.932 1.00 47.19 691 GLU A N 1
ATOM 5651 C CA . GLU A 1 691 ? 29.580 26.729 6.868 1.00 47.19 691 GLU A CA 1
ATOM 5652 C C . GLU A 1 691 ? 29.356 25.287 7.364 1.00 47.19 691 GLU A C 1
ATOM 5654 O O . GLU A 1 691 ? 29.273 25.038 8.565 1.00 47.19 691 GLU A O 1
ATOM 5659 N N . GLY A 1 692 ? 29.265 24.325 6.441 1.00 37.41 692 GLY A N 1
ATOM 5660 C CA . GLY A 1 692 ? 29.251 22.894 6.764 1.00 37.41 692 GLY A CA 1
ATOM 5661 C C . GLY A 1 692 ? 30.669 22.339 6.925 1.00 37.41 692 GLY A C 1
ATOM 5662 O O . GLY A 1 692 ? 31.432 22.307 5.958 1.00 37.41 692 GLY A O 1
ATOM 5663 N N . GLU A 1 693 ? 31.031 21.903 8.133 1.00 42.12 693 GLU A N 1
ATOM 5664 C CA . GLU A 1 693 ? 32.369 21.379 8.438 1.00 42.12 693 GLU A CA 1
ATOM 5665 C C . GLU A 1 693 ? 32.663 20.054 7.705 1.00 42.12 693 GLU A C 1
ATOM 5667 O O . GLU A 1 693 ? 31.839 19.140 7.661 1.00 42.12 693 GLU A O 1
ATOM 5672 N N . LEU A 1 694 ? 33.877 19.934 7.154 1.00 41.84 694 LEU A N 1
ATOM 5673 C CA . LEU A 1 694 ? 34.413 18.663 6.662 1.00 41.84 694 LEU A CA 1
ATOM 5674 C C . LEU A 1 694 ? 34.827 17.805 7.863 1.00 41.84 694 LEU A C 1
ATOM 5676 O O . LEU A 1 694 ? 35.812 18.127 8.525 1.00 41.84 694 LEU A O 1
ATOM 5680 N N . HIS A 1 695 ? 34.099 16.717 8.116 1.00 40.72 695 HIS A N 1
ATOM 5681 C CA . HIS A 1 695 ? 34.532 15.658 9.029 1.00 40.72 695 HIS A CA 1
ATOM 5682 C C . HIS A 1 695 ? 35.323 14.581 8.268 1.00 40.72 695 HIS A C 1
ATOM 5684 O O . HIS A 1 695 ? 34.979 14.233 7.136 1.00 40.72 695 HIS A O 1
ATOM 5690 N N . ASP A 1 696 ? 36.405 14.098 8.881 1.00 42.12 696 ASP A N 1
ATOM 5691 C CA . ASP A 1 696 ? 37.404 13.229 8.250 1.00 42.12 696 ASP A CA 1
ATOM 5692 C C . ASP A 1 696 ? 36.925 11.778 8.023 1.00 42.12 696 ASP A C 1
ATOM 5694 O O . ASP A 1 696 ? 36.050 11.263 8.714 1.00 42.12 696 ASP A O 1
ATOM 5698 N N . GLU A 1 697 ? 37.551 11.087 7.064 1.00 48.38 697 GLU A N 1
ATOM 5699 C CA . GLU A 1 697 ? 37.155 9.752 6.572 1.00 48.38 697 GLU A CA 1
ATOM 5700 C C . GLU A 1 697 ? 37.426 8.579 7.554 1.00 48.38 697 GLU A C 1
ATOM 5702 O O . GLU A 1 697 ? 37.254 7.421 7.175 1.00 48.38 697 GLU A O 1
ATOM 5707 N N . GLU A 1 698 ? 37.856 8.832 8.798 1.00 49.16 698 GLU A N 1
ATOM 5708 C CA . GLU A 1 698 ? 38.321 7.782 9.730 1.00 49.16 698 GLU A CA 1
ATOM 5709 C C . GLU A 1 698 ? 37.189 7.055 10.499 1.00 49.16 698 GLU A C 1
ATOM 5711 O O . GLU A 1 698 ? 37.360 5.887 10.852 1.00 49.16 698 GLU A O 1
ATOM 5716 N N . ASP A 1 699 ? 36.016 7.671 10.705 1.00 48.53 699 ASP A N 1
ATOM 5717 C CA . ASP A 1 699 ? 34.946 7.091 11.549 1.00 48.53 699 ASP A CA 1
ATOM 5718 C C . ASP A 1 699 ? 34.230 5.868 10.919 1.00 48.53 699 ASP A C 1
ATOM 5720 O O . ASP A 1 699 ? 33.680 5.031 11.637 1.00 48.53 699 ASP A O 1
ATOM 5724 N N . MET A 1 700 ? 34.261 5.694 9.588 1.00 46.00 700 MET A N 1
ATOM 5725 C CA . MET A 1 700 ? 33.558 4.578 8.919 1.00 46.00 700 MET A CA 1
ATOM 5726 C C . MET A 1 700 ? 34.296 3.222 8.959 1.00 46.00 700 MET A C 1
ATOM 5728 O O . MET A 1 700 ? 33.705 2.207 8.590 1.00 46.00 700 MET A O 1
ATOM 5732 N N . GLU A 1 701 ? 35.556 3.147 9.415 1.00 48.22 701 GLU A N 1
ATOM 5733 C CA . GLU A 1 701 ? 36.285 1.864 9.531 1.00 48.22 701 GLU A CA 1
ATOM 5734 C C . GLU A 1 701 ? 36.097 1.135 10.880 1.00 48.22 701 GLU A C 1
ATOM 5736 O O . GLU A 1 701 ? 36.531 -0.020 11.021 1.00 48.22 701 GLU A O 1
ATOM 5741 N N . GLU A 1 702 ? 35.465 1.772 11.876 1.00 47.97 702 GLU A N 1
ATOM 5742 C CA . GLU A 1 702 ? 35.207 1.157 13.189 1.00 47.97 702 GLU A CA 1
ATOM 5743 C C . GLU A 1 702 ? 33.812 0.503 13.273 1.00 47.97 702 GLU A C 1
ATOM 5745 O O . GLU A 1 702 ? 33.691 -0.590 13.827 1.00 47.97 702 GLU A O 1
ATOM 5750 N N . GLU A 1 703 ? 32.785 1.071 12.628 1.00 45.41 703 GLU A N 1
ATOM 5751 C CA . GLU A 1 703 ? 31.414 0.520 12.636 1.00 45.41 703 GLU A CA 1
ATOM 5752 C C . GLU A 1 703 ? 31.294 -0.819 11.877 1.00 45.41 703 GLU A C 1
ATOM 5754 O O . GLU A 1 703 ? 30.610 -1.739 12.327 1.00 45.41 703 GLU A O 1
ATOM 5759 N N . VAL A 1 704 ? 32.062 -1.003 10.793 1.00 47.91 704 VAL A N 1
ATOM 5760 C CA . VAL A 1 704 ? 32.123 -2.274 10.035 1.00 47.91 704 VAL A CA 1
ATOM 5761 C C . VAL A 1 704 ? 32.631 -3.443 10.896 1.00 47.91 704 VAL A C 1
ATOM 5763 O O . VAL A 1 704 ? 32.363 -4.600 10.584 1.00 47.91 704 VAL A O 1
ATOM 5766 N N . ARG A 1 705 ? 33.346 -3.173 11.998 1.00 47.00 705 ARG A N 1
ATOM 5767 C CA . ARG A 1 705 ? 34.005 -4.208 12.812 1.00 47.00 705 ARG A CA 1
ATOM 5768 C C . ARG A 1 705 ? 33.139 -4.793 13.932 1.00 47.00 705 ARG A C 1
ATOM 5770 O O . ARG A 1 705 ? 33.588 -5.730 14.582 1.00 47.00 705 ARG A O 1
ATOM 5777 N N . TYR A 1 706 ? 31.925 -4.280 14.138 1.00 46.25 706 TYR A N 1
ATOM 5778 C CA . TYR A 1 706 ? 30.968 -4.827 15.112 1.00 46.25 706 TYR A CA 1
ATOM 5779 C C . TYR A 1 706 ? 29.981 -5.843 14.511 1.00 46.25 706 TYR A C 1
ATOM 5781 O O . TYR A 1 706 ? 29.375 -6.606 15.254 1.00 46.25 706 TYR A O 1
ATOM 5789 N N . LEU A 1 707 ? 29.840 -5.902 13.180 1.00 45.47 707 LEU A N 1
ATOM 5790 C CA . LEU A 1 707 ? 28.854 -6.769 12.513 1.00 45.47 707 LEU A CA 1
ATOM 5791 C C . LEU A 1 707 ? 29.335 -8.212 12.254 1.00 45.47 707 LEU A C 1
ATOM 5793 O O . LEU A 1 707 ? 28.525 -9.054 11.878 1.00 45.47 707 LEU A O 1
ATOM 5797 N N . ASP A 1 708 ? 30.618 -8.511 12.486 1.00 44.44 708 ASP A N 1
ATOM 5798 C CA . ASP A 1 708 ? 31.196 -9.858 12.322 1.00 44.44 708 ASP A CA 1
ATOM 5799 C C . ASP A 1 708 ? 31.140 -10.722 13.612 1.00 44.44 708 ASP A C 1
ATOM 5801 O O . ASP A 1 708 ? 31.440 -11.913 13.544 1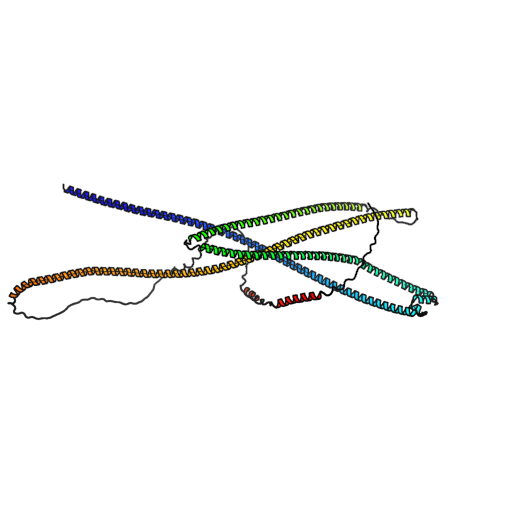.00 44.44 708 ASP A O 1
ATOM 5805 N N . GLU A 1 709 ? 30.763 -10.173 14.782 1.00 47.81 709 GLU A N 1
ATOM 5806 C CA . GLU A 1 709 ? 30.725 -10.922 16.065 1.00 47.81 709 GLU A CA 1
ATOM 5807 C C . GLU A 1 709 ? 29.313 -11.345 16.540 1.00 47.81 709 GLU A C 1
ATOM 5809 O O . GLU A 1 709 ? 29.214 -12.201 17.416 1.00 47.81 709 GLU A O 1
ATOM 5814 N N . GLU A 1 710 ? 28.220 -10.848 15.943 1.00 47.25 710 GLU A N 1
ATOM 5815 C CA . GLU A 1 710 ? 26.835 -11.279 16.265 1.00 47.25 710 GLU A CA 1
ATOM 5816 C C . GLU A 1 710 ? 26.299 -12.388 15.320 1.00 47.25 710 GLU A C 1
ATOM 5818 O O . GLU A 1 710 ? 25.103 -12.667 15.273 1.00 47.25 710 GLU A O 1
ATOM 5823 N N . GLY A 1 711 ? 27.186 -13.029 14.546 1.00 47.03 711 GLY A N 1
ATOM 5824 C CA . GLY A 1 711 ? 26.839 -13.943 13.445 1.00 47.03 711 GLY A CA 1
ATOM 5825 C C . GLY A 1 711 ? 26.685 -15.438 13.771 1.00 47.03 711 GLY A C 1
ATOM 5826 O O . GLY A 1 711 ? 26.422 -16.211 12.851 1.00 47.03 711 GLY A O 1
ATOM 5827 N N . GLU A 1 712 ? 26.850 -15.869 15.027 1.00 51.78 712 GLU A N 1
ATOM 5828 C CA . GLU A 1 712 ? 26.684 -17.274 15.457 1.00 51.78 712 GLU A CA 1
ATOM 5829 C C . GLU A 1 712 ? 25.581 -17.407 16.529 1.00 51.78 712 GLU A C 1
ATOM 5831 O O . GLU A 1 712 ? 25.848 -17.655 17.705 1.00 51.78 712 GLU A O 1
ATOM 5836 N N . VAL A 1 713 ? 24.319 -17.247 16.111 1.00 52.44 713 VAL A N 1
ATOM 5837 C CA . VAL A 1 713 ? 23.152 -17.708 16.887 1.00 52.44 713 VAL A CA 1
ATOM 5838 C C . VAL A 1 713 ? 22.991 -19.217 16.670 1.00 52.44 713 VAL A C 1
ATOM 5840 O O . VAL A 1 713 ? 23.039 -19.693 15.537 1.00 52.44 713 VAL A O 1
ATOM 5843 N N . ASN A 1 714 ? 22.816 -19.980 17.751 1.00 52.84 714 ASN A N 1
ATOM 5844 C CA . ASN A 1 714 ? 22.606 -21.426 17.690 1.00 52.84 714 ASN A CA 1
ATOM 5845 C C . ASN A 1 714 ? 21.159 -21.762 17.288 1.00 52.84 714 ASN A C 1
ATOM 5847 O O . ASN A 1 714 ? 20.261 -21.695 18.125 1.00 52.84 714 ASN A O 1
ATOM 5851 N N . ASP A 1 715 ? 20.963 -22.290 16.077 1.00 52.72 715 ASP A N 1
ATOM 5852 C CA . ASP A 1 715 ? 19.696 -22.922 15.654 1.00 52.72 715 ASP A CA 1
ATOM 5853 C C . ASP A 1 715 ? 19.277 -24.125 16.549 1.00 52.72 715 ASP A C 1
ATOM 5855 O O . ASP A 1 715 ? 18.173 -24.653 16.412 1.00 52.72 715 ASP A O 1
ATOM 5859 N N . GLU A 1 716 ? 20.156 -24.611 17.440 1.00 54.72 716 GLU A N 1
ATOM 5860 C CA . GLU A 1 716 ? 19.859 -25.693 18.395 1.00 54.72 716 GLU A CA 1
ATOM 5861 C C . GLU A 1 716 ? 19.145 -25.202 19.672 1.00 54.72 716 GLU A C 1
ATOM 5863 O O . GLU A 1 716 ? 18.332 -25.950 20.215 1.00 54.72 716 GLU A O 1
ATOM 5868 N N . ASP A 1 717 ? 19.394 -23.970 20.138 1.00 55.22 717 ASP A N 1
ATOM 5869 C CA . ASP A 1 717 ? 18.823 -23.459 21.398 1.00 55.22 717 ASP A CA 1
ATOM 5870 C C . ASP A 1 717 ? 17.339 -23.053 21.224 1.00 55.22 717 ASP A C 1
ATOM 5872 O O . ASP A 1 717 ? 16.493 -23.457 22.027 1.00 55.22 717 ASP A O 1
ATOM 5876 N N . ASP A 1 718 ? 16.991 -22.366 20.126 1.00 57.00 718 ASP A N 1
ATOM 5877 C CA . ASP A 1 718 ? 15.601 -21.981 19.805 1.00 57.00 718 ASP A CA 1
ATOM 5878 C C . ASP A 1 718 ? 14.679 -23.210 19.643 1.00 57.00 718 ASP A C 1
ATOM 5880 O O . ASP A 1 718 ? 13.520 -23.192 20.064 1.00 57.00 718 ASP A O 1
ATOM 5884 N N . MET A 1 719 ? 15.191 -24.321 19.091 1.00 61.50 719 MET A N 1
ATOM 5885 C CA . MET A 1 719 ? 14.421 -25.567 18.949 1.00 61.50 719 MET A CA 1
ATOM 5886 C C . MET A 1 719 ? 14.216 -26.327 20.270 1.00 61.50 719 MET A C 1
ATOM 5888 O O . MET A 1 719 ? 13.248 -27.087 20.368 1.00 61.50 719 MET A O 1
ATOM 5892 N N . GLU A 1 720 ? 15.080 -26.158 21.281 1.00 65.94 720 GLU A N 1
ATOM 5893 C CA . GLU A 1 720 ? 14.809 -26.694 22.625 1.00 65.94 720 GLU A CA 1
ATOM 5894 C C . GLU A 1 720 ? 13.738 -25.872 23.360 1.00 65.94 720 GLU A C 1
ATOM 5896 O O . GLU A 1 720 ? 12.968 -26.441 24.138 1.00 65.94 720 GLU A O 1
ATOM 5901 N N . GLU A 1 721 ? 13.643 -24.560 23.116 1.00 66.00 721 GLU A N 1
ATOM 5902 C CA . GLU A 1 721 ? 12.595 -23.724 23.714 1.00 66.00 721 GLU A CA 1
ATOM 5903 C C . GLU A 1 721 ? 11.228 -23.949 23.036 1.00 66.00 721 GLU A C 1
ATOM 5905 O O . GLU A 1 721 ? 10.233 -24.142 23.738 1.00 66.00 721 GLU A O 1
ATOM 5910 N N . GLU A 1 722 ? 11.171 -24.081 21.702 1.00 66.62 722 GLU A N 1
ATOM 5911 C CA . GLU A 1 722 ? 9.930 -24.430 20.982 1.00 66.62 722 GLU A CA 1
ATOM 5912 C C . GLU A 1 722 ? 9.378 -25.815 21.395 1.00 66.62 722 GLU A C 1
ATOM 5914 O O . GLU A 1 722 ? 8.164 -25.999 21.505 1.00 66.62 722 GLU A O 1
ATOM 5919 N N . GLN A 1 723 ? 10.252 -26.785 21.705 1.00 63.66 723 GLN A N 1
ATOM 5920 C CA . GLN A 1 723 ? 9.832 -28.106 22.200 1.00 63.66 723 GLN A CA 1
ATOM 5921 C C . GLN A 1 723 ? 9.286 -28.072 23.634 1.00 63.66 723 GLN A C 1
ATOM 5923 O O . GLN A 1 723 ? 8.343 -28.805 23.926 1.00 63.66 723 GLN A O 1
ATOM 5928 N N . ARG A 1 724 ? 9.791 -27.197 24.519 1.00 70.56 724 ARG A N 1
ATOM 5929 C CA . ARG A 1 724 ? 9.217 -27.056 25.873 1.00 70.56 724 ARG A CA 1
ATOM 5930 C C . ARG A 1 724 ? 7.805 -26.492 25.856 1.00 70.56 724 ARG A C 1
ATOM 5932 O O . ARG A 1 724 ? 6.979 -26.964 26.628 1.00 70.56 724 ARG A O 1
ATOM 5939 N N . TYR A 1 725 ? 7.520 -25.530 24.977 1.00 69.88 725 TYR A N 1
ATOM 5940 C CA . TYR A 1 725 ? 6.165 -24.993 24.841 1.00 69.88 725 TYR A CA 1
ATOM 5941 C C . TYR A 1 725 ? 5.163 -26.049 24.354 1.00 69.88 725 TYR A C 1
ATOM 5943 O O . TYR A 1 725 ? 4.029 -26.064 24.825 1.00 69.88 725 TYR A O 1
ATOM 5951 N N . LEU A 1 726 ? 5.584 -26.961 23.471 1.00 67.62 726 LEU A N 1
ATOM 5952 C CA . LEU A 1 726 ? 4.748 -28.081 23.027 1.00 67.62 726 LEU A CA 1
ATOM 5953 C C . LEU A 1 726 ? 4.521 -29.127 24.129 1.00 67.62 726 LEU A C 1
ATOM 5955 O O . LEU A 1 726 ? 3.403 -29.619 24.261 1.00 67.62 726 LEU A O 1
ATOM 5959 N N . ASP A 1 727 ? 5.538 -29.445 24.936 1.00 66.56 727 ASP A N 1
ATOM 5960 C CA . ASP A 1 727 ? 5.380 -30.375 26.062 1.00 66.56 727 ASP A CA 1
ATOM 5961 C C . ASP A 1 727 ? 4.468 -29.775 27.165 1.00 66.56 727 ASP A C 1
ATOM 5963 O O . ASP A 1 727 ? 3.528 -30.447 27.597 1.00 66.56 727 ASP A O 1
ATOM 5967 N N . GLU A 1 728 ? 4.653 -28.502 27.562 1.00 64.31 728 GLU A N 1
ATOM 5968 C CA . GLU A 1 728 ? 3.782 -27.816 28.547 1.00 64.31 728 GLU A CA 1
ATOM 5969 C C . GLU A 1 728 ? 2.323 -27.678 28.069 1.00 64.31 728 GLU A C 1
ATOM 5971 O O . GLU A 1 728 ? 1.404 -27.800 28.881 1.00 64.31 728 GLU A O 1
ATOM 5976 N N . GLU A 1 729 ? 2.078 -27.471 26.768 1.00 60.09 729 GLU A N 1
ATOM 5977 C CA . GLU A 1 729 ? 0.711 -27.430 26.222 1.00 60.09 729 GLU A CA 1
ATOM 5978 C C . GLU A 1 729 ? 0.021 -28.811 26.302 1.00 60.09 729 GLU A C 1
ATOM 5980 O O . GLU A 1 729 ? -1.196 -28.873 26.462 1.00 60.09 729 GLU A O 1
ATOM 5985 N N . THR A 1 730 ? 0.777 -29.921 26.289 1.00 57.41 730 THR A N 1
ATOM 5986 C CA . THR A 1 730 ? 0.204 -31.276 26.433 1.00 57.41 730 THR A CA 1
ATOM 5987 C C . THR A 1 730 ? -0.056 -31.732 27.871 1.00 57.41 730 THR A C 1
ATOM 5989 O O . THR A 1 730 ? -0.994 -32.501 28.076 1.00 57.41 730 THR A O 1
ATOM 5992 N N . GLU A 1 731 ? 0.695 -31.267 28.879 1.00 53.75 731 GLU A N 1
ATOM 5993 C CA . GLU A 1 731 ? 0.395 -31.618 30.284 1.00 53.75 731 GLU A CA 1
ATOM 5994 C C . GLU A 1 731 ? -0.892 -30.934 30.796 1.00 53.75 731 GLU A C 1
ATOM 5996 O O . GLU A 1 731 ? -1.570 -31.476 31.670 1.00 53.75 731 GLU A O 1
ATOM 6001 N N . LEU A 1 732 ? -1.282 -29.787 30.223 1.00 54.31 732 LEU A N 1
ATOM 6002 C CA . LEU A 1 732 ? -2.493 -29.052 30.618 1.00 54.31 732 LEU A CA 1
ATOM 6003 C C . LEU A 1 732 ? -3.810 -29.699 30.149 1.00 54.31 732 LEU A C 1
ATOM 6005 O O . LEU A 1 732 ? -4.829 -29.526 30.820 1.00 54.31 732 LEU A O 1
ATOM 6009 N N . ASP A 1 733 ? -3.803 -30.460 29.050 1.00 48.66 733 ASP A N 1
ATOM 6010 C CA . ASP A 1 733 ? -4.995 -31.178 28.566 1.00 48.66 733 ASP A CA 1
ATOM 6011 C C . ASP A 1 733 ? -5.296 -32.446 29.404 1.00 48.66 733 ASP A C 1
ATOM 6013 O O . ASP A 1 733 ? -6.463 -32.821 29.542 1.00 48.66 733 ASP A O 1
ATOM 6017 N N . GLU A 1 734 ? -4.296 -33.095 30.027 1.00 50.72 734 GLU A N 1
ATOM 6018 C CA . GLU A 1 734 ? -4.523 -34.307 30.847 1.00 50.72 734 GLU A CA 1
ATOM 6019 C C . GLU A 1 734 ? -5.084 -34.022 32.261 1.00 50.72 734 GLU A C 1
ATOM 6021 O O . GLU A 1 734 ? -5.730 -34.899 32.840 1.00 50.72 734 GLU A O 1
ATOM 6026 N N . GLU A 1 735 ? -4.929 -32.812 32.823 1.00 50.12 735 GLU A N 1
ATOM 6027 C CA . GLU A 1 735 ? -5.557 -32.451 34.115 1.00 50.12 735 GLU A CA 1
ATOM 6028 C C . GLU A 1 735 ? -7.047 -32.037 33.991 1.00 50.12 735 GLU A C 1
ATOM 6030 O O . GLU A 1 735 ? -7.716 -31.815 35.005 1.00 50.12 735 GLU A O 1
ATOM 6035 N N . GLY A 1 736 ? -7.601 -31.962 32.771 1.00 46.06 736 GLY A N 1
ATOM 6036 C CA . GLY A 1 736 ? -8.957 -31.454 32.511 1.00 46.06 736 GLY A CA 1
ATOM 6037 C C . GLY A 1 736 ? -10.126 -32.437 32.717 1.00 46.06 736 GLY A C 1
ATOM 6038 O O . GLY A 1 736 ? -11.217 -32.009 33.089 1.00 46.06 736 GLY A O 1
ATOM 6039 N N . GLU A 1 737 ? -9.946 -33.745 32.499 1.00 47.03 737 GLU A N 1
ATOM 6040 C CA . GLU A 1 737 ? -11.063 -34.708 32.329 1.00 47.03 737 GLU A CA 1
ATOM 6041 C C . GLU A 1 737 ? -11.607 -35.368 33.630 1.00 47.03 737 GLU A C 1
ATOM 6043 O O . GLU A 1 737 ? -12.065 -36.512 33.599 1.00 47.03 737 GLU A O 1
ATOM 6048 N N . LEU A 1 738 ? -11.555 -34.711 34.803 1.00 49.88 738 LEU A N 1
ATOM 6049 C CA . LEU A 1 738 ? -11.807 -35.385 36.103 1.00 49.88 738 LEU A CA 1
ATOM 6050 C C . LEU A 1 738 ? -12.764 -34.697 37.114 1.00 49.88 738 LEU A C 1
ATOM 6052 O O . LEU A 1 738 ? -12.601 -34.909 38.315 1.00 49.88 738 LEU A O 1
ATOM 6056 N N . ASN A 1 739 ? -13.781 -33.925 36.690 1.00 46.03 739 ASN A N 1
ATOM 6057 C CA . ASN A 1 739 ? -14.764 -33.319 37.629 1.00 46.03 739 ASN A CA 1
ATOM 6058 C C . ASN A 1 739 ? -16.256 -33.264 37.184 1.00 46.03 739 ASN A C 1
ATOM 6060 O O . ASN A 1 739 ? -17.041 -32.572 37.826 1.00 46.03 739 ASN A O 1
ATOM 6064 N N . ASP A 1 740 ? -16.691 -34.011 36.162 1.00 44.16 740 ASP A N 1
ATOM 6065 C CA . ASP A 1 740 ? -18.044 -33.867 35.562 1.00 44.16 740 ASP A CA 1
ATOM 6066 C C . ASP A 1 740 ? -19.152 -34.810 36.120 1.00 44.16 740 ASP A C 1
ATOM 6068 O O . ASP A 1 740 ? -20.239 -34.887 35.549 1.00 44.16 740 ASP A O 1
ATOM 6072 N N . ASP A 1 741 ? -18.918 -35.538 37.223 1.00 44.50 741 ASP A N 1
ATOM 6073 C CA . ASP A 1 741 ? -19.744 -36.703 37.638 1.00 44.50 741 ASP A CA 1
ATOM 6074 C C . ASP A 1 741 ? -20.654 -36.490 38.890 1.00 44.50 741 ASP A C 1
ATOM 6076 O O . ASP A 1 741 ? -21.291 -37.443 39.343 1.00 44.50 741 ASP A O 1
ATOM 6080 N N . GLU A 1 742 ? -20.752 -35.279 39.474 1.00 48.19 742 GLU A N 1
ATOM 6081 C CA . GLU A 1 742 ? -21.549 -35.009 40.704 1.00 48.19 742 GLU A CA 1
ATOM 6082 C C . GLU A 1 742 ? -22.425 -33.719 40.682 1.00 48.19 742 GLU A C 1
ATOM 6084 O O . GLU A 1 742 ? -22.276 -32.875 41.562 1.00 48.19 742 GLU A O 1
ATOM 6089 N N . GLU A 1 743 ? -23.400 -33.560 39.763 1.00 44.56 743 GLU A N 1
ATOM 6090 C CA . GLU A 1 743 ? -24.516 -32.591 39.975 1.00 44.56 743 GLU A CA 1
ATOM 6091 C C . GLU A 1 743 ? -25.840 -32.876 39.193 1.00 44.56 743 GLU A C 1
ATOM 6093 O O . GLU A 1 743 ? -26.311 -32.059 38.407 1.00 44.56 743 GLU A O 1
ATOM 6098 N N . GLU A 1 744 ? -26.512 -34.016 39.442 1.00 46.12 744 GLU A N 1
ATOM 6099 C CA . GLU A 1 744 ? -27.924 -34.255 39.028 1.00 46.12 744 GLU A CA 1
ATOM 6100 C C . GLU A 1 744 ? -28.818 -34.747 40.197 1.00 46.12 744 GLU A C 1
ATOM 6102 O O . GLU A 1 744 ? -29.248 -35.900 40.236 1.00 46.12 744 GLU A O 1
ATOM 6107 N N . GLU A 1 745 ? -29.156 -33.873 41.157 1.00 48.25 745 GLU A N 1
ATOM 6108 C CA . GLU A 1 745 ? -30.306 -34.112 42.057 1.00 48.25 745 GLU A CA 1
ATOM 6109 C C . GLU A 1 745 ? -30.913 -32.802 42.622 1.00 48.25 745 GLU A C 1
ATOM 6111 O O . GLU A 1 745 ? -30.475 -32.321 43.664 1.00 48.25 745 GLU A O 1
ATOM 6116 N N . MET A 1 746 ? -31.939 -32.226 41.963 1.00 42.25 746 MET A N 1
ATOM 6117 C CA . MET A 1 746 ? -33.032 -31.450 42.603 1.00 42.25 746 MET A CA 1
ATOM 6118 C C . MET A 1 746 ? -34.192 -31.076 41.640 1.00 42.25 746 MET A C 1
ATOM 6120 O O . MET A 1 746 ? -34.067 -31.163 40.423 1.00 42.25 746 MET A O 1
ATOM 6124 N N . ASP A 1 747 ? -35.315 -30.646 42.234 1.00 39.78 747 ASP A N 1
ATOM 6125 C CA . ASP A 1 747 ? -36.445 -29.890 41.651 1.00 39.78 747 ASP A CA 1
ATOM 6126 C C . ASP A 1 747 ? -37.447 -30.563 40.674 1.00 39.78 747 ASP A C 1
ATOM 6128 O O . ASP A 1 747 ? -37.808 -30.015 39.631 1.00 39.78 747 ASP A O 1
ATOM 6132 N N . GLU A 1 748 ? -38.087 -31.660 41.112 1.00 43.28 748 GLU A N 1
ATOM 6133 C CA . GLU A 1 748 ? -39.479 -31.978 40.712 1.00 43.28 748 GLU A CA 1
ATOM 6134 C C . GLU A 1 748 ? -40.524 -31.341 41.673 1.00 43.28 748 GLU A C 1
ATOM 6136 O O . GLU A 1 748 ? -41.170 -32.039 42.455 1.00 43.28 748 GLU A O 1
ATOM 6141 N N . GLU A 1 749 ? -40.778 -30.026 41.587 1.00 40.31 749 GLU A N 1
ATOM 6142 C CA . GLU A 1 749 ? -42.001 -29.402 42.155 1.00 40.31 749 GLU A CA 1
ATOM 6143 C C . GLU A 1 749 ? -42.948 -28.886 41.052 1.00 40.31 749 GLU A C 1
ATOM 6145 O O . GLU A 1 749 ? -43.114 -27.690 40.803 1.00 40.31 749 GLU A O 1
ATOM 6150 N N . ALA A 1 750 ? -43.618 -29.821 40.372 1.00 41.69 750 ALA A N 1
ATOM 6151 C CA . ALA A 1 750 ? -44.623 -29.504 39.359 1.00 41.69 750 ALA A CA 1
ATOM 6152 C C . ALA A 1 750 ? -45.916 -28.934 39.986 1.00 41.69 750 ALA A C 1
ATOM 6154 O O . ALA A 1 750 ? -46.725 -29.660 40.569 1.00 41.69 750 ALA A O 1
ATOM 6155 N N . ILE A 1 751 ? -46.133 -27.624 39.822 1.00 43.09 751 ILE A N 1
ATOM 6156 C CA . ILE A 1 751 ? -47.301 -26.890 40.337 1.00 43.09 751 ILE A CA 1
ATOM 6157 C C . ILE A 1 751 ? -48.619 -27.494 39.822 1.00 43.09 751 ILE A C 1
ATOM 6159 O O . ILE A 1 751 ? -48.912 -27.484 38.624 1.00 43.09 751 ILE A O 1
ATOM 6163 N N . GLY A 1 752 ? -49.466 -27.946 40.749 1.00 35.84 752 GLY A N 1
ATOM 6164 C CA . GLY A 1 752 ? -50.833 -28.365 40.451 1.00 35.84 752 GLY A CA 1
ATOM 6165 C C . GLY A 1 752 ? -51.747 -27.170 40.180 1.00 35.84 752 GLY A C 1
ATOM 6166 O O . GLY A 1 752 ? -52.148 -26.475 41.111 1.00 35.84 752 GLY A O 1
ATOM 6167 N N . LEU A 1 753 ? -52.117 -26.954 38.915 1.00 42.34 753 LEU A N 1
ATOM 6168 C CA . LEU A 1 753 ? -53.180 -26.017 38.543 1.00 42.34 753 LEU A CA 1
ATOM 6169 C C . LEU A 1 753 ? -54.547 -26.710 38.601 1.00 42.34 753 LEU A C 1
ATOM 6171 O O . LEU A 1 753 ? -54.848 -27.590 37.793 1.00 42.34 753 LEU A O 1
ATOM 6175 N N . GLU A 1 754 ? -55.382 -26.290 39.552 1.00 43.31 754 GLU A N 1
ATOM 6176 C CA . GLU A 1 754 ? -56.805 -26.638 39.580 1.00 43.31 754 GLU A CA 1
ATOM 6177 C C . GLU A 1 754 ? -57.550 -25.989 38.397 1.00 43.31 754 GLU A C 1
ATOM 6179 O O . GLU A 1 754 ? -57.173 -24.925 37.901 1.00 43.31 754 GLU A O 1
ATOM 6184 N N . GLY A 1 755 ? -58.608 -26.654 37.927 1.00 38.00 755 GLY A N 1
ATOM 6185 C CA . GLY A 1 755 ? -59.497 -26.146 36.880 1.00 38.00 755 GLY A CA 1
ATOM 6186 C C . GLY A 1 755 ? -60.814 -25.588 37.429 1.00 38.00 755 GLY A C 1
ATOM 6187 O O . GLY A 1 755 ? -60.977 -25.432 38.633 1.00 38.00 755 GLY A O 1
ATOM 6188 N N . GLU A 1 756 ? -61.774 -25.391 36.517 1.00 40.12 756 GLU A N 1
ATOM 6189 C CA . GLU A 1 756 ? -63.100 -24.775 36.734 1.00 40.12 756 GLU A CA 1
ATOM 6190 C C . GLU A 1 756 ? -63.049 -23.241 36.957 1.00 40.12 756 GLU A C 1
ATOM 6192 O O . GLU A 1 756 ? -62.295 -22.733 37.774 1.00 40.12 756 GLU A O 1
ATOM 6197 N N . GLY A 1 757 ? -63.825 -22.416 36.244 1.00 36.81 757 GLY A N 1
ATOM 6198 C CA . GLY A 1 757 ? -64.802 -22.699 35.182 1.00 36.81 757 GLY A CA 1
ATOM 6199 C C . GLY A 1 757 ? -65.452 -21.404 34.655 1.00 36.81 757 GLY A C 1
ATOM 6200 O O . GLY A 1 757 ? -64.859 -20.340 34.802 1.00 36.81 757 GLY A O 1
ATOM 6201 N N . MET A 1 758 ? -66.684 -21.510 34.125 1.00 39.88 758 MET A N 1
ATOM 6202 C CA . MET A 1 758 ? -67.546 -20.420 33.592 1.00 39.88 758 MET A CA 1
ATOM 6203 C C . MET A 1 758 ? -67.090 -19.880 32.208 1.00 39.88 758 MET A C 1
ATOM 6205 O O . MET A 1 758 ? -65.918 -19.591 32.006 1.00 39.88 758 MET A O 1
ATOM 6209 N N . GLU A 1 759 ? -67.889 -19.994 31.130 1.00 45.47 759 GLU A N 1
ATOM 6210 C CA . GLU A 1 759 ? -69.142 -19.263 30.776 1.00 45.47 759 GLU A CA 1
ATOM 6211 C C . GLU A 1 759 ? -68.854 -17.825 30.268 1.00 45.47 759 GLU A C 1
ATOM 6213 O O . GLU A 1 759 ? -68.019 -17.135 30.841 1.00 45.47 759 GLU A O 1
ATOM 6218 N N . GLU A 1 760 ? -69.477 -17.285 29.209 1.00 48.53 760 GLU A N 1
ATOM 6219 C CA . GLU A 1 760 ? -70.438 -17.826 28.220 1.00 48.53 760 GLU A CA 1
ATOM 6220 C C . GLU A 1 760 ? -70.320 -17.037 26.879 1.00 48.53 760 GLU A C 1
ATOM 6222 O O . GLU A 1 760 ? -69.354 -16.302 26.678 1.00 48.53 760 GLU A O 1
ATOM 6227 N N . GLU A 1 761 ? -71.262 -17.190 25.937 1.00 48.09 761 GLU A N 1
ATOM 6228 C CA . GLU A 1 761 ? -71.272 -16.481 24.639 1.00 48.09 761 GLU A CA 1
ATOM 6229 C C . GLU A 1 761 ? -71.605 -14.972 24.750 1.00 48.09 761 GLU A C 1
ATOM 6231 O O . GLU A 1 761 ? -72.537 -14.611 25.472 1.00 48.09 761 GLU A O 1
ATOM 6236 N N . VAL A 1 762 ? -70.927 -14.117 23.954 1.00 44.50 762 VAL A N 1
ATOM 6237 C CA . VAL A 1 762 ? -71.485 -13.071 23.037 1.00 44.50 762 VAL A CA 1
ATOM 6238 C C . VAL A 1 762 ? -70.375 -12.235 22.384 1.00 44.50 762 VAL A C 1
ATOM 6240 O O . VAL A 1 762 ? -69.531 -11.679 23.117 1.00 44.50 762 VAL A O 1
#

Sequence (762 aa):
MDVLIKEVSDRDSKIALLRIELSGLESKYEAERLTLLRERDDASAKVEALEAQIEMMQNEIIEMAGKLKEAYSQRSQYLTDFDLEIQAKDRIINNLREQEEQTAHENILLREENQKNEYLINECKTALLASENQISTDRQRFRDFLEEREKRISELEAELASANQLLKAADSEASERDIAEISQSAAVAARLVRGNVSLTGIYHEHTQALSKIERLTEENKRLDNYIKEIAQEFEEKVPQFMQQQETLQKSEEVIGEQRSRLEAFNEERRQLAKEREALEQELTYAKTRLETAQVGYKEQQNQVKFLTYLMEKGQPGNIEAEDVEDNLLFRNIEQLHLVNVQLREKVQEMYKGLENSTENARKIEAQKYRELASNYEKQLQFQGNEMNSKDSHIAQLQEQLAAYKALINQQHIRVPVERAPENTLNFHEVQAEKEKIANAYQSLQERFALYREERVKADQLNDERLQQQIDLIAELRANKAKLETEITSVQINAQAAGKQVLQTDKDLLMVRERFEKMRTEKQLLDQKVEQLTKSLTEAEEEVLRQRSTAQILQSQLEKERVNNIKLETELNVRKGSQGIIERLTKVVNEMDIRLKTSELERSIDGEKINALEAKIEEMRSQGNPTIEEVRDAEVVNTELVVYDESEVKKEEVEELPVEKEVDEEKELEKELHPQEEEVHEENEPGEEEEEGELHDEEDMEEEVRYLDEEGEVNDEDDMEEEQRYLDEETELDEEGELNDDEEEEMDEEAIGLEGEGMEEEV

Organism: NCBI:txid289476

Secondary structure (DSSP, 8-state):
-HHHHHHHHHHHHHHHHHHHHHHHHHHHHHHHHHHHHHHHHHHHHHHHHHHHHHHHHHHHHHHHHHHHHHHHHHHHHHHHHHHHHHHHHHHHHHHHHHHHHHHHHHHHHHHHHHHHHHHHHHHHHHHHHHHHHHHHHHHHHHHHHHHHHHHHHHHHHHHHHHHHHHHHHHTTT--TTTHHHH-HHHHHHHHHHHS---HHHHHHHHHHHHHHHHHHHHHHHHHHHHHHHHHHHHHHHHHHHHHHHHHHHHHHHHHHHHHHHHHHHHHHHHHHHHHHHHHHHHHHHHHHHHHHHHHHHHHHHHHHHHHHHHHHT-SS----SHHHHHHHHHHHHHHHHHHHHHHHHHHHHHHHHHHHHHHHHHHHHHHHHHHHHHHHHHHHHHHHHHHHHHHHHHHHHHHHHHHHHHHHHHH---------------HHHHHHHHHHHHHHHHHHHHHHHHHHHHHHHHHHHHHHHHHHHHHHHHHHHHHHHHHHHHHHHHHHHHHHHHHHHHHHHHHHHHHHHHHHHHHHHHHHHHHHHHHHHHHHHHHHHHHHHHHHHHHHHHHHHHHHHHHHHHHHHHHHHHHHHHHHHHHHHHHHHHHHHHHHHHHHHHHHHHHHHHHHHTTTGGG---------------------------------------------SS--S---------------------------TTTHHHHTTSTTSS----HHHHHHHHHHHHHHHHHHHHTSSS--SS--------------------